Protein AF-0000000067018114 (afdb_homodimer)

Nearest PDB structures (foldseek):
  3it0-assembly1_A  TM=8.569E-01  e=5.452E-21  Francisella tularensis subsp. holarctica LVS
  4e3w-assembly1_B  TM=8.532E-01  e=1.287E-20  Francisella tularensis subsp. holarctica LVS
  5cdh-assembly1_B  TM=8.725E-01  e=1.161E-19  Legionella pneumophila
  7d2f-assembly1_B  TM=8.474E-01  e=2.211E-19  Legionella pneumophila subsp. pneumophila str. Philadelphia 1
  5cdh-assembly3_E  TM=8.338E-01  e=1.364E-19  Legionella pneumophila

Sequence (824 aa):
MHFEVCGITAFHALSLILIATTVTTDELIFIQIVWRHGDRAPIFTYPTDTHQEEAWPYGWGELTQLGMMQQFALGRLIRQRYIEEDYNFLSQNYKPKELYIRSTDVNRTLISAMANLAGMYPTGISGKDYPECKQWPSHWTPIPIHTIDNEEDFVGNVFSRCPRADQLTAIIRCSKHYRDVADENKEFFDYVSKKSGMKVNLANVHTINDIHYAETMHNLSQPSWITDDVSKKLRNLSMITNEFIYGISEPYLPELIKLRGGSLLKLFLENINQKKECLSDPENPSCSWILQRKYFALSAHDTTVAALLATLADEKILEEGLPQYTASIAVELWNKTDVGFAVKVLFHEAFHHQYSAITRFTKGCPSDSDFCPLNLFLKRSKNFLPKNIKQECLSKDEMNRSIYKLCDTEVIMHFEVCGITAFHALSLILIATTVTTDELIFIQIVWRHGDRAPIFTYPTDTHQEEAWPYGWGELTQLGMMQQFALGRLIRQRYIEEDYNFLSQNYKPKELYIRSTDVNRTLISAMANLAGMYPTGISGKDYPECKQWPSHWTPIPIHTIDNEEDFVGNVFSRCPRADQLTAIIRCSKHYRDVADENKEFFDYVSKKSGMKVNLANVHTINDIHYAETMHNLSQPSWITDDVSKKLRNLSMITNEFIYGISEPYLPELIKLRGGSLLKLFLENINQKKECLSDPENPSCSWILQRKYFALSAHDTTVAALLATLADEKILEEGLPQYTASIAVELWNKTDVGFAVKVLFHEAFHHQYSAITRFTKGCPSDSDFCPLNLFLKRSKNFLPKNIKQECLSKDEMNRSIYKLCDTEVI

Solvent-accessible surface area (backbone atoms only — not comparable to full-atom values): 42645 Å² total; per-residue (Å²): 139,83,81,79,79,80,77,78,77,77,76,77,77,76,75,74,75,74,74,76,71,75,75,72,65,69,36,84,62,34,38,37,36,39,29,14,27,32,42,41,40,38,72,62,77,54,76,60,52,86,68,54,54,85,73,33,95,67,27,58,40,29,54,36,27,66,7,34,44,40,17,21,49,50,15,36,53,51,26,41,43,34,35,71,61,72,58,54,70,48,66,76,47,92,47,65,60,32,48,47,42,34,24,38,62,43,59,29,17,35,34,20,42,52,26,17,48,42,35,42,31,40,68,54,47,72,63,58,63,26,48,75,46,92,84,49,43,44,46,51,50,85,70,51,63,40,32,37,50,46,72,73,24,50,49,45,30,50,78,30,87,33,53,28,52,52,51,54,49,48,45,42,60,40,30,68,57,40,42,48,56,43,61,74,39,40,67,58,26,51,51,49,17,66,69,34,63,44,93,41,45,72,89,50,38,40,56,58,36,47,34,53,50,40,38,50,76,68,70,43,89,73,63,82,83,63,37,72,66,48,48,49,49,33,49,53,52,32,26,55,39,49,30,57,74,46,20,72,30,75,72,68,31,63,66,43,22,18,69,30,11,8,47,38,53,40,50,56,50,51,51,49,51,50,41,56,53,22,70,77,41,70,83,42,76,88,26,67,75,44,67,59,32,40,37,38,38,35,23,27,33,38,65,32,52,43,25,40,40,49,60,38,54,32,54,70,64,46,64,79,23,72,48,40,50,38,12,30,41,36,44,31,37,30,43,34,73,87,76,36,50,23,34,32,33,30,39,21,58,29,67,88,49,65,74,40,74,47,24,36,54,21,65,70,35,48,67,89,31,60,48,21,47,40,71,46,49,52,58,54,42,54,81,29,44,60,92,49,60,76,67,66,22,46,65,57,74,74,48,58,59,48,42,52,48,51,52,54,56,70,81,107,138,83,81,77,79,79,76,80,76,80,77,75,78,74,75,74,74,74,73,75,70,76,75,72,64,71,37,83,62,35,38,37,34,38,29,15,27,30,43,42,39,39,71,61,77,52,76,61,52,87,68,52,56,84,74,33,94,66,27,56,41,29,52,36,27,67,6,33,45,42,17,19,50,50,14,36,52,50,26,40,43,36,34,72,61,73,57,54,69,48,68,76,46,90,47,67,59,33,47,47,42,35,22,36,61,43,60,28,19,35,33,20,44,52,26,16,47,42,35,42,31,40,68,54,47,72,63,58,62,27,49,74,47,91,84,48,44,44,47,52,49,82,71,52,63,40,29,38,49,44,72,73,24,49,50,46,31,50,78,31,88,33,56,28,54,52,52,53,49,48,44,42,60,39,31,68,58,42,42,48,56,42,61,75,40,41,67,57,27,52,51,50,16,67,68,33,63,42,95,40,44,72,90,50,39,41,56,57,35,49,36,52,49,42,39,50,74,68,71,44,89,73,63,83,83,64,36,72,67,48,48,50,49,34,49,53,51,30,29,54,39,50,30,56,74,45,22,72,30,75,71,68,31,63,65,44,21,18,69,30,11,8,46,39,53,41,50,55,51,49,50,50,50,50,41,57,54,22,71,77,41,72,83,41,75,88,26,66,76,44,66,60,33,40,37,39,37,36,23,26,33,37,64,34,52,42,25,41,41,49,60,38,54,31,55,72,63,49,66,80,25,71,49,40,50,37,12,29,40,36,44,33,37,30,42,34,74,86,75,36,49,23,35,33,33,30,38,22,58,28,68,90,49,65,75,40,74,46,23,36,53,22,65,69,35,48,69,90,34,61,50,20,47,40,72,44,50,54,59,54,42,54,81,29,44,60,92,46,60,76,67,64,22,46,66,56,74,74,48,59,58,48,43,51,48,49,49,53,55,71,80,106

Organism: Wuchereria bancrofti (NCBI:txid6293)

Secondary structure (DSSP, 8-state):
--------------------------EEEEEEEEEE---B--S---TT-S--GGGSTT-TTPBPHHHHHHHHHHHHHHHIIIIISS---S-SS--TTTEEEEE-SSHHHHHHHHHHHHHH---PPBTTTB---TTSPTT------B---GGG-TTT-TTSS-HHHHHHHHHHHHSHHHHHHHHHTHHHHHHHHHHHTS---TTTHHHHHHHHHHHHHTT----TT--HHHHHHHHHHHHHHHHHHTT-SSSP-HHHHHHHHHHHHHHHHHHHHHHHHHHH-TT-GGGHHHHS--EEEEEE-HHHHHHHHHHTT-HHHHTT-S--TT-EEEEEEEEETTTEEEEEEEEE-STT---EE-GGGSTTS-TT-S-EEHHHHHHHHGGG--S-HHHHTS--HHHHHHHHHHHHHTT-/--------------------------EEEEEEEEEE---B--S---TT-S--GGGSTT-TTPBPHHHHHHHHHHHHHHHIIIIISS---S-SS--TTTEEEEE-SSHHHHHHHHHHHHHH---PPBTTTB---TTSPTT------B---GGG-TTT-TTSS-HHHHHHHHHHHHSHHHHHHHHHTHHHHHHHHHHHTS---TTTHHHHHHHHHHHHHTT----TT--HHHHHHHHHHHHHHHHHHTT-SSSP-HHHHHHHHHHHHHHHHHHHHHHHHHHH-TT-GGGHHHHS--EEEEEE-HHHHHHHHHHTT-HHHHTT-S--TT-EEEEEEEEETTTEEEEEEEEE-STT---EE-GGGSTTS-TT-S-EEHHHHHHHHGGG--S-HHHHTS--HHHHHHHHHHHHHTT-

Structure (mmCIF, N/CA/C/O backbone):
data_AF-0000000067018114-model_v1
#
loop_
_entity.id
_entity.type
_entity.pdbx_description
1 polymer 'Histidine acid phosphatase'
#
loop_
_atom_site.group_PDB
_atom_site.id
_atom_site.type_symbol
_atom_site.label_atom_id
_atom_site.label_alt_id
_atom_site.label_comp_id
_atom_site.label_asym_id
_atom_site.label_entity_id
_atom_site.label_seq_id
_atom_site.pdbx_PDB_ins_code
_atom_site.Cartn_x
_atom_site.Cartn_y
_atom_site.Cartn_z
_atom_site.occupancy
_atom_site.B_iso_or_equiv
_atom_site.auth_seq_id
_atom_site.auth_comp_id
_atom_site.auth_asym_id
_atom_site.auth_atom_id
_atom_site.pdbx_PDB_model_num
ATOM 1 N N . MET A 1 1 ? 81.5 17.516 -55.188 1 28.58 1 MET A N 1
ATOM 2 C CA . MET A 1 1 ? 80.812 16.484 -54.375 1 28.58 1 MET A CA 1
ATOM 3 C C . MET A 1 1 ? 80.562 16.969 -52.938 1 28.58 1 MET A C 1
ATOM 5 O O . MET A 1 1 ? 81.438 16.75 -52.062 1 28.58 1 MET A O 1
ATOM 9 N N . HIS A 1 2 ? 80.062 18.266 -52.812 1 32.22 2 HIS A N 1
ATOM 10 C CA . HIS A 1 2 ? 79.812 19.031 -51.594 1 32.22 2 HIS A CA 1
ATOM 11 C C . HIS A 1 2 ? 78.688 18.344 -50.75 1 32.22 2 HIS A C 1
ATOM 13 O O . HIS A 1 2 ? 77.688 17.969 -51.281 1 32.22 2 HIS A O 1
ATOM 19 N N . PHE A 1 3 ? 79.125 17.609 -49.719 1 31.14 3 PHE A N 1
ATOM 20 C CA . PHE A 1 3 ? 78.5 16.859 -48.656 1 31.14 3 PHE A CA 1
ATOM 21 C C . PHE A 1 3 ? 77.625 17.781 -47.781 1 31.14 3 PHE A C 1
ATOM 23 O O . PHE A 1 3 ? 78.188 18.594 -47.062 1 31.14 3 PHE A O 1
ATOM 30 N N . GLU A 1 4 ? 76.5 18.328 -48.312 1 27.23 4 GLU A N 1
ATOM 31 C CA . GLU A 1 4 ? 75.625 19.188 -47.5 1 27.23 4 GLU A CA 1
ATOM 32 C C . GLU A 1 4 ? 75.062 18.422 -46.281 1 27.23 4 GLU A C 1
ATOM 34 O O . GLU A 1 4 ? 74.625 17.297 -46.438 1 27.23 4 GLU A O 1
ATOM 39 N N . VAL A 1 5 ? 75.562 18.719 -45 1 32.59 5 VAL A N 1
ATOM 40 C CA . VAL A 1 5 ? 75.25 18.281 -43.656 1 32.59 5 VAL A CA 1
ATOM 41 C C . VAL A 1 5 ? 73.812 18.594 -43.344 1 32.59 5 VAL A C 1
ATOM 43 O O . VAL A 1 5 ? 73.375 19.75 -43.438 1 32.59 5 VAL A O 1
ATOM 46 N N . CYS A 1 6 ? 72.812 17.703 -43.656 1 29.7 6 CYS A N 1
ATOM 47 C CA . CYS A 1 6 ? 71.375 17.781 -43.344 1 29.7 6 CYS A CA 1
ATOM 48 C C . CYS A 1 6 ? 71.188 18 -41.844 1 29.7 6 CYS A C 1
ATOM 50 O O . CYS A 1 6 ? 71.625 17.203 -41.031 1 29.7 6 CYS A O 1
ATOM 52 N N . GLY A 1 7 ? 71.312 19.234 -41.344 1 30.34 7 GLY A N 1
ATOM 53 C CA . GLY A 1 7 ? 71 19.625 -40 1 30.34 7 GLY A CA 1
ATOM 54 C C . GLY A 1 7 ? 69.688 19.109 -39.469 1 30.34 7 GLY A C 1
ATOM 55 O O . GLY A 1 7 ? 68.625 19.328 -40.094 1 30.34 7 GLY A O 1
ATOM 56 N N . ILE A 1 8 ? 69.688 17.938 -38.781 1 35.72 8 ILE A N 1
ATOM 57 C CA . ILE A 1 8 ? 68.562 17.297 -38.062 1 35.72 8 ILE A CA 1
ATOM 58 C C . ILE A 1 8 ? 68 18.234 -37 1 35.72 8 ILE A C 1
ATOM 60 O O . ILE A 1 8 ? 68.75 18.625 -36.094 1 35.72 8 ILE A O 1
ATOM 64 N N . THR A 1 9 ? 67.188 19.234 -37.281 1 31.59 9 THR A N 1
ATOM 65 C CA . THR A 1 9 ? 66.562 19.969 -36.219 1 31.59 9 THR A CA 1
ATOM 66 C C . THR A 1 9 ? 65.688 19.047 -35.344 1 31.59 9 THR A C 1
ATOM 68 O O . THR A 1 9 ? 64.875 18.281 -35.875 1 31.59 9 THR A O 1
ATOM 71 N N . ALA A 1 10 ? 66.188 18.672 -34.156 1 35.09 10 ALA A N 1
ATOM 72 C CA . ALA A 1 10 ? 65.438 17.953 -33.125 1 35.09 10 ALA A CA 1
ATOM 73 C C . ALA A 1 10 ? 64.25 18.75 -32.656 1 35.09 10 ALA A C 1
ATOM 75 O O . ALA A 1 10 ? 64.375 19.844 -32.125 1 35.09 10 ALA A O 1
ATOM 76 N N . PHE A 1 11 ? 63.062 18.547 -33.281 1 36.09 11 PHE A N 1
ATOM 77 C CA . PHE A 1 11 ? 61.812 19.078 -32.719 1 36.09 11 PHE A CA 1
ATOM 78 C C . PHE A 1 11 ? 61.562 18.5 -31.344 1 36.09 11 PHE A C 1
ATOM 80 O O . PHE A 1 11 ? 61.5 17.281 -31.172 1 36.09 11 PHE A O 1
ATOM 87 N N . HIS A 1 12 ? 62.031 19.234 -30.328 1 39.47 12 HIS A N 1
ATOM 88 C CA . HIS A 1 12 ? 61.562 18.875 -28.984 1 39.47 12 HIS A CA 1
ATOM 89 C C . HIS A 1 12 ? 60.062 18.953 -28.891 1 39.47 12 HIS A C 1
ATOM 91 O O . HIS A 1 12 ? 59.469 20.031 -29.062 1 39.47 12 HIS A O 1
ATOM 97 N N . ALA A 1 13 ? 59.344 17.844 -29.188 1 42.12 13 ALA A N 1
ATOM 98 C CA . ALA A 1 13 ? 57.938 17.734 -28.859 1 42.12 13 ALA A CA 1
ATOM 99 C C . ALA A 1 13 ? 57.688 18.031 -27.375 1 42.12 13 ALA A C 1
ATOM 101 O O . ALA A 1 13 ? 58.156 17.281 -26.516 1 42.12 13 ALA A O 1
ATOM 102 N N . LEU A 1 14 ? 57.531 19.297 -27.047 1 42.91 14 LEU A N 1
ATOM 103 C CA . LEU A 1 14 ? 56.969 19.625 -25.734 1 42.91 14 LEU A CA 1
ATOM 104 C C . LEU A 1 14 ? 55.688 18.844 -25.469 1 42.91 14 LEU A C 1
ATOM 106 O O . LEU A 1 14 ? 54.688 19.047 -26.172 1 42.91 14 LEU A O 1
ATOM 110 N N . SER A 1 15 ? 55.875 17.672 -24.906 1 46.19 15 SER A N 1
ATOM 111 C CA . SER A 1 15 ? 54.688 16.969 -24.422 1 46.19 15 SER A CA 1
ATOM 112 C C . SER A 1 15 ? 53.969 17.797 -23.375 1 46.19 15 SER A C 1
ATOM 114 O O . SER A 1 15 ? 54.469 18 -22.266 1 46.19 15 SER A O 1
ATOM 116 N N . LEU A 1 16 ? 53.125 18.719 -23.766 1 46.16 16 LEU A N 1
ATOM 117 C CA . LEU A 1 16 ? 52.188 19.297 -22.812 1 46.16 16 LEU A CA 1
ATOM 118 C C . LEU A 1 16 ? 51.375 18.219 -22.094 1 46.16 16 LEU A C 1
ATOM 120 O O . LEU A 1 16 ? 50.594 17.531 -22.719 1 46.16 16 LEU A O 1
ATOM 124 N N . ILE A 1 17 ? 51.938 17.812 -21.047 1 45.91 17 ILE A N 1
ATOM 125 C CA . ILE A 1 17 ? 51.125 17 -20.125 1 45.91 17 ILE A CA 1
ATOM 126 C C . ILE A 1 17 ? 49.875 17.797 -19.703 1 45.91 17 ILE A C 1
ATOM 128 O O . ILE A 1 17 ? 50 18.797 -19 1 45.91 17 ILE A O 1
ATOM 132 N N . LEU A 1 18 ? 48.844 17.797 -20.469 1 47.5 18 LEU A N 1
ATOM 133 C CA . LEU A 1 18 ? 47.562 18.234 -19.953 1 47.5 18 LEU A CA 1
ATOM 134 C C . LEU A 1 18 ? 47.219 17.484 -18.672 1 47.5 18 LEU A C 1
ATOM 136 O O . LEU A 1 18 ? 46.969 16.266 -18.703 1 47.5 18 LEU A O 1
ATOM 140 N N . ILE A 1 19 ? 47.719 17.938 -17.594 1 43.34 19 ILE A N 1
ATOM 141 C CA . ILE A 1 19 ? 47.156 17.438 -16.344 1 43.34 19 ILE A CA 1
ATOM 142 C C . ILE A 1 19 ? 45.625 17.609 -16.344 1 43.34 19 ILE A C 1
ATOM 144 O O . ILE A 1 19 ? 45.125 18.734 -16.328 1 43.34 19 ILE A O 1
ATOM 148 N N . ALA A 1 20 ? 44.938 16.594 -16.891 1 46.84 20 ALA A N 1
ATOM 149 C CA . ALA A 1 20 ? 43.531 16.547 -16.625 1 46.84 20 ALA A CA 1
ATOM 150 C C . ALA A 1 20 ? 43.219 16.703 -15.141 1 46.84 20 ALA A C 1
ATOM 152 O O . ALA A 1 20 ? 43.469 15.797 -14.352 1 46.84 20 ALA A O 1
ATOM 153 N N . THR A 1 21 ? 43.344 17.875 -14.633 1 43.94 21 THR A N 1
ATOM 154 C CA . THR A 1 21 ? 42.781 18.062 -13.312 1 43.94 21 THR A CA 1
ATOM 155 C C . THR A 1 21 ? 41.344 17.516 -13.273 1 43.94 21 THR A C 1
ATOM 157 O O . THR A 1 21 ? 40.469 17.984 -14 1 43.94 21 THR A O 1
ATOM 160 N N . THR A 1 22 ? 41.125 16.281 -13.016 1 46.22 22 THR A N 1
ATOM 161 C CA . THR A 1 22 ? 39.781 15.797 -12.742 1 46.22 22 THR A CA 1
ATOM 162 C C . THR A 1 22 ? 39.062 16.688 -11.734 1 46.22 22 THR A C 1
ATOM 164 O O . THR A 1 22 ? 39.438 16.719 -10.555 1 46.22 22 THR A O 1
ATOM 167 N N . VAL A 1 23 ? 38.688 17.891 -12.062 1 50.41 23 VAL A N 1
ATOM 168 C CA . VAL A 1 23 ? 37.812 18.688 -11.203 1 50.41 23 VAL A CA 1
ATOM 169 C C . VAL A 1 23 ? 36.75 17.797 -10.594 1 50.41 23 VAL A C 1
ATOM 171 O O . VAL A 1 23 ? 35.906 17.25 -11.305 1 50.41 23 VAL A O 1
ATOM 174 N N . THR A 1 24 ? 37.062 17.141 -9.492 1 61.84 24 THR A N 1
ATOM 175 C CA . THR A 1 24 ? 36.062 16.391 -8.734 1 61.84 24 THR A CA 1
ATOM 176 C C . THR A 1 24 ? 34.844 17.266 -8.438 1 61.84 24 THR A C 1
ATOM 178 O O . THR A 1 24 ? 34.969 18.375 -7.918 1 61.84 24 THR A O 1
ATOM 181 N N . THR A 1 25 ? 33.719 17.281 -9.172 1 82.38 25 THR A N 1
ATOM 182 C CA . THR A 1 25 ? 32.469 18.047 -9.047 1 82.38 25 THR A CA 1
ATOM 183 C C . THR A 1 25 ? 31.578 17.453 -7.961 1 82.38 25 THR A C 1
ATOM 185 O O . THR A 1 25 ? 31.688 16.266 -7.645 1 82.38 25 THR A O 1
ATOM 188 N N . ASP A 1 26 ? 30.875 18.359 -7.148 1 92.69 26 ASP A N 1
ATOM 189 C CA . ASP A 1 26 ? 29.859 17.969 -6.18 1 92.69 26 ASP A CA 1
ATOM 190 C C . ASP A 1 26 ? 28.859 16.984 -6.797 1 92.69 26 ASP A C 1
ATOM 192 O O . ASP A 1 26 ? 28.438 17.156 -7.938 1 92.69 26 ASP A O 1
ATOM 196 N N . GLU A 1 27 ? 28.672 15.906 -6.109 1 95.12 27 GLU A N 1
ATOM 197 C CA . GLU A 1 27 ? 27.828 14.859 -6.664 1 95.12 27 GLU A CA 1
ATOM 198 C C . GLU A 1 27 ? 26.609 14.617 -5.773 1 95.12 27 GLU A C 1
ATOM 200 O O . GLU A 1 27 ? 26.75 14.391 -4.57 1 95.12 27 GLU A O 1
ATOM 205 N N . LEU A 1 28 ? 25.391 14.727 -6.328 1 97.44 28 LEU A N 1
ATOM 206 C CA . LEU A 1 28 ? 24.172 14.281 -5.668 1 97.44 28 LEU A CA 1
ATOM 207 C C . LEU A 1 28 ? 24.094 12.758 -5.652 1 97.44 28 LEU A C 1
ATOM 209 O O . LEU A 1 28 ? 24.234 12.117 -6.695 1 97.44 28 LEU A O 1
ATOM 213 N N . ILE A 1 29 ? 23.828 12.117 -4.453 1 97.5 29 ILE A N 1
ATOM 214 C CA . ILE A 1 29 ? 23.953 10.672 -4.285 1 97.5 29 ILE A CA 1
ATOM 215 C C . ILE A 1 29 ? 22.578 10.055 -4.059 1 97.5 29 ILE A C 1
ATOM 217 O O . ILE A 1 29 ? 22.297 8.953 -4.539 1 97.5 29 ILE A O 1
ATOM 221 N N . PHE A 1 30 ? 21.781 10.719 -3.314 1 98.38 30 PHE A N 1
ATOM 222 C CA . PHE A 1 30 ? 20.531 10.109 -2.844 1 98.38 30 PHE A CA 1
ATOM 223 C C . PHE A 1 30 ? 19.547 11.18 -2.422 1 98.38 30 PHE A C 1
ATOM 225 O O . PHE A 1 30 ? 19.922 12.18 -1.805 1 98.38 30 PHE A O 1
ATOM 232 N N . ILE A 1 31 ? 18.266 11 -2.797 1 98.62 31 ILE A N 1
ATOM 233 C CA . ILE A 1 31 ? 17.219 11.945 -2.463 1 98.62 31 ILE A CA 1
ATOM 234 C C . ILE A 1 31 ? 16.109 11.234 -1.673 1 98.62 31 ILE A C 1
ATOM 236 O O . ILE A 1 31 ? 15.641 10.172 -2.08 1 98.62 31 ILE A O 1
ATOM 240 N N . GLN A 1 32 ? 15.734 11.789 -0.579 1 98.75 32 GLN A N 1
ATOM 241 C CA . GLN A 1 32 ? 14.57 11.336 0.169 1 98.75 32 GLN A CA 1
ATOM 242 C C . GLN A 1 32 ? 13.578 12.469 0.389 1 98.75 32 GLN A C 1
ATOM 244 O O . GLN A 1 32 ? 13.961 13.562 0.812 1 98.75 32 GLN A O 1
ATOM 249 N N . ILE A 1 33 ? 12.336 12.25 0.056 1 98.75 33 ILE A N 1
ATOM 250 C CA . ILE A 1 33 ? 11.336 13.305 0.174 1 98.75 33 ILE A CA 1
ATOM 251 C C . ILE A 1 33 ? 10.133 12.789 0.961 1 98.75 33 ILE A C 1
ATOM 253 O O . ILE A 1 33 ? 9.727 11.633 0.795 1 98.75 33 ILE A O 1
ATOM 257 N N . VAL A 1 34 ? 9.586 13.586 1.849 1 98.75 34 VAL A N 1
ATOM 258 C CA . VAL A 1 34 ? 8.273 13.375 2.453 1 98.75 34 VAL A CA 1
ATOM 259 C C . VAL A 1 34 ? 7.352 14.539 2.1 1 98.75 34 VAL A C 1
ATOM 261 O O . VAL A 1 34 ? 7.758 15.695 2.139 1 98.75 34 VAL A O 1
ATOM 264 N N . TRP A 1 35 ? 6.164 14.211 1.682 1 98.69 35 TRP A N 1
ATOM 265 C CA . TRP A 1 35 ? 5.238 15.289 1.347 1 98.69 35 TRP A CA 1
ATOM 266 C C . TRP A 1 35 ? 3.875 15.055 1.982 1 98.69 35 TRP A C 1
ATOM 268 O O . TRP A 1 35 ? 3.482 13.914 2.219 1 98.69 35 TRP A O 1
ATOM 278 N N . ARG A 1 36 ? 3.189 16.156 2.258 1 98.31 36 ARG A N 1
ATOM 279 C CA . ARG A 1 36 ? 1.789 16.141 2.666 1 98.31 36 ARG A CA 1
ATOM 280 C C . ARG A 1 36 ? 0.872 15.914 1.47 1 98.31 36 ARG A C 1
ATOM 282 O O . ARG A 1 36 ? 1.144 16.391 0.369 1 98.31 36 ARG A O 1
ATOM 289 N N . HIS A 1 37 ? -0.163 15.227 1.675 1 98.56 37 HIS A N 1
ATOM 290 C CA . HIS A 1 37 ? -1.189 15.062 0.652 1 98.56 37 HIS A CA 1
ATOM 291 C C . HIS A 1 37 ? -1.719 16.406 0.175 1 98.56 37 HIS A C 1
ATOM 293 O O . HIS A 1 37 ? -1.452 17.438 0.796 1 98.56 37 HIS A O 1
ATOM 299 N N . GLY A 1 38 ? -2.439 16.391 -0.97 1 97.88 38 GLY A N 1
ATOM 300 C CA . GLY A 1 38 ? -3.092 17.578 -1.492 1 97.88 38 GLY A CA 1
ATOM 301 C C . GLY A 1 38 ? -4.426 17.875 -0.829 1 97.88 38 GLY A C 1
ATOM 302 O O . GLY A 1 38 ? -4.742 17.297 0.214 1 97.88 38 GLY A O 1
ATOM 303 N N . ASP A 1 39 ? -5.137 18.734 -1.467 1 97.38 39 ASP A N 1
ATOM 304 C CA . ASP A 1 39 ? -6.457 19.141 -0.988 1 97.38 39 ASP A CA 1
ATOM 305 C C . ASP A 1 39 ? -7.363 17.922 -0.785 1 97.38 39 ASP A C 1
ATOM 307 O O . ASP A 1 39 ? -7.297 16.953 -1.548 1 97.38 39 ASP A O 1
ATOM 311 N N . ARG A 1 40 ? -8.156 18 0.238 1 97.62 40 ARG A N 1
ATOM 312 C CA . ARG A 1 40 ? -9.062 16.906 0.591 1 97.62 40 ARG A CA 1
ATOM 313 C C . ARG A 1 40 ? -10.352 17.438 1.194 1 97.62 40 ARG A C 1
ATOM 315 O O . ARG A 1 40 ? -10.422 18.594 1.611 1 97.62 40 ARG A O 1
ATOM 322 N N . ALA A 1 41 ? -11.367 16.594 1.232 1 97.31 41 ALA A N 1
ATOM 323 C CA . ALA A 1 41 ? -12.57 16.859 2.014 1 97.31 41 ALA A CA 1
ATOM 324 C C . ALA A 1 41 ? -12.273 16.828 3.51 1 97.31 41 ALA A C 1
ATOM 326 O O . ALA A 1 41 ? -11.281 16.234 3.939 1 97.31 41 ALA A O 1
ATOM 327 N N . PRO A 1 42 ? -13.141 17.594 4.309 1 97.25 42 PRO A N 1
ATOM 328 C CA . PRO A 1 42 ? -12.984 17.406 5.754 1 97.25 42 PRO A CA 1
ATOM 329 C C . PRO A 1 42 ? -13.094 15.953 6.188 1 97.25 42 PRO A C 1
ATOM 331 O O . PRO A 1 42 ? -13.797 15.164 5.543 1 97.25 42 PRO A O 1
ATOM 334 N N . ILE A 1 43 ? -12.383 15.633 7.203 1 95.5 43 ILE A N 1
ATOM 335 C CA . ILE A 1 43 ? -12.43 14.266 7.711 1 95.5 43 ILE A CA 1
ATOM 336 C C . ILE A 1 43 ? -13.82 13.961 8.25 1 95.5 43 ILE A C 1
ATOM 338 O O . ILE A 1 43 ? -14.289 12.82 8.172 1 95.5 43 ILE A O 1
ATOM 342 N N . PHE A 1 44 ? -14.414 14.883 8.867 1 94.12 44 PHE A N 1
ATOM 343 C CA . PHE A 1 44 ? -15.781 14.953 9.352 1 94.12 44 PHE A CA 1
ATOM 344 C C . PHE A 1 44 ? -16.234 16.406 9.508 1 94.12 44 PHE A C 1
ATOM 346 O O . PHE A 1 44 ? -15.492 17.328 9.164 1 94.12 44 PHE A O 1
ATOM 353 N N . THR A 1 45 ? -17.484 16.531 9.938 1 96.19 45 THR A N 1
ATOM 354 C CA . THR A 1 45 ? -17.938 17.891 10.18 1 96.19 45 THR A CA 1
ATOM 355 C C . THR A 1 45 ? -18.625 18 11.539 1 96.19 45 THR A C 1
ATOM 357 O O . THR A 1 45 ? -18.641 17.031 12.312 1 96.19 45 THR A O 1
ATOM 360 N N . TYR A 1 46 ? -18.922 19.25 11.961 1 97.19 46 TYR A N 1
ATOM 361 C CA . TYR A 1 46 ? -19.625 19.469 13.219 1 97.19 46 TYR A CA 1
ATOM 362 C C . TYR A 1 46 ? -21.125 19.453 13.016 1 97.19 46 TYR A C 1
ATOM 364 O O . TYR A 1 46 ? -21.609 19.672 11.898 1 97.19 46 TYR A O 1
ATOM 372 N N . PRO A 1 47 ? -21.906 19.203 14.008 1 97.44 47 PRO A N 1
ATOM 373 C CA . PRO A 1 47 ? -23.344 18.891 13.906 1 97.44 47 PRO A CA 1
ATOM 374 C C . PRO A 1 47 ? -24.125 19.984 13.195 1 97.44 47 PRO A C 1
ATOM 376 O O . PRO A 1 47 ? -25.031 19.703 12.406 1 97.44 47 PRO A O 1
ATOM 379 N N . THR A 1 48 ? -23.844 21.234 13.344 1 97.88 48 THR A N 1
ATOM 380 C CA . THR A 1 48 ? -24.672 22.328 12.805 1 97.88 48 THR A CA 1
ATOM 381 C C . THR A 1 48 ? -24.188 22.719 11.414 1 97.88 48 THR A C 1
ATOM 383 O O . THR A 1 48 ? -24.75 23.625 10.797 1 97.88 48 THR A O 1
ATOM 386 N N . ASP A 1 49 ? -23.125 22.078 10.977 1 97.62 49 ASP A N 1
ATOM 387 C CA . ASP A 1 49 ? -22.625 22.375 9.641 1 97.62 49 ASP A CA 1
ATOM 388 C C . ASP A 1 49 ? -23.625 21.984 8.562 1 97.62 49 ASP A C 1
ATOM 390 O O . ASP A 1 49 ? -24.125 20.859 8.57 1 97.62 49 ASP A O 1
ATOM 394 N N . THR A 1 50 ? -23.891 22.875 7.609 1 96.56 50 THR A N 1
ATOM 395 C CA . THR A 1 50 ? -24.875 22.594 6.559 1 96.56 50 THR A CA 1
ATOM 396 C C . THR A 1 50 ? -24.266 21.703 5.484 1 96.56 50 THR A C 1
ATOM 398 O O . THR A 1 50 ? -25 21.078 4.703 1 96.56 50 THR A O 1
ATOM 401 N N . HIS A 1 51 ? -23 21.734 5.375 1 97.44 51 HIS A N 1
ATOM 402 C CA . HIS A 1 51 ? -22.297 20.906 4.395 1 97.44 51 HIS A CA 1
ATOM 403 C C . HIS A 1 51 ? -21.906 19.562 4.992 1 97.44 51 HIS A C 1
ATOM 405 O O . HIS A 1 51 ? -20.859 19.453 5.629 1 97.44 51 HIS A O 1
ATOM 411 N N . GLN A 1 52 ? -22.688 18.594 4.723 1 96.25 52 GLN A N 1
ATOM 412 C CA . GLN A 1 52 ? -22.422 17.25 5.223 1 96.25 52 GLN A CA 1
ATOM 413 C C . GLN A 1 52 ? -21.672 16.406 4.188 1 96.25 52 GLN A C 1
ATOM 415 O O . GLN A 1 52 ? -21.109 16.953 3.236 1 96.25 52 GLN A O 1
ATOM 420 N N . GLU A 1 53 ? -21.578 15.148 4.328 1 94.19 53 GLU A N 1
ATOM 421 C CA . GLU A 1 53 ? -20.734 14.297 3.494 1 94.19 53 GLU A CA 1
ATOM 422 C C . GLU A 1 53 ? -21.156 14.375 2.027 1 94.19 53 GLU A C 1
ATOM 424 O O . GLU A 1 53 ? -20.312 14.289 1.132 1 94.19 53 GLU A O 1
ATOM 429 N N . GLU A 1 54 ? -22.422 14.578 1.798 1 93.5 54 GLU A N 1
ATOM 430 C CA . GLU A 1 54 ? -22.969 14.594 0.444 1 93.5 54 GLU A CA 1
ATOM 431 C C . GLU A 1 54 ? -22.422 15.773 -0.357 1 93.5 54 GLU A C 1
ATOM 433 O O . GLU A 1 54 ? -22.484 15.773 -1.588 1 93.5 54 GLU A O 1
ATOM 438 N N . ALA A 1 55 ? -21.969 16.734 0.43 1 94.75 55 ALA A N 1
ATOM 439 C CA . ALA A 1 55 ? -21.391 17.906 -0.239 1 94.75 55 ALA A CA 1
ATOM 440 C C . ALA A 1 55 ? -20.047 17.562 -0.891 1 94.75 55 ALA A C 1
ATOM 442 O O . ALA A 1 55 ? -19.547 18.328 -1.719 1 94.75 55 ALA A O 1
ATOM 443 N N . TRP A 1 56 ? -19.516 16.422 -0.606 1 94.5 56 TRP A N 1
ATOM 444 C CA . TRP A 1 56 ? -18.203 16 -1.085 1 94.5 56 TRP A CA 1
ATOM 445 C C . TRP A 1 56 ? -18.328 14.742 -1.939 1 94.5 56 TRP A C 1
ATOM 447 O O . TRP A 1 56 ? -18.609 13.664 -1.426 1 94.5 56 TRP A O 1
ATOM 457 N N . PRO A 1 57 ? -18.047 14.805 -3.18 1 88.12 57 PRO A N 1
ATOM 458 C CA . PRO A 1 57 ? -18.297 13.727 -4.145 1 88.12 57 PRO A CA 1
ATOM 459 C C . PRO A 1 57 ? -17.734 12.383 -3.689 1 88.12 57 PRO A C 1
ATOM 461 O O . PRO A 1 57 ? -18.359 11.344 -3.898 1 88.12 57 PRO A O 1
ATOM 464 N N . TYR A 1 58 ? -16.562 12.328 -3.041 1 91.75 58 TYR A N 1
ATOM 465 C CA . TYR A 1 58 ? -15.938 11.07 -2.656 1 91.75 58 TYR A CA 1
ATOM 466 C C . TYR A 1 58 ? -16.094 10.812 -1.162 1 91.75 58 TYR A C 1
ATOM 468 O O . TYR A 1 58 ? -15.695 9.766 -0.657 1 91.75 58 TYR A O 1
ATOM 476 N N . GLY A 1 59 ? -16.734 11.797 -0.506 1 93.56 59 GLY A N 1
ATOM 477 C CA . GLY A 1 59 ? -17 11.633 0.913 1 93.56 59 GLY A CA 1
ATOM 478 C C . GLY A 1 59 ? -15.922 12.219 1.799 1 93.56 59 GLY A C 1
ATOM 479 O O . GLY A 1 59 ? -14.992 12.867 1.31 1 93.56 59 GLY A O 1
ATOM 480 N N . TRP A 1 60 ? -16 12.008 3.059 1 95.88 60 TRP A N 1
ATOM 481 C CA . TRP A 1 60 ? -15.148 12.586 4.094 1 95.88 60 TRP A CA 1
ATOM 482 C C . TRP A 1 60 ? -13.703 12.156 3.906 1 95.88 60 TRP A C 1
ATOM 484 O O . TRP A 1 60 ? -13.422 10.969 3.689 1 95.88 60 TRP A O 1
ATOM 494 N N . GLY A 1 61 ? -12.805 13.133 3.939 1 96.94 61 GLY A N 1
ATOM 495 C CA . GLY A 1 61 ? -11.375 12.891 4.055 1 96.94 61 GLY A CA 1
ATOM 496 C C . GLY A 1 61 ? -10.727 12.539 2.732 1 96.94 61 GLY A C 1
ATOM 497 O O . GLY A 1 61 ? -9.5 12.5 2.629 1 96.94 61 GLY A O 1
ATOM 498 N N . GLU A 1 62 ? -11.477 12.297 1.662 1 97.44 62 GLU A N 1
ATOM 499 C CA . GLU A 1 62 ? -10.938 11.859 0.38 1 97.44 62 GLU A CA 1
ATOM 500 C C . GLU A 1 62 ? -10.273 13.008 -0.368 1 97.44 62 GLU A C 1
ATOM 502 O O . GLU A 1 62 ? -10.695 14.164 -0.244 1 97.44 62 GLU A O 1
ATOM 507 N N . LEU A 1 63 ? -9.188 12.648 -1.092 1 97.81 63 LEU A N 1
ATOM 508 C CA . LEU A 1 63 ? -8.5 13.633 -1.925 1 97.81 63 LEU A CA 1
ATOM 509 C C . LEU A 1 63 ? -9.43 14.18 -3 1 97.81 63 LEU A C 1
ATOM 511 O O . LEU A 1 63 ? -10.18 13.422 -3.623 1 97.81 63 LEU A O 1
ATOM 515 N N . THR A 1 64 ? -9.438 15.469 -3.189 1 96.56 64 THR A N 1
ATOM 516 C CA . THR A 1 64 ? -10.25 16.094 -4.223 1 96.56 64 THR A CA 1
ATOM 517 C C . THR A 1 64 ? -9.484 16.188 -5.535 1 96.56 64 THR A C 1
ATOM 519 O O . THR A 1 64 ? -8.281 15.914 -5.582 1 96.56 64 THR A O 1
ATOM 522 N N . GLN A 1 65 ? -10.156 16.562 -6.605 1 95.06 65 GLN A N 1
ATOM 523 C CA . GLN A 1 65 ? -9.477 16.781 -7.883 1 95.06 65 GLN A CA 1
ATOM 524 C C . GLN A 1 65 ? -8.461 17.906 -7.781 1 95.06 65 GLN A C 1
ATOM 526 O O . GLN A 1 65 ? -7.41 17.859 -8.43 1 95.06 65 GLN A O 1
ATOM 531 N N . LEU A 1 66 ? -8.789 18.891 -6.949 1 95.31 66 LEU A N 1
ATOM 532 C CA . LEU A 1 66 ? -7.828 19.953 -6.691 1 95.31 66 LEU A CA 1
ATOM 533 C C . LEU A 1 66 ? -6.566 19.406 -6.035 1 95.31 66 LEU A C 1
ATOM 535 O O . LEU A 1 66 ? -5.457 19.797 -6.391 1 95.31 66 LEU A O 1
ATOM 539 N N . GLY A 1 67 ? -6.773 18.531 -5.047 1 97.06 67 GLY A N 1
ATOM 540 C CA . GLY A 1 67 ? -5.637 17.891 -4.41 1 97.06 67 GLY A CA 1
ATOM 541 C C . GLY A 1 67 ? -4.793 17.078 -5.375 1 97.06 67 GLY A C 1
ATOM 542 O O . GLY A 1 67 ? -3.562 17.094 -5.285 1 97.06 67 GLY A O 1
ATOM 543 N N . MET A 1 68 ? -5.434 16.375 -6.27 1 97.5 68 MET A N 1
ATOM 544 C CA . MET A 1 68 ? -4.727 15.625 -7.305 1 97.5 68 MET A CA 1
ATOM 545 C C . MET A 1 68 ? -3.879 16.562 -8.164 1 97.5 68 MET A C 1
ATOM 547 O O . MET A 1 68 ? -2.717 16.266 -8.453 1 97.5 68 MET A O 1
ATOM 551 N N . MET A 1 69 ? -4.453 17.641 -8.5 1 96.38 69 MET A N 1
ATOM 552 C CA . MET A 1 69 ? -3.748 18.625 -9.336 1 96.38 69 MET A CA 1
ATOM 553 C C . MET A 1 69 ? -2.539 19.188 -8.602 1 96.38 69 MET A C 1
ATOM 555 O O . MET A 1 69 ? -1.474 19.359 -9.195 1 96.38 69 MET A O 1
ATOM 559 N N . GLN A 1 70 ? -2.736 19.5 -7.34 1 97 70 GLN A N 1
ATOM 560 C CA . GLN A 1 70 ? -1.647 20.031 -6.531 1 97 70 GLN A CA 1
ATOM 561 C C . GLN A 1 70 ? -0.487 19.047 -6.449 1 97 70 GLN A C 1
ATOM 563 O O . GLN A 1 70 ? 0.677 19.438 -6.562 1 97 70 GLN A O 1
ATOM 568 N N . GLN A 1 71 ? -0.805 17.828 -6.281 1 97.88 71 GLN A N 1
ATOM 569 C CA . GLN A 1 71 ? 0.233 16.812 -6.191 1 97.88 71 GLN A CA 1
ATOM 570 C C . GLN A 1 71 ? 0.882 16.562 -7.551 1 97.88 71 GLN A C 1
ATOM 572 O O . GLN A 1 71 ? 2.088 16.312 -7.633 1 97.88 71 GLN A O 1
ATOM 577 N N . PHE A 1 72 ? 0.077 16.562 -8.586 1 96.94 72 PHE A N 1
ATOM 578 C CA . PHE A 1 72 ? 0.62 16.5 -9.938 1 96.94 72 PHE A CA 1
ATOM 579 C C . PHE A 1 72 ? 1.641 17.594 -10.18 1 96.94 72 PHE A C 1
ATOM 581 O O . PHE A 1 72 ? 2.719 17.344 -10.719 1 96.94 72 PHE A O 1
ATOM 588 N N . ALA A 1 73 ? 1.309 18.781 -9.719 1 96.5 73 ALA A N 1
ATOM 589 C CA . ALA A 1 73 ? 2.205 19.922 -9.844 1 96.5 73 ALA A CA 1
ATOM 590 C C . ALA A 1 73 ? 3.488 19.719 -9.047 1 96.5 73 ALA A C 1
ATOM 592 O O . ALA A 1 73 ? 4.578 20.062 -9.516 1 96.5 73 ALA A O 1
ATOM 593 N N . LEU A 1 74 ? 3.342 19.203 -7.867 1 97.88 74 LEU A N 1
ATOM 594 C CA . LEU A 1 74 ? 4.535 18.906 -7.086 1 97.88 74 LEU A CA 1
ATOM 595 C C . LEU A 1 74 ? 5.414 17.891 -7.812 1 97.88 74 LEU A C 1
ATOM 597 O O . LEU A 1 74 ? 6.641 18.016 -7.828 1 97.88 74 LEU A O 1
ATOM 601 N N . GLY A 1 75 ? 4.762 16.844 -8.398 1 97.38 75 GLY A N 1
ATOM 602 C CA . GLY A 1 75 ? 5.504 15.898 -9.211 1 97.38 75 GLY A CA 1
ATOM 603 C C . GLY A 1 75 ? 6.285 16.562 -10.336 1 97.38 75 GLY A C 1
ATOM 604 O O . GLY A 1 75 ? 7.449 16.234 -10.562 1 97.38 75 GLY A O 1
ATOM 605 N N . ARG A 1 76 ? 5.684 17.469 -10.969 1 95.69 76 ARG A N 1
ATOM 606 C CA . ARG A 1 76 ? 6.336 18.203 -12.055 1 95.69 76 ARG A CA 1
ATOM 607 C C . ARG A 1 76 ? 7.516 19.016 -11.531 1 95.69 76 ARG A C 1
ATOM 609 O O . ARG A 1 76 ? 8.555 19.109 -12.195 1 95.69 76 ARG A O 1
ATOM 616 N N . LEU A 1 77 ? 7.316 19.625 -10.406 1 96.88 77 LEU A N 1
ATOM 617 C CA . LEU A 1 77 ? 8.391 20.391 -9.789 1 96.88 77 LEU A CA 1
ATOM 618 C C . LEU A 1 77 ? 9.594 19.516 -9.492 1 96.88 77 LEU A C 1
ATOM 620 O O . LEU A 1 77 ? 10.734 19.906 -9.727 1 96.88 77 LEU A O 1
ATOM 624 N N . ILE A 1 78 ? 9.32 18.359 -8.953 1 97.56 78 ILE A N 1
ATOM 625 C CA . ILE A 1 78 ? 10.383 17.406 -8.633 1 97.56 78 ILE A CA 1
ATOM 626 C C . ILE A 1 78 ? 11.078 16.969 -9.922 1 97.56 78 ILE A C 1
ATOM 628 O O . ILE A 1 78 ? 12.305 16.859 -9.969 1 97.56 78 ILE A O 1
ATOM 632 N N . ARG A 1 79 ? 10.336 16.688 -10.945 1 96.81 79 ARG A N 1
ATOM 633 C CA . ARG A 1 79 ? 10.891 16.312 -12.242 1 96.81 79 ARG A CA 1
ATOM 634 C C . ARG A 1 79 ? 11.805 17.406 -12.781 1 96.81 79 ARG A C 1
ATOM 636 O O . ARG A 1 79 ? 12.914 17.141 -13.242 1 96.81 79 ARG A O 1
ATOM 643 N N . GLN A 1 80 ? 11.367 18.609 -12.727 1 96 80 GLN A N 1
ATOM 644 C CA . GLN A 1 80 ? 12.164 19.734 -13.211 1 96 80 GLN A CA 1
ATOM 645 C C . GLN A 1 80 ? 13.492 19.812 -12.461 1 96 80 GLN A C 1
ATOM 647 O O . GLN A 1 80 ? 14.547 20.031 -13.07 1 96 80 GLN A O 1
ATOM 652 N N . ARG A 1 81 ? 13.438 19.562 -11.258 1 96 81 ARG A N 1
ATOM 653 C CA . ARG A 1 81 ? 14.625 19.734 -10.422 1 96 81 ARG A CA 1
ATOM 654 C C . ARG A 1 81 ? 15.602 18.578 -10.602 1 96 81 ARG A C 1
ATOM 656 O O . ARG A 1 81 ? 16.797 18.781 -10.758 1 96 81 ARG A O 1
ATOM 663 N N . TYR A 1 82 ? 15.078 17.344 -10.625 1 97.56 82 TYR A N 1
ATOM 664 C CA . TYR A 1 82 ? 15.984 16.219 -10.453 1 97.56 82 TYR A CA 1
ATOM 665 C C . TYR A 1 82 ? 16.125 15.43 -11.742 1 97.56 82 TYR A C 1
ATOM 667 O O . TYR A 1 82 ? 16.984 14.555 -11.859 1 97.56 82 TYR A O 1
ATOM 675 N N . ILE A 1 83 ? 15.289 15.656 -12.773 1 96.12 83 ILE A N 1
ATOM 676 C CA . ILE A 1 83 ? 15.312 14.867 -14 1 96.12 83 ILE A CA 1
ATOM 677 C C . ILE A 1 83 ? 15.672 15.758 -15.188 1 96.12 83 ILE A C 1
ATOM 679 O O . ILE A 1 83 ? 16.594 15.461 -15.945 1 96.12 83 ILE A O 1
ATOM 683 N N . GLU A 1 84 ? 15.156 16.953 -15.344 1 94.25 84 GLU A N 1
ATOM 684 C CA . GLU A 1 84 ? 15.219 17.672 -16.609 1 94.25 84 GLU A CA 1
ATOM 685 C C . GLU A 1 84 ? 16.109 18.906 -16.5 1 94.25 84 GLU A C 1
ATOM 687 O O . GLU A 1 84 ? 16.766 19.297 -17.469 1 94.25 84 GLU A O 1
ATOM 692 N N . GLU A 1 85 ? 16.188 19.562 -15.352 1 85.19 85 GLU A N 1
ATOM 693 C CA . GLU A 1 85 ? 16.766 20.891 -15.391 1 85.19 85 GLU A CA 1
ATOM 694 C C . GLU A 1 85 ? 18 20.984 -14.484 1 85.19 85 GLU A C 1
ATOM 696 O O . GLU A 1 85 ? 19.125 21.062 -14.969 1 85.19 85 GLU A O 1
ATOM 701 N N . ASP A 1 86 ? 17.812 20.719 -13.281 1 78.88 86 ASP A N 1
ATOM 702 C CA . ASP A 1 86 ? 18.844 21.141 -12.328 1 78.88 86 ASP A CA 1
ATOM 703 C C . ASP A 1 86 ? 19.953 20.094 -12.227 1 78.88 86 ASP A C 1
ATOM 705 O O . ASP A 1 86 ? 21.125 20.422 -12.281 1 78.88 86 ASP A O 1
ATOM 709 N N . TYR A 1 87 ? 19.578 18.828 -12.117 1 85.25 87 TYR A N 1
ATOM 710 C CA . TYR A 1 87 ? 20.609 17.891 -11.711 1 85.25 87 TYR A CA 1
ATOM 711 C C . TYR A 1 87 ? 20.688 16.719 -12.68 1 85.25 87 TYR A C 1
ATOM 713 O O . TYR A 1 87 ? 21.688 15.984 -12.695 1 85.25 87 TYR A O 1
ATOM 721 N N . ASN A 1 88 ? 19.641 16.453 -13.477 1 91.62 88 ASN A N 1
ATOM 722 C CA . ASN A 1 88 ? 19.609 15.281 -14.344 1 91.62 88 ASN A CA 1
ATOM 723 C C . ASN A 1 88 ? 20.062 14.023 -13.609 1 91.62 88 ASN A C 1
ATOM 725 O O . ASN A 1 88 ? 20.891 13.258 -14.117 1 91.62 88 ASN A O 1
ATOM 729 N N . PHE A 1 89 ? 19.688 13.922 -12.414 1 97.12 89 PHE A N 1
ATOM 730 C CA . PHE A 1 89 ? 20.109 12.883 -11.492 1 97.12 89 PHE A CA 1
ATOM 731 C C . PHE A 1 89 ? 19.281 11.617 -11.672 1 97.12 89 PHE A C 1
ATOM 733 O O . PHE A 1 89 ? 19.828 10.516 -11.805 1 97.12 89 PHE A O 1
ATOM 740 N N . LEU A 1 90 ? 17.953 11.742 -11.734 1 97.25 90 LEU A N 1
ATOM 741 C CA . LEU A 1 90 ? 17.047 10.625 -11.945 1 97.25 90 LEU A CA 1
ATOM 742 C C . LEU A 1 90 ? 16.828 10.359 -13.43 1 97.25 90 LEU A C 1
ATOM 744 O O . LEU A 1 90 ? 16.953 11.273 -14.25 1 97.25 90 LEU A O 1
ATOM 748 N N . SER A 1 91 ? 16.531 9.094 -13.773 1 95.5 91 SER A N 1
ATOM 749 C CA . SER A 1 91 ? 16.266 8.703 -15.148 1 95.5 91 SER A CA 1
ATOM 750 C C . SER A 1 91 ? 15.008 9.375 -15.688 1 95.5 91 SER A C 1
ATOM 752 O O . SER A 1 91 ? 14.078 9.648 -14.938 1 95.5 91 SER A O 1
ATOM 754 N N . GLN A 1 92 ? 15.016 9.562 -16.969 1 94.69 92 GLN A N 1
ATOM 755 C CA . GLN A 1 92 ? 13.875 10.188 -17.625 1 94.69 92 GLN A CA 1
ATOM 756 C C . GLN A 1 92 ? 12.625 9.32 -17.5 1 94.69 92 GLN A C 1
ATOM 758 O O . GLN A 1 92 ? 11.516 9.844 -17.359 1 94.69 92 GLN A O 1
ATOM 763 N N . ASN A 1 93 ? 12.844 7.973 -17.578 1 93.88 93 ASN A N 1
ATOM 764 C CA . ASN A 1 93 ? 11.766 7.012 -17.391 1 93.88 93 ASN A CA 1
ATOM 765 C C . ASN A 1 93 ? 11.914 6.242 -16.078 1 93.88 93 ASN A C 1
ATOM 767 O O . ASN A 1 93 ? 13.031 6.094 -15.57 1 93.88 93 ASN A O 1
ATOM 771 N N . TYR A 1 94 ? 10.758 5.789 -15.641 1 94.81 94 TYR A N 1
ATOM 772 C CA . TYR A 1 94 ? 10.742 5.055 -14.383 1 94.81 94 TYR A CA 1
ATOM 773 C C . TYR A 1 94 ? 11.641 3.824 -14.461 1 94.81 94 TYR A C 1
ATOM 775 O O . TYR A 1 94 ? 11.586 3.064 -15.43 1 94.81 94 TYR A O 1
ATOM 783 N N . LYS A 1 95 ? 12.453 3.641 -13.469 1 94.25 95 LYS A N 1
ATOM 784 C CA . LYS A 1 95 ? 13.242 2.438 -13.219 1 94.25 95 LYS A CA 1
ATOM 785 C C . LYS A 1 95 ? 12.969 1.878 -11.828 1 94.25 95 LYS A C 1
ATOM 787 O O . LYS A 1 95 ? 13.195 2.559 -10.828 1 94.25 95 LYS A O 1
ATOM 792 N N . PRO A 1 96 ? 12.578 0.655 -11.734 1 94.56 96 PRO A N 1
ATOM 793 C CA . PRO A 1 96 ? 12.125 0.104 -10.453 1 94.56 96 PRO A CA 1
ATOM 794 C C . PRO A 1 96 ? 13.219 0.119 -9.383 1 94.56 96 PRO A C 1
ATOM 796 O O . PRO A 1 96 ? 12.922 0.269 -8.195 1 94.56 96 PRO A O 1
ATOM 799 N N . LYS A 1 97 ? 14.453 -0.031 -9.727 1 94.62 97 LYS A N 1
ATOM 800 C CA . LYS A 1 97 ? 15.523 -0.101 -8.742 1 94.62 97 LYS A CA 1
ATOM 801 C C . LYS A 1 97 ? 15.977 1.295 -8.32 1 94.62 97 LYS A C 1
ATOM 803 O O . LYS A 1 97 ? 16.641 1.453 -7.293 1 94.62 97 LYS A O 1
ATOM 808 N N . GLU A 1 98 ? 15.562 2.277 -9.086 1 96.38 98 GLU A N 1
ATOM 809 C CA . GLU A 1 98 ? 15.992 3.65 -8.836 1 96.38 98 GLU A CA 1
ATOM 810 C C . GLU A 1 98 ? 15.078 4.344 -7.836 1 96.38 98 GLU A C 1
ATOM 812 O O . GLU A 1 98 ? 15.508 5.227 -7.094 1 96.38 98 GLU A O 1
ATOM 817 N N . LEU A 1 99 ? 13.836 3.928 -7.785 1 97.31 99 LEU A N 1
ATOM 818 C CA . LEU A 1 99 ? 12.836 4.625 -6.98 1 97.31 99 LEU A CA 1
ATOM 819 C C . LEU A 1 99 ? 12.172 3.672 -5.992 1 97.31 99 LEU A C 1
ATOM 821 O O . LEU A 1 99 ? 11.891 2.518 -6.328 1 97.31 99 LEU A O 1
ATOM 825 N N . TYR A 1 100 ? 11.922 4.16 -4.871 1 97.88 100 TYR A N 1
ATOM 826 C CA . TYR A 1 100 ? 11.039 3.494 -3.916 1 97.88 100 TYR A CA 1
ATOM 827 C C . TYR A 1 100 ? 10.039 4.477 -3.326 1 97.88 100 TYR A C 1
ATOM 829 O O . TYR A 1 100 ? 10.422 5.488 -2.734 1 97.88 100 TYR A O 1
ATOM 837 N N . ILE A 1 101 ? 8.742 4.176 -3.494 1 98.62 101 ILE A N 1
ATOM 838 C CA . ILE A 1 101 ? 7.676 5.062 -3.045 1 98.62 101 ILE A CA 1
ATOM 839 C C . ILE A 1 101 ? 6.855 4.367 -1.958 1 98.62 101 ILE A C 1
ATOM 841 O O . ILE A 1 101 ? 6.355 3.26 -2.16 1 98.62 101 ILE A O 1
ATOM 845 N N . ARG A 1 102 ? 6.746 5.016 -0.897 1 98.19 102 ARG A N 1
ATOM 846 C CA . ARG A 1 102 ? 5.895 4.562 0.198 1 98.19 102 ARG A CA 1
ATOM 847 C C . ARG A 1 102 ? 4.816 5.59 0.514 1 98.19 102 ARG A C 1
ATOM 849 O O . ARG A 1 102 ? 5.02 6.789 0.331 1 98.19 102 ARG A O 1
ATOM 856 N N . SER A 1 103 ? 3.654 5.141 0.868 1 98.69 103 SER A N 1
ATOM 857 C CA . SER A 1 103 ? 2.572 5.992 1.355 1 98.69 103 SER A CA 1
ATOM 858 C C . SER A 1 103 ? 2.033 5.488 2.689 1 98.69 103 SER A C 1
ATOM 860 O O . SER A 1 103 ? 2.135 4.297 2.998 1 98.69 103 SER A O 1
ATOM 862 N N . THR A 1 104 ? 1.553 6.441 3.49 1 98.38 104 THR A N 1
ATOM 863 C CA . THR A 1 104 ? 0.688 5.949 4.559 1 98.38 104 THR A CA 1
ATOM 864 C C . THR A 1 104 ? -0.529 5.234 3.979 1 98.38 104 THR A C 1
ATOM 866 O O . THR A 1 104 ? -0.904 5.469 2.826 1 98.38 104 THR A O 1
ATOM 869 N N . ASP A 1 105 ? -1.076 4.367 4.73 1 97.56 105 ASP A N 1
ATOM 870 C CA . ASP A 1 105 ? -2.172 3.531 4.25 1 97.56 105 ASP A CA 1
ATOM 871 C C . ASP A 1 105 ? -3.514 4.246 4.402 1 97.56 105 ASP A C 1
ATOM 873 O O . ASP A 1 105 ? -4.41 3.748 5.09 1 97.56 105 ASP A O 1
ATOM 877 N N . VAL A 1 106 ? -3.643 5.355 3.756 1 97.94 106 VAL A N 1
ATOM 878 C CA . VAL A 1 106 ? -4.828 6.207 3.709 1 97.94 106 VAL A CA 1
ATOM 879 C C . VAL A 1 106 ? -5.145 6.574 2.262 1 97.94 106 VAL A C 1
ATOM 881 O O . VAL A 1 106 ? -4.238 6.875 1.48 1 97.94 106 VAL A O 1
ATOM 884 N N . ASN A 1 107 ? -6.41 6.59 1.86 1 98 107 ASN A N 1
ATOM 885 C CA . ASN A 1 107 ? -6.812 6.812 0.476 1 98 107 ASN A CA 1
ATOM 886 C C . ASN A 1 107 ? -6.199 8.094 -0.088 1 98 107 ASN A C 1
ATOM 888 O O . ASN A 1 107 ? -5.602 8.078 -1.166 1 98 107 ASN A O 1
ATOM 892 N N . ARG A 1 108 ? -6.309 9.156 0.632 1 98.38 108 ARG A N 1
ATOM 893 C CA . ARG A 1 108 ? -5.906 10.453 0.091 1 98.38 108 ARG A CA 1
ATOM 894 C C . ARG A 1 108 ? -4.395 10.516 -0.105 1 98.38 108 ARG A C 1
ATOM 896 O O . ARG A 1 108 ? -3.91 11.164 -1.036 1 98.38 108 ARG A O 1
ATOM 903 N N . THR A 1 109 ? -3.617 9.844 0.746 1 98.81 109 THR A N 1
ATOM 904 C CA . THR A 1 109 ? -2.166 9.859 0.586 1 98.81 109 THR A CA 1
ATOM 905 C C . THR A 1 109 ? -1.737 8.938 -0.549 1 98.81 109 THR A C 1
ATOM 907 O O . THR A 1 109 ? -0.785 9.234 -1.273 1 98.81 109 THR A O 1
ATOM 910 N N . LEU A 1 110 ? -2.432 7.84 -0.702 1 98.81 110 LEU A N 1
ATOM 911 C CA . LEU A 1 110 ? -2.168 6.93 -1.81 1 98.81 110 LEU A CA 1
ATOM 912 C C . LEU A 1 110 ? -2.447 7.602 -3.148 1 98.81 110 LEU A C 1
ATOM 914 O O . LEU A 1 110 ? -1.615 7.555 -4.059 1 98.81 110 LEU A O 1
ATOM 918 N N . ILE A 1 111 ? -3.568 8.258 -3.234 1 98.62 111 ILE A N 1
ATOM 919 C CA . ILE A 1 111 ? -3.936 8.945 -4.469 1 98.62 111 ILE A CA 1
ATOM 920 C C . ILE A 1 111 ? -2.99 10.125 -4.707 1 98.62 111 ILE A C 1
ATOM 922 O O . ILE A 1 111 ? -2.633 10.422 -5.852 1 98.62 111 ILE A O 1
ATOM 926 N N . SER A 1 112 ? -2.572 10.766 -3.604 1 98.75 112 SER A N 1
ATOM 927 C CA . SER A 1 112 ? -1.571 11.82 -3.717 1 98.75 112 SER A CA 1
ATOM 928 C C . SER A 1 112 ? -0.282 11.297 -4.34 1 98.75 112 SER A C 1
ATOM 930 O O . SER A 1 112 ? 0.292 11.938 -5.223 1 98.75 112 SER A O 1
ATOM 932 N N . ALA A 1 113 ? 0.149 10.18 -3.881 1 98.88 113 ALA A N 1
ATOM 933 C CA . ALA A 1 113 ? 1.356 9.578 -4.438 1 98.88 113 ALA A CA 1
ATOM 934 C C . ALA A 1 113 ? 1.182 9.266 -5.922 1 98.88 113 ALA A C 1
ATOM 936 O O . ALA A 1 113 ? 2.08 9.516 -6.727 1 98.88 113 ALA A O 1
ATOM 937 N N . MET A 1 114 ? 0.059 8.703 -6.289 1 98.5 114 MET A N 1
ATOM 938 C CA . MET A 1 114 ? -0.208 8.367 -7.684 1 98.5 114 MET A CA 1
ATOM 939 C C . MET A 1 114 ? -0.198 9.609 -8.555 1 98.5 114 MET A C 1
ATOM 941 O O . MET A 1 114 ? 0.388 9.609 -9.641 1 98.5 114 MET A O 1
ATOM 945 N N . ALA A 1 115 ? -0.849 10.648 -8.055 1 98.06 115 ALA A N 1
ATOM 946 C CA . ALA A 1 115 ? -0.896 11.906 -8.797 1 98.06 115 ALA A CA 1
ATOM 947 C C . ALA A 1 115 ? 0.497 12.508 -8.938 1 98.06 115 ALA A C 1
ATOM 949 O O . ALA A 1 115 ? 0.863 12.992 -10.016 1 98.06 115 ALA A O 1
ATOM 950 N N . ASN A 1 116 ? 1.235 12.516 -7.855 1 98.5 116 ASN A N 1
ATOM 951 C CA . ASN A 1 116 ? 2.602 13.023 -7.875 1 98.5 116 ASN A CA 1
ATOM 952 C C . ASN A 1 116 ? 3.451 12.312 -8.93 1 98.5 116 ASN A C 1
ATOM 954 O O . ASN A 1 116 ? 4.121 12.969 -9.727 1 98.5 116 ASN A O 1
ATOM 958 N N . LEU A 1 117 ? 3.379 11 -8.961 1 98.38 117 LEU A N 1
ATOM 959 C CA . LEU A 1 117 ? 4.199 10.188 -9.852 1 98.38 117 LEU A CA 1
ATOM 960 C C . LEU A 1 117 ? 3.756 10.359 -11.305 1 98.38 117 LEU A C 1
ATOM 962 O O . LEU A 1 117 ? 4.578 10.281 -12.219 1 98.38 117 LEU A O 1
ATOM 966 N N . ALA A 1 118 ? 2.459 10.594 -11.516 1 97.19 118 ALA A N 1
ATOM 967 C CA . ALA A 1 118 ? 1.983 10.906 -12.859 1 97.19 118 ALA A CA 1
ATOM 968 C C . ALA A 1 118 ? 2.617 12.188 -13.383 1 97.19 118 ALA A C 1
ATOM 970 O O . ALA A 1 118 ? 2.887 12.312 -14.586 1 97.19 118 ALA A O 1
ATOM 971 N N . GLY A 1 119 ? 2.793 13.141 -12.484 1 96.75 119 GLY A N 1
ATOM 972 C CA . GLY A 1 119 ? 3.459 14.383 -12.859 1 96.75 119 GLY A CA 1
ATOM 973 C C . GLY A 1 119 ? 4.953 14.219 -13.047 1 96.75 119 GLY A C 1
ATOM 974 O O . GLY A 1 119 ? 5.547 14.867 -13.914 1 96.75 119 GLY A O 1
ATOM 975 N N . MET A 1 120 ? 5.539 13.336 -12.297 1 97.12 120 MET A N 1
ATOM 976 C CA . MET A 1 120 ? 6.988 13.141 -12.312 1 97.12 120 MET A CA 1
ATOM 977 C C . MET A 1 120 ? 7.418 12.352 -13.539 1 97.12 120 MET A C 1
ATOM 979 O O . MET A 1 120 ? 8.516 12.555 -14.062 1 97.12 120 MET A O 1
ATOM 983 N N . TYR A 1 121 ? 6.609 11.367 -14.008 1 96.5 121 TYR A N 1
ATOM 984 C CA . TYR A 1 121 ? 7.004 10.461 -15.078 1 96.5 121 TYR A CA 1
ATOM 985 C C . TYR A 1 121 ? 5.922 10.375 -16.156 1 96.5 121 TYR A C 1
ATOM 987 O O . TYR A 1 121 ? 5.391 9.297 -16.422 1 96.5 121 TYR A O 1
ATOM 995 N N . PRO A 1 122 ? 5.703 11.43 -16.875 1 92.62 122 PRO A N 1
ATOM 996 C CA . PRO A 1 122 ? 4.688 11.461 -17.938 1 92.62 122 PRO A CA 1
ATOM 997 C C . PRO A 1 122 ? 5.176 10.867 -19.25 1 92.62 122 PRO A C 1
ATOM 999 O O . PRO A 1 122 ? 4.379 10.625 -20.156 1 92.62 122 PRO A O 1
ATOM 1002 N N . THR A 1 123 ? 6.473 10.586 -19.469 1 86.56 123 THR A N 1
ATOM 1003 C CA . THR A 1 123 ? 7.062 10.359 -20.781 1 86.56 123 THR A CA 1
ATOM 1004 C C . THR A 1 123 ? 7.508 8.906 -20.938 1 86.56 123 THR A C 1
ATOM 1006 O O . THR A 1 123 ? 8.586 8.633 -21.469 1 86.56 123 THR A O 1
ATOM 1009 N N . GLY A 1 124 ? 6.781 7.961 -20.5 1 87.88 124 GLY A N 1
ATOM 1010 C CA . GLY A 1 124 ? 7.145 6.574 -20.734 1 87.88 124 GLY A CA 1
ATOM 1011 C C . GLY A 1 124 ? 7.086 6.191 -22.203 1 87.88 124 GLY A C 1
ATOM 1012 O O . GLY A 1 124 ? 6.504 6.91 -23.016 1 87.88 124 GLY A O 1
ATOM 1013 N N . ILE A 1 125 ? 7.793 5.117 -22.578 1 90.19 125 ILE A N 1
ATOM 1014 C CA . ILE A 1 125 ? 7.844 4.645 -23.953 1 90.19 125 ILE A CA 1
ATOM 1015 C C . ILE A 1 125 ? 6.773 3.578 -24.172 1 90.19 125 ILE A C 1
ATOM 1017 O O . ILE A 1 125 ? 6.801 2.523 -23.531 1 90.19 125 ILE A O 1
ATOM 1021 N N . SER A 1 126 ? 5.879 3.877 -25.062 1 90.25 126 SER A N 1
ATOM 1022 C CA . SER A 1 126 ? 4.84 2.918 -25.422 1 90.25 126 SER A CA 1
ATOM 1023 C C . SER A 1 126 ? 5.445 1.615 -25.938 1 90.25 126 SER A C 1
ATOM 1025 O O . SER A 1 126 ? 6.391 1.634 -26.719 1 90.25 126 SER A O 1
ATOM 1027 N N . GLY A 1 127 ? 4.902 0.483 -25.5 1 89.06 127 GLY A N 1
ATOM 1028 C CA . GLY A 1 127 ? 5.414 -0.813 -25.922 1 89.06 127 GLY A CA 1
ATOM 1029 C C . GLY A 1 127 ? 6.609 -1.274 -25.125 1 89.06 127 GLY A C 1
ATOM 1030 O O . GLY A 1 127 ? 7.09 -2.396 -25.297 1 89.06 127 GLY A O 1
ATOM 1031 N N . LYS A 1 128 ? 7.062 -0.408 -24.297 1 88.31 128 LYS A N 1
ATOM 1032 C CA . LYS A 1 128 ? 8.188 -0.762 -23.422 1 88.31 128 LYS A CA 1
ATOM 1033 C C . LYS A 1 128 ? 7.84 -0.552 -21.953 1 88.31 128 LYS A C 1
ATOM 1035 O O . LYS A 1 128 ? 7.75 -1.514 -21.188 1 88.31 128 LYS A O 1
ATOM 1040 N N . ASP A 1 129 ? 7.516 0.682 -21.609 1 90.62 129 ASP A N 1
ATOM 1041 C CA . ASP A 1 129 ? 7.207 1.03 -20.219 1 90.62 129 ASP A CA 1
ATOM 1042 C C . ASP A 1 129 ? 5.742 0.746 -19.891 1 90.62 129 ASP A C 1
ATOM 1044 O O . ASP A 1 129 ? 5.395 0.513 -18.734 1 90.62 129 ASP A O 1
ATOM 1048 N N . TYR A 1 130 ? 4.891 0.793 -20.875 1 91.12 130 TYR A N 1
ATOM 1049 C CA . TYR A 1 130 ? 3.465 0.486 -20.797 1 91.12 130 TYR A CA 1
ATOM 1050 C C . TYR A 1 130 ? 2.949 -0.061 -22.125 1 91.12 130 TYR A C 1
ATOM 1052 O O . TYR A 1 130 ? 3.631 0.03 -23.141 1 91.12 130 TYR A O 1
ATOM 1060 N N . PRO A 1 131 ? 1.816 -0.708 -22.109 1 92.5 131 PRO A N 1
ATOM 1061 C CA . PRO A 1 131 ? 1.338 -1.354 -23.344 1 92.5 131 PRO A CA 1
ATOM 1062 C C . PRO A 1 131 ? 1.056 -0.355 -24.453 1 92.5 131 PRO A C 1
ATOM 1064 O O . PRO A 1 131 ? 0.588 0.756 -24.203 1 92.5 131 PRO A O 1
ATOM 1067 N N . GLU A 1 132 ? 1.383 -0.83 -25.641 1 90.81 132 GLU A N 1
ATOM 1068 C CA . GLU A 1 132 ? 0.953 -0.076 -26.812 1 90.81 132 GLU A CA 1
ATOM 1069 C C . GLU A 1 132 ? -0.507 -0.363 -27.156 1 90.81 132 GLU A C 1
ATOM 1071 O O . GLU A 1 132 ? -0.805 -1.293 -27.906 1 90.81 132 GLU A O 1
ATOM 1076 N N . CYS A 1 133 ? -1.337 0.286 -26.531 1 88.19 133 CYS A N 1
ATOM 1077 C CA . CYS A 1 133 ? -2.781 0.131 -26.672 1 88.19 133 CYS A CA 1
ATOM 1078 C C . CYS A 1 133 ? -3.484 1.48 -26.578 1 88.19 133 CYS A C 1
ATOM 1080 O O . CYS A 1 133 ? -3.172 2.297 -25.719 1 88.19 133 CYS A O 1
ATOM 1082 N N . LYS A 1 134 ? -4.367 1.669 -27.531 1 86.81 134 LYS A N 1
ATOM 1083 C CA . LYS A 1 134 ? -5.059 2.951 -27.625 1 86.81 134 LYS A CA 1
ATOM 1084 C C . LYS A 1 134 ? -5.898 3.215 -26.375 1 86.81 134 LYS A C 1
ATOM 1086 O O . LYS A 1 134 ? -6.09 4.367 -25.984 1 86.81 134 LYS A O 1
ATOM 1091 N N . GLN A 1 135 ? -6.305 2.135 -25.75 1 91.31 135 GLN A N 1
ATOM 1092 C CA . GLN A 1 135 ? -7.203 2.283 -24.609 1 91.31 135 GLN A CA 1
ATOM 1093 C C . GLN A 1 135 ? -6.422 2.498 -23.312 1 91.31 135 GLN A C 1
ATOM 1095 O O . GLN A 1 135 ? -6.996 2.875 -22.297 1 91.31 135 GLN A O 1
ATOM 1100 N N . TRP A 1 136 ? -5.113 2.316 -23.375 1 94.06 136 TRP A N 1
ATOM 1101 C CA . TRP A 1 136 ? -4.285 2.551 -22.188 1 94.06 136 TRP A CA 1
ATOM 1102 C C . TRP A 1 136 ? -4.215 4.035 -21.859 1 94.06 136 TRP A C 1
ATOM 1104 O O . TRP A 1 136 ? -4.16 4.879 -22.766 1 94.06 136 TRP A O 1
ATOM 1114 N N . PRO A 1 137 ? -4.207 4.461 -20.531 1 93.69 137 PRO A N 1
ATOM 1115 C CA . PRO A 1 137 ? -4.07 5.879 -20.188 1 93.69 137 PRO A CA 1
ATOM 1116 C C . PRO A 1 137 ? -2.844 6.523 -20.828 1 93.69 137 PRO A C 1
ATOM 1118 O O . PRO A 1 137 ? -1.765 5.926 -20.844 1 93.69 137 PRO A O 1
ATOM 1121 N N . SER A 1 138 ? -3.033 7.668 -21.344 1 90.12 138 SER A N 1
ATOM 1122 C CA . SER A 1 138 ? -1.924 8.367 -21.984 1 90.12 138 SER A CA 1
ATOM 1123 C C . SER A 1 138 ? -0.952 8.922 -20.938 1 90.12 138 SER A C 1
ATOM 1125 O O . SER A 1 138 ? -1.363 9.336 -19.859 1 90.12 138 SER A O 1
ATOM 1127 N N . HIS A 1 139 ? 0.315 8.867 -21.25 1 87.31 139 HIS A N 1
ATOM 1128 C CA . HIS A 1 139 ? 1.352 9.492 -20.438 1 87.31 139 HIS A CA 1
ATOM 1129 C C . HIS A 1 139 ? 1.332 8.961 -19 1 87.31 139 HIS A C 1
ATOM 1131 O O . HIS A 1 139 ? 1.415 9.727 -18.047 1 87.31 139 HIS A O 1
ATOM 1137 N N . TRP A 1 140 ? 1.058 7.738 -18.938 1 93.88 140 TRP A N 1
ATOM 1138 C CA . TRP A 1 140 ? 0.988 7.168 -17.594 1 93.88 140 TRP A CA 1
ATOM 1139 C C . TRP A 1 140 ? 1.729 5.836 -17.531 1 93.88 140 TRP A C 1
ATOM 1141 O O . TRP A 1 140 ? 1.477 4.938 -18.344 1 93.88 140 TRP A O 1
ATOM 1151 N N . THR A 1 141 ? 2.684 5.773 -16.719 1 93.69 141 THR A N 1
ATOM 1152 C CA . THR A 1 141 ? 3.375 4.547 -16.344 1 93.69 141 THR A CA 1
ATOM 1153 C C . THR A 1 141 ? 3.068 4.176 -14.891 1 93.69 141 THR A C 1
ATOM 1155 O O . THR A 1 141 ? 3.287 4.977 -13.984 1 93.69 141 THR A O 1
ATOM 1158 N N . PRO A 1 142 ? 2.467 2.994 -14.727 1 96.31 142 PRO A N 1
ATOM 1159 C CA . PRO A 1 142 ? 2.205 2.613 -13.336 1 96.31 142 PRO A CA 1
ATOM 1160 C C . PRO A 1 142 ? 3.484 2.441 -12.523 1 96.31 142 PRO A C 1
ATOM 1162 O O . PRO A 1 142 ? 4.422 1.771 -12.961 1 96.31 142 PRO A O 1
ATOM 1165 N N . ILE A 1 143 ? 3.605 3.027 -11.406 1 97.81 143 ILE A N 1
ATOM 1166 C CA . ILE A 1 143 ? 4.723 2.957 -10.469 1 97.81 143 ILE A CA 1
ATOM 1167 C C . ILE A 1 143 ? 4.238 2.432 -9.125 1 97.81 143 ILE A C 1
ATOM 1169 O O . ILE A 1 143 ? 3.295 2.975 -8.539 1 97.81 143 ILE A O 1
ATOM 1173 N N . PRO A 1 144 ? 4.852 1.353 -8.648 1 98.12 144 PRO A N 1
ATOM 1174 C CA . PRO A 1 144 ? 4.359 0.75 -7.406 1 98.12 144 PRO A CA 1
ATOM 1175 C C . PRO A 1 144 ? 4.48 1.689 -6.207 1 98.12 144 PRO A C 1
ATOM 1177 O O . PRO A 1 144 ? 5.473 2.406 -6.078 1 98.12 144 PRO A O 1
ATOM 1180 N N . ILE A 1 145 ? 3.445 1.705 -5.41 1 98.69 145 ILE A N 1
ATOM 1181 C CA . ILE A 1 145 ? 3.391 2.443 -4.156 1 98.69 145 ILE A CA 1
ATOM 1182 C C . ILE A 1 145 ? 3.154 1.476 -2.998 1 98.69 145 ILE A C 1
ATOM 1184 O O . ILE A 1 145 ? 2.146 0.764 -2.971 1 98.69 145 ILE A O 1
ATOM 1188 N N . HIS A 1 146 ? 4.035 1.451 -2.092 1 98.12 146 HIS A N 1
ATOM 1189 C CA . HIS A 1 146 ? 3.988 0.506 -0.982 1 98.12 146 HIS A CA 1
ATOM 1190 C C . HIS A 1 146 ? 3.389 1.147 0.264 1 98.12 146 HIS A C 1
ATOM 1192 O O . HIS A 1 146 ? 3.465 2.365 0.439 1 98.12 146 HIS A O 1
ATOM 1198 N N . THR A 1 147 ? 2.711 0.379 1.085 1 97.44 147 THR A N 1
ATOM 1199 C CA . THR A 1 147 ? 2.184 0.843 2.363 1 97.44 147 THR A CA 1
ATOM 1200 C C . THR A 1 147 ? 2.436 -0.189 3.459 1 97.44 147 THR A C 1
ATOM 1202 O O . THR A 1 147 ? 2.828 -1.322 3.174 1 97.44 147 THR A O 1
ATOM 1205 N N . ILE A 1 148 ? 2.326 0.188 4.625 1 92.88 148 ILE A N 1
ATOM 1206 C CA . ILE A 1 148 ? 2.182 -0.695 5.777 1 92.88 148 ILE A CA 1
ATOM 1207 C C . ILE A 1 148 ? 0.947 -0.294 6.582 1 92.88 148 ILE A C 1
ATOM 1209 O O . ILE A 1 148 ? 0.416 0.806 6.41 1 92.88 148 ILE A O 1
ATOM 1213 N N . ASP A 1 149 ? 0.488 -1.214 7.336 1 91.94 149 ASP A N 1
ATOM 1214 C CA . ASP A 1 149 ? -0.686 -0.933 8.156 1 91.94 149 ASP A CA 1
ATOM 1215 C C . ASP A 1 149 ? -0.528 0.387 8.906 1 91.94 149 ASP A C 1
ATOM 1217 O O . ASP A 1 149 ? 0.473 0.6 9.594 1 91.94 149 ASP A O 1
ATOM 1221 N N . ASN A 1 150 ? -1.514 1.231 8.773 1 91.5 150 ASN A N 1
ATOM 1222 C CA . ASN A 1 150 ? -1.428 2.594 9.281 1 91.5 150 ASN A CA 1
ATOM 1223 C C . ASN A 1 150 ? -1.21 2.613 10.797 1 91.5 150 ASN A C 1
ATOM 1225 O O . ASN A 1 150 ? -0.49 3.469 11.312 1 91.5 150 ASN A O 1
ATOM 1229 N N . GLU A 1 151 ? -1.761 1.667 11.484 1 89.12 151 GLU A N 1
ATOM 1230 C CA . GLU A 1 151 ? -1.665 1.642 12.938 1 89.12 151 GLU A CA 1
ATOM 1231 C C . GLU A 1 151 ? -0.269 1.223 13.391 1 89.12 151 GLU A C 1
ATOM 1233 O O . GLU A 1 151 ? 0.133 1.506 14.523 1 89.12 151 GLU A O 1
ATOM 1238 N N . GLU A 1 152 ? 0.444 0.661 12.484 1 89 152 GLU A N 1
ATOM 1239 C CA . GLU A 1 152 ? 1.782 0.175 12.805 1 89 152 GLU A CA 1
ATOM 1240 C C . GLU A 1 152 ? 2.855 1.016 12.125 1 89 152 GLU A C 1
ATOM 1242 O O . GLU A 1 152 ? 4.043 0.684 12.18 1 89 152 GLU A O 1
ATOM 1247 N N . ASP A 1 153 ? 2.443 2.033 11.508 1 95.56 153 ASP A N 1
ATOM 1248 C CA . ASP A 1 153 ? 3.367 2.861 10.742 1 95.56 153 ASP A CA 1
ATOM 1249 C C . ASP A 1 153 ? 3.859 4.047 11.57 1 95.56 153 ASP A C 1
ATOM 1251 O O . ASP A 1 153 ? 3.412 5.176 11.367 1 95.56 153 ASP A O 1
ATOM 1255 N N . PHE A 1 154 ? 4.879 3.904 12.367 1 96.94 154 PHE A N 1
ATOM 1256 C CA . PHE A 1 154 ? 5.387 4.961 13.234 1 96.94 154 PHE A CA 1
ATOM 1257 C C . PHE A 1 154 ? 6.164 5.996 12.422 1 96.94 154 PHE A C 1
ATOM 1259 O O . PHE A 1 154 ? 6.469 7.078 12.922 1 96.94 154 PHE A O 1
ATOM 1266 N N . VAL A 1 155 ? 6.445 5.688 11.203 1 97.81 155 VAL A N 1
ATOM 1267 C CA . VAL A 1 155 ? 7.191 6.59 10.328 1 97.81 155 VAL A CA 1
ATOM 1268 C C . VAL A 1 155 ? 6.238 7.609 9.703 1 97.81 155 VAL A C 1
ATOM 1270 O O . VAL A 1 155 ? 6.496 8.812 9.742 1 97.81 155 VAL A O 1
ATOM 1273 N N . GLY A 1 156 ? 5.148 7.074 9.141 1 97.94 156 GLY A N 1
ATOM 1274 C CA . GLY A 1 156 ? 4.23 7.934 8.406 1 97.94 156 GLY A CA 1
ATOM 1275 C C . GLY A 1 156 ? 3.115 8.492 9.273 1 97.94 156 GLY A C 1
ATOM 1276 O O . GLY A 1 156 ? 2.605 9.578 9.016 1 97.94 156 GLY A O 1
ATOM 1277 N N . ASN A 1 157 ? 2.67 7.707 10.227 1 97.38 157 ASN A N 1
ATOM 1278 C CA . ASN A 1 157 ? 1.586 8.078 11.133 1 97.38 157 ASN A CA 1
ATOM 1279 C C . ASN A 1 157 ? 2.115 8.5 12.5 1 97.38 157 ASN A C 1
ATOM 1281 O O . ASN A 1 157 ? 2.316 7.656 13.375 1 97.38 157 ASN A O 1
ATOM 1285 N N . VAL A 1 158 ? 2.154 9.742 12.727 1 95.56 158 VAL A N 1
ATOM 1286 C CA . VAL A 1 158 ? 2.783 10.281 13.93 1 95.56 158 VAL A CA 1
ATOM 1287 C C . VAL A 1 158 ? 1.86 10.078 15.133 1 95.56 158 VAL A C 1
ATOM 1289 O O . VAL A 1 158 ? 2.256 10.32 16.281 1 95.56 158 VAL A O 1
ATOM 1292 N N . PHE A 1 159 ? 0.675 9.625 14.914 1 95.31 159 PHE A N 1
ATOM 1293 C CA . PHE A 1 159 ? -0.283 9.391 15.992 1 95.31 159 PHE A CA 1
ATOM 1294 C C . PHE A 1 159 ? -0.558 7.906 16.156 1 95.31 159 PHE A C 1
ATOM 1296 O O . PHE A 1 159 ? -1.624 7.516 16.641 1 95.31 159 PHE A O 1
ATOM 1303 N N . SER A 1 160 ? 0.353 7.098 15.562 1 95.38 160 SER A N 1
ATOM 1304 C CA . SER A 1 160 ? 0.281 5.68 15.906 1 95.38 160 SER A CA 1
ATOM 1305 C C . SER A 1 160 ? 0.198 5.477 17.422 1 95.38 160 SER A C 1
ATOM 1307 O O . SER A 1 160 ? 0.646 6.328 18.188 1 95.38 160 SER A O 1
ATOM 1309 N N . ARG A 1 161 ? -0.392 4.418 17.828 1 94.31 161 ARG A N 1
ATOM 1310 C CA . ARG A 1 161 ? -0.615 4.184 19.266 1 94.31 161 ARG A CA 1
ATOM 1311 C C . ARG A 1 161 ? 0.691 4.273 20.047 1 94.31 161 ARG A C 1
ATOM 1313 O O . ARG A 1 161 ? 1.608 3.479 19.828 1 94.31 161 ARG A O 1
ATOM 1320 N N . CYS A 1 162 ? 0.768 5.199 20.938 1 96.69 162 CYS A N 1
ATOM 1321 C CA . CYS A 1 162 ? 1.936 5.453 21.766 1 96.69 162 CYS A CA 1
ATOM 1322 C C . CYS A 1 162 ? 1.523 6.023 23.125 1 96.69 162 CYS A C 1
ATOM 1324 O O . CYS A 1 162 ? 1.464 7.242 23.297 1 96.69 162 CYS A O 1
ATOM 1326 N N . PRO A 1 163 ? 1.333 5.102 24.094 1 95.94 163 PRO A N 1
ATOM 1327 C CA . PRO A 1 163 ? 0.91 5.531 25.438 1 95.94 163 PRO A CA 1
ATOM 1328 C C . PRO A 1 163 ? 1.868 6.543 26.062 1 95.94 163 PRO A C 1
ATOM 1330 O O . PRO A 1 163 ? 1.436 7.441 26.781 1 95.94 163 PRO A O 1
ATOM 1333 N N . ARG A 1 164 ? 3.107 6.422 25.797 1 96.62 164 ARG A N 1
ATOM 1334 C CA . ARG A 1 164 ? 4.074 7.371 26.344 1 96.62 164 ARG A CA 1
ATOM 1335 C C . ARG A 1 164 ? 3.824 8.773 25.812 1 96.62 164 ARG A C 1
ATOM 1337 O O . ARG A 1 164 ? 3.885 9.75 26.562 1 96.62 164 ARG A O 1
ATOM 1344 N N . ALA A 1 165 ? 3.564 8.914 24.531 1 96.19 165 ALA A N 1
ATOM 1345 C CA . ALA A 1 165 ? 3.229 10.211 23.953 1 96.19 165 ALA A CA 1
ATOM 1346 C C . ALA A 1 165 ? 1.963 10.781 24.594 1 96.19 165 ALA A C 1
ATOM 1348 O O . ALA A 1 165 ? 1.854 11.992 24.797 1 96.19 165 ALA A O 1
ATOM 1349 N N . ASP A 1 166 ? 1.038 9.906 24.922 1 94.75 166 ASP A N 1
ATOM 1350 C CA . ASP A 1 166 ? -0.183 10.336 25.594 1 94.75 166 ASP A CA 1
ATOM 1351 C C . ASP A 1 166 ? 0.126 10.914 26.969 1 94.75 166 ASP A C 1
ATOM 1353 O O . ASP A 1 166 ? -0.474 11.906 27.391 1 94.75 166 ASP A O 1
ATOM 1357 N N . GLN A 1 167 ? 0.991 10.266 27.656 1 94.44 167 GLN A N 1
ATOM 1358 C CA . GLN A 1 167 ? 1.404 10.758 28.969 1 94.44 167 GLN A CA 1
ATOM 1359 C C . GLN A 1 167 ? 2.037 12.141 28.859 1 94.44 167 GLN A C 1
ATOM 1361 O O . GLN A 1 167 ? 1.731 13.031 29.672 1 94.44 167 GLN A O 1
ATOM 1366 N N . LEU A 1 168 ? 2.914 12.297 27.906 1 95.06 168 LEU A N 1
ATOM 1367 C CA . LEU A 1 168 ? 3.594 13.57 27.719 1 95.06 168 LEU A CA 1
ATOM 1368 C C . LEU A 1 168 ? 2.602 14.664 27.328 1 95.06 168 LEU A C 1
ATOM 1370 O O . LEU A 1 168 ? 2.725 15.805 27.781 1 95.06 168 LEU A O 1
ATOM 1374 N N . THR A 1 169 ? 1.645 14.297 26.562 1 94.5 169 THR A N 1
ATOM 1375 C CA . THR A 1 169 ? 0.593 15.242 26.188 1 94.5 169 THR A CA 1
ATOM 1376 C C . THR A 1 169 ? -0.217 15.648 27.406 1 94.5 169 THR A C 1
ATOM 1378 O O . THR A 1 169 ? -0.583 16.828 27.547 1 94.5 169 THR A O 1
ATOM 1381 N N . ALA A 1 170 ? -0.452 14.68 28.266 1 93.12 170 ALA A N 1
ATOM 1382 C CA . ALA A 1 170 ? -1.163 14.984 29.5 1 93.12 170 ALA A CA 1
ATOM 1383 C C . ALA A 1 170 ? -0.367 15.953 30.375 1 93.12 170 ALA A C 1
ATOM 1385 O O . ALA A 1 170 ? -0.941 16.844 31.016 1 93.12 170 ALA A O 1
ATOM 1386 N N . ILE A 1 171 ? 0.89 15.773 30.406 1 92.75 171 ILE A N 1
ATOM 1387 C CA . ILE A 1 171 ? 1.765 16.672 31.156 1 92.75 171 ILE A CA 1
ATOM 1388 C C . ILE A 1 171 ? 1.639 18.094 30.594 1 92.75 171 ILE A C 1
ATOM 1390 O O . ILE A 1 171 ? 1.541 19.062 31.359 1 92.75 171 ILE A O 1
ATOM 1394 N N . ILE A 1 172 ? 1.643 18.219 29.312 1 94.44 172 ILE A N 1
ATOM 1395 C CA . ILE A 1 172 ? 1.495 19.531 28.656 1 94.44 172 ILE A CA 1
ATOM 1396 C C . ILE A 1 172 ? 0.144 20.141 29.031 1 94.44 172 ILE A C 1
ATOM 1398 O O . ILE A 1 172 ? 0.063 21.312 29.391 1 94.44 172 ILE A O 1
ATOM 1402 N N . ARG A 1 173 ? -0.916 19.359 29.031 1 93.62 173 ARG A N 1
ATOM 1403 C CA . ARG A 1 173 ? -2.266 19.844 29.281 1 93.62 173 ARG A CA 1
ATOM 1404 C C . ARG A 1 173 ? -2.416 20.297 30.734 1 93.62 173 ARG A C 1
ATOM 1406 O O . ARG A 1 173 ? -3.242 21.156 31.047 1 93.62 173 ARG A O 1
ATOM 1413 N N . CYS A 1 174 ? -1.591 19.734 31.594 1 92.62 174 CYS A N 1
ATOM 1414 C CA . CYS A 1 174 ? -1.64 20.078 33 1 92.62 174 CYS A CA 1
ATOM 1415 C C . CYS A 1 174 ? -0.709 21.25 33.312 1 92.62 174 CYS A C 1
ATOM 1417 O O . CYS A 1 174 ? -0.727 21.781 34.438 1 92.62 174 CYS A O 1
ATOM 1419 N N . SER A 1 175 ? 0.061 21.641 32.438 1 92.5 175 SER A N 1
ATOM 1420 C CA . SER A 1 175 ? 1.022 22.71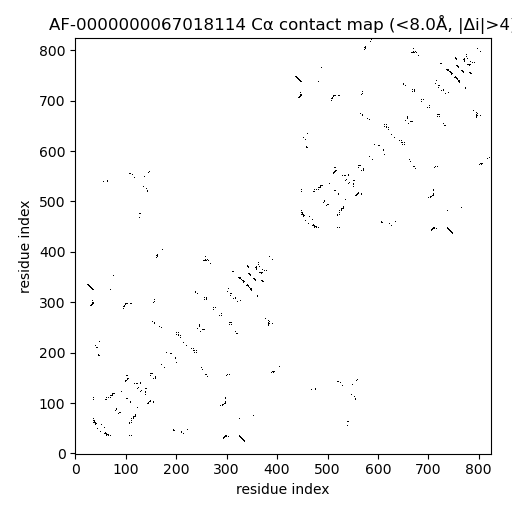9 32.656 1 92.5 175 SER A CA 1
ATOM 1421 C C . SER A 1 175 ? 0.322 24.062 32.812 1 92.5 175 SER A C 1
ATOM 1423 O O . SER A 1 175 ? -0.786 24.25 32.312 1 92.5 175 SER A O 1
ATOM 1425 N N . LYS A 1 176 ? 1.013 25 33.469 1 93.56 176 LYS A N 1
ATOM 1426 C CA . LYS A 1 176 ? 0.477 26.344 33.656 1 93.56 176 LYS A CA 1
ATOM 1427 C C . LYS A 1 176 ? 0.247 27.047 32.344 1 93.56 176 LYS A C 1
ATOM 1429 O O . LYS A 1 176 ? -0.787 27.703 32.125 1 93.56 176 LYS A O 1
ATOM 1434 N N . HIS A 1 177 ? 1.145 26.891 31.438 1 94.5 177 HIS A N 1
ATOM 1435 C CA . HIS A 1 177 ? 1.055 27.578 30.156 1 94.5 177 HIS A CA 1
ATOM 1436 C C . HIS A 1 177 ? -0.182 27.141 29.375 1 94.5 177 HIS A C 1
ATOM 1438 O O . HIS A 1 177 ? -0.931 27.969 28.875 1 94.5 177 HIS A O 1
ATOM 1444 N N . TYR A 1 178 ? -0.398 25.875 29.234 1 95.44 178 TYR A N 1
ATOM 1445 C CA . TYR A 1 178 ? -1.565 25.344 28.547 1 95.44 178 TYR A CA 1
ATOM 1446 C C . TYR A 1 178 ? -2.855 25.828 29.203 1 95.44 178 TYR A C 1
ATOM 1448 O O . TYR A 1 178 ? -3.777 26.266 28.516 1 95.44 178 TYR A O 1
ATOM 1456 N N . ARG A 1 179 ? -2.871 25.75 30.484 1 95.31 179 ARG A N 1
ATOM 1457 C CA . ARG A 1 179 ? -4.07 26.125 31.234 1 95.31 179 ARG A CA 1
ATOM 1458 C C . ARG A 1 179 ? -4.352 27.625 31.094 1 95.31 179 ARG A C 1
ATOM 1460 O O . ARG A 1 179 ? -5.512 28.031 31.016 1 95.31 179 ARG A O 1
ATOM 1467 N N . ASP A 1 180 ? -3.303 28.375 31.109 1 96.44 180 ASP A N 1
ATOM 1468 C CA . ASP A 1 180 ? -3.477 29.812 30.922 1 96.44 180 ASP A CA 1
ATOM 1469 C C . ASP A 1 180 ? -4.125 30.109 29.578 1 96.44 180 ASP A C 1
ATOM 1471 O O . ASP A 1 180 ? -5.062 30.906 29.484 1 96.44 180 ASP A O 1
ATOM 1475 N N . VAL A 1 181 ? -3.641 29.469 28.547 1 96.88 181 VAL A N 1
ATOM 1476 C CA . VAL A 1 181 ? -4.191 29.656 27.203 1 96.88 181 VAL A CA 1
ATOM 1477 C C . VAL A 1 181 ? -5.645 29.188 27.172 1 96.88 181 VAL A C 1
ATOM 1479 O O . VAL A 1 181 ? -6.512 29.859 26.609 1 96.88 181 VAL A O 1
ATOM 1482 N N . ALA A 1 182 ? -5.914 28.031 27.75 1 97.12 182 ALA A N 1
ATOM 1483 C CA . ALA A 1 182 ? -7.262 27.469 27.781 1 97.12 182 ALA A CA 1
ATOM 1484 C C . ALA A 1 182 ? -8.227 28.391 28.516 1 97.12 182 ALA A C 1
ATOM 1486 O O . ALA A 1 182 ? -9.328 28.656 28.031 1 97.12 182 ALA A O 1
ATOM 1487 N N . ASP A 1 183 ? -7.777 28.891 29.656 1 97.25 183 ASP A N 1
ATOM 1488 C CA . ASP A 1 183 ? -8.625 29.75 30.5 1 97.25 183 ASP A CA 1
ATOM 1489 C C . ASP A 1 183 ? -8.883 31.094 29.828 1 97.25 183 ASP A C 1
ATOM 1491 O O . ASP A 1 183 ? -10 31.609 29.875 1 97.25 183 ASP A O 1
ATOM 1495 N N . GLU A 1 184 ? -7.859 31.625 29.234 1 98.06 184 GLU A N 1
ATOM 1496 C CA . GLU A 1 184 ? -7.965 32.906 28.562 1 98.06 184 GLU A CA 1
ATOM 1497 C C . GLU A 1 184 ? -8.961 32.875 27.406 1 98.06 184 GLU A C 1
ATOM 1499 O O . GLU A 1 184 ? -9.523 33.875 27.031 1 98.06 184 GLU A O 1
ATOM 1504 N N . ASN A 1 185 ? -9.172 31.703 26.875 1 98.38 185 ASN A N 1
ATOM 1505 C CA . ASN A 1 185 ? -10.016 31.594 25.688 1 98.38 185 ASN A CA 1
ATOM 1506 C C . ASN A 1 185 ? -11.289 30.797 25.984 1 98.38 185 ASN A C 1
ATOM 1508 O O . ASN A 1 185 ? -11.953 30.312 25.062 1 98.38 185 ASN A O 1
ATOM 1512 N N . LYS A 1 186 ? -11.617 30.625 27.203 1 98.12 186 LYS A N 1
ATOM 1513 C CA . LYS A 1 186 ? -12.742 29.797 27.625 1 98.12 186 LYS A CA 1
ATOM 1514 C C . LYS A 1 186 ? -14.055 30.297 27.016 1 98.12 186 LYS A C 1
ATOM 1516 O O . LYS A 1 186 ? -14.867 29.5 26.531 1 98.12 186 LYS A O 1
ATOM 1521 N N . GLU A 1 187 ? -14.25 31.594 27.031 1 98.38 187 GLU A N 1
ATOM 1522 C CA . GLU A 1 187 ? -15.477 32.156 26.484 1 98.38 187 GLU A CA 1
ATOM 1523 C C . GLU A 1 187 ? -15.602 31.891 24.984 1 98.38 187 GLU A C 1
ATOM 1525 O O . GLU A 1 187 ? -16.703 31.641 24.484 1 98.38 187 GLU A O 1
ATOM 1530 N N . PHE A 1 188 ? -14.516 32 24.312 1 98.56 188 PHE A N 1
ATOM 1531 C CA . PHE A 1 188 ? -14.508 31.719 22.875 1 98.56 188 PHE A CA 1
ATOM 1532 C C . PHE A 1 188 ? -14.859 30.25 22.609 1 98.56 188 PHE A C 1
ATOM 1534 O O . PHE A 1 188 ? -15.633 29.953 21.703 1 98.56 188 PHE A O 1
ATOM 1541 N N . PHE A 1 189 ? -14.32 29.297 23.391 1 98.69 189 PHE A N 1
ATOM 1542 C CA . PHE A 1 189 ? -14.609 27.875 23.234 1 98.69 189 PHE A CA 1
ATOM 1543 C C . PHE A 1 189 ? -16.094 27.594 23.5 1 98.69 189 PHE A C 1
ATOM 1545 O O . PHE A 1 189 ? -16.703 26.797 22.781 1 98.69 189 PHE A O 1
ATOM 1552 N N . ASP A 1 190 ? -16.625 28.281 24.516 1 98.56 190 ASP A N 1
ATOM 1553 C CA . ASP A 1 190 ? -18.047 28.141 24.812 1 98.56 190 ASP A CA 1
ATOM 1554 C C . ASP A 1 190 ? -18.891 28.625 23.625 1 98.56 190 ASP A C 1
ATOM 1556 O O . ASP A 1 190 ? -19.875 27.984 23.266 1 98.56 190 ASP A O 1
ATOM 1560 N N . TYR A 1 191 ? -18.5 29.75 23.109 1 98.56 191 TYR A N 1
ATOM 1561 C CA . TYR A 1 191 ? -19.188 30.328 21.953 1 98.56 191 TYR A CA 1
ATOM 1562 C C . TYR A 1 191 ? -19.172 29.375 20.781 1 98.56 191 TYR A C 1
ATOM 1564 O O . TYR A 1 191 ? -20.219 29.078 20.188 1 98.56 191 TYR A O 1
ATOM 1572 N N . VAL A 1 192 ? -18.016 28.844 20.391 1 98.75 192 VAL A N 1
ATOM 1573 C CA . VAL A 1 192 ? -17.859 27.938 19.266 1 98.75 192 VAL A CA 1
ATOM 1574 C C . VAL A 1 192 ? -18.609 26.641 19.516 1 98.75 192 VAL A C 1
ATOM 1576 O O . VAL A 1 192 ? -19.203 26.062 18.609 1 98.75 192 VAL A O 1
ATOM 1579 N N . SER A 1 193 ? -18.5 26.156 20.766 1 98.75 193 SER A N 1
ATOM 1580 C CA . SER A 1 193 ? -19.219 24.938 21.125 1 98.75 193 SER A CA 1
ATOM 1581 C C . SER A 1 193 ? -20.719 25.094 20.891 1 98.75 193 SER A C 1
ATOM 1583 O O . SER A 1 193 ? -21.359 24.219 20.312 1 98.75 193 SER A O 1
ATOM 1585 N N . LYS A 1 194 ? -21.266 26.203 21.328 1 98.62 194 LYS A N 1
ATOM 1586 C CA . LYS A 1 194 ? -22.703 26.469 21.172 1 98.62 194 LYS A CA 1
ATOM 1587 C C . LYS A 1 194 ? -23.078 26.562 19.688 1 98.62 194 LYS A C 1
ATOM 1589 O O . LYS A 1 194 ? -24.078 26 19.266 1 98.62 194 LYS A O 1
ATOM 1594 N N . LYS A 1 195 ? -22.281 27.25 18.969 1 98.56 195 LYS A N 1
ATOM 1595 C CA . LYS A 1 195 ? -22.609 27.516 17.562 1 98.56 195 LYS A CA 1
ATOM 1596 C C . LYS A 1 195 ? -22.406 26.281 16.703 1 98.56 195 LYS A C 1
ATOM 1598 O O . LYS A 1 195 ? -23.172 26.031 15.766 1 98.56 195 LYS A O 1
ATOM 1603 N N . SER A 1 196 ? -21.359 25.469 16.953 1 98.25 196 SER A N 1
ATOM 1604 C CA . SER A 1 196 ? -21.031 24.312 16.156 1 98.25 196 SER A CA 1
ATOM 1605 C C . SER A 1 196 ? -21.844 23.094 16.578 1 98.25 196 SER A C 1
ATOM 1607 O O . SER A 1 196 ? -21.969 22.125 15.828 1 98.25 196 SER A O 1
ATOM 1609 N N . GLY A 1 197 ? -22.344 23.109 17.812 1 98.12 197 GLY A N 1
ATOM 1610 C CA . GLY A 1 197 ? -23.109 21.984 18.328 1 98.12 197 GLY A CA 1
ATOM 1611 C C . GLY A 1 197 ? -22.234 20.859 18.859 1 98.12 197 GLY A C 1
ATOM 1612 O O . GLY A 1 197 ? -22.734 19.766 19.141 1 98.12 197 GLY A O 1
ATOM 1613 N N . MET A 1 198 ? -20.969 21.078 18.969 1 96.69 198 MET A N 1
ATOM 1614 C CA . MET A 1 198 ? -20.078 20.078 19.562 1 96.69 198 MET A CA 1
ATOM 1615 C C . MET A 1 198 ? -19.156 20.719 20.594 1 96.69 198 MET A C 1
ATOM 1617 O O . MET A 1 198 ? -18.891 21.922 20.547 1 96.69 198 MET A O 1
ATOM 1621 N N . LYS A 1 199 ? -18.719 19.922 21.531 1 97.88 199 LYS A N 1
ATOM 1622 C CA . LYS A 1 199 ? -17.828 20.422 22.562 1 97.88 199 LYS A CA 1
ATOM 1623 C C . LYS A 1 199 ? -16.453 20.781 21.969 1 97.88 199 LYS A C 1
ATOM 1625 O O . LYS A 1 199 ? -15.797 19.938 21.359 1 97.88 199 LYS A O 1
ATOM 1630 N N . VAL A 1 200 ? -16.094 22.062 22.109 1 98.25 200 VAL A N 1
ATOM 1631 C CA . VAL A 1 200 ? -14.828 22.562 21.578 1 98.25 200 VAL A CA 1
ATOM 1632 C C . VAL A 1 200 ? -13.969 23.109 22.703 1 98.25 200 VAL A C 1
ATOM 1634 O O . VAL A 1 200 ? -14.477 23.797 23.609 1 98.25 200 VAL A O 1
ATOM 1637 N N . ASN A 1 201 ? -12.766 22.734 22.812 1 97.62 201 ASN A N 1
ATOM 1638 C CA . ASN A 1 201 ? -11.758 23.25 23.719 1 97.62 201 ASN A CA 1
ATOM 1639 C C . ASN A 1 201 ? -10.406 23.406 23.031 1 97.62 201 ASN A C 1
ATOM 1641 O O . ASN A 1 201 ? -10.32 23.344 21.797 1 97.62 201 ASN A O 1
ATOM 1645 N N . LEU A 1 202 ? -9.391 23.688 23.812 1 97 202 LEU A N 1
ATOM 1646 C CA . LEU A 1 202 ? -8.078 23.953 23.234 1 97 202 LEU A CA 1
ATOM 1647 C C . LEU A 1 202 ? -7.531 22.719 22.531 1 97 202 LEU A C 1
ATOM 1649 O O . LEU A 1 202 ? -6.812 22.828 21.531 1 97 202 LEU A O 1
ATOM 1653 N N . ALA A 1 203 ? -7.93 21.578 22.891 1 94.75 203 ALA A N 1
ATOM 1654 C CA . ALA A 1 203 ? -7.402 20.312 22.375 1 94.75 203 ALA A CA 1
ATOM 1655 C C . ALA A 1 203 ? -7.953 20 20.984 1 94.75 203 ALA A C 1
ATOM 1657 O O . ALA A 1 203 ? -7.316 19.297 20.203 1 94.75 203 ALA A O 1
ATOM 1658 N N . ASN A 1 204 ? -9.125 20.531 20.656 1 95.81 204 ASN A N 1
ATOM 1659 C CA . ASN A 1 204 ? -9.727 20.078 19.406 1 95.81 204 ASN A CA 1
ATOM 1660 C C . ASN A 1 204 ? -10.195 21.25 18.547 1 95.81 204 ASN A C 1
ATOM 1662 O O . ASN A 1 204 ? -10.859 21.062 17.531 1 95.81 204 ASN A O 1
ATOM 1666 N N . VAL A 1 205 ? -9.906 22.453 18.969 1 97.19 205 VAL A N 1
ATOM 1667 C CA . VAL A 1 205 ? -10.359 23.641 18.266 1 97.19 205 VAL A CA 1
ATOM 1668 C C . VAL A 1 205 ? -9.844 23.625 16.828 1 97.19 205 VAL A C 1
ATOM 1670 O O . VAL A 1 205 ? -10.5 24.141 15.93 1 97.19 205 VAL A O 1
ATOM 1673 N N . HIS A 1 206 ? -8.742 22.984 16.594 1 94.38 206 HIS A N 1
ATOM 1674 C CA . HIS A 1 206 ? -8.156 22.906 15.258 1 94.38 206 HIS A CA 1
ATOM 1675 C C . HIS A 1 206 ? -9.086 22.172 14.289 1 94.38 206 HIS A C 1
ATOM 1677 O O . HIS A 1 206 ? -9.016 22.391 13.078 1 94.38 206 HIS A O 1
ATOM 1683 N N . THR A 1 207 ? -9.961 21.375 14.758 1 95.75 207 THR A N 1
ATOM 1684 C CA . THR A 1 207 ? -10.906 20.656 13.922 1 95.75 207 THR A CA 1
ATOM 1685 C C . THR A 1 207 ? -11.867 21.609 13.227 1 95.75 207 THR A C 1
ATOM 1687 O O . THR A 1 207 ? -12.164 21.453 12.047 1 95.75 207 THR A O 1
ATOM 1690 N N . ILE A 1 208 ? -12.32 22.609 14.016 1 97.62 208 ILE A N 1
ATOM 1691 C CA . ILE A 1 208 ? -13.227 23.594 13.453 1 97.62 208 ILE A CA 1
ATOM 1692 C C . ILE A 1 208 ? -12.508 24.406 12.375 1 97.62 208 ILE A C 1
ATOM 1694 O O . ILE A 1 208 ? -13.086 24.688 11.32 1 97.62 208 ILE A O 1
ATOM 1698 N N . ASN A 1 209 ? -11.312 24.75 12.719 1 96.31 209 ASN A N 1
ATOM 1699 C CA . ASN A 1 209 ? -10.508 25.484 11.75 1 96.31 209 ASN A CA 1
ATOM 1700 C C . ASN A 1 209 ? -10.305 24.688 10.469 1 96.31 209 ASN A C 1
ATOM 1702 O O . ASN A 1 209 ? -10.367 25.25 9.367 1 96.31 209 ASN A O 1
ATOM 1706 N N . ASP A 1 210 ? -10.023 23.453 10.586 1 95.69 210 ASP A N 1
ATOM 1707 C CA . ASP A 1 210 ? -9.773 22.578 9.445 1 95.69 210 ASP A CA 1
ATOM 1708 C C . ASP A 1 210 ? -11.008 22.469 8.555 1 95.69 210 ASP A C 1
ATOM 1710 O O . ASP A 1 210 ? -10.906 22.531 7.328 1 95.69 210 ASP A O 1
ATOM 1714 N N . ILE A 1 211 ? -12.133 22.266 9.156 1 97.69 211 ILE A N 1
ATOM 1715 C CA . ILE A 1 211 ? -13.391 22.172 8.422 1 97.69 211 ILE A CA 1
ATOM 1716 C C . ILE A 1 211 ? -13.656 23.484 7.68 1 97.69 211 ILE A C 1
ATOM 1718 O O . ILE A 1 211 ? -13.961 23.469 6.484 1 97.69 211 ILE A O 1
ATOM 1722 N N . HIS A 1 212 ? -13.508 24.594 8.461 1 97.5 212 HIS A N 1
ATOM 1723 C CA . HIS A 1 212 ? -13.703 25.922 7.879 1 97.5 212 HIS A CA 1
ATOM 1724 C C . HIS A 1 212 ? -12.758 26.156 6.699 1 97.5 212 HIS A C 1
ATOM 1726 O O . HIS A 1 212 ? -13.18 26.656 5.652 1 97.5 212 HIS A O 1
ATOM 1732 N N . TYR A 1 213 ? -11.555 25.766 6.844 1 95 213 TYR A N 1
ATOM 1733 C CA . TYR A 1 213 ? -10.547 25.938 5.805 1 95 213 TYR A CA 1
ATOM 1734 C C . TYR A 1 213 ? -10.914 25.141 4.555 1 95 213 TYR A C 1
ATOM 1736 O O . TYR A 1 213 ? -10.914 25.672 3.445 1 95 213 TYR A O 1
ATOM 1744 N N . ALA A 1 214 ? -11.203 23.844 4.66 1 95.62 214 ALA A N 1
ATOM 1745 C CA . ALA A 1 214 ? -11.531 22.969 3.543 1 95.62 214 ALA A CA 1
ATOM 1746 C C . ALA A 1 214 ? -12.75 23.469 2.783 1 95.62 214 ALA A C 1
ATOM 1748 O O . ALA A 1 214 ? -12.758 23.5 1.55 1 95.62 214 ALA A O 1
ATOM 1749 N N . GLU A 1 215 ? -13.766 23.875 3.531 1 97.44 215 GLU A N 1
ATOM 1750 C CA . GLU A 1 215 ? -15 24.344 2.908 1 97.44 215 GLU A CA 1
ATOM 1751 C C . GLU A 1 215 ? -14.781 25.672 2.178 1 97.44 215 GLU A C 1
ATOM 1753 O O . GLU A 1 215 ? -15.305 25.859 1.078 1 97.44 215 GLU A O 1
ATOM 1758 N N . THR A 1 216 ? -14.031 26.516 2.807 1 95.88 216 THR A N 1
ATOM 1759 C CA . THR A 1 216 ? -13.742 27.812 2.188 1 95.88 216 THR A CA 1
ATOM 1760 C C . THR A 1 216 ? -12.93 27.625 0.906 1 95.88 216 THR A C 1
ATOM 1762 O O . THR A 1 216 ? -13.148 28.328 -0.08 1 95.88 216 THR A O 1
ATOM 1765 N N . MET A 1 217 ? -12.031 26.688 0.926 1 93.38 217 MET A N 1
ATOM 1766 C CA . MET A 1 217 ? -11.203 26.391 -0.243 1 93.38 217 MET A CA 1
ATOM 1767 C C . MET A 1 217 ? -12.07 25.938 -1.419 1 93.38 217 MET A C 1
ATOM 1769 O O . MET A 1 217 ? -11.68 26.109 -2.576 1 93.38 217 MET A O 1
ATOM 1773 N N . HIS A 1 218 ? -13.195 25.438 -1.184 1 95.12 218 HIS A N 1
ATOM 1774 C CA . HIS A 1 218 ? -14.086 24.953 -2.232 1 95.12 218 HIS A CA 1
ATOM 1775 C C . HIS A 1 218 ? -15.266 25.906 -2.43 1 95.12 218 HIS A C 1
ATOM 1777 O O . HIS A 1 218 ? -16.297 25.516 -2.994 1 95.12 218 HIS A O 1
ATOM 1783 N N . ASN A 1 219 ? -15.18 27.078 -1.831 1 96 219 ASN A N 1
ATOM 1784 C CA . ASN A 1 219 ? -16.141 28.156 -1.993 1 96 219 ASN A CA 1
ATOM 1785 C C . ASN A 1 219 ? -17.516 27.781 -1.458 1 96 219 ASN A C 1
ATOM 1787 O O . ASN A 1 219 ? -18.547 28.156 -2.027 1 96 219 ASN A O 1
ATOM 1791 N N . LEU A 1 220 ? -17.516 26.953 -0.5 1 97.19 220 LEU A N 1
ATOM 1792 C CA . LEU A 1 220 ? -18.766 26.641 0.163 1 97.19 220 LEU A CA 1
ATOM 1793 C C . LEU A 1 220 ? -19.156 27.734 1.141 1 97.19 220 LEU A C 1
ATOM 1795 O O . LEU A 1 220 ? -18.297 28.312 1.805 1 97.19 220 LEU A O 1
ATOM 1799 N N . SER A 1 221 ? -20.438 28 1.255 1 97 221 SER A N 1
ATOM 1800 C CA . SER A 1 221 ? -20.906 29.031 2.17 1 97 221 SER A CA 1
ATOM 1801 C C . SER A 1 221 ? -20.547 28.703 3.613 1 97 221 SER A C 1
ATOM 1803 O O . SER A 1 221 ? -20.531 27.531 4 1 97 221 SER A O 1
ATOM 1805 N N . GLN A 1 222 ? -20.266 29.797 4.359 1 97.44 222 GLN A N 1
ATOM 1806 C CA . GLN A 1 222 ? -19.953 29.625 5.773 1 97.44 222 GLN A CA 1
ATOM 1807 C C . GLN A 1 222 ? -21.062 30.203 6.656 1 97.44 222 GLN A C 1
ATOM 1809 O O . GLN A 1 222 ? -21.75 31.141 6.258 1 97.44 222 GLN A O 1
ATOM 1814 N N . PRO A 1 223 ? -21.234 29.578 7.781 1 97.56 223 PRO A N 1
ATOM 1815 C CA . PRO A 1 223 ? -22.25 30.141 8.672 1 97.56 223 PRO A CA 1
ATOM 1816 C C . PRO A 1 223 ? -21.906 31.547 9.141 1 97.56 223 PRO A C 1
ATOM 1818 O O . PRO A 1 223 ? -20.719 31.891 9.266 1 97.56 223 PRO A O 1
ATOM 1821 N N . SER A 1 224 ? -22.906 32.312 9.547 1 97.5 224 SER A N 1
ATOM 1822 C CA . SER A 1 224 ? -22.734 33.75 9.875 1 97.5 224 SER A CA 1
ATOM 1823 C C . SER A 1 224 ? -21.906 33.906 11.141 1 97.5 224 SER A C 1
ATOM 1825 O O . SER A 1 224 ? -21.297 34.969 11.344 1 97.5 224 SER A O 1
ATOM 1827 N N . TRP A 1 225 ? -21.891 32.875 11.938 1 98.06 225 TRP A N 1
ATOM 1828 C CA . TRP A 1 225 ? -21.203 33 13.219 1 98.06 225 TRP A CA 1
ATOM 1829 C C . TRP A 1 225 ? -19.688 32.906 13.039 1 98.06 225 TRP A C 1
ATOM 1831 O O . TRP A 1 225 ? -18.922 33.25 13.945 1 98.06 225 TRP A O 1
ATOM 1841 N N . ILE A 1 226 ? -19.188 32.438 11.891 1 98.38 226 ILE A N 1
ATOM 1842 C CA . ILE A 1 226 ? -17.766 32.438 11.594 1 98.38 226 ILE A CA 1
ATOM 1843 C C . ILE A 1 226 ? -17.406 33.75 10.867 1 98.38 226 ILE A C 1
ATOM 1845 O O . ILE A 1 226 ? -17.219 33.75 9.648 1 98.38 226 ILE A O 1
ATOM 1849 N N . THR A 1 227 ? -17.25 34.781 11.633 1 98.06 227 THR A N 1
ATOM 1850 C CA . THR A 1 227 ? -16.797 36.062 11.109 1 98.06 227 THR A CA 1
ATOM 1851 C C . THR A 1 227 ? -15.297 36.031 10.828 1 98.06 227 THR A C 1
ATOM 1853 O O . THR A 1 227 ? -14.617 35.062 11.148 1 98.06 227 THR A O 1
ATOM 1856 N N . ASP A 1 228 ? -14.812 37.062 10.258 1 97.44 228 ASP A N 1
ATOM 1857 C CA . ASP A 1 228 ? -13.383 37.156 10 1 97.44 228 ASP A CA 1
ATOM 1858 C C . ASP A 1 228 ? -12.578 37.062 11.289 1 97.44 228 ASP A C 1
ATOM 1860 O O . ASP A 1 228 ? -11.516 36.438 11.312 1 97.44 228 ASP A O 1
ATOM 1864 N N . ASP A 1 229 ? -13.086 37.625 12.297 1 97.88 229 ASP A N 1
ATOM 1865 C CA . ASP A 1 229 ? -12.406 37.594 13.594 1 97.88 229 ASP A CA 1
ATOM 1866 C C . ASP A 1 229 ? -12.398 36.188 14.172 1 97.88 229 ASP A C 1
ATOM 1868 O O . ASP A 1 229 ? -11.398 35.75 14.742 1 97.88 229 ASP A O 1
ATOM 1872 N N . VAL A 1 230 ? -13.539 35.531 14.039 1 98.44 230 VAL A N 1
ATOM 1873 C CA . VAL A 1 230 ? -13.625 34.188 14.531 1 98.44 230 VAL A CA 1
ATOM 1874 C C . VAL A 1 230 ? -12.672 33.281 13.742 1 98.44 230 VAL A C 1
ATOM 1876 O O . VAL A 1 230 ? -11.953 32.469 14.328 1 98.44 230 VAL A O 1
ATOM 1879 N N . SER A 1 231 ? -12.695 33.469 12.469 1 97.88 231 SER A N 1
ATOM 1880 C CA . SER A 1 231 ? -11.805 32.719 11.594 1 97.88 231 SER A CA 1
ATOM 1881 C C . SER A 1 231 ? -10.344 32.906 11.984 1 97.88 231 SER A C 1
ATOM 1883 O O . SER A 1 231 ? -9.586 31.938 12.094 1 97.88 231 SER A O 1
ATOM 1885 N N . LYS A 1 232 ? -9.961 34.094 12.164 1 97.44 232 LYS A N 1
ATOM 1886 C CA . LYS A 1 232 ? -8.594 34.406 12.555 1 97.44 232 LYS A CA 1
ATOM 1887 C C . LYS A 1 232 ? -8.242 33.781 13.898 1 97.44 232 LYS A C 1
ATOM 1889 O O . LYS A 1 232 ? -7.141 33.25 14.078 1 97.44 232 LYS A O 1
ATOM 1894 N N . LYS A 1 233 ? -9.102 33.875 14.82 1 98.06 233 LYS A N 1
ATOM 1895 C CA . LYS A 1 233 ? -8.859 33.312 16.141 1 98.06 233 LYS A CA 1
ATOM 1896 C C . LYS A 1 233 ? -8.75 31.797 16.078 1 98.06 233 LYS A C 1
ATOM 1898 O O . LYS A 1 233 ? -7.914 31.203 16.781 1 98.06 233 LYS A O 1
ATOM 1903 N N . LEU A 1 234 ? -9.625 31.156 15.273 1 97.75 234 LEU A N 1
ATOM 1904 C CA . LEU A 1 234 ? -9.523 29.719 15.062 1 97.75 234 LEU A CA 1
ATOM 1905 C C . LEU A 1 234 ? -8.148 29.344 14.523 1 97.75 234 LEU A C 1
ATOM 1907 O O . LEU A 1 234 ? -7.527 28.391 15.008 1 97.75 234 LEU A O 1
ATOM 1911 N N . ARG A 1 235 ? -7.707 30.047 13.602 1 95.5 235 ARG A N 1
ATOM 1912 C CA . ARG A 1 235 ? -6.402 29.812 12.992 1 95.5 235 ARG A CA 1
ATOM 1913 C C . ARG A 1 235 ? -5.281 29.969 14.016 1 95.5 235 ARG A C 1
ATOM 1915 O O . ARG A 1 235 ? -4.391 29.125 14.117 1 95.5 235 ARG A O 1
ATOM 1922 N N . ASN A 1 236 ? -5.316 31.047 14.742 1 95.69 236 ASN A N 1
ATOM 1923 C CA . ASN A 1 236 ? -4.289 31.344 15.734 1 95.69 236 ASN A CA 1
ATOM 1924 C C . ASN A 1 236 ? -4.238 30.266 16.828 1 95.69 236 ASN A C 1
ATOM 1926 O O . ASN A 1 236 ? -3.156 29.812 17.203 1 95.69 236 ASN A O 1
ATOM 1930 N N . LEU A 1 237 ? -5.391 29.891 17.328 1 96.56 237 LEU A N 1
ATOM 1931 C CA . LEU A 1 237 ? -5.441 28.875 18.375 1 96.56 237 LEU A CA 1
ATOM 1932 C C . LEU A 1 237 ? -4.969 27.516 17.844 1 96.56 237 LEU A C 1
ATOM 1934 O O . LEU A 1 237 ? -4.359 26.734 18.578 1 96.56 237 LEU A O 1
ATOM 1938 N N . SER A 1 238 ? -5.254 27.266 16.562 1 93.81 238 SER A N 1
ATOM 1939 C CA . SER A 1 238 ? -4.77 26.031 15.953 1 93.81 238 SER A CA 1
ATOM 1940 C C . SER A 1 238 ? -3.248 26.016 15.875 1 93.81 238 SER A C 1
ATOM 1942 O O . SER A 1 238 ? -2.625 24.969 16.062 1 93.81 238 SER A O 1
ATOM 1944 N N . MET A 1 239 ? -2.662 27.109 15.586 1 92.25 239 MET A N 1
ATOM 1945 C CA . MET A 1 239 ? -1.206 27.219 15.547 1 92.25 239 MET A CA 1
ATOM 1946 C C . MET A 1 239 ? -0.604 26.969 16.922 1 92.25 239 MET A C 1
ATOM 1948 O O . MET A 1 239 ? 0.405 26.266 17.047 1 92.25 239 MET A O 1
ATOM 1952 N N . ILE A 1 240 ? -1.242 27.5 17.922 1 92.62 240 ILE A N 1
ATOM 1953 C CA . ILE A 1 240 ? -0.781 27.312 19.297 1 92.62 240 ILE A CA 1
ATOM 1954 C C . ILE A 1 240 ? -0.886 25.828 19.672 1 92.62 240 ILE A C 1
ATOM 1956 O O . ILE A 1 240 ? 0.031 25.266 20.281 1 92.62 240 ILE A O 1
ATOM 1960 N N . THR A 1 241 ? -1.968 25.25 19.281 1 92.06 241 THR A N 1
ATOM 1961 C CA . THR A 1 241 ? -2.188 23.844 19.594 1 92.06 241 THR A CA 1
ATOM 1962 C C . THR A 1 241 ? -1.113 22.984 18.953 1 92.06 241 THR A C 1
ATOM 1964 O O . THR A 1 241 ? -0.697 21.969 19.516 1 92.06 241 THR A O 1
ATOM 1967 N N . ASN A 1 242 ? -0.692 23.312 17.781 1 90.62 242 ASN A N 1
ATOM 1968 C CA . ASN A 1 242 ? 0.348 22.562 17.078 1 90.62 242 ASN A CA 1
ATOM 1969 C C . ASN A 1 242 ? 1.657 22.562 17.859 1 90.62 242 ASN A C 1
ATOM 1971 O O . ASN A 1 242 ? 2.385 21.562 17.859 1 90.62 242 ASN A O 1
ATOM 1975 N N . GLU A 1 243 ? 1.948 23.625 18.469 1 91.94 243 GLU A N 1
ATOM 1976 C CA . GLU A 1 243 ? 3.162 23.688 19.281 1 91.94 243 GLU A CA 1
ATOM 1977 C C . GLU A 1 243 ? 3.107 22.688 20.438 1 91.94 243 GLU A C 1
ATOM 1979 O O . GLU A 1 243 ? 4.113 22.062 20.781 1 91.94 243 GLU A O 1
ATOM 1984 N N . PHE A 1 244 ? 1.907 22.562 21.047 1 92.31 244 PHE A N 1
ATOM 1985 C CA . PHE A 1 244 ? 1.724 21.594 22.109 1 92.31 244 PHE A CA 1
ATOM 1986 C C . PHE A 1 244 ? 1.851 20.172 21.594 1 92.31 244 PHE A C 1
ATOM 1988 O O . PHE A 1 244 ? 2.512 19.344 22.219 1 92.31 244 PHE A O 1
ATOM 1995 N N . ILE A 1 245 ? 1.336 19.938 20.438 1 92.12 245 ILE A N 1
ATOM 1996 C CA . ILE A 1 245 ? 1.244 18.594 19.859 1 92.12 245 ILE A CA 1
ATOM 1997 C C . ILE A 1 245 ? 2.646 18.062 19.578 1 92.12 245 ILE A C 1
ATOM 1999 O O . ILE A 1 245 ? 2.91 16.875 19.781 1 92.12 245 ILE A O 1
ATOM 2003 N N . TYR A 1 246 ? 3.58 18.906 19.266 1 92.44 246 TYR A N 1
ATOM 2004 C CA . TYR A 1 246 ? 4.898 18.438 18.859 1 92.44 246 TYR A CA 1
ATOM 2005 C C . TYR A 1 246 ? 5.934 18.719 19.953 1 92.44 246 TYR A C 1
ATOM 2007 O O . TYR A 1 246 ? 7.133 18.531 19.734 1 92.44 246 TYR A O 1
ATOM 2015 N N . GLY A 1 247 ? 5.473 19.234 21.078 1 90.81 247 GLY A N 1
ATOM 2016 C CA . GLY A 1 247 ? 6.348 19.391 22.234 1 90.81 247 GLY A CA 1
ATOM 2017 C C . GLY A 1 247 ? 7.32 20.547 22.094 1 90.81 247 GLY A C 1
ATOM 2018 O O . GLY A 1 247 ? 8.398 20.547 22.688 1 90.81 247 GLY A O 1
ATOM 2019 N N . ILE A 1 248 ? 6.941 21.547 21.266 1 90.38 248 ILE A N 1
ATOM 2020 C CA . ILE A 1 248 ? 7.883 22.641 21.031 1 90.38 248 ILE A CA 1
ATOM 2021 C C . ILE A 1 248 ? 7.41 23.891 21.766 1 90.38 248 ILE A C 1
ATOM 2023 O O . ILE A 1 248 ? 7.922 24.984 21.531 1 90.38 248 ILE A O 1
ATOM 2027 N N . SER A 1 249 ? 6.398 23.688 22.594 1 89.56 249 SER A N 1
ATOM 2028 C CA . SER A 1 249 ? 5.902 24.766 23.453 1 89.56 249 SER A CA 1
ATOM 2029 C C . SER A 1 249 ? 6.523 24.703 24.844 1 89.56 249 SER A C 1
ATOM 2031 O O . SER A 1 249 ? 7.426 23.906 25.078 1 89.56 249 SER A O 1
ATOM 2033 N N . GLU A 1 250 ? 5.996 25.625 25.703 1 89.62 250 GLU A N 1
ATOM 2034 C CA . GLU A 1 250 ? 6.277 25.516 27.125 1 89.62 250 GLU A CA 1
ATOM 2035 C C . GLU A 1 250 ? 5.262 24.609 27.812 1 89.62 250 GLU A C 1
ATOM 2037 O O . GLU A 1 250 ? 4.059 24.891 27.797 1 89.62 250 GLU A O 1
ATOM 2042 N N . PRO A 1 251 ? 5.707 23.531 28.531 1 91.44 251 PRO A N 1
ATOM 2043 C CA . PRO A 1 251 ? 7.086 23.031 28.625 1 91.44 251 PRO A CA 1
ATOM 2044 C C . PRO A 1 251 ? 7.582 22.406 27.328 1 91.44 251 PRO A C 1
ATOM 2046 O O . PRO A 1 251 ? 6.801 21.797 26.594 1 91.44 251 PRO A O 1
ATOM 2049 N N . TYR A 1 252 ? 8.836 22.594 27.047 1 92.12 252 TYR A N 1
ATOM 2050 C CA . TYR A 1 252 ? 9.539 21.953 25.938 1 92.12 252 TYR A CA 1
ATOM 2051 C C . TYR A 1 252 ? 9.828 20.484 26.234 1 92.12 252 TYR A C 1
ATOM 2053 O O . TYR A 1 252 ? 10.43 20.172 27.266 1 92.12 252 TYR A O 1
ATOM 2061 N N . LEU A 1 253 ? 9.352 19.578 25.359 1 92.94 253 LEU A N 1
ATOM 2062 C CA . LEU A 1 253 ? 9.484 18.141 25.609 1 92.94 253 LEU A CA 1
ATOM 2063 C C . LEU A 1 253 ? 10.148 17.438 24.438 1 92.94 253 LEU A C 1
ATOM 2065 O O . LEU A 1 253 ? 9.469 16.859 23.594 1 92.94 253 LEU A O 1
ATOM 2069 N N . PRO A 1 254 ? 11.453 17.359 24.406 1 93.19 254 PRO A N 1
ATOM 2070 C CA . PRO A 1 254 ? 12.172 16.734 23.297 1 93.19 254 PRO A CA 1
ATOM 2071 C C . PRO A 1 254 ? 11.773 15.266 23.109 1 93.19 254 PRO A C 1
ATOM 2073 O O . PRO A 1 254 ? 11.797 14.766 21.984 1 93.19 254 PRO A O 1
ATOM 2076 N N . GLU A 1 255 ? 11.352 14.648 24.156 1 95.69 255 GLU A N 1
ATOM 2077 C CA . GLU A 1 255 ? 10.922 13.258 24.047 1 95.69 255 GLU A CA 1
ATOM 2078 C C . GLU A 1 255 ? 9.703 13.133 23.141 1 95.69 255 GLU A C 1
ATOM 2080 O O . GLU A 1 255 ? 9.57 12.156 22.406 1 95.69 255 GLU A O 1
ATOM 2085 N N . LEU A 1 256 ? 8.805 14.086 23.266 1 95.81 256 LEU A N 1
ATOM 2086 C CA . LEU A 1 256 ? 7.621 14.062 22.422 1 95.81 256 LEU A CA 1
ATOM 2087 C C . LEU A 1 256 ? 7.992 14.273 20.953 1 95.81 256 LEU A C 1
ATOM 2089 O O . LEU A 1 256 ? 7.422 13.641 20.062 1 95.81 256 LEU A O 1
ATOM 2093 N N . ILE A 1 257 ? 8.977 15.164 20.672 1 95.62 257 ILE A N 1
ATOM 2094 C CA . ILE A 1 257 ? 9.492 15.383 19.328 1 95.62 257 ILE A CA 1
ATOM 2095 C C . ILE A 1 257 ? 10.055 14.078 18.781 1 95.62 257 ILE A C 1
ATOM 2097 O O . ILE A 1 257 ? 9.773 13.711 17.641 1 95.62 257 ILE A O 1
ATOM 2101 N N . LYS A 1 258 ? 10.758 13.375 19.609 1 96.94 258 LYS A N 1
ATOM 2102 C CA . LYS A 1 258 ? 11.359 12.094 19.25 1 96.94 258 LYS A CA 1
ATOM 2103 C C . LYS A 1 258 ? 10.289 11.055 18.922 1 96.94 258 LYS A C 1
ATOM 2105 O O . LYS A 1 258 ? 10.383 10.359 17.906 1 96.94 258 LYS A O 1
ATOM 2110 N N . LEU A 1 259 ? 9.25 10.984 19.75 1 97.69 259 LEU A N 1
ATOM 2111 C CA . LEU A 1 259 ? 8.234 9.953 19.609 1 97.69 259 LEU A CA 1
ATOM 2112 C C . LEU A 1 259 ? 7.375 10.211 18.375 1 97.69 259 LEU A C 1
ATOM 2114 O O . LEU A 1 259 ? 6.863 9.273 17.75 1 97.69 259 LEU A O 1
ATOM 2118 N N . ARG A 1 260 ? 7.297 11.477 17.969 1 96.75 260 ARG A N 1
ATOM 2119 C CA . ARG A 1 260 ? 6.422 11.805 16.844 1 96.75 260 ARG A CA 1
ATOM 2120 C C . ARG A 1 260 ? 7.207 11.883 15.539 1 96.75 260 ARG A C 1
ATOM 2122 O O . ARG A 1 260 ? 6.785 11.328 14.516 1 96.75 260 ARG A O 1
ATOM 2129 N N . GLY A 1 261 ? 8.367 12.539 15.539 1 96.88 261 GLY A N 1
ATOM 2130 C CA . GLY A 1 261 ? 9.102 12.781 14.312 1 96.88 261 GLY A CA 1
ATOM 2131 C C . GLY A 1 261 ? 10.359 11.93 14.188 1 96.88 261 GLY A C 1
ATOM 2132 O O . GLY A 1 261 ? 10.953 11.852 13.117 1 96.88 261 GLY A O 1
ATOM 2133 N N . GLY A 1 262 ? 10.727 11.273 15.234 1 97.88 262 GLY A N 1
ATOM 2134 C CA . GLY A 1 262 ? 12.016 10.602 15.305 1 97.88 262 GLY A CA 1
ATOM 2135 C C . GLY A 1 262 ? 12.109 9.391 14.398 1 97.88 262 GLY A C 1
ATOM 2136 O O . GLY A 1 262 ? 13.172 9.109 13.836 1 97.88 262 GLY A O 1
ATOM 2137 N N . SER A 1 263 ? 11.039 8.68 14.266 1 98.44 263 SER A N 1
ATOM 2138 C CA . SER A 1 263 ? 11.062 7.465 13.461 1 98.44 263 SER A CA 1
ATOM 2139 C C . SER A 1 263 ? 11.32 7.781 11.992 1 98.44 263 SER A C 1
ATOM 2141 O O . SER A 1 263 ? 12.047 7.051 11.312 1 98.44 263 SER A O 1
ATOM 2143 N N . LEU A 1 264 ? 10.703 8.82 11.469 1 98.69 264 LEU A N 1
ATOM 2144 C CA . LEU A 1 264 ? 10.945 9.219 10.086 1 98.69 264 LEU A CA 1
ATOM 2145 C C . LEU A 1 264 ? 12.383 9.703 9.906 1 98.69 264 LEU A C 1
ATOM 2147 O O . LEU A 1 264 ? 13.055 9.32 8.938 1 98.69 264 LEU A O 1
ATOM 2151 N N . LEU A 1 265 ? 12.828 10.547 10.828 1 98.31 265 LEU A N 1
ATOM 2152 C CA . LEU A 1 265 ? 14.211 11 10.789 1 98.31 265 LEU A CA 1
ATOM 2153 C C . LEU A 1 265 ? 15.172 9.812 10.797 1 98.31 265 LEU A C 1
ATOM 2155 O O . LEU A 1 265 ? 16.125 9.781 10.016 1 98.31 265 LEU A O 1
ATOM 2159 N N . LYS A 1 266 ? 14.914 8.914 11.633 1 98.62 266 LYS A N 1
ATOM 2160 C CA . LYS A 1 266 ? 15.742 7.719 11.742 1 98.62 266 LYS A CA 1
ATOM 2161 C C . LYS A 1 266 ? 15.781 6.953 10.422 1 98.62 266 LYS A C 1
ATOM 2163 O O . LYS A 1 266 ? 16.844 6.531 9.977 1 98.62 266 LYS A O 1
ATOM 2168 N N . LEU A 1 267 ? 14.672 6.762 9.875 1 98.31 267 LEU A N 1
ATOM 2169 C CA . LEU A 1 267 ? 14.609 6.051 8.609 1 98.31 267 LEU A CA 1
ATOM 2170 C C . LEU A 1 267 ? 15.484 6.734 7.559 1 98.31 267 LEU A C 1
ATOM 2172 O O . LEU A 1 267 ? 16.25 6.074 6.863 1 98.31 267 LEU A O 1
ATOM 2176 N N . PHE A 1 268 ? 15.344 8.047 7.406 1 98.56 268 PHE A N 1
ATOM 2177 C CA . PHE A 1 268 ? 16.125 8.805 6.43 1 98.56 268 PHE A CA 1
ATOM 2178 C C . PHE A 1 268 ? 17.609 8.633 6.68 1 98.56 268 PHE A C 1
ATOM 2180 O O . PHE A 1 268 ? 18.391 8.398 5.746 1 98.56 268 PHE A O 1
ATOM 2187 N N . LEU A 1 269 ? 18 8.703 7.922 1 98.56 269 LEU A N 1
ATOM 2188 C CA . LEU A 1 269 ? 19.422 8.648 8.266 1 98.56 269 LEU A CA 1
ATOM 2189 C C . LEU A 1 269 ? 19.969 7.23 8.094 1 98.56 269 LEU A C 1
ATOM 2191 O O . LEU A 1 269 ? 21.109 7.047 7.695 1 98.56 269 LEU A O 1
ATOM 2195 N N . GLU A 1 270 ? 19.141 6.277 8.445 1 97.88 270 GLU A N 1
ATOM 2196 C CA . GLU A 1 270 ? 19.562 4.898 8.219 1 97.88 270 GLU A CA 1
ATOM 2197 C C . GLU A 1 270 ? 19.766 4.613 6.73 1 97.88 270 GLU A C 1
ATOM 2199 O O . GLU A 1 270 ? 20.703 3.924 6.348 1 97.88 270 GLU A O 1
ATOM 2204 N N . ASN A 1 271 ? 18.875 5.082 5.93 1 98.06 271 ASN A N 1
ATOM 2205 C CA . ASN A 1 271 ? 19.047 4.957 4.484 1 98.06 271 ASN A CA 1
ATOM 2206 C C . ASN A 1 271 ? 20.344 5.625 4.012 1 98.06 271 ASN A C 1
ATOM 2208 O O . ASN A 1 271 ? 21.062 5.07 3.189 1 98.06 271 ASN A O 1
ATOM 2212 N N . ILE A 1 272 ? 20.578 6.797 4.504 1 98.25 272 ILE A N 1
ATOM 2213 C CA . ILE A 1 272 ? 21.766 7.555 4.133 1 98.25 272 ILE A CA 1
ATOM 2214 C C . ILE A 1 272 ? 23.016 6.777 4.531 1 98.25 272 ILE A C 1
ATOM 2216 O O . ILE A 1 272 ? 23.938 6.621 3.727 1 98.25 272 ILE A O 1
ATOM 2220 N N . ASN A 1 273 ? 23.031 6.281 5.73 1 97.06 273 ASN A N 1
ATOM 2221 C CA . ASN A 1 273 ? 24.188 5.527 6.219 1 97.06 273 ASN A CA 1
ATOM 2222 C C . ASN A 1 273 ? 24.406 4.25 5.41 1 97.06 273 ASN A C 1
ATOM 2224 O O . ASN A 1 273 ? 25.531 3.896 5.094 1 97.06 273 ASN A O 1
ATOM 2228 N N . GLN A 1 274 ? 23.328 3.619 5.168 1 96.94 274 GLN A N 1
ATOM 2229 C CA . GLN A 1 274 ? 23.438 2.4 4.375 1 96.94 274 GLN A CA 1
ATOM 2230 C C . GLN A 1 274 ? 23.953 2.707 2.969 1 96.94 274 GLN A C 1
ATOM 2232 O O . GLN A 1 274 ? 24.781 1.969 2.43 1 96.94 274 GLN A O 1
ATOM 2237 N N . LYS A 1 275 ? 23.406 3.748 2.375 1 97.31 275 LYS A N 1
ATOM 2238 C CA . LYS A 1 275 ? 23.875 4.172 1.057 1 97.31 275 LYS A CA 1
ATOM 2239 C C . LYS A 1 275 ? 25.375 4.477 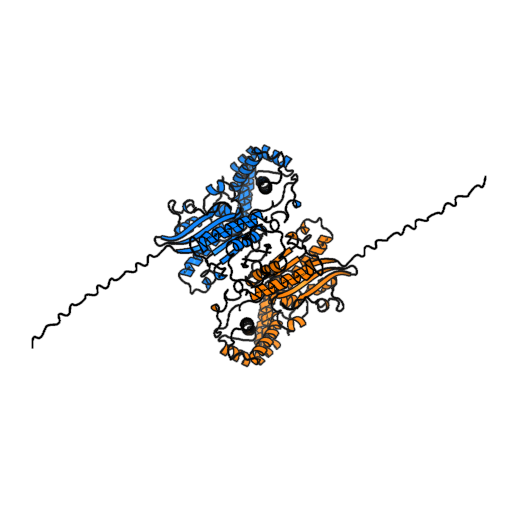1.073 1 97.31 275 LYS A C 1
ATOM 2241 O O . LYS A 1 275 ? 26.109 4.027 0.197 1 97.31 275 LYS A O 1
ATOM 2246 N N . LYS A 1 276 ? 25.812 5.227 2.021 1 95.81 276 LYS A N 1
ATOM 2247 C CA . LYS A 1 276 ? 27.219 5.578 2.18 1 95.81 276 LYS A CA 1
ATOM 2248 C C . LYS A 1 276 ? 28.094 4.328 2.314 1 95.81 276 LYS A C 1
ATOM 2250 O O . LYS A 1 276 ? 29.109 4.203 1.639 1 95.81 276 LYS A O 1
ATOM 2255 N N . GLU A 1 277 ? 27.656 3.439 3.135 1 95.06 277 GLU A N 1
ATOM 2256 C CA . GLU A 1 277 ? 28.391 2.201 3.359 1 95.06 277 GLU A CA 1
ATOM 2257 C C . GLU A 1 277 ? 28.469 1.37 2.082 1 95.06 277 GLU A C 1
ATOM 2259 O O . GLU A 1 277 ? 29.516 0.794 1.779 1 95.06 277 GLU A O 1
ATOM 2264 N N . CYS A 1 278 ? 27.406 1.329 1.376 1 95.5 278 CYS A N 1
ATOM 2265 C CA . CYS A 1 278 ? 27.328 0.487 0.187 1 95.5 278 CYS A CA 1
ATOM 2266 C C . CYS A 1 278 ? 28.109 1.1 -0.967 1 95.5 278 CYS A C 1
ATOM 2268 O O . CYS A 1 278 ? 28.578 0.384 -1.853 1 95.5 278 CYS A O 1
ATOM 2270 N N . LEU A 1 279 ? 28.297 2.41 -0.963 1 94 279 LEU A N 1
ATOM 2271 C CA . LEU A 1 279 ? 29.156 3.051 -1.958 1 94 279 LEU A CA 1
ATOM 2272 C C . LEU A 1 279 ? 30.609 2.635 -1.772 1 94 279 LEU A C 1
ATOM 2274 O O . LEU A 1 279 ? 31.359 2.531 -2.746 1 94 279 LEU A O 1
ATOM 2278 N N . SER A 1 280 ? 31 2.35 -0.614 1 92.31 280 SER A N 1
ATOM 2279 C CA . SER A 1 280 ? 32.375 1.946 -0.297 1 92.31 280 SER A CA 1
ATOM 2280 C C . SER A 1 280 ? 32.562 0.457 -0.549 1 92.31 280 SER A C 1
ATOM 2282 O O . SER A 1 280 ? 33.688 0.01 -0.768 1 92.31 280 SER A O 1
ATOM 2284 N N . ASP A 1 281 ? 31.453 -0.318 -0.5 1 92.56 281 ASP A N 1
ATOM 2285 C CA . ASP A 1 281 ? 31.516 -1.758 -0.732 1 92.56 281 ASP A CA 1
ATOM 2286 C C . ASP A 1 281 ? 30.344 -2.223 -1.61 1 92.56 281 ASP A C 1
ATOM 2288 O O . ASP A 1 281 ? 29.484 -2.967 -1.157 1 92.56 281 ASP A O 1
ATOM 2292 N N . PRO A 1 282 ? 30.391 -1.932 -2.836 1 88.75 282 PRO A N 1
ATOM 2293 C CA . PRO A 1 282 ? 29.266 -2.186 -3.73 1 88.75 282 PRO A CA 1
ATOM 2294 C C . PRO A 1 282 ? 29.031 -3.674 -3.971 1 88.75 282 PRO A C 1
ATOM 2296 O O . PRO A 1 282 ? 27.953 -4.066 -4.422 1 88.75 282 PRO A O 1
ATOM 2299 N N . GLU A 1 283 ? 29.969 -4.605 -3.627 1 89.94 283 GLU A N 1
ATOM 2300 C CA . GLU A 1 283 ? 29.828 -6.031 -3.906 1 89.94 283 GLU A CA 1
ATOM 2301 C C . GLU A 1 283 ? 29.125 -6.75 -2.762 1 89.94 283 GLU A C 1
ATOM 2303 O O . GLU A 1 283 ? 28.766 -7.926 -2.887 1 89.94 283 GLU A O 1
ATOM 2308 N N . ASN A 1 284 ? 28.891 -5.977 -1.736 1 90.5 284 ASN A N 1
ATOM 2309 C CA . ASN A 1 284 ? 28.156 -6.551 -0.613 1 90.5 284 ASN A CA 1
ATOM 2310 C C . ASN A 1 284 ? 26.719 -6.871 -0.991 1 90.5 284 ASN A C 1
ATOM 2312 O O . ASN A 1 284 ? 25.953 -5.98 -1.378 1 90.5 284 ASN A O 1
ATOM 2316 N N . PRO A 1 285 ? 26.344 -8.125 -0.821 1 87 285 PRO A N 1
ATOM 2317 C CA . PRO A 1 285 ? 24.984 -8.516 -1.226 1 87 285 PRO A CA 1
ATOM 2318 C C . PRO A 1 285 ? 23.906 -7.781 -0.447 1 87 285 PRO A C 1
ATOM 2320 O O . PRO A 1 285 ? 22.781 -7.605 -0.951 1 87 285 PRO A O 1
ATOM 2323 N N . SER A 1 286 ? 24.219 -7.336 0.672 1 88.06 286 SER A N 1
ATOM 2324 C CA . SER A 1 286 ? 23.25 -6.617 1.492 1 88.06 286 SER A CA 1
ATOM 2325 C C . SER A 1 286 ? 22.969 -5.23 0.924 1 88.06 286 SER A C 1
ATOM 2327 O O . SER A 1 286 ? 22.031 -4.559 1.354 1 88.06 286 SER A O 1
ATOM 2329 N N . CYS A 1 287 ? 23.703 -4.871 -0.094 1 91.5 287 CYS A N 1
ATOM 2330 C CA . CYS A 1 287 ? 23.609 -3.525 -0.645 1 91.5 287 CYS A CA 1
ATOM 2331 C C . CYS A 1 287 ? 22.75 -3.512 -1.9 1 91.5 287 CYS A C 1
ATOM 2333 O O . CYS A 1 287 ? 22.5 -2.451 -2.477 1 91.5 287 CYS A O 1
ATOM 2335 N N . SER A 1 288 ? 22.219 -4.645 -2.254 1 85.44 288 SER A N 1
ATOM 2336 C CA . SER A 1 288 ? 21.5 -4.758 -3.521 1 85.44 288 SER A CA 1
ATOM 2337 C C . SER A 1 288 ? 20.281 -3.844 -3.553 1 85.44 288 SER A C 1
ATOM 2339 O O . SER A 1 288 ? 19.953 -3.258 -4.59 1 85.44 288 SER A O 1
ATOM 2341 N N . TRP A 1 289 ? 19.703 -3.625 -2.422 1 87 289 TRP A N 1
ATOM 2342 C CA . TRP A 1 289 ? 18.438 -2.885 -2.395 1 87 289 TRP A CA 1
ATOM 2343 C C . TRP A 1 289 ? 18.688 -1.382 -2.457 1 87 289 TRP A C 1
ATOM 2345 O O . TRP A 1 289 ? 17.844 -0.625 -2.949 1 87 289 TRP A O 1
ATOM 2355 N N . ILE A 1 290 ? 19.891 -0.921 -2.01 1 93.19 290 ILE A N 1
ATOM 2356 C CA . ILE A 1 290 ? 20.047 0.519 -1.843 1 93.19 290 ILE A CA 1
ATOM 2357 C C . ILE A 1 290 ? 21.062 1.044 -2.861 1 93.19 290 ILE A C 1
ATOM 2359 O O . ILE A 1 290 ? 21.109 2.244 -3.141 1 93.19 290 ILE A O 1
ATOM 2363 N N . LEU A 1 291 ? 21.906 0.204 -3.416 1 92.94 291 LEU A N 1
ATOM 2364 C CA . LEU A 1 291 ? 23 0.654 -4.266 1 92.94 291 LEU A CA 1
ATOM 2365 C C . LEU A 1 291 ? 22.484 1.428 -5.473 1 92.94 291 LEU A C 1
ATOM 2367 O O . LEU A 1 291 ? 22.984 2.512 -5.785 1 92.94 291 LEU A O 1
ATOM 2371 N N . GLN A 1 292 ? 21.422 0.924 -6.082 1 93.31 292 GLN A N 1
ATOM 2372 C CA . GLN A 1 292 ? 20.906 1.567 -7.285 1 93.31 292 GLN A CA 1
ATOM 2373 C C . GLN A 1 292 ? 19.797 2.566 -6.941 1 93.31 292 GLN A C 1
ATOM 2375 O O . GLN A 1 292 ? 19.328 3.311 -7.809 1 93.31 292 GLN A O 1
ATOM 2380 N N . ARG A 1 293 ? 19.375 2.59 -5.664 1 97.44 293 ARG A N 1
ATOM 2381 C CA . ARG A 1 293 ? 18.312 3.484 -5.23 1 97.44 293 ARG A CA 1
ATOM 2382 C C . ARG A 1 293 ? 18.781 4.938 -5.227 1 97.44 293 ARG A C 1
ATOM 2384 O O . ARG A 1 293 ? 19.844 5.25 -4.668 1 97.44 293 ARG A O 1
ATOM 2391 N N . LYS A 1 294 ? 18.047 5.82 -5.895 1 98.06 294 LYS A N 1
ATOM 2392 C CA . LYS A 1 294 ? 18.406 7.23 -5.961 1 98.06 294 LYS A CA 1
ATOM 2393 C C . LYS A 1 294 ? 17.344 8.109 -5.324 1 98.06 294 LYS A C 1
ATOM 2395 O O . LYS A 1 294 ? 17.594 9.266 -4.988 1 98.06 294 LYS A O 1
ATOM 2400 N N . TYR A 1 295 ? 16.156 7.516 -5.199 1 98.56 295 TYR A N 1
ATOM 2401 C CA . TYR A 1 295 ? 15.016 8.328 -4.781 1 98.56 295 TYR A CA 1
ATOM 2402 C C . TYR A 1 295 ? 14.086 7.535 -3.871 1 98.56 295 TYR A C 1
ATOM 2404 O O . TYR A 1 295 ? 13.617 6.453 -4.238 1 98.56 295 TYR A O 1
ATOM 2412 N N . PHE A 1 296 ? 13.883 8.023 -2.719 1 98.69 296 PHE A N 1
ATOM 2413 C CA . PHE A 1 296 ? 12.891 7.52 -1.771 1 98.69 296 PHE A CA 1
ATOM 2414 C C . PHE A 1 296 ? 11.852 8.578 -1.457 1 98.69 296 PHE A C 1
ATOM 2416 O O . PHE A 1 296 ? 12.195 9.727 -1.167 1 98.69 296 PHE A O 1
ATOM 2423 N N . ALA A 1 297 ? 10.586 8.195 -1.507 1 98.75 297 ALA A N 1
ATOM 2424 C CA . ALA A 1 297 ? 9.555 9.18 -1.17 1 98.75 297 ALA A CA 1
ATOM 2425 C C . ALA A 1 297 ? 8.523 8.578 -0.209 1 98.75 297 ALA A C 1
ATOM 2427 O O . ALA A 1 297 ? 8.219 7.391 -0.278 1 98.75 297 ALA A O 1
ATOM 2428 N N . LEU A 1 298 ? 8.055 9.406 0.662 1 98.81 298 LEU A N 1
ATOM 2429 C CA . LEU A 1 298 ? 6.965 9.078 1.575 1 98.81 298 LEU A CA 1
ATOM 2430 C C . LEU A 1 298 ? 5.797 10.039 1.396 1 98.81 298 LEU A C 1
ATOM 2432 O O . LEU A 1 298 ? 5.938 11.242 1.633 1 98.81 298 LEU A O 1
ATOM 2436 N N . SER A 1 299 ? 4.676 9.547 0.866 1 98.88 299 SER A N 1
ATOM 2437 C CA . SER A 1 299 ? 3.426 10.289 0.799 1 98.88 299 SER A CA 1
ATOM 2438 C C . SER A 1 299 ? 2.678 10.234 2.127 1 98.88 299 SER A C 1
ATOM 2440 O O . SER A 1 299 ? 2.268 9.164 2.568 1 98.88 299 SER A O 1
ATOM 2442 N N . ALA A 1 300 ? 2.498 11.383 2.701 1 98.69 300 ALA A N 1
ATOM 2443 C CA . ALA A 1 300 ? 2.045 11.367 4.09 1 98.69 300 ALA A CA 1
ATOM 2444 C C . ALA A 1 300 ? 1.157 12.57 4.395 1 98.69 300 ALA A C 1
ATOM 2446 O O . ALA A 1 300 ? 0.299 12.938 3.59 1 98.69 300 ALA A O 1
ATOM 2447 N N . HIS A 1 301 ? 1.241 13.086 5.609 1 97.94 301 HIS A N 1
ATOM 2448 C CA . HIS A 1 301 ? 0.296 14.07 6.125 1 97.94 301 HIS A CA 1
ATOM 2449 C C . HIS A 1 301 ? 1.01 15.352 6.551 1 97.94 301 HIS A C 1
ATOM 2451 O O . HIS A 1 301 ? 2.242 15.391 6.605 1 97.94 301 HIS A O 1
ATOM 2457 N N . ASP A 1 302 ? 0.212 16.359 6.781 1 95.44 302 ASP A N 1
ATOM 2458 C CA . ASP A 1 302 ? 0.737 17.609 7.352 1 95.44 302 ASP A CA 1
ATOM 2459 C C . ASP A 1 302 ? 1.429 17.344 8.688 1 95.44 302 ASP A C 1
ATOM 2461 O O . ASP A 1 302 ? 2.508 17.875 8.945 1 95.44 302 ASP A O 1
ATOM 2465 N N . THR A 1 303 ? 0.827 16.469 9.414 1 95.5 303 THR A N 1
ATOM 2466 C CA . THR A 1 303 ? 1.362 16.156 10.734 1 95.5 303 THR A CA 1
ATOM 2467 C C . THR A 1 303 ? 2.715 15.461 10.617 1 95.5 303 THR A C 1
ATOM 2469 O O . THR A 1 303 ? 3.609 15.688 11.438 1 95.5 303 THR A O 1
ATOM 2472 N N . THR A 1 304 ? 2.908 14.617 9.594 1 97.81 304 THR A N 1
ATOM 2473 C CA . THR A 1 304 ? 4.176 13.93 9.367 1 97.81 304 THR A CA 1
ATOM 2474 C C . THR A 1 304 ? 5.277 14.922 9.016 1 97.81 304 THR A C 1
ATOM 2476 O O . THR A 1 304 ? 6.375 14.867 9.57 1 97.81 304 THR A O 1
ATOM 2479 N N . VAL A 1 305 ? 4.957 15.812 8.125 1 96.75 305 VAL A N 1
ATOM 2480 C CA . VAL A 1 305 ? 5.914 16.828 7.703 1 96.75 305 VAL A CA 1
ATOM 2481 C C . VAL A 1 305 ? 6.27 17.734 8.891 1 96.75 305 VAL A C 1
ATOM 2483 O O . VAL A 1 305 ? 7.445 18.031 9.117 1 96.75 305 VAL A O 1
ATOM 2486 N N . ALA A 1 306 ? 5.258 18.125 9.648 1 94.94 306 ALA A N 1
ATOM 2487 C CA . ALA A 1 306 ? 5.473 18.969 10.812 1 94.94 306 ALA A CA 1
ATOM 2488 C C . ALA A 1 306 ? 6.359 18.281 11.844 1 94.94 306 ALA A C 1
ATOM 2490 O O . ALA A 1 306 ? 7.238 18.906 12.438 1 94.94 306 ALA A O 1
ATOM 2491 N N . ALA A 1 307 ? 6.086 17.016 12.047 1 95.94 307 ALA A N 1
ATOM 2492 C CA . ALA A 1 307 ? 6.863 16.266 13.023 1 95.94 307 ALA A CA 1
ATOM 2493 C C . ALA A 1 307 ? 8.336 16.203 12.625 1 95.94 307 ALA A C 1
ATOM 2495 O O . ALA A 1 307 ? 9.219 16.344 13.469 1 95.94 307 ALA A O 1
ATOM 2496 N N . LEU A 1 308 ? 8.594 15.992 11.375 1 96.62 308 LEU A N 1
ATOM 2497 C CA . LEU A 1 308 ? 9.977 15.977 10.906 1 96.62 308 LEU A CA 1
ATOM 2498 C C . LEU A 1 308 ? 10.625 17.344 11.078 1 96.62 308 LEU A C 1
AT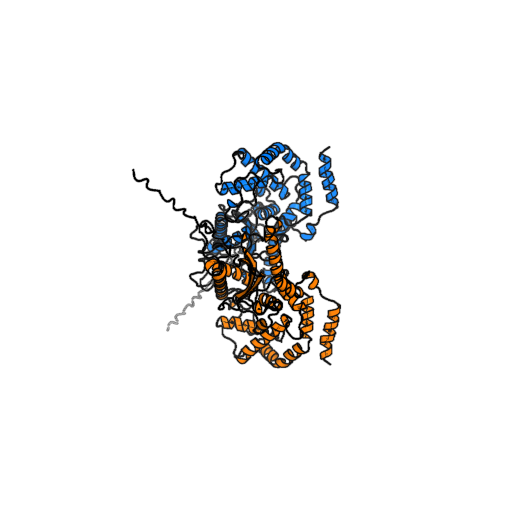OM 2500 O O . LEU A 1 308 ? 11.773 17.438 11.508 1 96.62 308 LEU A O 1
ATOM 2504 N N . LEU A 1 309 ? 9.891 18.375 10.742 1 94.69 309 LEU A N 1
ATOM 2505 C CA . LEU A 1 309 ? 10.406 19.734 10.898 1 94.69 309 LEU A CA 1
ATOM 2506 C C . LEU A 1 309 ? 10.781 20 12.352 1 94.69 309 LEU A C 1
ATOM 2508 O O . LEU A 1 309 ? 11.797 20.641 12.625 1 94.69 309 LEU A O 1
ATOM 2512 N N . ALA A 1 310 ? 9.953 19.5 13.242 1 93.69 310 ALA A N 1
ATOM 2513 C CA . ALA A 1 310 ? 10.219 19.703 14.664 1 93.69 310 ALA A CA 1
ATOM 2514 C C . ALA A 1 310 ? 11.547 19.078 15.078 1 93.69 310 ALA A C 1
ATOM 2516 O O . ALA A 1 310 ? 12.234 19.594 15.961 1 93.69 310 ALA A O 1
ATOM 2517 N N . THR A 1 311 ? 11.898 17.953 14.43 1 94.81 311 THR A N 1
ATOM 2518 C CA . THR A 1 311 ? 13.164 17.297 14.766 1 94.81 311 THR A CA 1
ATOM 2519 C C . THR A 1 311 ? 14.344 18.078 14.227 1 94.81 311 THR A C 1
ATOM 2521 O O . THR A 1 311 ? 15.484 17.875 14.641 1 94.81 311 THR A O 1
ATOM 2524 N N . LEU A 1 312 ? 14.164 18.922 13.227 1 91.31 312 LEU A N 1
ATOM 2525 C CA . LEU A 1 312 ? 15.234 19.719 12.648 1 91.31 312 LEU A CA 1
ATOM 2526 C C . LEU A 1 312 ? 15.445 21 13.453 1 91.31 312 LEU A C 1
ATOM 2528 O O . LEU A 1 312 ? 16.375 21.766 13.18 1 91.31 312 LEU A O 1
ATOM 2532 N N . ALA A 1 313 ? 14.672 21.031 14.523 1 65.25 313 ALA A N 1
ATOM 2533 C CA . ALA A 1 313 ? 14.734 22.156 15.461 1 65.25 313 ALA A CA 1
ATOM 2534 C C . ALA A 1 313 ? 14.469 23.484 14.758 1 65.25 313 ALA A C 1
ATOM 2536 O O . ALA A 1 313 ? 15.062 24.5 15.109 1 65.25 313 ALA A O 1
ATOM 2537 N N . ASP A 1 314 ? 13.75 23.328 13.711 1 62.62 314 ASP A N 1
ATOM 2538 C CA . ASP A 1 314 ? 13.328 24.547 13.031 1 62.62 314 ASP A CA 1
ATOM 2539 C C . ASP A 1 314 ? 11.945 24.984 13.508 1 62.62 314 ASP A C 1
ATOM 2541 O O . ASP A 1 314 ? 11.016 25.109 12.703 1 62.62 314 ASP A O 1
ATOM 2545 N N . GLU A 1 315 ? 11.875 25.188 14.742 1 64.94 315 GLU A N 1
ATOM 2546 C CA . GLU A 1 315 ? 10.609 25.453 15.406 1 64.94 315 GLU A CA 1
ATOM 2547 C C . GLU A 1 315 ? 9.953 26.719 14.852 1 64.94 315 GLU A C 1
ATOM 2549 O O . GLU A 1 315 ? 8.734 26.859 14.875 1 64.94 315 GLU A O 1
ATOM 2554 N N . LYS A 1 316 ? 10.75 27.453 14.25 1 67.94 316 LYS A N 1
ATOM 2555 C CA . LYS A 1 316 ? 10.219 28.719 13.734 1 67.94 316 LYS A CA 1
ATOM 2556 C C . LYS A 1 316 ? 9.305 28.469 12.539 1 67.94 316 LYS A C 1
ATOM 2558 O O . LYS A 1 316 ? 8.312 29.188 12.359 1 67.94 316 LYS A O 1
ATOM 2563 N N . ILE A 1 317 ? 9.656 27.422 11.922 1 67.69 317 ILE A N 1
ATOM 2564 C CA . ILE A 1 317 ? 8.852 27.109 10.742 1 67.69 317 ILE A CA 1
ATOM 2565 C C . ILE A 1 317 ? 7.473 26.609 11.172 1 67.69 317 ILE A C 1
ATOM 2567 O O . ILE A 1 317 ? 6.477 26.875 10.5 1 67.69 317 ILE A O 1
ATOM 2571 N N . LEU A 1 318 ? 7.387 26.016 12.258 1 73.38 318 LEU A N 1
ATOM 2572 C CA . LEU A 1 318 ? 6.133 25.438 12.734 1 73.38 318 LEU A CA 1
ATOM 2573 C C . LEU A 1 318 ? 5.273 26.5 13.422 1 73.38 318 LEU A C 1
ATOM 2575 O O . LEU A 1 318 ? 4.074 26.297 13.625 1 73.38 318 LEU A O 1
ATOM 2579 N N . GLU A 1 319 ? 5.93 27.609 13.625 1 69.88 319 GLU A N 1
ATOM 2580 C CA . GLU A 1 319 ? 5.188 28.688 14.273 1 69.88 319 GLU A CA 1
ATOM 2581 C C . GLU A 1 319 ? 4.133 29.266 13.344 1 69.88 319 GLU A C 1
ATOM 2583 O O . GLU A 1 319 ? 3.174 29.891 13.797 1 69.88 319 GLU A O 1
ATOM 2588 N N . GLU A 1 320 ? 4.301 29 12.109 1 70.88 320 GLU A N 1
ATOM 2589 C CA . GLU A 1 320 ? 3.344 29.547 11.148 1 70.88 320 GLU A CA 1
ATOM 2590 C C . GLU A 1 320 ? 2.195 28.578 10.898 1 70.88 320 GLU A C 1
ATOM 2592 O O . GLU A 1 320 ? 1.271 28.875 10.141 1 70.88 320 GLU A O 1
ATOM 2597 N N . GLY A 1 321 ? 2.258 27.547 11.625 1 76.06 321 GLY A N 1
ATOM 2598 C CA . GLY A 1 321 ? 1.211 26.547 11.445 1 76.06 321 GLY A CA 1
ATOM 2599 C C . GLY A 1 321 ? 1.71 25.266 10.812 1 76.06 321 GLY A C 1
ATOM 2600 O O . GLY A 1 321 ? 2.91 25.109 10.586 1 76.06 321 GLY A O 1
ATOM 2601 N N . LEU A 1 322 ? 0.672 24.406 10.562 1 83.5 322 LEU A N 1
ATOM 2602 C CA . LEU A 1 322 ? 1.007 23.156 9.898 1 83.5 322 LEU A CA 1
ATOM 2603 C C . LEU A 1 322 ? 1.319 23.391 8.422 1 83.5 322 LEU A C 1
ATOM 2605 O O . LEU A 1 322 ? 0.804 24.344 7.816 1 83.5 322 LEU A O 1
ATOM 2609 N N . PRO A 1 323 ? 2.184 22.531 7.938 1 90.88 323 PRO A N 1
ATOM 2610 C CA . PRO A 1 323 ? 2.49 22.641 6.512 1 90.88 323 PRO A CA 1
ATOM 2611 C C . PRO A 1 323 ? 1.241 22.609 5.633 1 90.88 323 PRO A C 1
ATOM 2613 O O . PRO A 1 323 ? 0.301 21.875 5.918 1 90.88 323 PRO A O 1
ATOM 2616 N N . GLN A 1 324 ? 1.221 23.406 4.633 1 92.81 324 GLN A N 1
ATOM 2617 C CA . GLN A 1 324 ? 0.084 23.516 3.723 1 92.81 324 GLN A CA 1
ATOM 2618 C C . GLN A 1 324 ? 0.013 22.297 2.791 1 92.81 324 GLN A C 1
ATOM 2620 O O . GLN A 1 324 ? 0.832 21.391 2.891 1 92.81 324 GLN A O 1
ATOM 2625 N N . TYR A 1 325 ? -1.037 22.297 1.981 1 95.62 325 TYR A N 1
ATOM 2626 C CA . TYR A 1 325 ? -1.21 21.188 1.052 1 95.62 325 TYR A CA 1
ATOM 2627 C C . TYR A 1 325 ? 0.004 21.031 0.141 1 95.62 325 TYR A C 1
ATOM 2629 O O . TYR A 1 325 ? 0.514 22.031 -0.385 1 95.62 325 TYR A O 1
ATOM 2637 N N . THR A 1 326 ? 0.558 19.766 0.027 1 97.31 326 THR A N 1
ATOM 2638 C CA . THR A 1 326 ? 1.663 19.312 -0.817 1 97.31 326 THR A CA 1
ATOM 2639 C C . THR A 1 326 ? 2.994 19.844 -0.283 1 97.31 326 THR A C 1
ATOM 2641 O O . THR A 1 326 ? 4.012 19.766 -0.973 1 97.31 326 THR A O 1
ATOM 2644 N N . ALA A 1 327 ? 2.934 20.484 0.919 1 96.44 327 ALA A N 1
ATOM 2645 C CA . ALA A 1 327 ? 4.211 20.797 1.553 1 96.44 327 ALA A CA 1
ATOM 2646 C C . ALA A 1 327 ? 5.113 19.562 1.6 1 96.44 327 ALA A C 1
ATOM 2648 O O . ALA A 1 327 ? 4.633 18.438 1.753 1 96.44 327 ALA A O 1
ATOM 2649 N N . SER A 1 328 ? 6.441 19.781 1.452 1 97.12 328 SER A N 1
ATOM 2650 C CA . SER A 1 328 ? 7.348 18.656 1.365 1 97.12 328 SER A CA 1
ATOM 2651 C C . SER A 1 328 ? 8.75 19.016 1.843 1 97.12 328 SER A C 1
ATOM 2653 O O . SER A 1 328 ? 9.156 20.172 1.757 1 97.12 328 SER A O 1
ATOM 2655 N N . ILE A 1 329 ? 9.398 18.078 2.404 1 97.06 329 ILE A N 1
ATOM 2656 C CA . ILE A 1 329 ? 10.797 18.188 2.799 1 97.06 329 ILE A CA 1
ATOM 2657 C C . ILE A 1 329 ? 11.641 17.203 1.98 1 97.06 329 ILE A C 1
ATOM 2659 O O . ILE A 1 329 ? 11.328 16.016 1.904 1 97.06 329 ILE A O 1
ATOM 2663 N N . ALA A 1 330 ? 12.633 17.719 1.327 1 97.88 330 ALA A N 1
ATOM 2664 C CA . ALA A 1 330 ? 13.609 16.891 0.632 1 97.88 330 ALA A CA 1
ATOM 2665 C C . ALA A 1 330 ? 14.938 16.844 1.384 1 97.88 330 ALA A C 1
ATOM 2667 O O . ALA A 1 330 ? 15.469 17.891 1.761 1 97.88 330 ALA A O 1
ATOM 2668 N N . VAL A 1 331 ? 15.391 15.719 1.656 1 98.56 331 VAL A N 1
ATOM 2669 C CA . VAL A 1 331 ? 16.719 15.5 2.242 1 98.56 331 VAL A CA 1
ATOM 2670 C C . VAL A 1 331 ? 17.641 14.883 1.204 1 98.56 331 VAL A C 1
ATOM 2672 O O . VAL A 1 331 ? 17.484 13.719 0.833 1 98.56 331 VAL A O 1
ATOM 2675 N N . GLU A 1 332 ? 18.641 15.633 0.825 1 98.44 332 GLU A N 1
ATOM 2676 C CA . GLU A 1 332 ? 19.594 15.195 -0.196 1 98.44 332 GLU A CA 1
ATOM 2677 C C . GLU A 1 332 ? 20.922 14.781 0.428 1 98.44 332 GLU A C 1
ATOM 2679 O O . GLU A 1 332 ? 21.438 15.461 1.315 1 98.44 332 GLU A O 1
ATOM 2684 N N . LEU A 1 333 ? 21.391 13.664 0.032 1 98.62 333 LEU A N 1
ATOM 2685 C CA . LEU A 1 333 ? 22.766 13.281 0.341 1 98.62 333 LEU A CA 1
ATOM 2686 C C . LEU A 1 333 ? 23.703 13.664 -0.799 1 98.62 333 LEU A C 1
ATOM 2688 O O . LEU A 1 333 ? 23.469 13.289 -1.951 1 98.62 333 LEU A O 1
ATOM 2692 N N . TRP A 1 334 ? 24.75 14.383 -0.452 1 97.88 334 TRP A N 1
ATOM 2693 C CA . TRP A 1 334 ? 25.75 14.836 -1.416 1 97.88 334 TRP A CA 1
ATOM 2694 C C . TRP A 1 334 ? 27.141 14.32 -1.044 1 97.88 334 TRP A C 1
ATOM 2696 O O . TRP A 1 334 ? 27.406 14.023 0.124 1 97.88 334 TRP A O 1
ATOM 2706 N N . ASN A 1 335 ? 27.969 14.07 -2.018 1 96.88 335 ASN A N 1
ATOM 2707 C CA . ASN A 1 335 ? 29.406 13.984 -1.848 1 96.88 335 ASN A CA 1
ATOM 2708 C C . ASN A 1 335 ? 30.109 15.234 -2.369 1 96.88 335 ASN A C 1
ATOM 2710 O O . ASN A 1 335 ? 30.359 15.359 -3.57 1 96.88 335 ASN A O 1
ATOM 2714 N N . LYS A 1 336 ? 30.484 16.062 -1.431 1 96 336 LYS A N 1
ATOM 2715 C CA . LYS A 1 336 ? 31.078 17.359 -1.777 1 96 336 LYS A CA 1
ATOM 2716 C C . LYS A 1 336 ? 32.594 17.266 -1.876 1 96 336 LYS A C 1
ATOM 2718 O O . LYS A 1 336 ? 33.219 16.578 -1.071 1 96 336 LYS A O 1
ATOM 2723 N N . THR A 1 337 ? 33.188 18.016 -2.713 1 94.12 337 THR A N 1
ATOM 2724 C CA . THR A 1 337 ? 34.625 18 -2.949 1 94.12 337 THR A CA 1
ATOM 2725 C C . THR A 1 337 ? 35.375 18.562 -1.748 1 94.12 337 THR A C 1
ATOM 2727 O O . THR A 1 337 ? 36.5 18.125 -1.447 1 94.12 337 THR A O 1
ATOM 2730 N N . ASP A 1 338 ? 34.812 19.453 -1.065 1 92.06 338 ASP A N 1
ATOM 2731 C CA . ASP A 1 338 ? 35.5 20.188 -0.011 1 92.06 338 ASP A CA 1
ATOM 2732 C C . ASP A 1 338 ? 35.312 19.516 1.343 1 92.06 338 ASP A C 1
ATOM 2734 O O . ASP A 1 338 ? 36.25 19.422 2.135 1 92.06 338 ASP A O 1
ATOM 2738 N N . VAL A 1 339 ? 34.094 18.969 1.578 1 93.19 339 VAL A N 1
ATOM 2739 C CA . VAL A 1 339 ? 33.812 18.531 2.941 1 93.19 339 VAL A CA 1
ATOM 2740 C C . VAL A 1 339 ? 33.438 17.047 2.941 1 93.19 339 VAL A C 1
ATOM 2742 O O . VAL A 1 339 ? 33.25 16.453 4.004 1 93.19 339 VAL A O 1
ATOM 2745 N N . GLY A 1 340 ? 33.312 16.453 1.778 1 95.69 340 GLY A N 1
ATOM 2746 C CA . GLY A 1 340 ? 32.844 15.078 1.723 1 95.69 340 GLY A CA 1
ATOM 2747 C C . GLY A 1 340 ? 31.344 14.953 1.777 1 95.69 340 GLY A C 1
ATOM 2748 O O . GLY A 1 340 ? 30.625 15.805 1.25 1 95.69 340 GLY A O 1
ATOM 2749 N N . PHE A 1 341 ? 30.906 13.883 2.449 1 97.81 341 PHE A N 1
ATOM 2750 C CA . PHE A 1 341 ? 29.469 13.641 2.49 1 97.81 341 PHE A CA 1
ATOM 2751 C C . PHE A 1 341 ? 28.75 14.719 3.295 1 97.81 341 PHE A C 1
ATOM 2753 O O . PHE A 1 341 ? 29.188 15.07 4.395 1 97.81 341 PHE A O 1
ATOM 2760 N N . ALA A 1 342 ? 27.719 15.227 2.732 1 98.31 342 ALA A N 1
ATOM 2761 C CA . ALA A 1 342 ? 26.953 16.312 3.342 1 98.31 342 ALA A CA 1
ATOM 2762 C C . ALA A 1 342 ? 25.469 16.172 3.021 1 98.31 342 ALA A C 1
ATOM 2764 O O . ALA A 1 342 ? 25.094 15.484 2.062 1 98.31 342 ALA A O 1
ATOM 2765 N N . VAL A 1 343 ? 24.688 16.797 3.863 1 98.31 343 VAL A N 1
ATOM 2766 C CA . VAL A 1 343 ? 23.234 16.75 3.721 1 98.31 343 VAL A CA 1
ATOM 2767 C C . VAL A 1 343 ? 22.703 18.141 3.393 1 98.31 343 VAL A C 1
ATOM 2769 O O . VAL A 1 343 ? 23.172 19.141 3.957 1 98.31 343 VAL A O 1
ATOM 2772 N N . LYS A 1 344 ? 21.875 18.188 2.412 1 97.69 344 LYS A N 1
ATOM 2773 C CA . LYS A 1 344 ? 21.094 19.391 2.109 1 97.69 344 LYS A CA 1
ATOM 2774 C C . LYS A 1 344 ? 19.609 19.156 2.342 1 97.69 344 LYS A C 1
ATOM 2776 O O . LYS A 1 344 ? 19.031 18.203 1.802 1 97.69 344 LYS A O 1
ATOM 2781 N N . VAL A 1 345 ? 18.984 20 3.188 1 97 345 VAL A N 1
ATOM 2782 C CA . VAL A 1 345 ? 17.547 19.891 3.484 1 97 345 VAL A CA 1
ATOM 2783 C C . VAL A 1 345 ? 16.797 21.016 2.777 1 97 345 VAL A C 1
ATOM 2785 O O . VAL A 1 345 ? 17.125 22.188 2.934 1 97 345 VAL A O 1
ATOM 2788 N N . LEU A 1 346 ? 15.82 20.625 1.998 1 96.06 346 LEU A N 1
ATOM 2789 C CA . LEU A 1 346 ? 14.977 21.562 1.276 1 96.06 346 LEU A CA 1
ATOM 2790 C C . LEU A 1 346 ? 13.539 21.516 1.78 1 96.06 346 LEU A C 1
ATOM 2792 O O . LEU A 1 346 ? 13.07 20.453 2.207 1 96.06 346 LEU A O 1
ATOM 2796 N N . PHE A 1 347 ? 12.867 22.641 1.739 1 94.06 347 PHE A N 1
ATOM 2797 C CA . PHE A 1 347 ? 11.477 22.719 2.166 1 94.06 347 PHE A CA 1
ATOM 2798 C C . PHE A 1 347 ? 10.625 23.406 1.1 1 94.06 347 PHE A C 1
ATOM 2800 O O . PHE A 1 347 ? 10.992 24.453 0.575 1 94.06 347 PHE A O 1
ATOM 2807 N N . HIS A 1 348 ? 9.641 22.688 0.664 1 94.06 348 HIS A N 1
ATOM 2808 C CA . HIS A 1 348 ? 8.555 23.172 -0.174 1 94.06 348 HIS A CA 1
ATOM 2809 C C . HIS A 1 348 ? 7.301 23.438 0.651 1 94.06 348 HIS A C 1
ATOM 2811 O O . HIS A 1 348 ? 6.547 22.516 0.959 1 94.06 348 HIS A O 1
ATOM 2817 N N . GLU A 1 349 ? 6.992 24.656 0.928 1 88 349 GLU A N 1
ATOM 2818 C CA . GLU A 1 349 ? 6.031 25.031 1.963 1 88 349 GLU A CA 1
ATOM 2819 C C . GLU A 1 349 ? 4.598 24.812 1.486 1 88 349 GLU A C 1
ATOM 2821 O O . GLU A 1 349 ? 3.705 24.531 2.289 1 88 349 GLU A O 1
ATOM 2826 N N . ALA A 1 350 ? 4.422 25.094 0.206 1 85.56 350 ALA A N 1
ATOM 2827 C CA . ALA A 1 350 ? 3.08 25.016 -0.372 1 85.56 350 ALA A CA 1
ATOM 2828 C C . ALA A 1 350 ? 3.146 24.812 -1.882 1 85.56 350 ALA A C 1
ATOM 2830 O O . ALA A 1 350 ? 4.211 24.938 -2.488 1 85.56 350 ALA A O 1
ATOM 2831 N N . PHE A 1 351 ? 2.031 24.547 -2.439 1 83.25 351 PHE A N 1
ATOM 2832 C CA . PHE A 1 351 ? 1.91 24.156 -3.84 1 83.25 351 PHE A CA 1
ATOM 2833 C C . PHE A 1 351 ? 2.463 25.25 -4.754 1 83.25 351 PHE A C 1
ATOM 2835 O O . PHE A 1 351 ? 3.006 24.953 -5.82 1 83.25 351 PHE A O 1
ATOM 2842 N N . HIS A 1 352 ? 2.457 26.391 -4.344 1 81.75 352 HIS A N 1
ATOM 2843 C CA . HIS A 1 352 ? 2.854 27.469 -5.234 1 81.75 352 HIS A CA 1
ATOM 2844 C C . HIS A 1 352 ? 4.273 27.938 -4.934 1 81.75 352 HIS A C 1
ATOM 2846 O O . HIS A 1 352 ? 4.758 28.906 -5.535 1 81.75 352 HIS A O 1
ATOM 2852 N N . HIS A 1 353 ? 4.941 27.281 -4.102 1 83 353 HIS A N 1
ATOM 2853 C CA . HIS A 1 353 ? 6.289 27.688 -3.721 1 83 353 HIS A CA 1
ATOM 2854 C C . HIS A 1 353 ? 7.336 26.766 -4.348 1 83 353 HIS A C 1
ATOM 2856 O O . HIS A 1 353 ? 7.031 25.625 -4.707 1 83 353 HIS A O 1
ATOM 2862 N N . GLN A 1 354 ? 8.516 27.297 -4.496 1 90 354 GLN A N 1
ATOM 2863 C CA . GLN A 1 354 ? 9.672 26.5 -4.887 1 90 354 GLN A CA 1
ATOM 2864 C C . GLN A 1 354 ? 10.375 25.922 -3.662 1 90 354 GLN A C 1
ATOM 2866 O O . GLN A 1 354 ? 10.094 26.312 -2.529 1 90 354 GLN A O 1
ATOM 2871 N N . TYR A 1 355 ? 11.211 24.953 -3.898 1 93.12 355 TYR A N 1
ATOM 2872 C CA . TYR A 1 355 ? 12.039 24.438 -2.816 1 93.12 355 TYR A CA 1
ATOM 2873 C C . TYR A 1 355 ? 13.07 25.469 -2.369 1 93.12 355 TYR A C 1
ATOM 2875 O O . TYR A 1 355 ? 13.648 26.172 -3.199 1 93.12 355 TYR A O 1
ATOM 2883 N N . SER A 1 356 ? 13.211 25.594 -1.134 1 92.44 356 SER A N 1
ATOM 2884 C CA . SER A 1 356 ? 14.25 26.438 -0.546 1 92.44 356 SER A CA 1
ATOM 2885 C C . SER A 1 356 ? 15.055 25.656 0.492 1 92.44 356 SER A C 1
ATOM 2887 O O . SER A 1 356 ? 14.508 24.859 1.248 1 92.44 356 SER A O 1
ATOM 2889 N N . ALA A 1 357 ? 16.344 25.938 0.492 1 93.38 357 ALA A N 1
ATOM 2890 C CA . ALA A 1 357 ? 17.203 25.25 1.458 1 93.38 357 ALA A CA 1
ATOM 2891 C C . ALA A 1 357 ? 16.938 25.75 2.875 1 93.38 357 ALA A C 1
ATOM 2893 O O . ALA A 1 357 ? 16.859 26.953 3.111 1 93.38 357 ALA A O 1
ATOM 2894 N N . ILE A 1 358 ? 16.781 24.797 3.758 1 91.81 358 ILE A N 1
ATOM 2895 C CA . ILE A 1 358 ? 16.562 25.188 5.145 1 91.81 358 ILE A CA 1
ATOM 2896 C C . ILE A 1 358 ? 17.641 24.562 6.031 1 91.81 358 ILE A C 1
ATOM 2898 O O . ILE A 1 358 ? 17.484 24.5 7.254 1 91.81 358 ILE A O 1
ATOM 2902 N N . THR A 1 359 ? 18.703 24.125 5.445 1 94.06 359 THR A N 1
ATOM 2903 C CA . THR A 1 359 ? 19.781 23.469 6.172 1 94.06 359 THR A CA 1
ATOM 2904 C C . THR A 1 359 ? 20.375 24.422 7.215 1 94.06 359 THR A C 1
ATOM 2906 O O . THR A 1 359 ? 20.656 24 8.344 1 94.06 359 THR A O 1
ATOM 2909 N N . ARG A 1 360 ? 20.5 25.625 6.848 1 89.88 360 ARG A N 1
ATOM 2910 C CA . ARG A 1 360 ? 21.141 26.625 7.715 1 89.88 360 ARG A CA 1
ATOM 2911 C C . ARG A 1 360 ? 20.297 26.875 8.961 1 89.88 360 ARG A C 1
ATOM 2913 O O . ARG A 1 360 ? 20.797 27.406 9.953 1 89.88 360 ARG A O 1
ATOM 2920 N N . PHE A 1 361 ? 19.031 26.453 8.891 1 87.94 361 PHE A N 1
ATOM 2921 C CA . PHE A 1 361 ? 18.141 2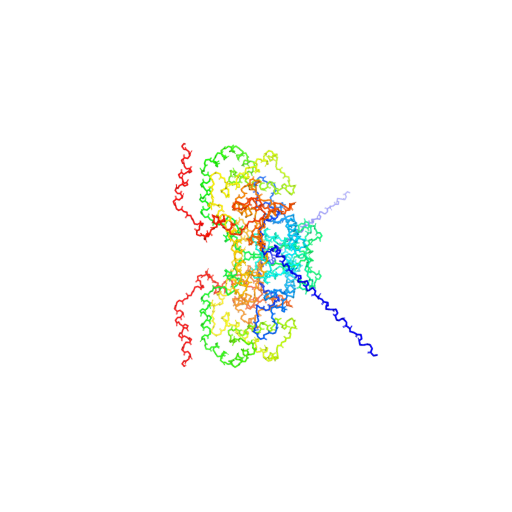6.688 10.016 1 87.94 361 PHE A CA 1
ATOM 2922 C C . PHE A 1 361 ? 18.031 25.422 10.875 1 87.94 361 PHE A C 1
ATOM 2924 O O . PHE A 1 361 ? 17.281 25.406 11.859 1 87.94 361 PHE A O 1
ATOM 2931 N N . THR A 1 362 ? 18.75 24.438 10.5 1 90 362 THR A N 1
ATOM 2932 C CA . THR A 1 362 ? 18.766 23.203 11.281 1 90 362 THR A CA 1
ATOM 2933 C C . THR A 1 362 ? 19.797 23.281 12.398 1 90 362 THR A C 1
ATOM 2935 O O . THR A 1 362 ? 20.984 23.516 12.141 1 90 362 THR A O 1
ATOM 2938 N N . LYS A 1 363 ? 19.312 23.125 13.586 1 88.62 363 LYS A N 1
ATOM 2939 C CA . LYS A 1 363 ? 20.203 23.234 14.734 1 88.62 363 LYS A CA 1
ATOM 2940 C C . LYS A 1 363 ? 21.359 22.219 14.633 1 88.62 363 LYS A C 1
ATOM 2942 O O . LYS A 1 363 ? 21.125 21.047 14.367 1 88.62 363 LYS A O 1
ATOM 2947 N N . GLY A 1 364 ? 22.594 22.688 14.844 1 91.19 364 GLY A N 1
ATOM 2948 C CA . GLY A 1 364 ? 23.766 21.828 14.773 1 91.19 364 GLY A CA 1
ATOM 2949 C C . GLY A 1 364 ? 24.469 21.875 13.43 1 91.19 364 GLY A C 1
ATOM 2950 O O . GLY A 1 364 ? 25.609 21.438 13.305 1 91.19 364 GLY A O 1
ATOM 2951 N N . CYS A 1 365 ? 23.812 22.469 12.422 1 94.12 365 CYS A N 1
ATOM 2952 C CA . CYS A 1 365 ? 24.406 22.641 11.102 1 94.12 365 CYS A CA 1
ATOM 2953 C C . CYS A 1 365 ? 25.016 24.031 10.953 1 94.12 365 CYS A C 1
ATOM 2955 O O . CYS A 1 365 ? 24.672 24.953 11.703 1 94.12 365 CYS A O 1
ATOM 2957 N N . PRO A 1 366 ? 25.969 24.156 10.023 1 94.38 366 PRO A N 1
ATOM 2958 C CA . PRO A 1 366 ? 26.531 25.484 9.781 1 94.38 366 PRO A CA 1
ATOM 2959 C C . PRO A 1 366 ? 25.484 26.484 9.289 1 94.38 366 PRO A C 1
ATOM 2961 O O . PRO A 1 366 ? 24.656 26.141 8.438 1 94.38 366 PRO A O 1
ATOM 2964 N N . SER A 1 367 ? 25.516 27.672 9.789 1 91.38 367 SER A N 1
ATOM 2965 C CA . SER A 1 367 ? 24.5 28.672 9.484 1 91.38 367 SER A CA 1
ATOM 2966 C C . SER A 1 367 ? 24.797 29.375 8.164 1 91.38 367 SER A C 1
ATOM 2968 O O . SER A 1 367 ? 23.953 30.078 7.617 1 91.38 367 SER A O 1
ATOM 2970 N N . ASP A 1 368 ? 26 29.172 7.621 1 93.25 368 ASP A N 1
ATOM 2971 C CA . ASP A 1 368 ? 26.406 29.922 6.438 1 93.25 368 ASP A CA 1
ATOM 2972 C C . ASP A 1 368 ? 26.516 29.016 5.215 1 93.25 368 ASP A C 1
ATOM 2974 O O . ASP A 1 368 ? 27.188 29.344 4.242 1 93.25 368 ASP A O 1
ATOM 2978 N N . SER A 1 369 ? 25.859 27.828 5.398 1 93.38 369 SER A N 1
ATOM 2979 C CA . SER A 1 369 ? 25.969 26.891 4.293 1 93.38 369 SER A CA 1
ATOM 2980 C C . SER A 1 369 ? 24.625 26.203 4.035 1 93.38 369 SER A C 1
ATOM 2982 O O . SER A 1 369 ? 23.844 25.969 4.965 1 93.38 369 SER A O 1
ATOM 2984 N N . ASP A 1 370 ? 24.422 25.859 2.799 1 94.75 370 ASP A N 1
ATOM 2985 C CA . ASP A 1 370 ? 23.25 25.062 2.436 1 94.75 370 ASP A CA 1
ATOM 2986 C C . ASP A 1 370 ? 23.531 23.578 2.646 1 94.75 370 ASP A C 1
ATOM 2988 O O . ASP A 1 370 ? 22.656 22.734 2.418 1 94.75 370 ASP A O 1
ATOM 2992 N N . PHE A 1 371 ? 24.703 23.312 3.088 1 97.19 371 PHE A N 1
ATOM 2993 C CA . PHE A 1 371 ? 25.094 21.922 3.328 1 97.19 371 PHE A CA 1
ATOM 2994 C C . PHE A 1 371 ? 25.547 21.734 4.773 1 97.19 371 PHE A C 1
ATOM 2996 O O . PHE A 1 371 ? 26.156 22.609 5.363 1 97.19 371 PHE A O 1
ATOM 3003 N N . CYS A 1 372 ? 25.172 20.656 5.285 1 97.56 372 CYS A N 1
ATOM 3004 C CA . CYS A 1 372 ? 25.609 20.234 6.605 1 97.56 372 CYS A CA 1
ATOM 3005 C C . CYS A 1 372 ? 26.453 18.969 6.508 1 97.56 372 CYS A C 1
ATOM 3007 O O . CYS A 1 372 ? 25.984 17.938 6.039 1 97.56 372 CYS A O 1
ATOM 3009 N N . PRO A 1 373 ? 27.734 19.047 6.895 1 98.19 373 PRO A N 1
ATOM 3010 C CA . PRO A 1 373 ? 28.516 17.797 6.902 1 98.19 373 PRO A CA 1
ATOM 3011 C C . PRO A 1 373 ? 27.781 16.641 7.574 1 98.19 373 PRO A C 1
ATOM 3013 O O . PRO A 1 373 ? 27.141 16.828 8.609 1 98.19 373 PRO A O 1
ATOM 3016 N N . LEU A 1 374 ? 27.828 15.469 6.969 1 98.19 374 LEU A N 1
ATOM 3017 C CA . LEU A 1 374 ? 27.016 14.336 7.402 1 98.19 374 LEU A CA 1
ATOM 3018 C C . LEU A 1 374 ? 27.281 14 8.867 1 98.19 374 LEU A C 1
ATOM 3020 O O . LEU A 1 374 ? 26.359 13.727 9.625 1 98.19 374 LEU A O 1
ATOM 3024 N N . ASN A 1 375 ? 28.562 14.031 9.242 1 97.38 375 ASN A N 1
ATOM 3025 C CA . ASN A 1 375 ? 28.906 13.703 10.625 1 97.38 375 ASN A CA 1
ATOM 3026 C C . ASN A 1 375 ? 28.234 14.656 11.609 1 97.38 375 ASN A C 1
ATOM 3028 O O . ASN A 1 375 ? 27.781 14.234 12.672 1 97.38 375 ASN A O 1
ATOM 3032 N N . LEU A 1 376 ? 28.156 15.953 11.297 1 97.19 376 LEU A N 1
ATOM 3033 C CA . LEU A 1 376 ? 27.5 16.938 12.148 1 97.19 376 LEU A CA 1
ATOM 3034 C C . LEU A 1 376 ? 26 16.703 12.18 1 97.19 376 LEU A C 1
ATOM 3036 O O . LEU A 1 376 ? 25.375 16.797 13.242 1 97.19 376 LEU A O 1
ATOM 3040 N N . PHE A 1 377 ? 25.453 16.422 11.062 1 97.44 377 PHE A N 1
ATOM 3041 C CA . PHE A 1 377 ? 24.016 16.188 10.969 1 97.44 377 PHE A CA 1
ATOM 3042 C C . PHE A 1 377 ? 23.609 14.969 11.789 1 97.44 377 PHE A C 1
ATOM 3044 O O . PHE A 1 377 ? 22.594 14.984 12.469 1 97.44 377 PHE A O 1
ATOM 3051 N N . LEU A 1 378 ? 24.422 13.906 11.688 1 97.75 378 LEU A N 1
ATOM 3052 C CA . LEU A 1 378 ? 24.172 12.703 12.469 1 97.75 378 LEU A CA 1
ATOM 3053 C C . LEU A 1 378 ? 24.266 12.992 13.961 1 97.75 378 LEU A C 1
ATOM 3055 O O . LEU A 1 378 ? 23.422 12.547 14.742 1 97.75 378 LEU A O 1
ATOM 3059 N N . LYS A 1 379 ? 25.25 13.719 14.32 1 96.81 379 LYS A N 1
ATOM 3060 C CA . LYS A 1 379 ? 25.484 14.039 15.727 1 96.81 379 LYS A CA 1
ATOM 3061 C C . LYS A 1 379 ? 24.312 14.812 16.312 1 96.81 379 LYS A C 1
ATOM 3063 O O . LYS A 1 379 ? 23.797 14.477 17.375 1 96.81 379 LYS A O 1
ATOM 3068 N N . ARG A 1 380 ? 23.906 15.828 15.641 1 94.44 380 ARG A N 1
ATOM 3069 C CA . ARG A 1 380 ? 22.828 16.672 16.141 1 94.44 380 ARG A CA 1
ATOM 3070 C C . ARG A 1 380 ? 21.516 15.891 16.203 1 94.44 380 ARG A C 1
ATOM 3072 O O . ARG A 1 380 ? 20.609 16.234 16.969 1 94.44 380 ARG A O 1
ATOM 3079 N N . SER A 1 381 ? 21.297 14.844 15.352 1 96.44 381 SER A N 1
ATOM 3080 C CA . SER A 1 381 ? 20.047 14.109 15.211 1 96.44 381 SER A CA 1
ATOM 3081 C C . SER A 1 381 ? 19.891 13.055 16.297 1 96.44 381 SER A C 1
ATOM 3083 O O . SER A 1 381 ? 18.797 12.547 16.547 1 96.44 381 SER A O 1
ATOM 3085 N N . LYS A 1 382 ? 20.969 12.734 16.953 1 95.56 382 LYS A N 1
ATOM 3086 C CA . LYS A 1 382 ? 21 11.633 17.906 1 95.56 382 LYS A CA 1
ATOM 3087 C C . LYS A 1 382 ? 19.938 11.797 18.984 1 95.56 382 LYS A C 1
ATOM 3089 O O . LYS A 1 382 ? 19.328 10.82 19.422 1 95.56 382 LYS A O 1
ATOM 3094 N N . ASN A 1 383 ? 19.688 13.016 19.359 1 91.69 383 ASN A N 1
ATOM 3095 C CA . ASN A 1 383 ? 18.766 13.297 20.453 1 91.69 383 ASN A CA 1
ATOM 3096 C C . ASN A 1 383 ? 17.328 12.984 20.062 1 91.69 383 ASN A C 1
ATOM 3098 O O . ASN A 1 383 ? 16.453 12.836 20.938 1 91.69 383 ASN A O 1
ATOM 3102 N N . PHE A 1 384 ? 17 12.859 18.828 1 94.56 384 PHE A N 1
ATOM 3103 C CA . PHE A 1 384 ? 15.633 12.703 18.359 1 94.56 384 PHE A CA 1
ATOM 3104 C C . PHE A 1 384 ? 15.414 11.305 17.781 1 94.56 384 PHE A C 1
ATOM 3106 O O . PHE A 1 384 ? 14.336 11.008 17.266 1 94.56 384 PHE A O 1
ATOM 3113 N N . LEU A 1 385 ? 16.359 10.438 17.875 1 97.81 385 LEU A N 1
ATOM 3114 C CA . LEU A 1 385 ? 16.266 9.125 17.25 1 97.81 385 LEU A CA 1
ATOM 3115 C C . LEU A 1 385 ? 15.828 8.07 18.266 1 97.81 385 LEU A C 1
ATOM 3117 O O . LEU A 1 385 ? 16.531 7.816 19.25 1 97.81 385 LEU A O 1
ATOM 3121 N N . PRO A 1 386 ? 14.711 7.488 18.016 1 98.06 386 PRO A N 1
ATOM 3122 C CA . PRO A 1 386 ? 14.359 6.367 18.891 1 98.06 386 PRO A CA 1
ATOM 3123 C C . PRO A 1 386 ? 15.227 5.133 18.656 1 98.06 386 PRO A C 1
ATOM 3125 O O . PRO A 1 386 ? 15.57 4.828 17.5 1 98.06 386 PRO A O 1
ATOM 3128 N N . LYS A 1 387 ? 15.617 4.457 19.688 1 96.88 387 LYS A N 1
ATOM 3129 C CA . LYS A 1 387 ? 16.297 3.17 19.547 1 96.88 387 LYS A CA 1
ATOM 3130 C C . LYS A 1 387 ? 15.305 2.07 19.172 1 96.88 387 LYS A C 1
ATOM 3132 O O . LYS A 1 387 ? 15.539 1.321 18.219 1 96.88 387 LYS A O 1
ATOM 3137 N N . ASN A 1 388 ? 14.25 1.979 19.906 1 97.31 388 ASN A N 1
ATOM 3138 C CA . ASN A 1 388 ? 13.117 1.09 19.656 1 97.31 388 ASN A CA 1
ATOM 3139 C C . ASN A 1 388 ? 11.789 1.79 19.938 1 97.31 388 ASN A C 1
ATOM 3141 O O . ASN A 1 388 ? 11.32 1.819 21.062 1 97.31 388 ASN A O 1
ATOM 3145 N N . ILE A 1 389 ? 11.164 2.213 18.938 1 97.94 389 ILE A N 1
ATOM 3146 C CA . ILE A 1 389 ? 10 3.086 19.047 1 97.94 389 ILE A CA 1
ATOM 3147 C C . ILE A 1 389 ? 8.883 2.363 19.812 1 97.94 389 ILE A C 1
ATOM 3149 O O . ILE A 1 389 ? 8.172 2.973 20.609 1 97.94 389 ILE A O 1
ATOM 3153 N N . LYS A 1 390 ? 8.688 1.069 19.547 1 96.12 390 LYS A N 1
ATOM 3154 C CA . LYS A 1 390 ? 7.625 0.315 20.203 1 96.12 390 LYS A CA 1
ATOM 3155 C C . LYS A 1 390 ? 7.859 0.231 21.703 1 96.12 390 LYS A C 1
ATOM 3157 O O . LYS A 1 390 ? 6.914 0.341 22.5 1 96.12 390 LYS A O 1
ATOM 3162 N N . GLN A 1 391 ? 9.078 0.075 22.078 1 97.06 391 GLN A N 1
ATOM 3163 C CA . GLN A 1 391 ? 9.438 0.033 23.5 1 97.06 391 GLN A CA 1
ATOM 3164 C C . GLN A 1 391 ? 9.312 1.413 24.141 1 97.06 391 GLN A C 1
ATOM 3166 O O . GLN A 1 391 ? 8.828 1.539 25.266 1 97.06 391 GLN A O 1
ATOM 3171 N N . GLU A 1 392 ? 9.773 2.424 23.391 1 97.19 392 GLU A N 1
ATOM 3172 C CA . GLU A 1 392 ? 9.773 3.783 23.922 1 97.19 392 GLU A CA 1
ATOM 3173 C C . GLU A 1 392 ? 8.359 4.332 24.047 1 97.19 392 GLU A C 1
ATOM 3175 O O . GLU A 1 392 ? 8.117 5.309 24.75 1 97.19 392 GLU A O 1
ATOM 3180 N N . CYS A 1 393 ? 7.445 3.676 23.344 1 97.06 393 CYS A N 1
ATOM 3181 C CA . CYS A 1 393 ? 6.055 4.113 23.359 1 97.06 393 CYS A CA 1
ATOM 3182 C C . CYS A 1 393 ? 5.309 3.498 24.547 1 97.06 393 CYS A C 1
ATOM 3184 O O . CYS A 1 393 ? 4.148 3.836 24.797 1 97.06 393 CYS A O 1
ATOM 3186 N N . LEU A 1 394 ? 5.945 2.641 25.281 1 95.88 394 LEU A N 1
ATOM 3187 C CA . LEU A 1 394 ? 5.293 2.078 26.469 1 95.88 394 LEU A CA 1
ATOM 3188 C C . LEU A 1 394 ? 5.164 3.123 27.562 1 95.88 394 LEU A C 1
ATOM 3190 O O . LEU A 1 394 ? 6.062 3.947 27.75 1 95.88 394 LEU A O 1
ATOM 3194 N N . SER A 1 395 ? 4.078 3.012 28.297 1 93.62 395 SER A N 1
ATOM 3195 C CA . SER A 1 395 ? 3.838 3.953 29.391 1 93.62 395 SER A CA 1
ATOM 3196 C C . SER A 1 395 ? 4.836 3.756 30.516 1 93.62 395 SER A C 1
ATOM 3198 O O . SER A 1 395 ? 5.352 2.654 30.719 1 93.62 395 SER A O 1
ATOM 3200 N N . LYS A 1 396 ? 5.066 4.883 31.156 1 90.88 396 LYS A N 1
ATOM 3201 C CA . LYS A 1 396 ? 5.871 4.832 32.375 1 90.88 396 LYS A CA 1
ATOM 3202 C C . LYS A 1 396 ? 5.004 4.988 33.625 1 90.88 396 LYS A C 1
ATOM 3204 O O . LYS A 1 396 ? 4.367 6.027 33.812 1 90.88 396 LYS A O 1
ATOM 3209 N N . ASP A 1 397 ? 5.008 3.979 34.469 1 82.5 397 ASP A N 1
ATOM 3210 C CA . ASP A 1 397 ? 4.121 3.908 35.625 1 82.5 397 ASP A CA 1
ATOM 3211 C C . ASP A 1 397 ? 4.328 5.105 36.531 1 82.5 397 ASP A C 1
ATOM 3213 O O . ASP A 1 397 ? 3.363 5.664 37.062 1 82.5 397 ASP A O 1
ATOM 3217 N N . GLU A 1 398 ? 5.453 5.441 36.781 1 76.94 398 GLU A N 1
ATOM 3218 C CA . GLU A 1 398 ? 5.75 6.543 37.719 1 76.94 398 GLU A CA 1
ATOM 3219 C C . GLU A 1 398 ? 5.141 7.852 37.219 1 76.94 398 GLU A C 1
ATOM 3221 O O . GLU A 1 398 ? 4.719 8.688 38.031 1 76.94 398 GLU A O 1
ATOM 3226 N N . MET A 1 399 ? 4.902 7.93 36.062 1 75.62 399 MET A N 1
ATOM 3227 C CA . MET A 1 399 ? 4.441 9.18 35.469 1 75.62 399 MET A CA 1
ATOM 3228 C C . MET A 1 399 ? 2.932 9.328 35.594 1 75.62 399 MET A C 1
ATOM 3230 O O . MET A 1 399 ? 2.424 10.438 35.75 1 75.62 399 MET A O 1
ATOM 3234 N N . ASN A 1 400 ? 2.32 8.258 35.594 1 73 400 ASN A N 1
ATOM 3235 C CA . ASN A 1 400 ? 0.875 8.352 35.781 1 73 400 ASN A CA 1
ATOM 3236 C C . ASN A 1 400 ? 0.521 9.031 37.094 1 73 400 ASN A C 1
ATOM 3238 O O . ASN A 1 400 ? -0.408 9.844 37.156 1 73 400 ASN A O 1
ATOM 3242 N N . ARG A 1 401 ? 1.271 8.805 38.125 1 68.12 401 ARG A N 1
ATOM 3243 C CA . ARG A 1 401 ? 1.041 9.398 39.438 1 68.12 401 ARG A CA 1
ATOM 3244 C C . ARG A 1 401 ? 1.369 10.883 39.406 1 68.12 401 ARG A C 1
ATOM 3246 O O . ARG A 1 401 ? 0.649 11.688 40.031 1 68.12 401 ARG A O 1
ATOM 3253 N N . SER A 1 402 ? 2.393 11.164 38.656 1 66.56 402 SER A N 1
ATOM 3254 C CA . SER A 1 402 ? 2.848 12.555 38.562 1 66.56 402 SER A CA 1
ATOM 3255 C C . SER A 1 402 ? 1.848 13.414 37.812 1 66.56 402 SER A C 1
ATOM 3257 O O . SER A 1 402 ? 1.585 14.555 38.219 1 66.56 402 SER A O 1
ATOM 3259 N N . ILE A 1 403 ? 1.365 12.945 36.781 1 75 403 ILE A N 1
ATOM 3260 C CA . ILE A 1 403 ? 0.365 13.641 35.969 1 75 403 ILE A CA 1
ATOM 3261 C C . ILE A 1 403 ? -0.849 13.977 36.844 1 75 403 ILE A C 1
ATOM 3263 O O . ILE A 1 403 ? -1.372 15.094 36.781 1 75 403 ILE A O 1
ATOM 3267 N N . TYR A 1 404 ? -1.218 12.961 37.594 1 67.31 404 TYR A N 1
ATOM 3268 C CA . TYR A 1 404 ? -2.35 13.18 38.469 1 67.31 404 TYR A CA 1
ATOM 3269 C C . TYR A 1 404 ? -2.072 14.328 39.438 1 67.31 404 TYR A C 1
ATOM 3271 O O . TYR A 1 404 ? -2.928 15.195 39.656 1 67.31 404 TYR A O 1
ATOM 3279 N N . LYS A 1 405 ? -0.95 14.352 40.031 1 68.56 405 LYS A N 1
ATOM 3280 C CA . LYS A 1 405 ? -0.582 15.398 41 1 68.56 405 LYS A CA 1
ATOM 3281 C C . LYS A 1 405 ? -0.488 16.75 40.312 1 68.56 405 LYS A C 1
ATOM 3283 O O . LYS A 1 405 ? -0.962 17.766 40.875 1 68.56 405 LYS A O 1
ATOM 3288 N N . LEU A 1 406 ? 0.19 16.766 39.156 1 68.88 406 LEU A N 1
ATOM 3289 C CA . LEU A 1 406 ? 0.391 17.984 38.406 1 68.88 406 LEU A CA 1
ATOM 3290 C C . LEU A 1 406 ? -0.945 18.594 37.969 1 68.88 406 LEU A C 1
ATOM 3292 O O . LEU A 1 406 ? -1.114 19.812 38.031 1 68.88 406 LEU A O 1
ATOM 3296 N N . CYS A 1 407 ? -1.812 17.703 37.625 1 74.19 407 CYS A N 1
ATOM 3297 C CA . CYS A 1 407 ? -3.109 18.172 37.156 1 74.19 407 CYS A CA 1
ATOM 3298 C C . CYS A 1 407 ? -3.988 18.609 38.344 1 74.19 407 CYS A C 1
ATOM 3300 O O . CYS A 1 407 ? -4.855 19.469 38.188 1 74.19 407 CYS A O 1
ATOM 3302 N N . ASP A 1 408 ? -3.906 17.938 39.594 1 65.69 408 ASP A N 1
ATOM 3303 C CA . ASP A 1 408 ? -4.688 18.266 40.781 1 65.69 408 ASP A CA 1
ATOM 3304 C C . ASP A 1 408 ? -4.156 19.531 41.438 1 65.69 408 ASP A C 1
ATOM 3306 O O . ASP A 1 408 ? -4.922 20.281 42.062 1 65.69 408 ASP A O 1
ATOM 3310 N N . THR A 1 409 ? -2.861 19.641 41.688 1 51.44 409 THR A N 1
ATOM 3311 C CA . THR A 1 409 ? -2.277 20.703 42.5 1 51.44 409 THR A CA 1
ATOM 3312 C C . THR A 1 409 ? -2.697 22.078 41.969 1 51.44 409 THR A C 1
ATOM 3314 O O . THR A 1 409 ? -2.682 23.062 42.719 1 51.44 409 THR A O 1
ATOM 3317 N N . GLU A 1 410 ? -2.793 22.391 40.719 1 44.91 410 GLU A N 1
ATOM 3318 C CA . GLU A 1 410 ? -3.02 23.812 40.438 1 44.91 410 GLU A CA 1
ATOM 3319 C C . GLU A 1 410 ? -4.445 24.219 40.812 1 44.91 410 GLU A C 1
ATOM 3321 O O . GLU A 1 410 ? -4.816 25.391 40.688 1 44.91 410 GLU A O 1
ATOM 3326 N N . VAL A 1 411 ? -5.477 23.422 41.125 1 39.28 411 VAL A N 1
ATOM 3327 C CA . VAL A 1 411 ? -6.742 23.844 41.719 1 39.28 411 VAL A CA 1
ATOM 3328 C C . VAL A 1 411 ? -6.516 24.266 43.188 1 39.28 411 VAL A C 1
ATOM 3330 O O . VAL A 1 411 ? -7.469 24.562 43.906 1 39.28 411 VAL A O 1
ATOM 3333 N N . ILE A 1 412 ? -5.352 24.266 43.844 1 29.55 412 ILE A N 1
ATOM 3334 C CA . ILE A 1 412 ? -5.277 25.031 45.094 1 29.55 412 ILE A CA 1
ATOM 3335 C C . ILE A 1 412 ? -5.012 26.5 44.75 1 29.55 412 ILE A C 1
ATOM 3337 O O . ILE A 1 412 ? -4.09 26.828 44 1 29.55 412 ILE A O 1
ATOM 3341 N N . MET B 1 1 ? -96.438 12.82 -23.578 1 28.12 1 MET B N 1
ATOM 3342 C CA . MET B 1 1 ? -95.625 13 -22.406 1 28.12 1 MET B CA 1
ATOM 3343 C C . MET B 1 1 ? -94.938 11.688 -22 1 28.12 1 MET B C 1
ATOM 3345 O O . MET B 1 1 ? -95.5 10.906 -21.234 1 28.12 1 MET B O 1
ATOM 3349 N N . HIS B 1 2 ? -94.312 10.992 -23.031 1 30.91 2 HIS B N 1
ATOM 3350 C CA . HIS B 1 2 ? -93.562 9.719 -23.047 1 30.91 2 HIS B CA 1
ATOM 3351 C C . HIS B 1 2 ? -92.312 9.773 -22.172 1 30.91 2 HIS B C 1
ATOM 3353 O O . HIS B 1 2 ? -91.5 10.672 -22.312 1 30.91 2 HIS B O 1
ATOM 3359 N N . PHE B 1 3 ? -92.438 9.367 -20.906 1 29.7 3 PHE B N 1
ATOM 3360 C CA . PHE B 1 3 ? -91.5 9.219 -19.797 1 29.7 3 PHE B CA 1
ATOM 3361 C C . PHE B 1 3 ? -90.375 8.273 -20.172 1 29.7 3 PHE B C 1
ATOM 3363 O O . PHE B 1 3 ? -90.625 7.074 -20.359 1 29.7 3 PHE B O 1
ATOM 3370 N N . GLU B 1 4 ? -89.375 8.719 -20.891 1 25.61 4 GLU B N 1
ATOM 3371 C CA . GLU B 1 4 ? -88.188 7.934 -21.297 1 25.61 4 GLU B CA 1
ATOM 3372 C C . GLU B 1 4 ? -87.375 7.539 -20.078 1 25.61 4 GLU B C 1
ATOM 3374 O O . GLU B 1 4 ? -87 8.398 -19.266 1 25.61 4 GLU B O 1
ATOM 3379 N N . VAL B 1 5 ? -87.5 6.301 -19.531 1 32.78 5 VAL B N 1
ATOM 3380 C CA . VAL B 1 5 ? -86.75 5.641 -18.453 1 32.78 5 VAL B CA 1
ATOM 3381 C C . VAL B 1 5 ? -85.25 5.594 -18.812 1 32.78 5 VAL B C 1
ATOM 3383 O O . VAL B 1 5 ? -84.875 5.043 -19.844 1 32.78 5 VAL B O 1
ATOM 3386 N N . CYS B 1 6 ? -84.438 6.582 -18.406 1 30.95 6 CYS B N 1
ATOM 3387 C CA . CYS B 1 6 ? -83 6.652 -18.516 1 30.95 6 CYS B CA 1
ATOM 3388 C C . CYS B 1 6 ? -82.375 5.465 -17.812 1 30.95 6 CYS B C 1
ATOM 3390 O O . CYS B 1 6 ? -82.562 5.254 -16.609 1 30.95 6 CYS B O 1
ATOM 3392 N N . GLY B 1 7 ? -82.25 4.32 -18.406 1 28.59 7 GLY B N 1
ATOM 3393 C CA . GLY B 1 7 ? -81.5 3.139 -17.922 1 28.59 7 GLY B CA 1
ATOM 3394 C C . GLY B 1 7 ? -80.125 3.438 -17.438 1 28.59 7 GLY B C 1
ATOM 3395 O O . GLY B 1 7 ? -79.312 4.008 -18.188 1 28.59 7 GLY B O 1
ATOM 3396 N N . ILE B 1 8 ? -79.875 3.656 -16.141 1 34.59 8 ILE B N 1
ATOM 3397 C CA . ILE B 1 8 ? -78.625 3.822 -15.43 1 34.59 8 ILE B CA 1
ATOM 3398 C C . ILE B 1 8 ? -77.75 2.594 -15.648 1 34.59 8 ILE B C 1
ATOM 3400 O O . ILE B 1 8 ? -78.125 1.473 -15.328 1 34.59 8 ILE B O 1
ATOM 3404 N N . THR B 1 9 ? -77 2.5 -16.719 1 35.41 9 THR B N 1
ATOM 3405 C CA . THR B 1 9 ? -76 1.455 -16.891 1 35.41 9 THR B CA 1
ATOM 3406 C C . THR B 1 9 ? -74.938 1.496 -15.766 1 35.41 9 THR B C 1
ATOM 3408 O O . THR B 1 9 ? -74.375 2.545 -15.492 1 35.41 9 THR B O 1
ATOM 3411 N N . ALA B 1 10 ? -75.062 0.622 -14.766 1 38.84 10 ALA B N 1
ATOM 3412 C CA . ALA B 1 10 ? -74.062 0.375 -13.711 1 38.84 10 ALA B CA 1
ATOM 3413 C C . ALA B 1 10 ? -72.75 -0.077 -14.305 1 38.84 10 ALA B C 1
ATOM 3415 O O . ALA B 1 10 ? -72.688 -1.151 -14.898 1 38.84 10 ALA B O 1
ATOM 3416 N N . PHE B 1 11 ? -71.875 0.827 -14.711 1 38 11 PHE B N 1
ATOM 3417 C CA . PHE B 1 11 ? -70.5 0.442 -15.008 1 38 11 PHE B CA 1
ATOM 3418 C C . PHE B 1 11 ? -69.812 -0.1 -13.758 1 38 11 PHE B C 1
ATOM 3420 O O . PHE B 1 11 ? -69.688 0.615 -12.766 1 38 11 PHE B O 1
ATOM 3427 N N . HIS B 1 12 ? -70 -1.4 -13.523 1 38.59 12 HIS B N 1
ATOM 3428 C CA . HIS B 1 12 ? -69.125 -1.991 -12.516 1 38.59 12 HIS B CA 1
ATOM 3429 C C . HIS B 1 12 ? -67.688 -1.796 -12.875 1 38.59 12 HIS B C 1
ATOM 3431 O O . HIS B 1 12 ? -67.25 -2.262 -13.922 1 38.59 12 HIS B O 1
ATOM 3437 N N . ALA B 1 13 ? -67.062 -0.721 -12.297 1 42.38 13 ALA B N 1
ATOM 3438 C CA . ALA B 1 13 ? -65.625 -0.594 -12.344 1 42.38 13 ALA B CA 1
ATOM 3439 C C . ALA B 1 13 ? -64.938 -1.826 -11.75 1 42.38 13 ALA B C 1
ATOM 3441 O O . ALA B 1 13 ? -65.062 -2.092 -10.555 1 42.38 13 ALA B O 1
ATOM 3442 N N . LEU B 1 14 ? -64.75 -2.871 -12.57 1 43.47 14 LEU B N 1
ATOM 3443 C CA . LEU B 1 14 ? -63.812 -3.93 -12.164 1 43.47 14 LEU B CA 1
ATOM 3444 C C . LEU B 1 14 ? -62.469 -3.354 -11.758 1 43.47 14 LEU B C 1
ATOM 3446 O O . LEU B 1 14 ? -61.75 -2.779 -12.586 1 43.47 14 LEU B O 1
ATOM 3450 N N . SER B 1 15 ? -62.375 -3.039 -10.508 1 45.47 15 SER B N 1
ATOM 3451 C CA . SER B 1 15 ? -61.062 -2.709 -9.984 1 45.47 15 SER B CA 1
ATOM 3452 C C . SER B 1 15 ? -60.094 -3.875 -10.156 1 45.47 15 SER B C 1
ATOM 3454 O O . SER B 1 15 ? -60.25 -4.914 -9.516 1 45.47 15 SER B O 1
ATOM 3456 N N . LEU B 1 16 ? -59.469 -4.02 -11.297 1 46 16 LEU B N 1
ATOM 3457 C CA . LEU B 1 16 ? -58.344 -4.914 -11.414 1 46 16 LEU B CA 1
ATOM 3458 C C . LEU B 1 16 ? -57.281 -4.57 -10.375 1 46 16 LEU B C 1
ATOM 3460 O O . LEU B 1 16 ? -56.656 -3.512 -10.453 1 46 16 LEU B O 1
ATOM 3464 N N . ILE B 1 17 ? -57.438 -5.145 -9.266 1 46.09 17 ILE B N 1
ATOM 3465 C CA . ILE B 1 17 ? -56.312 -5.137 -8.328 1 46.09 17 ILE B CA 1
ATOM 3466 C C . ILE B 1 17 ? -55.062 -5.738 -9 1 46.09 17 ILE B C 1
ATOM 3468 O O . ILE B 1 17 ? -55.031 -6.938 -9.297 1 46.09 17 ILE B O 1
ATOM 3472 N N . LEU B 1 18 ? -54.312 -4.957 -9.719 1 47.56 18 LEU B N 1
ATOM 3473 C CA . LEU B 1 18 ? -52.969 -5.371 -10.086 1 47.56 18 LEU B CA 1
ATOM 3474 C C . LEU B 1 18 ? -52.156 -5.758 -8.852 1 47.56 18 LEU B C 1
ATOM 3476 O O . LEU B 1 18 ? -51.812 -4.898 -8.039 1 47.56 18 LEU B O 1
ATOM 3480 N N . ILE B 1 19 ? -52.375 -6.941 -8.383 1 44.22 19 ILE B N 1
ATOM 3481 C CA . ILE B 1 19 ? -51.406 -7.43 -7.422 1 44.22 19 ILE B CA 1
ATOM 3482 C C . ILE B 1 19 ? -50 -7.293 -8.008 1 44.22 19 ILE B C 1
ATOM 3484 O O . ILE B 1 19 ? -49.656 -7.969 -8.977 1 44.22 19 ILE B O 1
ATOM 3488 N N . ALA B 1 20 ? -49.406 -6.125 -7.766 1 46.81 20 ALA B N 1
ATOM 3489 C CA . ALA B 1 20 ? -47.969 -6.055 -8 1 46.81 20 ALA B CA 1
ATOM 3490 C C . ALA B 1 20 ? -47.25 -7.211 -7.32 1 46.81 20 ALA B C 1
ATOM 3492 O O . ALA B 1 20 ? -47.094 -7.227 -6.098 1 46.81 20 ALA B O 1
ATOM 3493 N N . THR B 1 21 ? -47.375 -8.375 -7.824 1 44.5 21 THR B N 1
ATOM 3494 C CA . THR B 1 21 ? -46.406 -9.375 -7.359 1 44.5 21 THR B CA 1
ATOM 3495 C C . THR B 1 21 ? -44.969 -8.82 -7.391 1 44.5 21 THR B C 1
ATOM 3497 O O . THR B 1 21 ? -44.469 -8.477 -8.453 1 44.5 21 THR B O 1
ATOM 3500 N N . THR B 1 22 ? -44.531 -8.156 -6.387 1 46.78 22 THR B N 1
ATOM 3501 C CA . THR B 1 22 ? -43.125 -7.836 -6.289 1 46.78 22 THR B CA 1
ATOM 3502 C C . THR B 1 22 ? -42.25 -9.062 -6.586 1 46.78 22 THR B C 1
ATOM 3504 O O . THR B 1 22 ? -42.219 -10.008 -5.793 1 46.78 22 THR B O 1
ATOM 3507 N N . VAL B 1 23 ? -42.188 -9.562 -7.777 1 50.84 23 VAL B N 1
ATOM 3508 C CA . VAL B 1 23 ? -41.188 -10.586 -8.141 1 50.84 23 VAL B CA 1
ATOM 3509 C C . VAL B 1 23 ? -39.844 -10.281 -7.484 1 50.84 23 VAL B C 1
ATOM 3511 O O . VAL B 1 23 ? -39.219 -9.273 -7.785 1 50.84 23 VAL B O 1
ATOM 3514 N N . THR B 1 24 ? -39.688 -10.695 -6.242 1 62.47 24 THR B N 1
ATOM 3515 C CA . THR B 1 24 ? -38.375 -10.609 -5.578 1 62.47 24 THR B CA 1
ATOM 3516 C C . THR B 1 24 ? -37.281 -11.234 -6.441 1 62.47 24 THR B C 1
ATOM 3518 O O . THR B 1 24 ? -37.438 -12.375 -6.902 1 62.47 24 THR B O 1
ATOM 3521 N N . THR B 1 25 ? -36.5 -10.562 -7.258 1 82.88 25 THR B N 1
ATOM 3522 C CA . THR B 1 25 ? -35.438 -10.992 -8.148 1 82.88 25 THR B CA 1
ATOM 3523 C C . THR B 1 25 ? -34.156 -11.258 -7.375 1 82.88 25 THR B C 1
ATOM 3525 O O . THR B 1 25 ? -33.969 -10.727 -6.277 1 82.88 25 THR B O 1
ATOM 3528 N N . ASP B 1 26 ? -33.375 -12.336 -7.793 1 92.62 26 ASP B N 1
ATOM 3529 C CA . ASP B 1 26 ? -32.031 -12.625 -7.266 1 92.62 26 ASP B CA 1
ATOM 3530 C C . ASP B 1 26 ? -31.172 -11.375 -7.242 1 92.62 26 ASP B C 1
ATOM 3532 O O . ASP B 1 26 ? -31.172 -10.586 -8.195 1 92.62 26 ASP B O 1
ATOM 3536 N N . GLU B 1 27 ? -30.578 -11.141 -6.117 1 95.12 27 GLU B N 1
ATOM 3537 C CA . GLU B 1 27 ? -29.812 -9.914 -5.957 1 95.12 27 GLU B CA 1
ATOM 3538 C C . GLU B 1 27 ? -28.344 -10.219 -5.66 1 95.12 27 GLU B C 1
ATOM 3540 O O . GLU B 1 27 ? -28.047 -10.977 -4.738 1 95.12 27 GLU B O 1
ATOM 3545 N N . LEU B 1 28 ? -27.438 -9.695 -6.48 1 97.44 28 LEU B N 1
ATOM 3546 C CA . LEU B 1 28 ? -26 -9.695 -6.172 1 97.44 28 LEU B CA 1
ATOM 3547 C C . LEU B 1 28 ? -25.688 -8.688 -5.074 1 97.44 28 LEU B C 1
ATOM 3549 O O . LEU B 1 28 ? -26.062 -7.52 -5.168 1 97.44 28 LEU B O 1
ATOM 3553 N N . ILE B 1 29 ? -24.938 -9.094 -3.982 1 97.44 29 ILE B N 1
ATOM 3554 C CA . ILE B 1 29 ? -24.781 -8.281 -2.779 1 97.44 29 ILE B CA 1
ATOM 3555 C C . ILE B 1 29 ? -23.328 -7.828 -2.654 1 97.44 29 ILE B C 1
ATOM 3557 O O . ILE B 1 29 ? -23.062 -6.703 -2.229 1 97.44 29 ILE B O 1
ATOM 3561 N N . PHE B 1 30 ? -22.438 -8.703 -2.955 1 98.31 30 PHE B N 1
ATOM 3562 C CA . PHE B 1 30 ? -21.031 -8.453 -2.65 1 98.31 30 PHE B CA 1
ATOM 3563 C C . PHE B 1 30 ? -20.125 -9.32 -3.523 1 98.31 30 PHE B C 1
ATOM 3565 O O . PHE B 1 30 ? -20.422 -10.492 -3.766 1 98.31 30 PHE B O 1
ATOM 3572 N N . ILE B 1 31 ? -19.031 -8.727 -4.043 1 98.69 31 ILE B N 1
ATOM 3573 C CA . ILE B 1 31 ? -18.078 -9.43 -4.895 1 98.69 31 ILE B CA 1
ATOM 3574 C C . ILE B 1 31 ? -16.688 -9.367 -4.273 1 98.69 31 ILE B C 1
ATOM 3576 O O . ILE B 1 31 ? -16.219 -8.297 -3.893 1 98.69 31 ILE B O 1
ATOM 3580 N N . GLN B 1 32 ? -16.062 -10.484 -4.16 1 98.75 32 GLN B N 1
ATOM 3581 C CA . GLN B 1 32 ? -14.656 -10.555 -3.775 1 98.75 32 GLN B CA 1
ATOM 3582 C C . GLN B 1 32 ? -13.836 -11.312 -4.816 1 98.75 32 GLN B C 1
ATOM 3584 O O . GLN B 1 32 ? -14.219 -12.406 -5.238 1 98.75 32 GLN B O 1
ATOM 3589 N N . ILE B 1 33 ? -12.766 -10.719 -5.27 1 98.75 33 ILE B N 1
ATOM 3590 C CA . ILE B 1 33 ? -11.961 -11.352 -6.312 1 98.75 33 ILE B CA 1
ATOM 3591 C C . ILE B 1 33 ? -10.5 -11.398 -5.875 1 98.75 33 ILE B C 1
ATOM 3593 O O . ILE B 1 33 ? -9.992 -10.453 -5.266 1 98.75 33 ILE B O 1
ATOM 3597 N N . VAL B 1 34 ? -9.82 -12.492 -6.121 1 98.75 34 VAL B N 1
ATOM 3598 C CA . VAL B 1 34 ? -8.359 -12.602 -6.047 1 98.75 34 VAL B CA 1
ATOM 3599 C C . VAL B 1 34 ? -7.801 -12.969 -7.422 1 98.75 34 VAL B C 1
ATOM 3601 O O . VAL B 1 34 ? -8.352 -13.82 -8.117 1 98.75 34 VAL B O 1
ATOM 3604 N N . TRP B 1 35 ? -6.789 -12.258 -7.836 1 98.69 35 TRP B N 1
ATOM 3605 C CA . TRP B 1 35 ? -6.203 -12.586 -9.133 1 98.69 35 TRP B CA 1
ATOM 3606 C C . TRP B 1 35 ? -4.688 -12.695 -9.039 1 98.69 35 TRP B C 1
ATOM 3608 O O . TRP B 1 35 ? -4.066 -12.055 -8.188 1 98.69 35 TRP B O 1
ATOM 3618 N N . ARG B 1 36 ? -4.129 -13.516 -9.914 1 98.31 36 ARG B N 1
ATOM 3619 C CA . ARG B 1 36 ? -2.688 -13.586 -10.133 1 98.31 36 ARG B CA 1
ATOM 3620 C C . ARG B 1 36 ? -2.201 -12.406 -10.977 1 98.31 36 ARG B C 1
ATOM 3622 O O . ARG B 1 36 ? -2.898 -11.961 -11.891 1 98.31 36 ARG B O 1
ATOM 3629 N N . HIS B 1 37 ? -1.074 -11.953 -10.703 1 98.56 37 HIS B N 1
ATOM 3630 C CA . HIS B 1 37 ? -0.439 -10.93 -11.531 1 98.56 37 HIS B CA 1
ATOM 3631 C C . HIS B 1 37 ? -0.31 -11.391 -12.977 1 98.56 37 HIS B C 1
ATOM 3633 O O . HIS B 1 37 ? -0.484 -12.57 -13.273 1 98.56 37 HIS B O 1
ATOM 3639 N N . GLY B 1 38 ? -0.027 -10.414 -13.875 1 97.88 38 GLY B N 1
ATOM 3640 C CA . GLY B 1 38 ? 0.223 -10.719 -15.281 1 97.88 38 GLY B CA 1
ATOM 3641 C C . GLY B 1 38 ? 1.641 -11.188 -15.547 1 97.88 38 GLY B C 1
ATOM 3642 O O . GLY B 1 38 ? 2.375 -11.523 -14.609 1 97.88 38 GLY B O 1
ATOM 3643 N N . ASP B 1 39 ? 1.965 -11.172 -16.797 1 97.31 39 ASP B N 1
ATOM 3644 C CA . ASP B 1 39 ? 3.287 -11.594 -17.25 1 97.31 39 ASP B CA 1
ATOM 3645 C C . ASP B 1 39 ? 4.387 -10.805 -16.531 1 97.31 39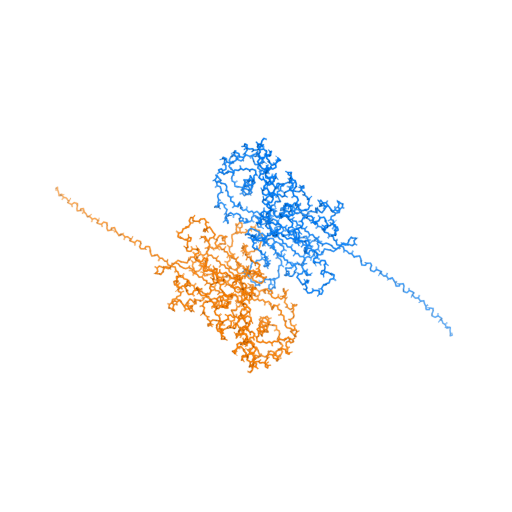 ASP B C 1
ATOM 3647 O O . ASP B 1 39 ? 4.219 -9.617 -16.25 1 97.31 39 ASP B O 1
ATOM 3651 N N . ARG B 1 40 ? 5.457 -11.484 -16.25 1 97.62 40 ARG B N 1
ATOM 3652 C CA . ARG B 1 40 ? 6.582 -10.883 -15.547 1 97.62 40 ARG B CA 1
ATOM 3653 C C . ARG B 1 40 ? 7.906 -11.477 -16.016 1 97.62 40 ARG B C 1
ATOM 3655 O O . ARG B 1 40 ? 7.93 -12.531 -16.641 1 97.62 40 ARG B O 1
ATOM 3662 N N . ALA B 1 41 ? 8.992 -10.781 -15.719 1 97.31 41 ALA B N 1
ATOM 3663 C CA . ALA B 1 41 ? 10.328 -11.344 -15.852 1 97.31 41 ALA B CA 1
ATOM 3664 C C . ALA B 1 41 ? 10.555 -12.469 -14.836 1 97.31 41 ALA B C 1
ATOM 3666 O O . ALA B 1 41 ? 9.867 -12.539 -13.82 1 97.31 41 ALA B O 1
ATOM 3667 N N . PRO B 1 42 ? 11.516 -13.414 -15.219 1 97.19 42 PRO B N 1
ATOM 3668 C CA . PRO B 1 42 ? 11.883 -14.383 -14.18 1 97.19 42 PRO B CA 1
ATOM 3669 C C . PRO B 1 42 ? 12.352 -13.719 -12.891 1 97.19 42 PRO B C 1
ATOM 3671 O O . PRO B 1 42 ? 12.906 -12.617 -12.922 1 97.19 42 PRO B O 1
ATOM 3674 N N . ILE B 1 43 ? 12.07 -14.375 -11.805 1 95.5 43 ILE B N 1
ATOM 3675 C CA . ILE B 1 43 ? 12.492 -13.836 -10.516 1 95.5 43 ILE B CA 1
ATOM 3676 C C . ILE B 1 43 ? 14.016 -13.812 -10.438 1 95.5 43 ILE B C 1
ATOM 3678 O O . ILE B 1 43 ? 14.602 -12.93 -9.805 1 95.5 43 ILE B O 1
ATOM 3682 N N . PHE B 1 44 ? 14.633 -14.781 -10.953 1 94.31 44 PHE B N 1
ATOM 3683 C CA . PHE B 1 44 ? 16.062 -14.969 -11.172 1 94.31 44 PHE B CA 1
ATOM 3684 C C . PHE B 1 44 ? 16.312 -15.977 -12.289 1 94.31 44 PHE B C 1
ATOM 3686 O O . PHE B 1 44 ? 15.367 -16.469 -12.914 1 94.31 44 PHE B O 1
ATOM 3693 N N . THR B 1 45 ? 17.594 -16.172 -12.57 1 96.38 45 THR B N 1
ATOM 3694 C CA . THR B 1 45 ? 17.891 -17.188 -13.57 1 96.38 45 THR B CA 1
ATOM 3695 C C . THR B 1 45 ? 18.984 -18.125 -13.078 1 96.38 45 THR B C 1
ATOM 3697 O O . THR B 1 45 ? 19.422 -18.047 -11.93 1 96.38 45 THR B O 1
ATOM 3700 N N . TYR B 1 46 ? 19.203 -19.219 -13.844 1 97.25 46 TYR B N 1
ATOM 3701 C CA . TYR B 1 46 ? 20.234 -20.172 -13.492 1 97.25 46 TYR B CA 1
ATOM 3702 C C . TYR B 1 46 ? 21.578 -19.781 -14.109 1 97.25 46 TYR B C 1
ATOM 3704 O O . TYR B 1 46 ? 21.609 -19.047 -15.094 1 97.25 46 TYR B O 1
ATOM 3712 N N . PRO B 1 47 ? 22.672 -20.234 -13.602 1 97.44 47 PRO B N 1
ATOM 3713 C CA . PRO B 1 47 ? 24.016 -19.719 -13.914 1 97.44 47 PRO B CA 1
ATOM 3714 C C . PRO B 1 47 ? 24.328 -19.812 -15.406 1 97.44 47 PRO B C 1
ATOM 3716 O O . PRO B 1 47 ? 24.953 -18.891 -15.953 1 97.44 47 PRO B O 1
ATOM 3719 N N . THR B 1 48 ? 23.938 -20.781 -16.141 1 97.88 48 THR B N 1
ATOM 3720 C CA . THR B 1 48 ? 24.359 -20.984 -17.516 1 97.88 48 THR B CA 1
ATOM 3721 C C . THR B 1 48 ? 23.391 -20.297 -18.484 1 97.88 48 THR B C 1
ATOM 3723 O O . THR B 1 48 ? 23.562 -20.359 -19.703 1 97.88 48 THR B O 1
ATOM 3726 N N . ASP B 1 49 ? 22.344 -19.719 -17.906 1 97.62 49 ASP B N 1
ATOM 3727 C CA . ASP B 1 49 ? 21.375 -19.016 -18.75 1 97.62 49 ASP B CA 1
ATOM 3728 C C . ASP B 1 49 ? 22.016 -17.812 -19.422 1 97.62 49 ASP B C 1
ATOM 3730 O O . ASP B 1 49 ? 22.656 -16.984 -18.766 1 97.62 49 ASP B O 1
ATOM 3734 N N . THR B 1 50 ? 21.812 -17.656 -20.75 1 96.56 50 THR B N 1
ATOM 3735 C CA . THR B 1 50 ? 22.406 -16.562 -21.484 1 96.56 50 THR B CA 1
ATOM 3736 C C . THR B 1 50 ? 21.625 -15.266 -21.266 1 96.56 50 THR B C 1
ATOM 3738 O O . THR B 1 50 ? 22.141 -14.172 -21.516 1 96.56 50 THR B O 1
ATOM 3741 N N . HIS B 1 51 ? 20.406 -15.406 -20.938 1 97.44 51 HIS B N 1
ATOM 3742 C CA . HIS B 1 51 ? 19.547 -14.258 -20.672 1 97.44 51 HIS B CA 1
ATOM 3743 C C . HIS B 1 51 ? 19.578 -13.875 -19.203 1 97.44 51 HIS B C 1
ATOM 3745 O O . HIS B 1 51 ? 18.828 -14.422 -18.391 1 97.44 51 HIS B O 1
ATOM 3751 N N . GLN B 1 52 ? 20.391 -12.914 -18.906 1 96.25 52 GLN B N 1
ATOM 3752 C CA . GLN B 1 52 ? 20.516 -12.43 -17.531 1 96.25 52 GLN B CA 1
ATOM 3753 C C . GLN B 1 52 ? 19.594 -11.242 -17.281 1 96.25 52 GLN B C 1
ATOM 3755 O O . GLN B 1 52 ? 18.672 -10.984 -18.047 1 96.25 52 GLN B O 1
ATOM 3760 N N . GLU B 1 53 ? 19.75 -10.523 -16.25 1 94.06 53 GLU B N 1
ATOM 3761 C CA . GLU B 1 53 ? 18.828 -9.477 -15.828 1 94.06 53 GLU B CA 1
ATOM 3762 C C . GLU B 1 53 ? 18.703 -8.391 -16.891 1 94.06 53 GLU B C 1
ATOM 3764 O O . GLU B 1 53 ? 17.641 -7.805 -17.078 1 94.06 53 GLU B O 1
ATOM 3769 N N . GLU B 1 54 ? 19.781 -8.156 -17.594 1 93.44 54 GLU B N 1
ATOM 3770 C CA . GLU B 1 54 ? 19.844 -7.09 -18.578 1 93.44 54 GLU B CA 1
ATOM 3771 C C . GLU B 1 54 ? 18.875 -7.363 -19.734 1 93.44 54 GLU B C 1
ATOM 3773 O O . GLU B 1 54 ? 18.531 -6.449 -20.484 1 93.44 54 GLU B O 1
ATOM 3778 N N . ALA B 1 55 ? 18.562 -8.656 -19.828 1 94.75 55 ALA B N 1
ATOM 3779 C CA . ALA B 1 55 ? 17.625 -9.016 -20.891 1 94.75 55 ALA B CA 1
ATOM 3780 C C . ALA B 1 55 ? 16.219 -8.523 -20.578 1 94.75 55 ALA B C 1
ATOM 3782 O O . ALA B 1 55 ? 15.352 -8.492 -21.469 1 94.75 55 ALA B O 1
ATOM 3783 N N . TRP B 1 56 ? 16 -8.047 -19.391 1 94.56 56 TRP B N 1
ATOM 3784 C CA . TRP B 1 56 ? 14.688 -7.625 -18.922 1 94.56 56 TRP B CA 1
ATOM 3785 C C . TRP B 1 56 ? 14.703 -6.148 -18.531 1 94.56 56 TRP B C 1
ATOM 3787 O O . TRP B 1 56 ? 15.289 -5.773 -17.516 1 94.56 56 TRP B O 1
ATOM 3797 N N . PRO B 1 57 ? 14.023 -5.316 -19.234 1 88.12 57 PRO B N 1
ATOM 3798 C CA . PRO B 1 57 ? 14.109 -3.859 -19.094 1 88.12 57 PRO B CA 1
ATOM 3799 C C . PRO B 1 57 ? 13.93 -3.393 -17.656 1 88.12 57 PRO B C 1
ATOM 3801 O O . PRO B 1 57 ? 14.602 -2.449 -17.219 1 88.12 57 PRO B O 1
ATOM 3804 N N . TYR B 1 58 ? 13.062 -4.035 -16.844 1 91.62 58 TYR B N 1
ATOM 3805 C CA . TYR B 1 58 ? 12.805 -3.58 -15.484 1 91.62 58 TYR B CA 1
ATOM 3806 C C . TYR B 1 58 ? 13.484 -4.484 -14.461 1 91.62 58 TYR B C 1
ATOM 3808 O O . TYR B 1 58 ? 13.438 -4.223 -13.258 1 91.62 58 TYR B O 1
ATOM 3816 N N . GLY B 1 59 ? 14.141 -5.516 -15.008 1 93.5 59 GLY B N 1
ATOM 3817 C CA . GLY B 1 59 ? 14.883 -6.406 -14.133 1 93.5 59 GLY B CA 1
ATOM 3818 C C . GLY B 1 59 ? 14.086 -7.613 -13.68 1 93.5 59 GLY B C 1
ATOM 3819 O O . GLY B 1 59 ? 12.961 -7.824 -14.141 1 93.5 59 GLY B O 1
ATOM 3820 N N . TRP B 1 60 ? 14.617 -8.375 -12.805 1 95.81 60 TRP B N 1
ATOM 3821 C CA . TRP B 1 60 ? 14.078 -9.648 -12.336 1 95.81 60 TRP B CA 1
ATOM 3822 C C . TRP B 1 60 ? 12.734 -9.453 -11.641 1 95.81 60 TRP B C 1
ATOM 3824 O O . TRP B 1 60 ? 12.586 -8.555 -10.812 1 95.81 60 TRP B O 1
ATOM 3834 N N . GLY B 1 61 ? 11.766 -10.258 -12.047 1 96.88 61 GLY B N 1
ATOM 3835 C CA . GLY B 1 61 ? 10.516 -10.406 -11.328 1 96.88 61 GLY B CA 1
ATOM 3836 C C . GLY B 1 61 ? 9.516 -9.297 -11.625 1 96.88 61 GLY B C 1
ATOM 3837 O O . GLY B 1 61 ? 8.352 -9.383 -11.242 1 96.88 61 GLY B O 1
ATOM 3838 N N . GLU B 1 62 ? 9.898 -8.242 -12.336 1 97.38 62 GLU B N 1
ATOM 3839 C CA . GLU B 1 62 ? 9.031 -7.09 -12.586 1 97.38 62 GLU B CA 1
ATOM 3840 C C . GLU B 1 62 ? 7.988 -7.406 -13.656 1 97.38 62 GLU B C 1
ATOM 3842 O O . GLU B 1 62 ? 8.25 -8.195 -14.57 1 97.38 62 GLU B O 1
ATOM 3847 N N . LEU B 1 63 ? 6.789 -6.809 -13.453 1 97.81 63 LEU B N 1
ATOM 3848 C CA . LEU B 1 63 ? 5.723 -6.953 -14.438 1 97.81 63 LEU B CA 1
ATOM 3849 C C . LEU B 1 63 ? 6.148 -6.383 -15.781 1 97.81 63 LEU B C 1
ATOM 3851 O O . LEU B 1 63 ? 6.75 -5.309 -15.852 1 97.81 63 LEU B O 1
ATOM 3855 N N . THR B 1 64 ? 5.883 -7.09 -16.844 1 96.5 64 THR B N 1
ATOM 3856 C CA . THR B 1 64 ? 6.203 -6.617 -18.188 1 96.5 64 THR B CA 1
ATOM 3857 C C . THR B 1 64 ? 5.035 -5.836 -18.781 1 96.5 64 THR B C 1
ATOM 3859 O O . THR B 1 64 ? 3.943 -5.809 -18.203 1 96.5 64 THR B O 1
ATOM 3862 N N . GLN B 1 65 ? 5.246 -5.199 -19.906 1 95.06 65 GLN B N 1
ATOM 3863 C CA . GLN B 1 65 ? 4.16 -4.504 -20.594 1 95.06 65 GLN B CA 1
ATOM 3864 C C . GLN B 1 65 ? 3.068 -5.477 -21.016 1 95.06 65 GLN B C 1
ATOM 3866 O O . GLN B 1 65 ? 1.886 -5.133 -21.016 1 95.06 65 GLN B O 1
ATOM 3871 N N . LEU B 1 66 ? 3.508 -6.688 -21.375 1 95.25 66 LEU B N 1
ATOM 3872 C CA . LEU B 1 66 ? 2.535 -7.727 -21.688 1 95.25 66 LEU B CA 1
ATOM 3873 C C . LEU B 1 66 ? 1.664 -8.039 -20.469 1 95.25 66 LEU B C 1
ATOM 3875 O O . LEU B 1 66 ? 0.449 -8.211 -20.594 1 95.25 66 LEU B O 1
ATOM 3879 N N . GLY B 1 67 ? 2.32 -8.156 -19.312 1 97 67 GLY B N 1
ATOM 3880 C CA . GLY B 1 67 ? 1.574 -8.375 -18.078 1 97 67 GLY B CA 1
ATOM 3881 C C . GLY B 1 67 ? 0.591 -7.266 -17.781 1 97 67 GLY B C 1
ATOM 3882 O O . GLY B 1 67 ? -0.524 -7.523 -17.312 1 97 67 GLY B O 1
ATOM 3883 N N . MET B 1 68 ? 0.997 -6.043 -18 1 97.5 68 MET B N 1
ATOM 3884 C CA . MET B 1 68 ? 0.108 -4.898 -17.812 1 97.5 68 MET B CA 1
ATOM 3885 C C . MET B 1 68 ? -1.11 -5.008 -18.734 1 97.5 68 MET B C 1
ATOM 3887 O O . MET B 1 68 ? -2.24 -4.777 -18.297 1 97.5 68 MET B O 1
ATOM 3891 N N . MET B 1 69 ? -0.854 -5.395 -19.922 1 96.38 69 MET B N 1
ATOM 3892 C CA . MET B 1 69 ? -1.938 -5.531 -20.891 1 96.38 69 MET B CA 1
ATOM 3893 C C . MET B 1 69 ? -2.906 -6.633 -20.469 1 96.38 69 MET B C 1
ATOM 3895 O O . MET B 1 69 ? -4.121 -6.477 -20.594 1 96.38 69 MET B O 1
ATOM 3899 N N . GLN B 1 70 ? -2.355 -7.738 -20.031 1 97 70 GLN B N 1
ATOM 3900 C CA . GLN B 1 70 ? -3.18 -8.852 -19.578 1 97 70 GLN B CA 1
ATOM 3901 C C . GLN B 1 70 ? -4.074 -8.438 -18.406 1 97 70 GLN B C 1
ATOM 3903 O O . GLN B 1 70 ? -5.254 -8.789 -18.375 1 97 70 GLN B O 1
ATOM 3908 N N . GLN B 1 71 ? -3.52 -7.703 -17.531 1 97.94 71 GLN B N 1
ATOM 3909 C CA . GLN B 1 71 ? -4.289 -7.246 -16.375 1 97.94 71 GLN B CA 1
ATOM 3910 C C . GLN B 1 71 ? -5.316 -6.195 -16.781 1 97.94 71 GLN B C 1
ATOM 3912 O O . GLN B 1 71 ? -6.43 -6.168 -16.234 1 97.94 71 GLN B O 1
ATOM 3917 N N . PHE B 1 72 ? -4.926 -5.32 -17.656 1 96.94 72 PHE B N 1
ATOM 3918 C CA . PHE B 1 72 ? -5.871 -4.363 -18.219 1 96.94 72 PHE B CA 1
ATOM 3919 C C . PHE B 1 72 ? -7.074 -5.078 -18.828 1 96.94 72 PHE B C 1
ATOM 3921 O O . PHE B 1 72 ? -8.219 -4.684 -18.594 1 96.94 72 PHE B O 1
ATOM 3928 N N . ALA B 1 73 ? -6.797 -6.145 -19.531 1 96.5 73 ALA B N 1
ATOM 3929 C CA . ALA B 1 73 ? -7.852 -6.945 -20.156 1 96.5 73 ALA B CA 1
ATOM 3930 C C . ALA B 1 73 ? -8.742 -7.586 -19.094 1 96.5 73 ALA B C 1
ATOM 3932 O O . ALA B 1 73 ? -9.961 -7.648 -19.25 1 96.5 73 ALA B O 1
ATOM 3933 N N . LEU B 1 74 ? -8.133 -8.086 -18.078 1 97.88 74 LEU B N 1
ATOM 3934 C CA . LEU B 1 74 ? -8.93 -8.641 -16.984 1 97.88 74 LEU B CA 1
ATOM 3935 C C . LEU B 1 74 ? -9.836 -7.574 -16.375 1 97.88 74 LEU B C 1
ATOM 3937 O O . LEU B 1 74 ? -11 -7.844 -16.078 1 97.88 74 LEU B O 1
ATOM 3941 N N . GLY B 1 75 ? -9.266 -6.359 -16.188 1 97.38 75 GLY B N 1
ATOM 3942 C CA . GLY B 1 75 ? -10.086 -5.254 -15.711 1 97.38 75 GLY B CA 1
ATOM 3943 C C . GLY B 1 75 ? -11.289 -4.988 -16.609 1 97.38 75 GLY B C 1
ATOM 3944 O O . GLY B 1 75 ? -12.398 -4.781 -16.109 1 97.38 75 GLY B O 1
ATOM 3945 N N . ARG B 1 76 ? -11.086 -5.035 -17.844 1 95.69 76 ARG B N 1
ATOM 3946 C CA . ARG B 1 76 ? -12.172 -4.824 -18.797 1 95.69 76 ARG B CA 1
ATOM 3947 C C . ARG B 1 76 ? -13.219 -5.926 -18.703 1 95.69 76 ARG B C 1
ATOM 3949 O O . ARG B 1 76 ? -14.414 -5.664 -18.812 1 95.69 76 ARG B O 1
ATOM 3956 N N . LEU B 1 77 ? -12.742 -7.121 -18.547 1 96.88 77 LEU B N 1
ATOM 3957 C CA . LEU B 1 77 ? -13.648 -8.25 -18.391 1 96.88 77 LEU B CA 1
ATOM 3958 C C . LEU B 1 77 ? -14.523 -8.078 -17.156 1 96.88 77 LEU B C 1
ATOM 3960 O O . LEU B 1 77 ? -15.727 -8.344 -17.203 1 96.88 77 LEU B O 1
ATOM 3964 N N . ILE B 1 78 ? -13.922 -7.672 -16.094 1 97.56 78 ILE B N 1
ATOM 3965 C CA . ILE B 1 78 ? -14.656 -7.441 -14.852 1 97.56 78 ILE B CA 1
ATOM 3966 C C . ILE B 1 78 ? -15.664 -6.309 -15.047 1 97.56 78 ILE B C 1
ATOM 3968 O O . ILE B 1 78 ? -16.797 -6.398 -14.586 1 97.56 78 ILE B O 1
ATOM 3972 N N . ARG B 1 79 ? -15.273 -5.25 -15.695 1 96.81 79 ARG B N 1
ATOM 3973 C CA . ARG B 1 79 ? -16.172 -4.145 -16 1 96.81 79 ARG B CA 1
ATOM 3974 C C . ARG B 1 79 ? -17.375 -4.617 -16.812 1 96.81 79 ARG B C 1
ATOM 3976 O O . ARG B 1 79 ? -18.516 -4.273 -16.516 1 96.81 79 ARG B O 1
ATOM 3983 N N . GLN B 1 80 ? -17.125 -5.383 -17.812 1 96 80 GLN B N 1
ATOM 3984 C CA . GLN B 1 80 ? -18.203 -5.895 -18.641 1 96 80 GLN B CA 1
ATOM 3985 C C . GLN B 1 80 ? -19.203 -6.707 -17.828 1 96 80 GLN B C 1
ATOM 3987 O O . GLN B 1 80 ? -20.422 -6.566 -17.984 1 96 80 GLN B O 1
ATOM 3992 N N . ARG B 1 81 ? -18.703 -7.414 -16.953 1 95.94 81 ARG B N 1
ATOM 3993 C CA . ARG B 1 81 ? -19.562 -8.328 -16.188 1 95.94 81 ARG B CA 1
ATOM 3994 C C . ARG B 1 81 ? -20.344 -7.578 -15.117 1 95.94 81 ARG B C 1
ATOM 3996 O O . ARG B 1 81 ? -21.547 -7.789 -14.969 1 95.94 81 ARG B O 1
ATOM 4003 N N . TYR B 1 82 ? -19.672 -6.672 -14.406 1 97.56 82 TYR B N 1
ATOM 4004 C CA . TYR B 1 82 ? -20.281 -6.191 -13.172 1 97.56 82 TYR B CA 1
ATOM 4005 C C . TYR B 1 82 ? -20.719 -4.738 -13.305 1 97.56 82 TYR B C 1
ATOM 4007 O O . TYR B 1 82 ? -21.422 -4.215 -12.438 1 97.56 82 TYR B O 1
ATOM 4015 N N . ILE B 1 83 ? -20.328 -4.008 -14.359 1 96.06 83 ILE B N 1
ATOM 4016 C CA . ILE B 1 83 ? -20.656 -2.592 -14.484 1 96.06 83 ILE B CA 1
ATOM 4017 C C . ILE B 1 83 ? -21.516 -2.367 -15.719 1 96.06 83 ILE B C 1
ATOM 4019 O O . ILE B 1 83 ? -22.578 -1.748 -15.633 1 96.06 83 ILE B O 1
ATOM 4023 N N . GLU B 1 84 ? -21.281 -2.953 -16.859 1 94.19 84 GLU B N 1
ATOM 4024 C CA . GLU B 1 84 ? -21.875 -2.521 -18.125 1 94.19 84 GLU B CA 1
ATOM 4025 C C . GLU B 1 84 ? -22.859 -3.561 -18.641 1 94.19 84 GLU B C 1
ATOM 4027 O O . GLU B 1 84 ? -23.859 -3.211 -19.281 1 94.19 84 GLU B O 1
ATOM 4032 N N . GLU B 1 85 ? -22.656 -4.832 -18.438 1 85 85 GLU B N 1
ATOM 4033 C CA . GLU B 1 85 ? -23.422 -5.789 -19.234 1 85 85 GLU B CA 1
ATOM 4034 C C . GLU B 1 85 ? -24.266 -6.695 -18.344 1 85 85 GLU B C 1
ATOM 4036 O O . GLU B 1 85 ? -25.484 -6.547 -18.281 1 85 85 GLU B O 1
ATOM 4041 N N . ASP B 1 86 ? -23.656 -7.391 -17.5 1 78.19 86 ASP B N 1
ATOM 4042 C CA . ASP B 1 86 ? -24.359 -8.523 -16.906 1 78.19 86 ASP B CA 1
ATOM 4043 C C . ASP B 1 86 ? -25.188 -8.078 -15.703 1 78.19 86 ASP B C 1
ATOM 4045 O O . ASP B 1 86 ? -26.344 -8.445 -15.57 1 78.19 86 ASP B O 1
ATOM 4049 N N . TYR B 1 87 ? -24.594 -7.254 -14.852 1 85.06 87 TYR B N 1
ATOM 4050 C CA . TYR B 1 87 ? -25.266 -7.09 -13.57 1 85.06 87 TYR B CA 1
ATOM 4051 C C . TYR B 1 87 ? -25.484 -5.613 -13.25 1 85.06 87 TYR B C 1
ATOM 4053 O O . TYR B 1 87 ? -26.297 -5.273 -12.383 1 85.06 87 TYR B O 1
ATOM 4061 N N . ASN B 1 88 ? -24.766 -4.695 -13.883 1 91.44 88 ASN B N 1
ATOM 4062 C CA . ASN B 1 88 ? -24.844 -3.277 -13.547 1 91.44 88 ASN B CA 1
ATOM 4063 C C . ASN B 1 88 ? -24.812 -3.059 -12.039 1 91.44 88 ASN B C 1
ATOM 4065 O O . ASN B 1 88 ? -25.641 -2.311 -11.5 1 91.44 88 ASN B O 1
ATOM 4069 N N . PHE B 1 89 ? -24.062 -3.803 -11.383 1 97 89 PHE B N 1
ATOM 4070 C CA . PHE B 1 89 ? -23.984 -3.861 -9.93 1 97 89 PHE B CA 1
ATOM 4071 C C . PHE B 1 89 ? -23.078 -2.764 -9.391 1 97 89 PHE B C 1
ATOM 4073 O O . PHE B 1 89 ? -23.453 -2.025 -8.477 1 97 89 PHE B O 1
ATOM 4080 N N . LEU B 1 90 ? -21.859 -2.594 -9.961 1 97.25 90 LEU B N 1
ATOM 4081 C CA . LEU B 1 90 ? -20.922 -1.561 -9.57 1 97.25 90 LEU B CA 1
ATOM 4082 C C . LEU B 1 90 ? -21.172 -0.263 -10.328 1 97.25 90 LEU B C 1
ATOM 4084 O O . LEU B 1 90 ? -21.688 -0.285 -11.445 1 97.25 90 LEU B O 1
ATOM 4088 N N . SER B 1 91 ? -20.828 0.871 -9.688 1 95.5 91 SER B N 1
ATOM 4089 C CA . SER B 1 91 ? -20.984 2.184 -10.305 1 95.5 91 SER B CA 1
ATOM 4090 C C . SER B 1 91 ? -20.094 2.328 -11.539 1 95.5 91 SER B C 1
ATOM 4092 O O . SER B 1 91 ? -19.016 1.733 -11.609 1 95.5 91 SER B O 1
ATOM 4094 N N . GLN B 1 92 ? -20.562 3.131 -12.453 1 94.69 92 GLN B N 1
ATOM 4095 C CA . GLN B 1 92 ? -19.812 3.377 -13.688 1 94.69 92 GLN B CA 1
ATOM 4096 C C . GLN B 1 92 ? -18.469 4.043 -13.391 1 94.69 92 GLN B C 1
ATOM 4098 O O . GLN B 1 92 ? -17.469 3.771 -14.062 1 94.69 92 GLN B O 1
ATOM 4103 N N . ASN B 1 93 ? -18.5 4.973 -12.375 1 93.94 93 ASN B N 1
ATOM 4104 C CA . ASN B 1 93 ? -17.281 5.637 -11.922 1 93.94 93 ASN B CA 1
ATOM 4105 C C . ASN B 1 93 ? -16.875 5.164 -10.531 1 93.94 93 ASN B C 1
ATOM 4107 O O . ASN B 1 93 ? -17.703 4.715 -9.75 1 93.94 93 ASN B O 1
ATOM 4111 N N . TYR B 1 94 ? -15.57 5.316 -10.32 1 94.81 94 TYR B N 1
ATOM 4112 C CA . TYR B 1 94 ? -15.023 4.879 -9.047 1 94.81 94 TYR B CA 1
ATOM 4113 C C . TYR B 1 94 ? -15.688 5.609 -7.887 1 94.81 94 TYR B C 1
ATOM 4115 O O . TYR B 1 94 ? -15.844 6.832 -7.918 1 94.81 94 TYR B O 1
ATOM 4123 N N . LYS B 1 95 ? -16.078 4.883 -6.895 1 94.38 95 LYS B N 1
ATOM 4124 C CA . LYS B 1 95 ? -16.547 5.371 -5.598 1 94.38 95 LYS B CA 1
ATOM 4125 C C . LYS B 1 95 ? -15.734 4.758 -4.461 1 94.38 95 LYS B C 1
ATOM 4127 O O . LYS B 1 95 ? -15.719 3.539 -4.289 1 94.38 95 LYS B O 1
ATOM 4132 N N . PRO B 1 96 ? -15.148 5.547 -3.635 1 94.56 96 PRO B N 1
ATOM 4133 C CA . PRO B 1 96 ? -14.211 5.039 -2.627 1 94.56 96 PRO B CA 1
ATOM 4134 C C . PRO B 1 96 ? -14.875 4.078 -1.641 1 94.56 96 PRO B C 1
ATOM 4136 O O . PRO B 1 96 ? -14.227 3.152 -1.147 1 94.56 96 PRO B O 1
ATOM 4139 N N . LYS B 1 97 ? -16.109 4.242 -1.319 1 94.62 97 LYS B N 1
ATOM 4140 C CA . LYS B 1 97 ? -16.766 3.402 -0.325 1 94.62 97 LYS B CA 1
ATOM 4141 C C . LYS B 1 97 ? -17.266 2.098 -0.947 1 94.62 97 LYS B C 1
ATOM 4143 O O . LYS B 1 97 ? -17.562 1.139 -0.233 1 94.62 97 LYS B O 1
ATOM 4148 N N . GLU B 1 98 ? -17.297 2.074 -2.252 1 96.38 98 GLU B N 1
ATOM 4149 C CA . GLU B 1 98 ? -17.812 0.917 -2.969 1 96.38 98 GLU B CA 1
ATOM 4150 C C . GLU B 1 98 ? -16.734 -0.132 -3.197 1 96.38 98 GLU B C 1
ATOM 4152 O O . GLU B 1 98 ? -17.031 -1.328 -3.26 1 96.38 98 GLU B O 1
ATOM 4157 N N . LEU B 1 99 ? -15.5 0.299 -3.275 1 97.25 99 LEU B N 1
ATOM 4158 C CA . LEU B 1 99 ? -14.406 -0.593 -3.652 1 97.25 99 LEU B CA 1
ATOM 4159 C C . LEU B 1 99 ? -13.312 -0.586 -2.596 1 97.25 99 LEU B C 1
ATOM 4161 O O . LEU B 1 99 ? -12.984 0.465 -2.039 1 97.25 99 LEU B O 1
ATOM 4165 N N . TYR B 1 100 ? -12.773 -1.694 -2.377 1 97.88 100 TYR B N 1
ATOM 4166 C CA . TYR B 1 100 ? -11.539 -1.821 -1.623 1 97.88 100 TYR B CA 1
ATOM 4167 C C . TYR B 1 100 ? -10.555 -2.748 -2.334 1 97.88 100 TYR B C 1
ATOM 4169 O O . TYR B 1 100 ? -10.875 -3.91 -2.6 1 97.88 100 TYR B O 1
ATOM 4177 N N . ILE B 1 101 ? -9.359 -2.227 -2.641 1 98.62 101 ILE B N 1
ATOM 4178 C CA . ILE B 1 101 ? -8.352 -2.975 -3.385 1 98.62 101 ILE B CA 1
ATOM 4179 C C . ILE B 1 101 ? -7.121 -3.189 -2.508 1 98.62 101 ILE B C 1
ATOM 4181 O O . ILE B 1 101 ? -6.547 -2.232 -1.981 1 98.62 101 ILE B O 1
ATOM 4185 N N . ARG B 1 102 ? -6.766 -4.383 -2.385 1 98.19 102 ARG B N 1
ATOM 4186 C CA . ARG B 1 102 ? -5.543 -4.758 -1.686 1 98.19 102 ARG B CA 1
ATOM 4187 C C . ARG B 1 102 ? -4.586 -5.5 -2.615 1 98.19 102 ARG B C 1
ATOM 4189 O O . ARG B 1 102 ? -5.023 -6.191 -3.537 1 98.19 102 ARG B O 1
ATOM 4196 N N . SER B 1 103 ? -3.32 -5.289 -2.473 1 98.69 103 SER B N 1
ATOM 4197 C CA . SER B 1 103 ? -2.283 -6.039 -3.172 1 98.69 103 SER B CA 1
ATOM 4198 C C . SER B 1 103 ? -1.257 -6.605 -2.197 1 98.69 103 SER B C 1
ATOM 4200 O O . SER B 1 103 ? -1.063 -6.066 -1.106 1 98.69 103 SER B O 1
ATOM 4202 N N . THR B 1 104 ? -0.684 -7.746 -2.588 1 98.38 104 THR B N 1
ATOM 4203 C CA . THR B 1 104 ? 0.554 -8.07 -1.886 1 98.38 104 THR B CA 1
ATOM 4204 C C . THR B 1 104 ? 1.601 -6.98 -2.109 1 98.38 104 THR B C 1
ATOM 4206 O O . THR B 1 104 ? 1.531 -6.234 -3.088 1 98.38 104 THR B O 1
ATOM 4209 N N . ASP B 1 105 ? 2.484 -6.871 -1.214 1 97.56 105 ASP B N 1
ATOM 4210 C CA . ASP B 1 105 ? 3.475 -5.801 -1.252 1 97.56 105 ASP B CA 1
ATOM 4211 C C . ASP B 1 105 ? 4.664 -6.18 -2.133 1 97.56 105 ASP B C 1
ATOM 4213 O O . ASP B 1 105 ? 5.801 -6.227 -1.662 1 97.56 105 ASP B O 1
ATOM 4217 N N . VAL B 1 106 ? 4.395 -6.41 -3.377 1 97.94 106 VAL B N 1
ATOM 4218 C CA . VAL B 1 106 ? 5.352 -6.75 -4.426 1 97.94 106 VAL B CA 1
ATOM 4219 C C . VAL B 1 106 ? 5.098 -5.883 -5.656 1 97.94 106 VAL B C 1
ATOM 4221 O O . VAL B 1 106 ? 3.947 -5.648 -6.035 1 97.94 106 VAL B O 1
ATOM 4224 N N . ASN B 1 107 ? 6.141 -5.398 -6.332 1 97.94 107 ASN B N 1
ATOM 4225 C CA . ASN B 1 107 ? 6.016 -4.465 -7.445 1 97.94 107 ASN B CA 1
ATOM 4226 C C . ASN B 1 107 ? 5.059 -4.988 -8.508 1 97.94 107 ASN B C 1
ATOM 4228 O O . ASN B 1 107 ? 4.141 -4.281 -8.93 1 97.94 107 ASN B O 1
ATOM 4232 N N . ARG B 1 108 ? 5.234 -6.203 -8.906 1 98.31 108 ARG B N 1
ATOM 4233 C CA . ARG B 1 108 ? 4.477 -6.727 -10.039 1 98.31 108 ARG B CA 1
ATOM 4234 C C . ARG B 1 108 ? 2.998 -6.859 -9.695 1 98.31 108 ARG B C 1
ATOM 4236 O O . ARG B 1 108 ? 2.135 -6.676 -10.555 1 98.31 108 ARG B O 1
ATOM 4243 N N . THR B 1 109 ? 2.666 -7.168 -8.438 1 98.81 109 THR B N 1
ATOM 4244 C CA . THR B 1 109 ? 1.263 -7.285 -8.062 1 98.81 109 THR B CA 1
ATOM 4245 C C . THR B 1 109 ? 0.625 -5.906 -7.906 1 98.81 109 THR B C 1
ATOM 4247 O O . THR B 1 109 ? -0.549 -5.719 -8.227 1 98.81 109 THR B O 1
ATOM 4250 N N . LEU B 1 110 ? 1.387 -4.965 -7.426 1 98.81 110 LEU B N 1
ATOM 4251 C CA . LEU B 1 110 ? 0.911 -3.592 -7.32 1 98.81 110 LEU B CA 1
ATOM 4252 C C . LEU B 1 110 ? 0.616 -3.012 -8.695 1 98.81 110 LEU B C 1
ATOM 4254 O O . LEU B 1 110 ? -0.455 -2.443 -8.922 1 98.81 110 LEU B O 1
ATOM 4258 N N . ILE B 1 111 ? 1.529 -3.207 -9.609 1 98.62 111 ILE B N 1
ATOM 4259 C CA . ILE B 1 111 ? 1.351 -2.695 -10.961 1 98.62 111 ILE B CA 1
ATOM 4260 C C . ILE B 1 111 ? 0.211 -3.443 -11.648 1 98.62 111 ILE B C 1
ATOM 4262 O O . ILE B 1 111 ? -0.55 -2.854 -12.422 1 98.62 111 ILE B O 1
ATOM 4266 N N . SER B 1 112 ? 0.094 -4.742 -11.328 1 98.81 112 SER B N 1
ATOM 4267 C CA . SER B 1 112 ? -1.037 -5.512 -11.836 1 98.81 112 SER B CA 1
ATOM 4268 C C . SER B 1 112 ? -2.363 -4.91 -11.383 1 98.81 112 SER B C 1
ATOM 4270 O O . SER B 1 112 ? -3.293 -4.773 -12.18 1 98.81 112 SER B O 1
ATOM 4272 N N . ALA B 1 113 ? -2.439 -4.57 -10.156 1 98.88 113 ALA B N 1
ATOM 4273 C CA . ALA B 1 113 ? -3.654 -3.947 -9.633 1 98.88 113 ALA B CA 1
ATOM 4274 C C . ALA B 1 113 ? -3.939 -2.625 -10.336 1 98.88 113 ALA B C 1
ATOM 4276 O O . ALA B 1 113 ? -5.082 -2.342 -10.703 1 98.88 113 ALA B O 1
ATOM 4277 N N . MET B 1 114 ? -2.928 -1.814 -10.516 1 98.5 114 MET B N 1
ATOM 4278 C CA . MET B 1 114 ? -3.096 -0.525 -11.18 1 98.5 114 MET B CA 1
ATOM 4279 C C . MET B 1 114 ? -3.592 -0.708 -12.609 1 98.5 114 MET B C 1
ATOM 4281 O O . MET B 1 114 ? -4.5 -0.002 -13.047 1 98.5 114 MET B O 1
ATOM 4285 N N . ALA B 1 115 ? -2.982 -1.659 -13.289 1 98 115 ALA B N 1
ATOM 4286 C CA . ALA B 1 115 ? -3.381 -1.937 -14.664 1 98 115 ALA B CA 1
ATOM 4287 C C . ALA B 1 115 ? -4.816 -2.449 -14.727 1 98 115 ALA B C 1
ATOM 4289 O O . ALA B 1 115 ? -5.594 -2.037 -15.594 1 98 115 ALA B O 1
ATOM 4290 N N . ASN B 1 116 ? -5.141 -3.361 -13.844 1 98.5 116 ASN B N 1
ATOM 4291 C CA . ASN B 1 116 ? -6.496 -3.895 -13.773 1 98.5 116 ASN B CA 1
ATOM 4292 C C . ASN B 1 116 ? -7.527 -2.785 -13.594 1 98.5 116 ASN B C 1
ATOM 4294 O O . ASN B 1 116 ? -8.523 -2.729 -14.312 1 98.5 116 ASN B O 1
ATOM 4298 N N . LEU B 1 117 ? -7.266 -1.88 -12.664 1 98.38 117 LEU B N 1
ATOM 4299 C CA . LEU B 1 117 ? -8.195 -0.813 -12.32 1 98.38 117 LEU B CA 1
ATOM 4300 C C . LEU B 1 117 ? -8.297 0.206 -13.453 1 98.38 117 LEU B C 1
ATOM 4302 O O . LEU B 1 117 ? -9.359 0.8 -13.664 1 98.38 117 LEU B O 1
ATOM 4306 N N . ALA B 1 118 ? -7.203 0.411 -14.188 1 97.19 118 ALA B N 1
ATOM 4307 C CA . ALA B 1 118 ? -7.262 1.27 -15.367 1 97.19 118 ALA B CA 1
ATOM 4308 C C . ALA B 1 118 ? -8.227 0.706 -16.406 1 97.19 118 ALA B C 1
ATOM 4310 O O . ALA B 1 118 ? -8.891 1.46 -17.125 1 97.19 118 ALA B O 1
ATOM 4311 N N . GLY B 1 119 ? -8.227 -0.614 -16.516 1 96.75 119 GLY B N 1
ATOM 4312 C CA . GLY B 1 119 ? -9.164 -1.264 -17.422 1 96.75 119 GLY B CA 1
ATOM 4313 C C . GLY B 1 119 ? -10.594 -1.248 -16.922 1 96.75 119 GLY B C 1
ATOM 4314 O O . GLY B 1 119 ? -11.531 -1.13 -17.719 1 96.75 119 GLY B O 1
ATOM 4315 N N . MET B 1 120 ? -10.742 -1.316 -15.641 1 97.06 120 MET B N 1
ATOM 4316 C CA . MET B 1 120 ? -12.062 -1.406 -15.023 1 97.06 120 MET B CA 1
ATOM 4317 C C . MET B 1 120 ? -12.758 -0.047 -15.016 1 97.06 120 MET B C 1
ATOM 4319 O O . MET B 1 120 ? -13.984 0.032 -15.117 1 97.06 120 MET B O 1
ATOM 4323 N N . TYR B 1 121 ? -12.016 1.072 -14.836 1 96.38 121 TYR B N 1
ATOM 4324 C CA . TYR B 1 121 ? -12.602 2.4 -14.672 1 96.38 121 TYR B CA 1
ATOM 4325 C C . TYR B 1 121 ? -11.938 3.404 -15.602 1 96.38 121 TYR B C 1
ATOM 4327 O O . TYR B 1 121 ? -11.352 4.395 -15.148 1 96.38 121 TYR B O 1
ATOM 4335 N N . PRO B 1 122 ? -12.141 3.271 -16.891 1 92.31 122 PRO B N 1
ATOM 4336 C CA . PRO B 1 122 ? -11.547 4.184 -17.875 1 92.31 122 PRO B CA 1
ATOM 4337 C C . PRO B 1 122 ? -12.344 5.477 -18.031 1 92.31 122 PRO B C 1
ATOM 4339 O O . PRO B 1 122 ? -11.859 6.43 -18.641 1 92.31 122 PRO B O 1
ATOM 4342 N N . THR B 1 123 ? -13.594 5.637 -17.578 1 85.62 123 THR B N 1
ATOM 4343 C CA . THR B 1 123 ? -14.539 6.676 -17.969 1 85.62 123 THR B CA 1
ATOM 4344 C C . THR B 1 123 ? -14.766 7.668 -16.828 1 85.62 123 THR B C 1
ATOM 4346 O O . THR B 1 123 ? -15.891 8.094 -16.578 1 85.62 123 THR B O 1
ATOM 4349 N N . GLY B 1 124 ? -13.805 8.102 -16.125 1 87.38 124 GLY B N 1
ATOM 4350 C CA . GLY B 1 124 ? -14.016 9.133 -15.125 1 87.38 124 GLY B CA 1
ATOM 4351 C C . GLY B 1 124 ? -14.391 10.477 -15.719 1 87.38 124 GLY B C 1
ATOM 4352 O O . GLY B 1 124 ? -14.258 10.695 -16.922 1 87.38 124 GLY B O 1
ATOM 4353 N N . ILE B 1 125 ? -15.016 11.352 -14.906 1 89.94 125 ILE B N 1
ATOM 4354 C CA . ILE B 1 125 ? -15.453 12.672 -15.344 1 89.94 125 ILE B CA 1
ATOM 4355 C C . ILE B 1 125 ? -14.359 13.703 -15.047 1 89.94 125 ILE B C 1
ATOM 4357 O O . ILE B 1 125 ? -14.008 13.922 -13.883 1 89.94 125 ILE B O 1
ATOM 4361 N N . SER B 1 126 ? -13.859 14.281 -16.109 1 90.12 126 SER B N 1
ATOM 4362 C CA . SER B 1 126 ? -12.867 15.336 -15.953 1 90.12 126 SER B CA 1
ATOM 4363 C C . SER B 1 126 ? -13.398 16.484 -15.109 1 90.12 126 SER B C 1
ATOM 4365 O O . SER B 1 126 ? -14.539 16.906 -15.281 1 90.12 126 SER B O 1
ATOM 4367 N N . GLY B 1 127 ? -12.586 17 -14.188 1 89 127 GLY B N 1
ATOM 4368 C CA . GLY B 1 127 ? -13 18.078 -13.32 1 89 127 GLY B CA 1
ATOM 4369 C C . GLY B 1 127 ? -13.781 17.609 -12.102 1 89 127 GLY B C 1
ATOM 4370 O O . GLY B 1 127 ? -14.117 18.406 -11.227 1 89 127 GLY B O 1
ATOM 4371 N N . LYS B 1 128 ? -14.055 16.359 -12.094 1 88.44 128 LYS B N 1
ATOM 4372 C CA . LYS B 1 128 ? -14.766 15.781 -10.953 1 88.44 128 LYS B CA 1
ATOM 4373 C C . LYS B 1 128 ? -13.984 14.617 -10.352 1 88.44 128 LYS B C 1
ATOM 4375 O O . LYS B 1 128 ? -13.492 14.703 -9.227 1 88.44 128 LYS B O 1
ATOM 4380 N N . ASP B 1 129 ? -13.758 13.594 -11.164 1 90.69 129 ASP B N 1
ATOM 4381 C CA . ASP B 1 129 ? -13.062 12.391 -10.703 1 90.69 129 ASP B CA 1
ATOM 4382 C C . ASP B 1 129 ? -11.547 12.57 -10.789 1 90.69 129 ASP B C 1
ATOM 4384 O O . ASP B 1 129 ? -10.805 11.922 -10.047 1 90.69 129 ASP B O 1
ATOM 4388 N N . TYR B 1 130 ? -11.094 13.391 -11.68 1 91.31 130 TYR B N 1
ATOM 4389 C CA . TYR B 1 130 ? -9.695 13.758 -11.875 1 91.31 130 TYR B CA 1
ATOM 4390 C C . TYR B 1 130 ? -9.57 15.172 -12.438 1 91.31 130 TYR B C 1
ATOM 4392 O O . TYR B 1 130 ? -10.562 15.758 -12.875 1 91.31 130 TYR B O 1
ATOM 4400 N N . PRO B 1 131 ? -8.414 15.773 -12.336 1 92.5 131 PRO B N 1
ATOM 4401 C CA . PRO B 1 131 ? -8.281 17.172 -12.75 1 92.5 131 PRO B CA 1
ATOM 4402 C C . PRO B 1 131 ? -8.547 17.375 -14.242 1 92.5 131 PRO B C 1
ATOM 4404 O O . PRO B 1 131 ? -8.195 16.516 -15.055 1 92.5 131 PRO B O 1
ATOM 4407 N N . GLU B 1 132 ? -9.18 18.5 -14.484 1 90.81 132 GLU B N 1
ATOM 4408 C CA . GLU B 1 132 ? -9.297 18.938 -15.875 1 90.81 132 GLU B CA 1
ATOM 4409 C C . GLU B 1 132 ? -8.008 19.594 -16.359 1 90.81 132 GLU B C 1
ATOM 4411 O O . GLU B 1 132 ? -7.848 20.812 -16.219 1 90.81 132 GLU B O 1
ATOM 4416 N N . CYS B 1 133 ? -7.121 18.844 -16.75 1 88.38 133 CYS B N 1
ATOM 4417 C CA . CYS B 1 133 ? -5.801 19.266 -17.188 1 88.38 133 CYS B CA 1
ATOM 4418 C C . CYS B 1 133 ? -5.324 18.438 -18.375 1 88.38 133 CYS B C 1
ATOM 4420 O O . CYS B 1 133 ? -5.438 17.203 -18.344 1 88.38 133 CYS B O 1
ATOM 4422 N N . LYS B 1 134 ? -4.852 19.141 -19.359 1 87.12 134 LYS B N 1
ATOM 4423 C CA . LYS B 1 134 ? -4.434 18.469 -20.578 1 87.12 134 LYS B CA 1
ATOM 4424 C C . LYS B 1 134 ? -3.271 17.516 -20.312 1 87.12 134 LYS B C 1
ATOM 4426 O O . LYS B 1 134 ? -3.133 16.5 -21 1 87.12 134 LYS B O 1
ATOM 4431 N N . GLN B 1 135 ? -2.516 17.828 -19.297 1 91.38 135 GLN B N 1
ATOM 4432 C CA . GLN B 1 135 ? -1.32 17.047 -19.031 1 91.38 135 GLN B CA 1
ATOM 4433 C C . GLN B 1 135 ? -1.648 15.828 -18.156 1 91.38 135 GLN B C 1
ATOM 4435 O O . GLN B 1 135 ? -0.833 14.914 -18.031 1 91.38 135 GLN B O 1
ATOM 4440 N N . TRP B 1 136 ? -2.85 15.797 -17.625 1 94.12 136 TRP B N 1
ATOM 4441 C CA . TRP B 1 136 ? -3.266 14.648 -16.812 1 94.12 136 TRP B CA 1
ATOM 4442 C C . TRP B 1 136 ? -3.455 13.414 -17.688 1 94.12 136 TRP B C 1
ATOM 4444 O O . TRP B 1 136 ? -3.936 13.516 -18.828 1 94.12 136 TRP B O 1
ATOM 4454 N N . PRO B 1 137 ? -3.088 12.156 -17.219 1 93.81 137 PRO B N 1
ATOM 4455 C CA . PRO B 1 137 ? -3.328 10.945 -18 1 93.81 137 PRO B CA 1
ATOM 4456 C C . PRO B 1 137 ? -4.785 10.812 -18.438 1 93.81 137 PRO B C 1
ATOM 4458 O O . PRO B 1 137 ? -5.699 11.047 -17.641 1 93.81 137 PRO B O 1
ATOM 4461 N N . SER B 1 138 ? -4.961 10.453 -19.641 1 89.88 138 SER B N 1
ATOM 4462 C CA . SER B 1 138 ? -6.316 10.305 -20.172 1 89.88 138 SER B CA 1
ATOM 4463 C C . SER B 1 138 ? -6.977 9.039 -19.641 1 89.88 138 SER B C 1
ATOM 4465 O O . SER B 1 138 ? -6.309 8.016 -19.453 1 89.88 138 SER B O 1
ATOM 4467 N N . HIS B 1 139 ? -8.227 9.133 -19.312 1 86.5 139 HIS B N 1
ATOM 4468 C CA . HIS B 1 139 ? -9.039 7.977 -18.953 1 86.5 139 HIS B CA 1
ATOM 4469 C C . HIS B 1 139 ? -8.453 7.262 -17.734 1 86.5 139 HIS B C 1
ATOM 4471 O O . HIS B 1 139 ? -8.344 6.035 -17.719 1 86.5 139 HIS B O 1
ATOM 4477 N N . TRP B 1 140 ? -7.953 8.031 -16.891 1 93.75 140 TRP B N 1
ATOM 4478 C CA . TRP B 1 140 ? -7.348 7.414 -15.719 1 93.75 140 TRP B CA 1
ATOM 4479 C C . TRP B 1 140 ? -7.801 8.117 -14.445 1 93.75 140 TRP B C 1
ATOM 4481 O O . TRP B 1 140 ? -7.672 9.336 -14.32 1 93.75 140 TRP B O 1
ATOM 4491 N N . THR B 1 141 ? -8.43 7.41 -13.609 1 93.56 141 THR B N 1
ATOM 4492 C CA . THR B 1 141 ? -8.75 7.828 -12.25 1 93.56 141 THR B CA 1
ATOM 4493 C C . THR B 1 141 ? -7.918 7.047 -11.234 1 93.56 141 THR B C 1
ATOM 4495 O O . THR B 1 141 ? -7.941 5.816 -11.219 1 93.56 141 THR B O 1
ATOM 4498 N N . PRO B 1 142 ? -7.105 7.785 -10.477 1 96.31 142 PRO B N 1
ATOM 4499 C CA . PRO B 1 142 ? -6.336 7.055 -9.469 1 96.31 142 PRO B CA 1
ATOM 4500 C C . PRO B 1 142 ? -7.223 6.367 -8.43 1 96.31 142 PRO B C 1
ATOM 4502 O O . PRO B 1 142 ? -8.133 6.996 -7.875 1 96.31 142 PRO B O 1
ATOM 4505 N N . ILE B 1 143 ? -7.055 5.145 -8.164 1 97.81 143 ILE B N 1
ATOM 4506 C CA . ILE B 1 143 ? -7.77 4.332 -7.188 1 97.81 143 ILE B CA 1
ATOM 4507 C C . ILE B 1 143 ? -6.785 3.762 -6.168 1 97.81 143 ILE B C 1
ATOM 4509 O O . ILE B 1 143 ? -5.797 3.121 -6.543 1 97.81 143 ILE B O 1
ATOM 4513 N N . PRO B 1 144 ? -7.031 4.031 -4.895 1 98.12 144 PRO B N 1
ATOM 4514 C CA . PRO B 1 144 ? -6.066 3.588 -3.885 1 98.12 144 PRO B CA 1
ATOM 4515 C C . PRO B 1 144 ? -5.918 2.07 -3.834 1 98.12 144 PRO B C 1
ATOM 4517 O O . PRO B 1 144 ? -6.91 1.345 -3.955 1 98.12 144 PRO B O 1
ATOM 4520 N N . ILE B 1 145 ? -4.695 1.64 -3.729 1 98.69 145 ILE B N 1
ATOM 4521 C CA . ILE B 1 145 ? -4.34 0.237 -3.549 1 98.69 145 ILE B CA 1
ATOM 4522 C C . ILE B 1 145 ? -3.58 0.062 -2.234 1 98.69 145 ILE B C 1
ATOM 4524 O O . ILE B 1 145 ? -2.525 0.667 -2.035 1 98.69 145 ILE B O 1
ATOM 4528 N N . HIS B 1 146 ? -4.094 -0.723 -1.387 1 98.12 146 HIS B N 1
ATOM 4529 C CA . HIS B 1 146 ? -3.531 -0.908 -0.055 1 98.12 146 HIS B CA 1
ATOM 4530 C C . HIS B 1 146 ? -2.658 -2.156 0.006 1 98.12 146 HIS B C 1
ATOM 4532 O O . HIS B 1 146 ? -2.861 -3.1 -0.763 1 98.12 146 HIS B O 1
ATOM 4538 N N . THR B 1 147 ? -1.64 -2.152 0.833 1 97.44 147 THR B N 1
ATOM 4539 C CA . THR B 1 147 ? -0.793 -3.318 1.064 1 97.44 147 THR B CA 1
ATOM 4540 C C . THR B 1 147 ? -0.506 -3.492 2.553 1 97.44 147 THR B C 1
ATOM 4542 O O . THR B 1 147 ? -0.787 -2.596 3.354 1 97.44 147 THR B O 1
ATOM 4545 N N . ILE B 1 148 ? -0.077 -4.578 2.918 1 92.81 148 ILE B N 1
ATOM 4546 C CA . ILE B 1 148 ? 0.567 -4.84 4.199 1 92.81 148 ILE B CA 1
ATOM 4547 C C . ILE B 1 148 ? 1.928 -5.496 3.967 1 92.81 148 ILE B C 1
ATOM 4549 O O . ILE B 1 148 ? 2.197 -6.016 2.883 1 92.81 148 ILE B O 1
ATOM 4553 N N . ASP B 1 149 ? 2.756 -5.348 4.93 1 91.75 149 ASP B N 1
ATOM 4554 C CA . ASP B 1 149 ? 4.082 -5.945 4.812 1 91.75 149 ASP B CA 1
ATOM 4555 C C . ASP B 1 149 ? 3.994 -7.398 4.348 1 91.75 149 ASP B C 1
ATOM 4557 O O . ASP B 1 149 ? 3.268 -8.203 4.938 1 91.75 149 ASP B O 1
ATOM 4561 N N . ASN B 1 150 ? 4.727 -7.711 3.32 1 91.31 150 ASN B N 1
ATOM 4562 C CA . ASN B 1 150 ? 4.613 -9 2.652 1 91.31 150 ASN B CA 1
ATOM 4563 C C . ASN B 1 150 ? 4.922 -10.156 3.604 1 91.31 150 ASN B C 1
ATOM 4565 O O . ASN B 1 150 ? 4.297 -11.211 3.523 1 91.31 150 ASN B O 1
ATOM 4569 N N . GLU B 1 151 ? 5.816 -9.938 4.52 1 88.88 151 GLU B N 1
ATOM 4570 C CA . GLU B 1 151 ? 6.227 -11.008 5.43 1 88.88 151 GLU B CA 1
ATOM 4571 C C . GLU B 1 151 ? 5.145 -11.289 6.469 1 88.88 151 GLU B C 1
ATOM 4573 O O . GLU B 1 151 ? 5.109 -12.367 7.055 1 88.88 151 GLU B O 1
ATOM 4578 N N . GLU B 1 152 ? 4.266 -10.367 6.59 1 88.75 152 GLU B N 1
ATOM 4579 C CA . GLU B 1 152 ? 3.207 -10.492 7.586 1 88.75 152 GLU B CA 1
ATOM 4580 C C . GLU B 1 152 ? 1.849 -10.711 6.926 1 88.75 152 GLU B C 1
ATOM 4582 O O . GLU B 1 152 ? 0.817 -10.719 7.602 1 88.75 152 GLU B O 1
ATOM 4587 N N . ASP B 1 153 ? 1.867 -10.867 5.672 1 95.44 153 ASP B N 1
ATOM 4588 C CA . ASP B 1 153 ? 0.621 -10.984 4.918 1 95.44 153 ASP B CA 1
ATOM 4589 C C . ASP B 1 153 ? 0.251 -12.453 4.699 1 95.44 153 ASP B C 1
ATOM 4591 O O . ASP B 1 153 ? 0.422 -12.984 3.598 1 95.44 153 ASP B O 1
ATOM 4595 N N . PHE B 1 154 ? -0.408 -13.102 5.625 1 96.88 154 PHE B N 1
ATOM 4596 C CA . PHE B 1 154 ? -0.758 -14.516 5.527 1 96.88 154 PHE B CA 1
ATOM 4597 C C . PHE B 1 154 ? -1.91 -14.719 4.551 1 96.88 154 PHE B C 1
ATOM 4599 O O . PHE B 1 154 ? -2.197 -15.852 4.152 1 96.88 154 PHE B O 1
ATOM 4606 N N . VAL B 1 155 ? -2.533 -13.664 4.148 1 97.75 155 VAL B N 1
ATOM 4607 C CA . VAL B 1 155 ? -3.658 -13.734 3.221 1 97.75 155 VAL B CA 1
ATOM 4608 C C . VAL B 1 155 ? -3.141 -13.797 1.784 1 97.75 155 VAL B C 1
ATOM 4610 O O . VAL B 1 155 ? -3.559 -14.656 1.005 1 97.75 155 VAL B O 1
ATOM 4613 N N . GLY B 1 156 ? -2.225 -12.867 1.48 1 97.88 156 GLY B N 1
ATOM 4614 C CA . GLY B 1 156 ? -1.752 -12.758 0.11 1 97.88 156 GLY B CA 1
ATOM 4615 C C . GLY B 1 156 ? -0.511 -13.586 -0.164 1 97.88 156 GLY B C 1
ATOM 4616 O O . GLY B 1 156 ? -0.295 -14.039 -1.29 1 97.88 156 GLY B O 1
ATOM 4617 N N . ASN B 1 157 ? 0.34 -13.695 0.827 1 97.25 157 ASN B N 1
ATOM 4618 C CA . ASN B 1 157 ? 1.59 -14.445 0.721 1 97.25 157 ASN B CA 1
ATOM 4619 C C . ASN B 1 157 ? 1.488 -15.805 1.396 1 97.25 157 ASN B C 1
ATOM 4621 O O . ASN B 1 157 ? 1.712 -15.922 2.604 1 97.25 157 ASN B O 1
ATOM 4625 N N . VAL B 1 158 ? 1.342 -16.797 0.625 1 95.5 158 VAL B N 1
ATOM 4626 C CA . VAL B 1 158 ? 1.075 -18.141 1.145 1 95.5 158 VAL B CA 1
ATOM 4627 C C . VAL B 1 158 ? 2.363 -18.75 1.695 1 95.5 158 VAL B C 1
ATOM 4629 O O . VAL B 1 158 ? 2.34 -19.812 2.316 1 95.5 158 VAL B O 1
ATOM 4632 N N . PHE B 1 159 ? 3.459 -18.109 1.514 1 95.31 159 PHE B N 1
ATOM 4633 C CA . PHE B 1 159 ? 4.746 -18.594 2 1 95.31 159 PHE B CA 1
ATOM 4634 C C . PHE B 1 159 ? 5.285 -17.688 3.102 1 95.31 159 PHE B C 1
ATOM 4636 O O . PHE B 1 159 ? 6.5 -17.609 3.307 1 95.31 159 PHE B O 1
ATOM 4643 N N . SER B 1 160 ? 4.363 -16.859 3.643 1 95.25 160 SER B N 1
ATOM 4644 C CA . SER B 1 160 ? 4.762 -16.156 4.859 1 95.25 160 SER B CA 1
ATOM 4645 C C . SER B 1 160 ? 5.383 -17.125 5.871 1 95.25 160 SER B C 1
ATOM 4647 O O . SER B 1 160 ? 5.109 -18.328 5.844 1 95.25 160 SER B O 1
ATOM 4649 N N . ARG B 1 161 ? 6.234 -16.641 6.699 1 94.19 161 ARG B N 1
ATOM 4650 C CA . ARG B 1 161 ? 6.957 -17.5 7.637 1 94.19 161 ARG B CA 1
ATOM 4651 C C . ARG B 1 161 ? 5.992 -18.328 8.469 1 94.19 161 ARG B C 1
ATOM 4653 O O . ARG B 1 161 ? 5.195 -17.797 9.234 1 94.19 161 ARG B O 1
ATOM 4660 N N . CYS B 1 162 ? 6.078 -19.609 8.336 1 96.56 162 CYS B N 1
ATOM 4661 C CA . CYS B 1 162 ? 5.234 -20.578 9.031 1 96.56 162 CYS B CA 1
ATOM 4662 C C . CYS B 1 162 ? 5.984 -21.891 9.273 1 96.56 162 CYS B C 1
ATOM 4664 O O . CYS B 1 162 ? 5.906 -22.812 8.461 1 96.56 162 CYS B O 1
ATOM 4666 N N . PRO B 1 163 ? 6.633 -21.969 10.461 1 95.88 163 PRO B N 1
ATOM 4667 C CA . PRO B 1 163 ? 7.41 -23.156 10.789 1 95.88 163 PRO B CA 1
ATOM 4668 C C . PRO B 1 163 ? 6.574 -24.438 10.734 1 95.88 163 PRO B C 1
ATOM 4670 O O . PRO B 1 163 ? 7.082 -25.5 10.367 1 95.88 163 PRO B O 1
ATOM 4673 N N . ARG B 1 164 ? 5.355 -24.359 11.094 1 96.62 164 ARG B N 1
ATOM 4674 C CA . ARG B 1 164 ? 4.496 -25.547 11.039 1 96.62 164 ARG B CA 1
ATOM 4675 C C . ARG B 1 164 ? 4.328 -26.031 9.609 1 96.62 164 ARG B C 1
ATOM 4677 O O . ARG B 1 164 ? 4.375 -27.234 9.352 1 96.62 164 ARG B O 1
ATOM 4684 N N . ALA B 1 165 ? 4.113 -25.156 8.664 1 96.12 165 ALA B N 1
ATOM 4685 C CA . ALA B 1 165 ? 4.031 -25.531 7.258 1 96.12 165 ALA B CA 1
ATOM 4686 C C . ALA B 1 165 ? 5.332 -26.188 6.793 1 96.12 165 ALA B C 1
ATOM 4688 O O . ALA B 1 165 ? 5.316 -27.109 5.984 1 96.12 165 ALA B O 1
ATOM 4689 N N . ASP B 1 166 ? 6.445 -25.703 7.32 1 94.75 166 ASP B N 1
ATOM 4690 C CA . ASP B 1 166 ? 7.738 -26.281 6.992 1 94.75 166 ASP B CA 1
ATOM 4691 C C . ASP B 1 166 ? 7.824 -27.734 7.484 1 94.75 166 ASP B C 1
ATOM 4693 O O . ASP B 1 166 ? 8.367 -28.594 6.797 1 94.75 166 ASP B O 1
ATOM 4697 N N . GLN B 1 167 ? 7.344 -27.938 8.648 1 94.5 167 GLN B N 1
ATOM 4698 C CA . GLN B 1 167 ? 7.324 -29.297 9.203 1 94.5 167 GLN B CA 1
ATOM 4699 C C . GLN B 1 167 ? 6.488 -30.234 8.336 1 94.5 167 GLN B C 1
ATOM 4701 O O . GLN B 1 167 ? 6.906 -31.359 8.047 1 94.5 167 GLN B O 1
ATOM 4706 N N . LEU B 1 168 ? 5.332 -29.75 7.949 1 95.06 168 LEU B N 1
ATOM 4707 C CA . LEU B 1 168 ? 4.441 -30.562 7.125 1 95.06 168 LEU B CA 1
ATOM 4708 C C . LEU B 1 168 ? 5.07 -30.859 5.766 1 95.06 168 LEU B C 1
ATOM 4710 O O . LEU B 1 168 ? 4.93 -31.953 5.23 1 95.06 168 LEU B O 1
ATOM 4714 N N . THR B 1 169 ? 5.758 -29.891 5.258 1 94.44 169 THR B N 1
ATOM 4715 C CA . THR B 1 169 ? 6.469 -30.078 3.996 1 94.44 169 THR B CA 1
ATOM 4716 C C . THR B 1 169 ? 7.566 -31.125 4.145 1 94.44 169 THR B C 1
ATOM 4718 O O . THR B 1 169 ? 7.773 -31.953 3.25 1 94.44 169 THR B O 1
ATOM 4721 N N . ALA B 1 170 ? 8.211 -31.078 5.293 1 93.19 170 ALA B N 1
ATOM 4722 C CA . ALA B 1 170 ? 9.242 -32.094 5.566 1 93.19 170 ALA B CA 1
ATOM 4723 C C . ALA B 1 170 ? 8.648 -33.469 5.633 1 93.19 170 ALA B C 1
ATOM 4725 O O . ALA B 1 170 ? 9.25 -34.438 5.16 1 93.19 170 ALA B O 1
ATOM 4726 N N . ILE B 1 171 ? 7.508 -33.594 6.199 1 92.69 171 ILE B N 1
ATOM 4727 C CA . ILE B 1 171 ? 6.805 -34.844 6.27 1 92.69 171 ILE B CA 1
ATOM 4728 C C . ILE B 1 171 ? 6.516 -35.375 4.859 1 92.69 171 ILE B C 1
ATOM 4730 O O . ILE B 1 171 ? 6.719 -36.562 4.566 1 92.69 171 ILE B O 1
ATOM 4734 N N . ILE B 1 172 ? 6.059 -34.5 4 1 94.38 172 ILE B N 1
ATOM 4735 C CA . ILE B 1 172 ? 5.777 -34.875 2.615 1 94.38 172 ILE B CA 1
ATOM 4736 C C . ILE B 1 172 ? 7.062 -35.344 1.931 1 94.38 172 ILE B C 1
ATOM 4738 O O . ILE B 1 172 ? 7.074 -36.375 1.248 1 94.38 172 ILE B O 1
ATOM 4742 N N . ARG B 1 173 ? 8.172 -34.656 2.152 1 93.56 173 ARG B N 1
ATOM 4743 C CA . ARG B 1 173 ? 9.43 -34.969 1.489 1 93.56 173 ARG B CA 1
ATOM 4744 C C . ARG B 1 173 ? 9.992 -36.281 1.966 1 93.56 173 ARG B C 1
ATOM 4746 O O . ARG B 1 173 ? 10.734 -36.969 1.236 1 93.56 173 ARG B O 1
ATOM 4753 N N . CYS B 1 174 ? 9.602 -36.688 3.16 1 92.69 174 CYS B N 1
ATOM 4754 C CA . CYS B 1 174 ? 10.07 -37.938 3.729 1 92.69 174 CYS B CA 1
ATOM 4755 C C . CYS B 1 174 ? 9.133 -39.094 3.365 1 92.69 174 CYS B C 1
ATOM 4757 O O . CYS B 1 174 ? 9.438 -40.25 3.625 1 92.69 174 CYS B O 1
ATOM 4759 N N . SER B 1 175 ? 8.047 -38.812 2.797 1 92.44 175 SER B N 1
ATOM 4760 C CA . SER B 1 175 ? 7.066 -39.844 2.459 1 92.44 175 SER B CA 1
ATOM 4761 C C . SER B 1 175 ? 7.562 -40.75 1.328 1 92.44 175 SER B C 1
ATOM 4763 O O . SER B 1 175 ? 8.391 -40.312 0.517 1 92.44 175 SER B O 1
ATOM 4765 N N . LYS B 1 176 ? 7 -41.938 1.253 1 93.31 176 LYS B N 1
ATOM 4766 C CA . LYS B 1 176 ? 7.359 -42.906 0.204 1 93.31 176 LYS B CA 1
ATOM 4767 C C . LYS B 1 176 ? 7.016 -42.344 -1.178 1 93.31 176 LYS B C 1
ATOM 4769 O O . LYS B 1 176 ? 7.809 -42.469 -2.113 1 93.31 176 LYS B O 1
ATOM 4774 N N . HIS B 1 177 ? 5.91 -41.719 -1.279 1 94.38 177 HIS B N 1
ATOM 4775 C CA . HIS B 1 177 ? 5.457 -41.219 -2.57 1 94.38 177 HIS B CA 1
ATOM 4776 C C . HIS B 1 177 ? 6.414 -40.156 -3.117 1 94.38 177 HIS B C 1
ATOM 4778 O O . HIS B 1 177 ? 6.812 -40.219 -4.281 1 94.38 177 HIS B O 1
ATOM 4784 N N . TYR B 1 178 ? 6.766 -39.188 -2.346 1 95.38 178 TYR B N 1
ATOM 4785 C CA . TYR B 1 178 ? 7.699 -38.156 -2.748 1 95.38 178 TYR B CA 1
ATOM 4786 C C . TYR B 1 178 ? 9.047 -38.75 -3.15 1 95.38 178 TYR B C 1
ATOM 4788 O O . TYR B 1 178 ? 9.602 -38.375 -4.191 1 95.38 178 TYR B O 1
ATOM 4796 N N . ARG B 1 179 ? 9.492 -39.625 -2.34 1 95.25 179 ARG B N 1
ATOM 4797 C CA . ARG B 1 179 ? 10.797 -40.25 -2.576 1 95.25 179 ARG B CA 1
ATOM 4798 C C . ARG B 1 179 ? 10.781 -41.094 -3.846 1 95.25 179 ARG B C 1
ATOM 4800 O O . ARG B 1 179 ? 11.773 -41.125 -4.586 1 95.25 179 ARG B O 1
ATOM 4807 N N . ASP B 1 180 ? 9.703 -41.75 -4.031 1 96.38 180 ASP B N 1
ATOM 4808 C CA . ASP B 1 180 ? 9.578 -42.531 -5.258 1 96.38 180 ASP B CA 1
ATOM 4809 C C . ASP B 1 180 ? 9.68 -41.656 -6.492 1 96.38 180 ASP B C 1
ATOM 4811 O O . ASP B 1 180 ? 10.406 -41.969 -7.438 1 96.38 180 ASP B O 1
ATOM 4815 N N . VAL B 1 181 ? 8.984 -40.531 -6.477 1 96.88 181 VAL B N 1
ATOM 4816 C CA . VAL B 1 181 ? 9.023 -39.594 -7.594 1 96.88 181 VAL B CA 1
ATOM 4817 C C . VAL B 1 181 ? 10.43 -39.031 -7.754 1 96.88 181 VAL B C 1
ATOM 4819 O O . VAL B 1 181 ? 10.945 -38.938 -8.867 1 96.88 181 VAL B O 1
ATOM 4822 N N . ALA B 1 182 ? 11.055 -38.656 -6.645 1 97.06 182 ALA B N 1
ATOM 4823 C CA . ALA B 1 182 ? 12.398 -38.094 -6.664 1 97.06 182 ALA B CA 1
ATOM 4824 C C . ALA B 1 182 ? 13.406 -39.094 -7.223 1 97.06 182 ALA B C 1
ATOM 4826 O O . ALA B 1 182 ? 14.219 -38.75 -8.078 1 97.06 182 ALA B O 1
ATOM 4827 N N . ASP B 1 183 ? 13.297 -40.344 -6.766 1 97.19 183 ASP B N 1
ATOM 4828 C CA . ASP B 1 183 ? 14.234 -41.375 -7.176 1 97.19 183 ASP B CA 1
ATOM 4829 C C . ASP B 1 183 ? 14.047 -41.75 -8.648 1 97.19 183 ASP B C 1
ATOM 4831 O O . ASP B 1 183 ? 15.023 -41.938 -9.375 1 97.19 183 ASP B O 1
ATOM 4835 N N . GLU B 1 184 ? 12.812 -41.812 -9.039 1 98 184 GLU B N 1
ATOM 4836 C CA . GLU B 1 184 ? 12.492 -42.156 -10.422 1 98 184 GLU B CA 1
ATOM 4837 C C . GLU B 1 184 ? 13.039 -41.125 -11.398 1 98 184 GLU B C 1
ATOM 4839 O O . GLU B 1 184 ? 13.273 -41.438 -12.57 1 98 184 GLU B O 1
ATOM 4844 N N . ASN B 1 185 ? 13.227 -39.938 -10.953 1 98.38 185 ASN B N 1
ATOM 4845 C CA . ASN B 1 185 ? 13.633 -38.875 -11.852 1 98.38 185 ASN B CA 1
ATOM 4846 C C . ASN B 1 185 ? 15.031 -38.344 -11.523 1 98.38 185 ASN B C 1
ATOM 4848 O O . ASN B 1 185 ? 15.414 -37.25 -11.93 1 98.38 185 ASN B O 1
ATOM 4852 N N . LYS B 1 186 ? 15.773 -39.094 -10.773 1 98.12 186 LYS B N 1
ATOM 4853 C CA . LYS B 1 186 ? 17.078 -38.656 -10.289 1 98.12 186 LYS B CA 1
ATOM 4854 C C . LYS B 1 186 ? 18.016 -38.344 -11.453 1 98.12 186 LYS B C 1
ATOM 4856 O O . LYS B 1 186 ? 18.734 -37.344 -11.422 1 98.12 186 LYS B O 1
ATOM 4861 N N . GLU B 1 187 ? 18.016 -39.188 -12.461 1 98.38 187 GLU B N 1
ATOM 4862 C CA . GLU B 1 187 ? 18.891 -38.969 -13.609 1 98.38 187 GLU B CA 1
ATOM 4863 C C . GLU B 1 187 ? 18.547 -37.656 -14.336 1 98.38 187 GLU B C 1
ATOM 4865 O O . GLU B 1 187 ? 19.438 -36.969 -14.812 1 98.38 187 GLU B O 1
ATOM 4870 N N . PHE B 1 188 ? 17.297 -37.406 -14.461 1 98.56 188 PHE B N 1
ATOM 4871 C CA . PHE B 1 188 ? 16.844 -36.188 -15.094 1 98.56 188 PHE B CA 1
ATOM 4872 C C . PHE B 1 188 ? 17.297 -34.969 -14.297 1 98.56 188 PHE B C 1
ATOM 4874 O O . PHE B 1 188 ? 17.766 -33.969 -14.875 1 98.56 188 PHE B O 1
ATOM 4881 N N . PHE B 1 189 ? 17.203 -34.969 -12.953 1 98.69 189 PHE B N 1
ATOM 4882 C CA . PHE B 1 189 ? 17.641 -33.875 -12.094 1 98.69 189 PHE B CA 1
ATOM 4883 C C . PHE B 1 189 ? 19.141 -33.656 -12.227 1 98.69 189 PHE B C 1
ATOM 4885 O O . PHE B 1 189 ? 19.609 -32.5 -12.273 1 98.69 189 PHE B O 1
ATOM 4892 N N . ASP B 1 190 ? 19.891 -34.781 -12.297 1 98.56 190 ASP B N 1
ATOM 4893 C CA . ASP B 1 190 ? 21.328 -34.656 -12.5 1 98.56 190 ASP B CA 1
ATOM 4894 C C . ASP B 1 190 ? 21.641 -34 -13.836 1 98.56 190 ASP B C 1
ATOM 4896 O O . ASP B 1 190 ? 22.547 -33.156 -13.906 1 98.56 190 ASP B O 1
ATOM 4900 N N . TYR B 1 191 ? 20.938 -34.438 -14.844 1 98.56 191 TYR B N 1
ATOM 4901 C CA . TYR B 1 191 ? 21.109 -33.844 -16.172 1 98.56 191 TYR B CA 1
ATOM 4902 C C . TYR B 1 191 ? 20.844 -32.344 -16.156 1 98.56 191 TYR B C 1
ATOM 4904 O O . TYR B 1 191 ? 21.656 -31.562 -16.641 1 98.56 191 TYR B O 1
ATOM 4912 N N . VAL B 1 192 ? 19.719 -31.906 -15.617 1 98.75 192 VAL B N 1
ATOM 4913 C CA . VAL B 1 192 ? 19.328 -30.5 -15.57 1 98.75 192 VAL B CA 1
ATOM 4914 C C . VAL B 1 192 ? 20.312 -29.703 -14.711 1 98.75 192 VAL B C 1
ATOM 4916 O O . VAL B 1 192 ? 20.641 -28.562 -15.031 1 98.75 192 VAL B O 1
ATOM 4919 N N . SER B 1 193 ? 20.703 -30.312 -13.578 1 98.75 193 SER B N 1
ATOM 4920 C CA . SER B 1 193 ? 21.672 -29.672 -12.719 1 98.75 193 SER B CA 1
ATOM 4921 C C . SER B 1 193 ? 22.969 -29.359 -13.469 1 98.75 193 SER B C 1
ATOM 4923 O O . SER B 1 193 ? 23.5 -28.25 -13.375 1 98.75 193 SER B O 1
ATOM 4925 N N . LYS B 1 194 ? 23.453 -30.328 -14.219 1 98.62 194 LYS B N 1
ATOM 4926 C CA . LYS B 1 194 ? 24.688 -30.156 -14.992 1 98.62 194 LYS B CA 1
ATOM 4927 C C . LYS B 1 194 ? 24.516 -29.078 -16.047 1 98.62 194 LYS B C 1
ATOM 4929 O O . LYS B 1 194 ? 25.406 -28.219 -16.219 1 98.62 194 LYS B O 1
ATOM 4934 N N . LYS B 1 195 ? 23.453 -29.125 -16.719 1 98.56 195 LYS B N 1
ATOM 4935 C CA . LYS B 1 195 ? 23.234 -28.219 -17.844 1 98.56 195 LYS B CA 1
ATOM 4936 C C . LYS B 1 195 ? 22.938 -26.797 -17.375 1 98.56 195 LYS B C 1
ATOM 4938 O O . LYS B 1 195 ? 23.391 -25.828 -17.984 1 98.56 195 LYS B O 1
ATOM 4943 N N . SER B 1 196 ? 22.188 -26.625 -16.297 1 98.25 196 SER B N 1
ATOM 4944 C CA . SER B 1 196 ? 21.797 -25.312 -15.789 1 98.25 196 SER B CA 1
ATOM 4945 C C . SER B 1 196 ? 22.875 -24.688 -14.914 1 98.25 196 SER B C 1
ATOM 4947 O O . SER B 1 196 ? 22.891 -23.484 -14.68 1 98.25 196 SER B O 1
ATOM 4949 N N . GLY B 1 197 ? 23.75 -25.531 -14.367 1 98.12 197 GLY B N 1
ATOM 4950 C CA . GLY B 1 197 ? 24.812 -25.047 -13.492 1 98.12 197 GLY B CA 1
ATOM 4951 C C . GLY B 1 197 ? 24.344 -24.828 -12.062 1 98.12 197 GLY B C 1
ATOM 4952 O O . GLY B 1 197 ? 25.062 -24.25 -11.258 1 98.12 197 GLY B O 1
ATOM 4953 N N . MET B 1 198 ? 23.172 -25.266 -11.727 1 96.75 198 MET B N 1
ATOM 4954 C CA . MET B 1 198 ? 22.688 -25.172 -10.352 1 96.75 198 MET B CA 1
ATOM 4955 C C . MET B 1 198 ? 22.078 -26.5 -9.906 1 96.75 198 MET B C 1
ATOM 4957 O O . MET B 1 198 ? 21.625 -27.297 -10.734 1 96.75 198 MET B O 1
ATOM 4961 N N . LYS B 1 199 ? 22.125 -26.719 -8.625 1 97.88 199 LYS B N 1
ATOM 4962 C CA . LYS B 1 199 ? 21.562 -27.953 -8.086 1 97.88 199 LYS B CA 1
ATOM 4963 C C . LYS B 1 199 ? 20.031 -27.969 -8.242 1 97.88 199 LYS B C 1
ATOM 4965 O O . LYS B 1 199 ? 19.344 -27.078 -7.762 1 97.88 199 LYS B O 1
ATOM 4970 N N . VAL B 1 200 ? 19.531 -28.984 -9 1 98.31 200 VAL B N 1
ATOM 4971 C CA . VAL B 1 200 ? 18.109 -29.125 -9.25 1 98.31 200 VAL B CA 1
ATOM 4972 C C . VAL B 1 200 ? 17.609 -30.453 -8.695 1 98.31 200 VAL B C 1
ATOM 4974 O O . VAL B 1 200 ? 18.266 -31.484 -8.844 1 98.31 200 VAL B O 1
ATOM 4977 N N . ASN B 1 201 ? 16.594 -30.453 -7.945 1 97.62 201 ASN B N 1
ATOM 4978 C CA . ASN B 1 201 ? 15.875 -31.625 -7.457 1 97.62 201 ASN B CA 1
ATOM 4979 C C . ASN B 1 201 ? 14.359 -31.438 -7.531 1 97.62 201 ASN B C 1
ATOM 4981 O O . ASN B 1 201 ? 13.883 -30.516 -8.18 1 97.62 201 ASN B O 1
ATOM 4985 N N . LEU B 1 202 ? 13.641 -32.375 -6.945 1 97 202 LEU B N 1
ATOM 4986 C CA . LEU B 1 202 ? 12.188 -32.312 -7.043 1 97 202 LEU B CA 1
ATOM 4987 C C . LEU B 1 202 ? 11.633 -31.062 -6.371 1 97 202 LEU B C 1
ATOM 4989 O O . LEU B 1 202 ? 10.617 -30.516 -6.801 1 97 202 LEU B O 1
ATOM 4993 N N . ALA B 1 203 ? 12.305 -30.516 -5.438 1 94.81 203 ALA B N 1
ATOM 4994 C CA . ALA B 1 203 ? 11.836 -29.391 -4.637 1 94.81 203 ALA B CA 1
ATOM 4995 C C . ALA B 1 203 ? 11.922 -28.078 -5.422 1 94.81 203 ALA B C 1
ATOM 4997 O O . ALA B 1 203 ? 11.172 -27.141 -5.156 1 94.81 203 ALA B O 1
ATOM 4998 N N . ASN B 1 204 ? 12.812 -28 -6.391 1 95.88 204 ASN B N 1
ATOM 4999 C CA . ASN B 1 204 ? 13.023 -26.688 -7 1 95.88 204 ASN B CA 1
ATOM 5000 C C . ASN B 1 204 ? 13 -26.766 -8.523 1 95.88 204 ASN B C 1
ATOM 5002 O O . ASN B 1 204 ? 13.297 -25.797 -9.211 1 95.88 204 ASN B O 1
ATOM 5006 N N . VAL B 1 205 ? 12.68 -27.906 -9.062 1 97.19 205 VAL B N 1
ATOM 5007 C CA . VAL B 1 205 ? 12.688 -28.109 -10.508 1 97.19 205 VAL B CA 1
ATOM 5008 C C . VAL B 1 205 ? 11.727 -27.125 -11.172 1 97.19 205 VAL B C 1
ATOM 5010 O O . VAL B 1 205 ? 11.953 -26.703 -12.305 1 97.19 205 VAL B O 1
ATOM 5013 N N . HIS B 1 206 ? 10.719 -26.703 -10.484 1 94.38 206 HIS B N 1
ATOM 5014 C CA . HIS B 1 206 ? 9.742 -25.75 -11.008 1 94.38 206 HIS B CA 1
ATOM 5015 C C . HIS B 1 206 ? 10.398 -24.422 -11.367 1 94.38 206 HIS B C 1
ATOM 5017 O O . HIS B 1 206 ? 9.891 -23.688 -12.219 1 94.38 206 HIS B O 1
ATOM 5023 N N . THR B 1 207 ? 11.484 -24.094 -10.781 1 95.81 207 THR B N 1
ATOM 5024 C CA . THR B 1 207 ? 12.195 -22.844 -11.062 1 95.81 207 THR B CA 1
ATOM 5025 C C . THR B 1 207 ? 12.703 -22.828 -12.5 1 95.81 207 THR B C 1
ATOM 5027 O O . THR B 1 207 ? 12.609 -21.812 -13.188 1 95.81 207 THR B O 1
ATOM 5030 N N . ILE B 1 208 ? 13.227 -23.984 -12.914 1 97.62 208 ILE B N 1
ATOM 5031 C CA . ILE B 1 208 ? 13.734 -24.094 -14.281 1 97.62 208 ILE B CA 1
ATOM 5032 C C . ILE B 1 208 ? 12.578 -23.938 -15.273 1 97.62 208 ILE B C 1
ATOM 5034 O O . ILE B 1 208 ? 12.711 -23.266 -16.297 1 97.62 208 ILE B O 1
ATOM 5038 N N . ASN B 1 209 ? 11.531 -24.609 -14.914 1 96.38 209 ASN B N 1
ATOM 5039 C CA . ASN B 1 209 ? 10.352 -24.516 -15.758 1 96.38 209 ASN B CA 1
ATOM 5040 C C . ASN B 1 209 ? 9.852 -23.062 -15.859 1 96.38 209 ASN B C 1
ATOM 5042 O O . ASN B 1 209 ? 9.453 -22.625 -16.938 1 96.38 209 ASN B O 1
ATOM 5046 N N . ASP B 1 210 ? 9.812 -22.391 -14.789 1 95.69 210 ASP B N 1
ATOM 5047 C CA . ASP B 1 210 ? 9.336 -21.016 -14.734 1 95.69 210 ASP B CA 1
ATOM 5048 C C . ASP B 1 210 ? 10.195 -20.094 -15.602 1 95.69 210 ASP B C 1
ATOM 5050 O O . ASP B 1 210 ? 9.68 -19.25 -16.328 1 95.69 210 ASP B O 1
ATOM 5054 N N . ILE B 1 211 ? 11.484 -20.219 -15.469 1 97.69 211 ILE B N 1
ATOM 5055 C CA . ILE B 1 211 ? 12.422 -19.422 -16.25 1 97.69 211 ILE B CA 1
ATOM 5056 C C . ILE B 1 211 ? 12.219 -19.688 -17.734 1 97.69 211 ILE B C 1
ATOM 5058 O O . ILE B 1 211 ? 12.094 -18.766 -18.531 1 97.69 211 ILE B O 1
ATOM 5062 N N . HIS B 1 212 ? 12.164 -21.031 -18.047 1 97.5 212 HIS B N 1
ATOM 5063 C CA . HIS B 1 212 ? 11.945 -21.453 -19.438 1 97.5 212 HIS B CA 1
ATOM 5064 C C . HIS B 1 212 ? 10.641 -20.891 -19.984 1 97.5 212 HIS 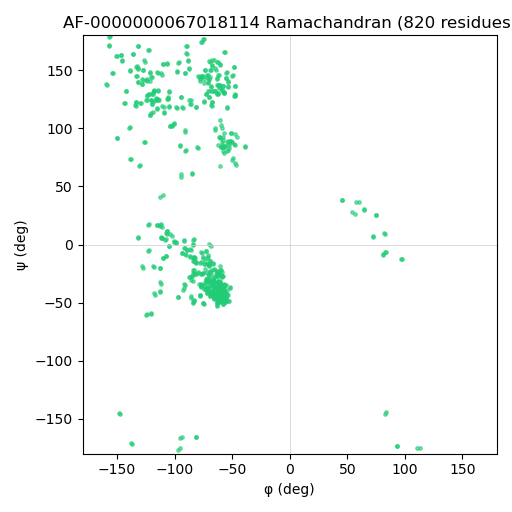B C 1
ATOM 5066 O O . HIS B 1 212 ? 10.609 -20.375 -21.109 1 97.5 212 HIS B O 1
ATOM 5072 N N . TYR B 1 213 ? 9.633 -20.922 -19.203 1 94.88 213 TYR B N 1
ATOM 5073 C CA . TYR B 1 213 ? 8.328 -20.422 -19.609 1 94.88 213 TYR B CA 1
ATOM 5074 C C . TYR B 1 213 ? 8.367 -18.938 -19.891 1 94.88 213 TYR B C 1
ATOM 5076 O O . TYR B 1 213 ? 7.914 -18.469 -20.938 1 94.88 213 TYR B O 1
ATOM 5084 N N . ALA B 1 214 ? 8.867 -18.109 -18.969 1 95.56 214 ALA B N 1
ATOM 5085 C CA . ALA B 1 214 ? 8.938 -16.656 -19.094 1 95.56 214 ALA B CA 1
ATOM 5086 C C . ALA B 1 214 ? 9.742 -16.25 -20.328 1 95.56 214 ALA B C 1
ATOM 5088 O O . ALA B 1 214 ? 9.328 -15.359 -21.078 1 95.56 214 ALA B O 1
ATOM 5089 N N . GLU B 1 215 ? 10.875 -16.906 -20.516 1 97.38 215 GLU B N 1
ATOM 5090 C CA . GLU B 1 215 ? 11.742 -16.562 -21.641 1 97.38 215 GLU B CA 1
ATOM 5091 C C . GLU B 1 215 ? 11.094 -16.938 -22.969 1 97.38 215 GLU B C 1
ATOM 5093 O O . GLU B 1 215 ? 11.172 -16.172 -23.938 1 97.38 215 GLU B O 1
ATOM 5098 N N . THR B 1 216 ? 10.461 -18.078 -22.969 1 95.75 216 THR B N 1
ATOM 5099 C CA . THR B 1 216 ? 9.789 -18.516 -24.188 1 95.75 216 THR B CA 1
ATOM 5100 C C . THR B 1 216 ? 8.633 -17.578 -24.531 1 95.75 216 THR B C 1
ATOM 5102 O O . THR B 1 216 ? 8.406 -17.281 -25.719 1 95.75 216 THR B O 1
ATOM 5105 N N . MET B 1 217 ? 7.945 -17.109 -23.531 1 93.25 217 MET B N 1
ATOM 5106 C CA . MET B 1 217 ? 6.836 -16.188 -23.719 1 93.25 217 MET B CA 1
ATOM 5107 C C . MET B 1 217 ? 7.316 -14.891 -24.375 1 93.25 217 MET B C 1
ATOM 5109 O O . MET B 1 217 ? 6.543 -14.211 -25.047 1 93.25 217 MET B O 1
ATOM 5113 N N . HIS B 1 218 ? 8.523 -14.555 -24.25 1 95.06 218 HIS B N 1
ATOM 5114 C CA . HIS B 1 218 ? 9.078 -13.328 -24.812 1 95.06 218 HIS B CA 1
ATOM 5115 C C . HIS B 1 218 ? 9.961 -13.625 -26.016 1 95.06 218 HIS B C 1
ATOM 5117 O O . HIS B 1 218 ? 10.789 -12.797 -26.406 1 95.06 218 HIS B O 1
ATOM 5123 N N . ASN B 1 219 ? 9.906 -14.852 -26.5 1 95.88 219 ASN B N 1
ATOM 5124 C CA . ASN B 1 219 ? 10.578 -15.297 -27.719 1 95.88 219 ASN B CA 1
ATOM 5125 C C . ASN B 1 219 ? 12.094 -15.219 -27.578 1 95.88 219 ASN B C 1
ATOM 5127 O O . ASN B 1 219 ? 12.797 -14.898 -28.531 1 95.88 219 ASN B O 1
ATOM 5131 N N . LEU B 1 220 ? 12.516 -15.391 -26.406 1 97.12 220 LEU B N 1
ATOM 5132 C CA . LEU B 1 220 ? 13.961 -15.477 -26.203 1 97.12 220 LEU B CA 1
ATOM 5133 C C . LEU B 1 220 ? 14.484 -16.859 -26.562 1 97.12 220 LEU B C 1
ATOM 5135 O O . LEU B 1 220 ? 13.82 -17.859 -26.312 1 97.12 220 LEU B O 1
ATOM 5139 N N . SER B 1 221 ? 15.672 -16.906 -27.109 1 96.94 221 SER B N 1
ATOM 5140 C CA . SER B 1 221 ? 16.266 -18.188 -27.5 1 96.94 221 SER B CA 1
ATOM 5141 C C . SER B 1 221 ? 16.469 -19.094 -26.281 1 96.94 221 SER B C 1
ATOM 5143 O O . SER B 1 221 ? 16.75 -18.609 -25.188 1 96.94 221 SER B O 1
ATOM 5145 N N . GLN B 1 222 ? 16.297 -20.406 -26.547 1 97.38 222 GLN B N 1
ATOM 5146 C CA . GLN B 1 222 ? 16.5 -21.391 -25.5 1 97.38 222 GLN B CA 1
ATOM 5147 C C . GLN B 1 222 ? 17.734 -22.234 -25.766 1 97.38 222 GLN B C 1
ATOM 5149 O O . GLN B 1 222 ? 18.109 -22.453 -26.922 1 97.38 222 GLN B O 1
ATOM 5154 N N . PRO B 1 223 ? 18.391 -22.609 -24.688 1 97.56 223 PRO B N 1
ATOM 5155 C CA . PRO B 1 223 ? 19.547 -23.484 -24.922 1 97.56 223 PRO B CA 1
ATOM 5156 C C . PRO B 1 223 ? 19.156 -24.812 -25.562 1 97.56 223 PRO B C 1
ATOM 5158 O O . PRO B 1 223 ? 18.047 -25.312 -25.344 1 97.56 223 PRO B O 1
ATOM 5161 N N . SER B 1 224 ? 20.078 -25.469 -26.234 1 97.44 224 SER B N 1
ATOM 5162 C CA . SER B 1 224 ? 19.828 -26.672 -27.016 1 97.44 224 SER B CA 1
ATOM 5163 C C . SER B 1 224 ? 19.453 -27.859 -26.125 1 97.44 224 SER B C 1
ATOM 5165 O O . SER B 1 224 ? 18.781 -28.797 -26.562 1 97.44 224 SER B O 1
ATOM 5167 N N . TRP B 1 225 ? 19.859 -27.734 -24.859 1 98.06 225 TRP B N 1
ATOM 5168 C CA . TRP B 1 225 ? 19.625 -28.875 -23.969 1 98.06 225 TRP B CA 1
ATOM 5169 C C . TRP B 1 225 ? 18.172 -28.922 -23.516 1 98.06 225 TRP B C 1
ATOM 5171 O O . TRP B 1 225 ? 17.719 -29.922 -22.953 1 98.06 225 TRP B O 1
ATOM 5181 N N . ILE B 1 226 ? 17.391 -27.828 -23.672 1 98.31 226 ILE B N 1
ATOM 5182 C CA . ILE B 1 226 ? 15.969 -27.844 -23.391 1 98.31 226 ILE B CA 1
ATOM 5183 C C . ILE B 1 226 ? 15.195 -28.234 -24.656 1 98.31 226 ILE B C 1
ATOM 5185 O O . ILE B 1 226 ? 14.617 -27.375 -25.328 1 98.31 226 ILE B O 1
ATOM 5189 N N . THR B 1 227 ? 15.141 -29.5 -24.891 1 98.06 227 THR B N 1
ATOM 5190 C CA . THR B 1 227 ? 14.352 -30.047 -26 1 98.06 227 THR B CA 1
ATOM 5191 C C . THR B 1 227 ? 12.867 -30.062 -25.656 1 98.06 227 THR B C 1
ATOM 5193 O O . THR B 1 227 ? 12.492 -29.766 -24.516 1 98.06 227 THR B O 1
ATOM 5196 N N . ASP B 1 228 ? 12.07 -30.406 -26.578 1 97.44 228 ASP B N 1
ATOM 5197 C CA . ASP B 1 228 ? 10.641 -30.516 -26.328 1 97.44 228 ASP B CA 1
ATOM 5198 C C . ASP B 1 228 ? 10.344 -31.516 -25.219 1 97.44 228 ASP B C 1
ATOM 5200 O O . ASP B 1 228 ? 9.461 -31.281 -24.391 1 97.44 228 ASP B O 1
ATOM 5204 N N . ASP B 1 229 ? 11.078 -32.531 -25.219 1 97.88 229 ASP B N 1
ATOM 5205 C CA . ASP B 1 229 ? 10.883 -33.594 -24.203 1 97.88 229 ASP B CA 1
ATOM 5206 C C . ASP B 1 229 ? 11.281 -33.062 -22.828 1 97.88 229 ASP B C 1
ATOM 5208 O O . ASP B 1 229 ? 10.609 -33.375 -21.828 1 97.88 229 ASP B O 1
ATOM 5212 N N . VAL B 1 230 ? 12.398 -32.344 -22.812 1 98.44 230 VAL B N 1
ATOM 5213 C CA . VAL B 1 230 ? 12.852 -31.797 -21.547 1 98.44 230 VAL B CA 1
ATOM 5214 C C . VAL B 1 230 ? 11.836 -30.781 -21.031 1 98.44 230 VAL B C 1
ATOM 5216 O O . VAL B 1 230 ? 11.484 -30.781 -19.844 1 98.44 230 VAL B O 1
ATOM 5219 N N . SER B 1 231 ? 11.398 -29.969 -21.938 1 97.88 231 SER B N 1
ATOM 5220 C CA . SER B 1 231 ? 10.391 -28.969 -21.594 1 97.88 231 SER B CA 1
ATOM 5221 C C . SER B 1 231 ? 9.141 -29.625 -21.016 1 97.88 231 SER B C 1
ATOM 5223 O O . SER B 1 231 ? 8.617 -29.172 -20 1 97.88 231 SER B O 1
ATOM 5225 N N . LYS B 1 232 ? 8.656 -30.594 -21.656 1 97.44 232 LYS B N 1
ATOM 5226 C CA . LYS B 1 232 ? 7.469 -31.312 -21.203 1 97.44 232 LYS B CA 1
ATOM 5227 C C . LYS B 1 232 ? 7.695 -31.922 -19.828 1 97.44 232 LYS B C 1
ATOM 5229 O O . LYS B 1 232 ? 6.809 -31.875 -18.969 1 97.44 232 LYS B O 1
ATOM 5234 N N . LYS B 1 233 ? 8.789 -32.531 -19.656 1 98.06 233 LYS B N 1
ATOM 5235 C CA . LYS B 1 233 ? 9.094 -33.188 -18.375 1 98.06 233 LYS B CA 1
ATOM 5236 C C . LYS B 1 233 ? 9.203 -32.156 -17.25 1 98.06 233 LYS B C 1
ATOM 5238 O O . LYS B 1 233 ? 8.75 -32.406 -16.141 1 98.06 233 LYS B O 1
ATOM 5243 N N . LEU B 1 234 ? 9.844 -30.984 -17.547 1 97.75 234 LEU B N 1
ATOM 5244 C CA . LEU B 1 234 ? 9.898 -29.906 -16.578 1 97.75 234 LEU B CA 1
ATOM 5245 C C . LEU B 1 234 ? 8.492 -29.469 -16.172 1 97.75 234 LEU B C 1
ATOM 5247 O O . LEU B 1 234 ? 8.219 -29.297 -14.977 1 97.75 234 LEU B O 1
ATOM 5251 N N . ARG B 1 235 ? 7.652 -29.328 -17.094 1 95.44 235 ARG B N 1
ATOM 5252 C CA . ARG B 1 235 ? 6.273 -28.922 -16.828 1 95.44 235 ARG B CA 1
ATOM 5253 C C . ARG B 1 235 ? 5.551 -29.969 -15.984 1 95.44 235 ARG B C 1
ATOM 5255 O O . ARG B 1 235 ? 4.887 -29.625 -15.008 1 95.44 235 ARG B O 1
ATOM 5262 N N . ASN B 1 236 ? 5.668 -31.219 -16.359 1 95.69 236 ASN B N 1
ATOM 5263 C CA . ASN B 1 236 ? 5 -32.281 -15.633 1 95.69 236 ASN B CA 1
ATOM 5264 C C . ASN B 1 236 ? 5.48 -32.375 -14.188 1 95.69 236 ASN B C 1
ATOM 5266 O O . ASN B 1 236 ? 4.672 -32.531 -13.273 1 95.69 236 ASN B O 1
ATOM 5270 N N . LEU B 1 237 ? 6.777 -32.312 -14 1 96.5 237 LEU B N 1
ATOM 5271 C CA . LEU B 1 237 ? 7.336 -32.406 -12.656 1 96.5 237 LEU B CA 1
ATOM 5272 C C . LEU B 1 237 ? 6.922 -31.203 -11.812 1 96.5 237 LEU B C 1
ATOM 5274 O O . LEU B 1 237 ? 6.723 -31.328 -10.602 1 96.5 237 LEU B O 1
ATOM 5278 N N . SER B 1 238 ? 6.797 -30.062 -12.461 1 93.75 238 SER B N 1
ATOM 5279 C CA . SER B 1 238 ? 6.328 -28.859 -11.766 1 93.75 238 SER B CA 1
ATOM 5280 C C . SER B 1 238 ? 4.891 -29.031 -11.289 1 93.75 238 SER B C 1
ATOM 5282 O O . SER B 1 238 ? 4.539 -28.594 -10.195 1 93.75 238 SER B O 1
ATOM 5284 N N . MET B 1 239 ? 4.074 -29.641 -12.07 1 92.06 239 MET B N 1
ATOM 5285 C CA . MET B 1 239 ? 2.693 -29.906 -11.688 1 92.06 239 MET B CA 1
ATOM 5286 C C . MET B 1 239 ? 2.637 -30.844 -10.477 1 92.06 239 MET B C 1
ATOM 5288 O O . MET B 1 239 ? 1.847 -30.625 -9.562 1 92.06 239 MET B O 1
ATOM 5292 N N . ILE B 1 240 ? 3.486 -31.828 -10.5 1 92.56 240 ILE B N 1
ATOM 5293 C CA . ILE B 1 240 ? 3.549 -32.781 -9.398 1 92.56 240 ILE B CA 1
ATOM 5294 C C . ILE B 1 240 ? 4 -32.062 -8.125 1 92.56 240 ILE B C 1
ATOM 5296 O O . ILE B 1 240 ? 3.434 -32.281 -7.051 1 92.56 240 ILE B O 1
ATOM 5300 N N . THR B 1 241 ? 4.969 -31.25 -8.289 1 92 241 THR B N 1
ATOM 5301 C CA . THR B 1 241 ? 5.492 -30.516 -7.145 1 92 241 THR B CA 1
ATOM 5302 C C . THR B 1 241 ? 4.414 -29.625 -6.531 1 92 241 THR B C 1
ATOM 5304 O O . THR B 1 241 ? 4.375 -29.438 -5.312 1 92 241 THR B O 1
ATOM 5307 N N . ASN B 1 242 ? 3.578 -29.047 -7.328 1 90.44 242 ASN B N 1
ATOM 5308 C CA . ASN B 1 242 ? 2.494 -28.203 -6.844 1 90.44 242 ASN B CA 1
ATOM 5309 C C . ASN B 1 242 ? 1.538 -28.969 -5.941 1 90.44 242 ASN B C 1
ATOM 5311 O O . ASN B 1 242 ? 1.021 -28.422 -4.965 1 90.44 242 ASN B O 1
ATOM 5315 N N . GLU B 1 243 ? 1.307 -30.172 -6.262 1 91.69 243 GLU B N 1
ATOM 5316 C CA . GLU B 1 243 ? 0.436 -30.984 -5.426 1 91.69 243 GLU B CA 1
ATOM 5317 C C . GLU B 1 243 ? 1.025 -31.172 -4.031 1 91.69 243 GLU B C 1
ATOM 5319 O O . GLU B 1 243 ? 0.296 -31.156 -3.037 1 91.69 243 GLU B O 1
ATOM 5324 N N . PHE B 1 244 ? 2.365 -31.359 -3.98 1 92.12 244 PHE B N 1
ATOM 5325 C CA . PHE B 1 244 ? 3.047 -31.484 -2.697 1 92.12 244 PHE B CA 1
ATOM 5326 C C . PHE B 1 244 ? 2.975 -30.172 -1.917 1 92.12 244 PHE B C 1
ATOM 5328 O O . PHE B 1 244 ? 2.695 -30.172 -0.716 1 92.12 244 PHE B O 1
ATOM 5335 N N . ILE B 1 245 ? 3.1 -29.078 -2.598 1 92 245 ILE B N 1
ATOM 5336 C CA . ILE B 1 245 ? 3.197 -27.766 -1.987 1 92 245 ILE B CA 1
ATOM 5337 C C . ILE B 1 245 ? 1.885 -27.422 -1.289 1 92 245 ILE B C 1
ATOM 5339 O O . ILE B 1 245 ? 1.888 -26.812 -0.21 1 92 245 ILE B O 1
ATOM 5343 N N . TYR B 1 246 ? 0.784 -27.891 -1.798 1 92.31 246 TYR B N 1
ATOM 5344 C CA . TYR B 1 246 ? -0.507 -27.484 -1.254 1 92.31 246 TYR B CA 1
ATOM 5345 C C . TYR B 1 246 ? -1.151 -28.625 -0.472 1 92.31 246 TYR B C 1
ATOM 5347 O O . TYR B 1 246 ? -2.312 -28.531 -0.065 1 92.31 246 TYR B O 1
ATOM 5355 N N . GLY B 1 247 ? -0.426 -29.734 -0.332 1 90.56 247 GLY B N 1
ATOM 5356 C CA . GLY B 1 247 ? -0.88 -30.812 0.522 1 90.56 247 GLY B CA 1
ATOM 5357 C C . GLY B 1 247 ? -2.01 -31.625 -0.089 1 90.56 247 GLY B C 1
ATOM 5358 O O . GLY B 1 247 ? -2.816 -32.219 0.63 1 90.56 247 GLY B O 1
ATOM 5359 N N . ILE B 1 248 ? -2.088 -31.625 -1.433 1 90.06 248 ILE B N 1
ATOM 5360 C CA . ILE B 1 248 ? -3.209 -32.312 -2.057 1 90.06 248 ILE B CA 1
ATOM 5361 C C . ILE B 1 248 ? -2.717 -33.594 -2.709 1 90.06 248 ILE B C 1
ATOM 5363 O O . ILE B 1 248 ? -3.441 -34.219 -3.484 1 90.06 248 ILE B O 1
ATOM 5367 N N . SER B 1 249 ? -1.464 -33.938 -2.414 1 89.25 249 SER B N 1
ATOM 5368 C CA . SER B 1 249 ? -0.892 -35.188 -2.861 1 89.25 249 SER B CA 1
ATOM 5369 C C . SER B 1 249 ? -0.984 -36.25 -1.771 1 89.25 249 SER B C 1
ATOM 5371 O O . SER B 1 249 ? -1.574 -36.031 -0.715 1 89.25 249 SER B O 1
ATOM 5373 N N . GLU B 1 250 ? -0.383 -37.438 -2.123 1 89.44 250 GLU B N 1
ATOM 5374 C CA . GLU B 1 250 ? -0.136 -38.438 -1.095 1 89.44 250 GLU B CA 1
ATOM 5375 C C . GLU B 1 250 ? 1.185 -38.188 -0.374 1 89.44 250 GLU B C 1
ATOM 5377 O O . GLU B 1 250 ? 2.244 -38.125 -1.004 1 89.44 250 GLU B O 1
ATOM 5382 N N . PRO B 1 251 ? 1.189 -38.062 0.989 1 91.31 251 PRO B N 1
ATOM 5383 C CA . PRO B 1 251 ? 0.025 -38.031 1.878 1 91.31 251 PRO B CA 1
ATOM 5384 C C . PRO B 1 251 ? -0.777 -36.719 1.757 1 91.31 251 PRO B C 1
ATOM 5386 O O . PRO B 1 251 ? -0.203 -35.656 1.531 1 91.31 251 PRO B O 1
ATOM 5389 N N . TYR B 1 252 ? -2.059 -36.844 1.866 1 91.81 252 TYR B N 1
ATOM 5390 C CA . TYR B 1 252 ? -2.98 -35.719 1.916 1 91.81 252 TYR B CA 1
ATOM 5391 C C . TYR B 1 252 ? -2.924 -35.031 3.271 1 91.81 252 TYR B C 1
ATOM 5393 O O . TYR B 1 252 ? -3.082 -35.656 4.312 1 91.81 252 TYR B O 1
ATOM 5401 N N . LEU B 1 253 ? -2.627 -33.688 3.264 1 92.75 253 LEU B N 1
ATOM 5402 C CA . LEU B 1 253 ? -2.449 -32.969 4.508 1 92.75 253 LEU B CA 1
ATOM 5403 C C . LEU B 1 253 ? -3.355 -31.734 4.551 1 92.75 253 LEU B C 1
ATOM 5405 O O . LEU B 1 253 ? -2.916 -30.625 4.25 1 92.75 253 LEU B O 1
ATOM 5409 N N . PRO B 1 254 ? -4.566 -31.875 5.027 1 93 254 PRO B N 1
ATOM 5410 C CA . PRO B 1 254 ? -5.508 -30.75 5.086 1 93 254 PRO B CA 1
ATOM 5411 C C . PRO B 1 254 ? -4.98 -29.578 5.914 1 93 254 PRO B C 1
ATOM 5413 O O . PRO B 1 254 ? -5.301 -28.422 5.633 1 93 254 PRO B O 1
ATOM 5416 N N . GLU B 1 255 ? -4.133 -29.875 6.848 1 95.62 255 GLU B N 1
ATOM 5417 C CA . GLU B 1 255 ? -3.559 -28.812 7.66 1 95.62 255 GLU B CA 1
ATOM 5418 C C . GLU B 1 255 ? -2.705 -27.875 6.812 1 95.62 255 GLU B C 1
ATOM 5420 O O . GLU B 1 255 ? -2.686 -26.656 7.043 1 95.62 255 GLU B O 1
ATOM 5425 N N . LEU B 1 256 ? -1.983 -28.453 5.879 1 95.75 256 LEU B N 1
ATOM 5426 C CA . LEU B 1 256 ? -1.159 -27.641 5 1 95.75 256 LEU B CA 1
ATOM 5427 C C . LEU B 1 256 ? -2.027 -26.75 4.105 1 95.75 256 LEU B C 1
ATOM 5429 O O . LEU B 1 256 ? -1.701 -25.594 3.861 1 95.75 256 LEU B O 1
ATOM 5433 N N . ILE B 1 257 ? -3.178 -27.297 3.617 1 95.5 257 ILE B N 1
ATOM 5434 C CA . ILE B 1 257 ? -4.145 -26.531 2.838 1 95.5 257 ILE B CA 1
ATOM 5435 C C . ILE B 1 257 ? -4.648 -25.344 3.658 1 95.5 257 ILE B C 1
ATOM 5437 O O . ILE B 1 257 ? -4.707 -24.219 3.162 1 95.5 257 ILE B O 1
ATOM 5441 N N . LYS B 1 258 ? -4.91 -25.594 4.898 1 96.88 258 LYS B N 1
ATOM 5442 C CA . LYS B 1 258 ? -5.391 -24.578 5.832 1 96.88 258 LYS B CA 1
ATOM 5443 C C . LYS B 1 258 ? -4.344 -23.484 6.047 1 96.88 258 LYS B C 1
ATOM 5445 O O . LYS B 1 258 ? -4.656 -22.297 5.984 1 96.88 258 LYS B O 1
ATOM 5450 N N . LEU B 1 259 ? -3.086 -23.891 6.238 1 97.62 259 LEU B N 1
ATOM 5451 C CA . LEU B 1 259 ? -2.025 -22.953 6.562 1 97.62 259 LEU B CA 1
ATOM 5452 C C . LEU B 1 259 ? -1.688 -22.078 5.359 1 97.62 259 LEU B C 1
ATOM 5454 O O . LEU B 1 259 ? -1.275 -20.922 5.516 1 97.62 259 LEU B O 1
ATOM 5458 N N . ARG B 1 260 ? -1.944 -22.594 4.164 1 96.69 260 ARG B N 1
ATOM 5459 C CA . ARG B 1 260 ? -1.556 -21.859 2.969 1 96.69 260 ARG B CA 1
ATOM 5460 C C . ARG B 1 260 ? -2.734 -21.062 2.406 1 96.69 260 ARG B C 1
ATOM 5462 O O . ARG B 1 260 ? -2.596 -19.891 2.07 1 96.69 260 ARG B O 1
ATOM 5469 N N . GLY B 1 261 ? -3.922 -21.688 2.314 1 96.81 261 GLY B N 1
ATOM 5470 C CA . GLY B 1 261 ? -5.051 -21.047 1.658 1 96.81 261 GLY B CA 1
ATOM 5471 C C . GLY B 1 261 ? -6.125 -20.594 2.629 1 96.81 261 GLY B C 1
ATOM 5472 O O . GLY B 1 261 ? -7.031 -19.844 2.256 1 96.81 261 GLY B O 1
ATOM 5473 N N . GLY B 1 262 ? -6.023 -20.984 3.852 1 97.81 262 GLY B N 1
ATOM 5474 C CA . GLY B 1 262 ? -7.098 -20.797 4.816 1 97.81 262 GLY B CA 1
ATOM 5475 C C . GLY B 1 262 ? -7.301 -19.344 5.199 1 97.81 262 GLY B C 1
ATOM 5476 O O . GLY B 1 262 ? -8.43 -18.906 5.426 1 97.81 262 GLY B O 1
ATOM 5477 N N . SER B 1 263 ? -6.238 -18.609 5.289 1 98.44 263 SER B N 1
ATOM 5478 C CA . SER B 1 263 ? -6.348 -17.219 5.723 1 98.44 263 SER B CA 1
ATOM 5479 C C . SER B 1 263 ? -7.129 -16.391 4.711 1 98.44 263 SER B C 1
ATOM 5481 O O . SER B 1 263 ? -7.918 -15.516 5.09 1 98.44 263 SER B O 1
ATOM 5483 N N . LEU B 1 264 ? -6.891 -16.594 3.432 1 98.62 264 LEU B N 1
ATOM 5484 C CA . LEU B 1 264 ? -7.641 -15.883 2.408 1 98.62 264 LEU B CA 1
ATOM 5485 C C . LEU B 1 264 ? -9.109 -16.281 2.426 1 98.62 264 LEU B C 1
ATOM 5487 O O . LEU B 1 264 ? -10 -15.43 2.361 1 98.62 264 LEU B O 1
ATOM 5491 N N . LEU B 1 265 ? -9.336 -17.594 2.498 1 98.25 265 LEU B N 1
ATOM 5492 C CA . LEU B 1 265 ? -10.711 -18.078 2.604 1 98.25 265 LEU B CA 1
ATOM 5493 C C . LEU B 1 265 ? -11.422 -17.453 3.799 1 98.25 265 LEU B C 1
ATOM 5495 O O . LEU B 1 265 ? -12.562 -17 3.684 1 98.25 265 LEU B O 1
ATOM 5499 N N . LYS B 1 266 ? -10.758 -17.438 4.867 1 98.62 266 LYS B N 1
ATOM 5500 C CA . LYS B 1 266 ? -11.305 -16.859 6.09 1 98.62 266 LYS B CA 1
ATOM 5501 C C . LYS B 1 266 ? -11.664 -15.383 5.891 1 98.62 266 LYS B C 1
ATOM 5503 O O . LYS B 1 266 ? -12.742 -14.945 6.297 1 98.62 266 LYS B O 1
ATOM 5508 N N . LEU B 1 267 ? -10.789 -14.688 5.34 1 98.31 267 LEU B N 1
ATOM 5509 C CA . LEU B 1 267 ? -11.047 -13.273 5.09 1 98.31 267 LEU B CA 1
ATOM 5510 C C . LEU B 1 267 ? -12.32 -13.094 4.262 1 98.31 267 LEU B C 1
ATOM 5512 O O . LEU B 1 267 ? -13.172 -12.266 4.598 1 98.31 267 LEU B O 1
ATOM 5516 N N . PHE B 1 268 ? -12.445 -13.82 3.162 1 98.56 268 PHE B N 1
ATOM 5517 C CA . PHE B 1 268 ? -13.609 -13.719 2.293 1 98.56 268 PHE B CA 1
ATOM 5518 C C . PHE B 1 268 ? -14.891 -14.023 3.066 1 98.56 268 PHE B C 1
ATOM 5520 O O . PHE B 1 268 ? -15.883 -13.305 2.947 1 98.56 268 PHE B O 1
ATOM 5527 N N . LEU B 1 269 ? -14.844 -15.047 3.865 1 98.5 269 LEU B N 1
ATOM 5528 C CA . LEU B 1 269 ? -16.031 -15.484 4.582 1 98.5 269 LEU B CA 1
ATOM 5529 C C . LEU B 1 269 ? -16.375 -14.516 5.707 1 98.5 269 LEU B C 1
ATOM 5531 O O . LEU B 1 269 ? -17.562 -14.273 5.992 1 98.5 269 LEU B O 1
ATOM 5535 N N . GLU B 1 270 ? -15.359 -14.008 6.34 1 97.88 270 GLU B N 1
ATOM 5536 C CA . GLU B 1 270 ? -15.609 -13 7.363 1 97.88 270 GLU B CA 1
ATOM 5537 C C . GLU B 1 270 ? -16.25 -11.75 6.766 1 97.88 270 GLU B C 1
ATOM 5539 O O . GLU B 1 270 ? -17.141 -11.156 7.363 1 97.88 270 GLU B O 1
ATOM 5544 N N . ASN B 1 271 ? -15.766 -11.328 5.656 1 98.06 271 ASN B N 1
ATOM 5545 C CA . ASN B 1 271 ? -16.391 -10.211 4.957 1 98.06 271 ASN B CA 1
ATOM 5546 C C . ASN B 1 271 ? -17.844 -10.508 4.617 1 98.06 271 ASN B C 1
ATOM 5548 O O . ASN B 1 271 ? -18.719 -9.648 4.789 1 98.06 271 ASN B O 1
ATOM 5552 N N . ILE B 1 272 ? -18.094 -11.68 4.125 1 98.25 272 ILE B N 1
ATOM 5553 C CA . ILE B 1 272 ? -19.438 -12.094 3.75 1 98.25 272 ILE B CA 1
ATOM 5554 C C . ILE B 1 272 ? -20.344 -12.062 4.977 1 98.25 272 ILE B C 1
ATOM 5556 O O . ILE B 1 272 ? -21.453 -11.516 4.93 1 98.25 272 ILE B O 1
ATOM 5560 N N . ASN B 1 273 ? -19.891 -12.617 6.051 1 96.94 273 ASN B N 1
ATOM 5561 C CA . ASN B 1 273 ? -20.672 -12.656 7.277 1 96.94 273 ASN B CA 1
ATOM 5562 C C . ASN B 1 273 ? -20.938 -11.258 7.812 1 96.94 273 ASN B C 1
ATOM 5564 O O . ASN B 1 273 ? -22.047 -10.961 8.266 1 96.94 273 ASN B O 1
ATOM 5568 N N . GLN B 1 274 ? -19.938 -10.492 7.766 1 96.88 274 GLN B N 1
ATOM 5569 C CA . GLN B 1 274 ? -20.125 -9.117 8.227 1 96.88 274 GLN B CA 1
ATOM 5570 C C . GLN B 1 274 ? -21.109 -8.367 7.348 1 96.88 274 GLN B C 1
ATOM 5572 O O . GLN B 1 274 ? -21.953 -7.617 7.848 1 96.88 274 GLN B O 1
ATOM 5577 N N . LYS B 1 275 ? -20.969 -8.547 6.059 1 97.31 275 LYS B N 1
ATOM 5578 C CA . LYS B 1 275 ? -21.906 -7.93 5.125 1 97.31 275 LYS B CA 1
ATOM 5579 C C . LYS B 1 275 ? -23.344 -8.375 5.41 1 97.31 275 LYS B C 1
ATOM 5581 O O . LYS B 1 275 ? -24.25 -7.547 5.477 1 97.31 275 LYS B O 1
ATOM 5586 N N . LYS B 1 276 ? -23.547 -9.633 5.57 1 95.75 276 LYS B N 1
ATOM 5587 C CA . LYS B 1 276 ? -24.859 -10.195 5.879 1 95.75 276 LYS B CA 1
ATOM 5588 C C . LYS B 1 276 ? -25.422 -9.602 7.164 1 95.75 276 LYS B C 1
ATOM 5590 O O . LYS B 1 276 ? -26.578 -9.18 7.203 1 95.75 276 LYS B O 1
ATOM 5595 N N . GLU B 1 277 ? -24.609 -9.555 8.148 1 94.94 277 GLU B N 1
ATOM 5596 C CA . GLU B 1 277 ? -25.031 -9.008 9.438 1 94.94 277 GLU B CA 1
ATOM 5597 C C . GLU B 1 277 ? -25.406 -7.535 9.328 1 94.94 277 GLU B C 1
ATOM 5599 O O . GLU B 1 277 ? -26.391 -7.094 9.922 1 94.94 277 GLU B O 1
ATOM 5604 N N . CYS B 1 278 ? -24.641 -6.832 8.578 1 95.38 278 CYS B N 1
ATOM 5605 C CA . CYS B 1 278 ? -24.828 -5.391 8.469 1 95.38 278 CYS B CA 1
ATOM 5606 C C . CYS B 1 278 ? -26.047 -5.07 7.602 1 95.38 278 CYS B C 1
ATOM 5608 O O . CYS B 1 278 ? -26.672 -4.023 7.77 1 95.38 278 CYS B O 1
ATOM 5610 N N . LEU B 1 279 ? -26.422 -5.973 6.711 1 93.94 279 LEU B N 1
ATOM 5611 C CA . LEU B 1 279 ? -27.656 -5.801 5.941 1 93.94 279 LEU B CA 1
ATOM 5612 C C . LEU B 1 279 ? -28.875 -5.891 6.844 1 93.94 279 LEU B C 1
ATOM 5614 O O . LEU B 1 279 ? -29.891 -5.219 6.602 1 93.94 279 LEU B O 1
ATOM 5618 N N . SER B 1 280 ? -28.812 -6.609 7.859 1 92.06 280 SER B N 1
ATOM 5619 C CA . SER B 1 280 ? -29.906 -6.789 8.805 1 92.06 280 SER B CA 1
ATOM 5620 C C . SER B 1 280 ? -29.953 -5.652 9.82 1 92.06 280 SER B C 1
ATOM 5622 O O . SER B 1 280 ? -31 -5.379 10.398 1 92.06 280 SER B O 1
ATOM 5624 N N . ASP B 1 281 ? -28.781 -4.996 10.031 1 92.44 281 ASP B N 1
ATOM 5625 C CA . ASP B 1 281 ? -28.688 -3.883 10.977 1 92.44 281 ASP B CA 1
ATOM 5626 C C . ASP B 1 281 ? -27.828 -2.752 10.406 1 92.44 281 ASP B C 1
ATOM 5628 O O . ASP B 1 281 ? -26.75 -2.457 10.938 1 92.44 281 ASP B O 1
ATOM 5632 N N . PRO B 1 282 ? -28.328 -2.049 9.492 1 88.56 282 PRO B N 1
ATOM 5633 C CA . PRO B 1 282 ? -27.547 -1.047 8.773 1 88.56 282 PRO B CA 1
ATOM 5634 C C . PRO B 1 282 ? -27.172 0.147 9.641 1 88.56 282 PRO B C 1
ATOM 5636 O O . PRO B 1 282 ? -26.25 0.905 9.305 1 88.56 282 PRO B O 1
ATOM 5639 N N . GLU B 1 283 ? -27.781 0.361 10.836 1 89.94 283 GLU B N 1
ATOM 5640 C CA . GLU B 1 283 ? -27.516 1.526 11.68 1 89.94 283 GLU B CA 1
ATOM 5641 C C . GLU B 1 283 ? -26.375 1.267 12.648 1 89.94 283 GLU B C 1
ATOM 5643 O O . GLU B 1 283 ? -25.906 2.186 13.32 1 89.94 283 GLU B O 1
ATOM 5648 N N . ASN B 1 284 ? -25.938 0.036 12.602 1 90.38 284 ASN B N 1
ATOM 5649 C CA . ASN B 1 284 ? -24.797 -0.301 13.445 1 90.38 284 ASN B CA 1
ATOM 5650 C C . ASN B 1 284 ? -23.531 0.414 12.984 1 90.38 284 ASN B C 1
ATOM 5652 O O . ASN B 1 284 ? -23.078 0.232 11.844 1 90.38 284 ASN B O 1
ATOM 5656 N N . PRO B 1 285 ? -22.922 1.178 13.875 1 87 285 PRO B N 1
ATOM 5657 C CA . PRO B 1 285 ? -21.734 1.948 13.484 1 87 285 PRO B CA 1
ATOM 5658 C C . PRO B 1 285 ? -20.578 1.061 13.031 1 87 285 PRO B C 1
ATOM 5660 O O . PRO B 1 285 ? -19.75 1.49 12.234 1 87 285 PRO B O 1
ATOM 5663 N N . SER B 1 286 ? -20.578 -0.109 13.469 1 88 286 SER B N 1
ATOM 5664 C CA . SER B 1 286 ? -19.516 -1.034 13.094 1 88 286 SER B CA 1
ATOM 5665 C C . SER B 1 286 ? -19.656 -1.484 11.648 1 88 286 SER B C 1
ATOM 5667 O O . SER B 1 286 ? -18.75 -2.102 11.094 1 88 286 SER B O 1
ATOM 5669 N N . CYS B 1 287 ? -20.734 -1.079 11.031 1 91.38 287 CYS B N 1
ATOM 5670 C CA . CYS B 1 287 ? -21.031 -1.546 9.68 1 91.38 287 CYS B CA 1
ATOM 5671 C C . CYS B 1 287 ? -20.656 -0.497 8.648 1 91.38 287 CYS B C 1
ATOM 5673 O O . CYS B 1 287 ? -20.781 -0.731 7.441 1 91.38 287 CYS B O 1
ATOM 5675 N N . SER B 1 288 ? -20.094 0.592 9.094 1 85.44 288 SER B N 1
ATOM 5676 C CA . SER B 1 288 ? -19.828 1.711 8.195 1 85.44 288 SER B CA 1
ATOM 5677 C C . SER B 1 288 ? -18.844 1.319 7.098 1 85.44 288 SER B C 1
ATOM 5679 O O . SER B 1 288 ? -18.984 1.744 5.949 1 85.44 288 SER B O 1
ATOM 5681 N N . TRP B 1 289 ? -17.969 0.433 7.406 1 86.94 289 TRP B N 1
ATOM 5682 C CA . TRP B 1 289 ? -16.906 0.117 6.461 1 86.94 289 TRP B CA 1
ATOM 5683 C C . TRP B 1 289 ? -17.391 -0.868 5.402 1 86.94 289 TRP B C 1
ATOM 5685 O O . TRP B 1 289 ? -16.875 -0.888 4.281 1 86.94 289 TRP B O 1
ATOM 5695 N N . ILE B 1 290 ? -18.422 -1.684 5.723 1 93.31 290 ILE B N 1
ATOM 5696 C CA . ILE B 1 290 ? -18.75 -2.777 4.816 1 93.31 290 ILE B CA 1
ATOM 5697 C C . ILE B 1 290 ? -20.109 -2.531 4.172 1 93.31 290 ILE B C 1
ATOM 5699 O O . ILE B 1 290 ? -20.438 -3.123 3.139 1 93.31 290 ILE B O 1
ATOM 5703 N N . LEU B 1 291 ? -20.953 -1.696 4.746 1 92.94 291 LEU B N 1
ATOM 5704 C CA . LEU B 1 291 ? -22.328 -1.537 4.285 1 92.94 291 LEU B CA 1
ATOM 5705 C C . LEU B 1 291 ? -22.375 -1.084 2.828 1 92.94 291 LEU B C 1
ATOM 5707 O O . LEU B 1 291 ? -23.109 -1.646 2.018 1 92.94 291 LEU B O 1
ATOM 5711 N N . GLN B 1 292 ? -21.516 -0.148 2.48 1 93.31 292 GLN B N 1
ATOM 5712 C CA . GLN B 1 292 ? -21.531 0.389 1.124 1 93.31 292 GLN B CA 1
ATOM 5713 C C . GLN B 1 292 ? -20.547 -0.348 0.225 1 93.31 292 GLN B C 1
ATOM 5715 O O . GLN B 1 292 ? -20.516 -0.122 -0.986 1 93.31 292 GLN B O 1
ATOM 5720 N N . ARG B 1 293 ? -19.734 -1.229 0.825 1 97.31 293 ARG B N 1
ATOM 5721 C CA . ARG B 1 293 ? -18.734 -1.976 0.064 1 97.31 293 ARG B CA 1
ATOM 5722 C C . ARG B 1 293 ? -19.391 -3.01 -0.841 1 97.31 293 ARG B C 1
ATOM 5724 O O . ARG B 1 293 ? -20.234 -3.787 -0.391 1 97.31 293 ARG B O 1
ATOM 5731 N N . LYS B 1 294 ? -19.062 -2.992 -2.133 1 98.06 294 LYS B N 1
ATOM 5732 C CA . LYS B 1 294 ? -19.641 -3.934 -3.086 1 98.06 294 LYS B CA 1
ATOM 5733 C C . LYS B 1 294 ? -18.562 -4.812 -3.717 1 98.06 294 LYS B C 1
ATOM 5735 O O . LYS B 1 294 ? -18.875 -5.855 -4.297 1 98.06 294 LYS B O 1
ATOM 5740 N N . TYR B 1 295 ? -17.344 -4.332 -3.605 1 98.56 295 TYR B N 1
ATOM 5741 C CA . TYR B 1 295 ? -16.266 -4.992 -4.34 1 98.56 295 TYR B CA 1
ATOM 5742 C C . TYR B 1 295 ? -14.977 -4.996 -3.533 1 98.56 295 TYR B C 1
ATOM 5744 O O . TYR B 1 295 ? -14.5 -3.941 -3.107 1 98.56 295 TYR B O 1
ATOM 5752 N N . PHE B 1 296 ? -14.469 -6.137 -3.283 1 98.69 296 PHE B N 1
ATOM 5753 C CA . PHE B 1 296 ? -13.156 -6.348 -2.68 1 98.69 296 PHE B CA 1
ATOM 5754 C C . PHE B 1 296 ? -12.242 -7.121 -3.623 1 98.69 296 PHE B C 1
ATOM 5756 O O . PHE B 1 296 ? -12.641 -8.156 -4.168 1 98.69 296 PHE B O 1
ATOM 5763 N N . ALA B 1 297 ? -11.031 -6.629 -3.805 1 98.75 297 ALA B N 1
ATOM 5764 C CA . ALA B 1 297 ? -10.109 -7.363 -4.668 1 98.75 297 ALA B CA 1
ATOM 5765 C C . ALA B 1 297 ? -8.742 -7.52 -4.012 1 98.75 297 ALA B C 1
ATOM 5767 O O . ALA B 1 297 ? -8.297 -6.633 -3.275 1 98.75 297 ALA B O 1
ATOM 5768 N N . LEU B 1 298 ? -8.141 -8.625 -4.266 1 98.81 298 LEU B N 1
ATOM 5769 C CA . LEU B 1 298 ? -6.773 -8.914 -3.848 1 98.81 298 LEU B CA 1
ATOM 5770 C C . LEU B 1 298 ? -5.895 -9.234 -5.051 1 98.81 298 LEU B C 1
ATOM 5772 O O . LEU B 1 298 ? -6.129 -10.219 -5.75 1 98.81 298 LEU B O 1
ATOM 5776 N N . SER B 1 299 ? -4.949 -8.352 -5.371 1 98.88 299 SER B N 1
ATOM 5777 C CA . SER B 1 299 ? -3.926 -8.602 -6.379 1 98.88 299 SER B CA 1
ATOM 5778 C C . SER B 1 299 ? -2.777 -9.43 -5.805 1 98.88 299 SER B C 1
ATOM 5780 O O . SER B 1 299 ? -2.08 -8.977 -4.891 1 98.88 299 SER B O 1
ATOM 5782 N N . ALA B 1 300 ? -2.602 -10.57 -6.379 1 98.69 300 ALA B N 1
ATOM 5783 C CA . ALA B 1 300 ? -1.712 -11.508 -5.695 1 98.69 300 ALA B CA 1
ATOM 5784 C C . ALA B 1 300 ? -0.971 -12.391 -6.695 1 98.69 300 ALA B C 1
ATOM 5786 O O . ALA B 1 300 ? -0.494 -11.906 -7.727 1 98.69 300 ALA B O 1
ATOM 5787 N N . HIS B 1 301 ? -0.73 -13.648 -6.336 1 97.88 301 HIS B N 1
ATOM 5788 C CA . HIS B 1 301 ? 0.167 -14.531 -7.074 1 97.88 301 HIS B CA 1
ATOM 5789 C C . HIS B 1 301 ? -0.553 -15.797 -7.523 1 97.88 301 HIS B C 1
ATOM 5791 O O . HIS B 1 301 ? -1.686 -16.047 -7.109 1 97.88 301 HIS B O 1
ATOM 5797 N N . ASP B 1 302 ? 0.11 -16.5 -8.406 1 95.31 302 ASP B N 1
ATOM 5798 C CA . ASP B 1 302 ? -0.381 -17.828 -8.805 1 95.31 302 ASP B CA 1
ATOM 5799 C C . ASP B 1 302 ? -0.534 -18.734 -7.59 1 95.31 302 ASP B C 1
ATOM 5801 O O . ASP B 1 302 ? -1.534 -19.453 -7.465 1 95.31 302 ASP B O 1
ATOM 5805 N N . THR B 1 303 ? 0.405 -18.609 -6.727 1 95.31 303 THR B N 1
ATOM 5806 C CA . THR B 1 303 ? 0.399 -19.453 -5.539 1 95.31 303 THR B CA 1
ATOM 5807 C C . THR B 1 303 ? -0.786 -19.125 -4.641 1 95.31 303 THR B C 1
ATOM 5809 O O . THR B 1 303 ? -1.384 -20.016 -4.035 1 95.31 303 THR B O 1
ATOM 5812 N N . THR B 1 304 ? -1.174 -17.844 -4.555 1 97.75 304 THR B N 1
ATOM 5813 C CA . THR B 1 304 ? -2.318 -17.422 -3.756 1 97.75 304 THR B CA 1
ATOM 5814 C C . THR B 1 304 ? -3.615 -17.984 -4.324 1 97.75 304 THR B C 1
ATOM 5816 O O . THR B 1 304 ? -4.438 -18.531 -3.584 1 97.75 304 THR B O 1
ATOM 5819 N N . VAL B 1 305 ? -3.756 -17.875 -5.609 1 96.69 305 VAL B N 1
ATOM 5820 C CA . VAL B 1 305 ? -4.945 -18.375 -6.285 1 96.69 305 VAL B CA 1
ATOM 5821 C C . VAL B 1 305 ? -5.02 -19.891 -6.125 1 96.69 305 VAL B C 1
ATOM 5823 O O . VAL B 1 305 ? -6.082 -20.438 -5.812 1 96.69 305 VAL B O 1
ATOM 5826 N N . ALA B 1 306 ? -3.885 -20.562 -6.312 1 94.75 306 ALA B N 1
ATOM 5827 C CA . ALA B 1 306 ? -3.828 -22.016 -6.176 1 94.75 306 ALA B CA 1
ATOM 5828 C C . ALA B 1 306 ? -4.195 -22.453 -4.762 1 94.75 306 ALA B C 1
ATOM 5830 O O . ALA B 1 306 ? -4.914 -23.438 -4.574 1 94.75 306 ALA B O 1
ATOM 5831 N N . ALA B 1 307 ? -3.674 -21.719 -3.812 1 95.75 307 ALA B N 1
ATOM 5832 C CA . ALA B 1 307 ? -3.949 -22.062 -2.42 1 95.75 307 ALA B CA 1
ATOM 5833 C C . ALA B 1 307 ? -5.438 -21.953 -2.109 1 95.75 307 ALA B C 1
ATOM 5835 O O . ALA B 1 307 ? -6 -22.797 -1.415 1 95.75 307 ALA B O 1
ATOM 5836 N N . LEU B 1 308 ? -6.066 -20.938 -2.596 1 96.5 308 LEU B N 1
ATOM 5837 C CA . LEU B 1 308 ? -7.508 -20.781 -2.395 1 96.5 308 LEU B CA 1
ATOM 5838 C C . LEU B 1 308 ? -8.266 -21.922 -3.08 1 96.5 308 LEU B C 1
ATOM 5840 O O . LEU B 1 308 ? -9.203 -22.484 -2.506 1 96.5 308 LEU B O 1
ATOM 5844 N N . LEU B 1 309 ? -7.859 -22.234 -4.281 1 94.56 309 LEU B N 1
ATOM 5845 C CA . LEU B 1 309 ? -8.5 -23.328 -5.008 1 94.56 309 LEU B CA 1
ATOM 5846 C C . LEU B 1 309 ? -8.398 -24.625 -4.223 1 94.56 309 LEU B C 1
ATOM 5848 O O . LEU B 1 309 ? -9.359 -25.406 -4.188 1 94.56 309 LEU B O 1
ATOM 5852 N N . ALA B 1 310 ? -7.254 -24.828 -3.609 1 93.5 310 ALA B N 1
ATOM 5853 C CA . ALA B 1 310 ? -7.051 -26.047 -2.832 1 93.5 310 ALA B CA 1
ATOM 5854 C C . ALA B 1 310 ? -8.062 -26.141 -1.689 1 93.5 310 ALA B C 1
ATOM 5856 O O . ALA B 1 310 ? -8.484 -27.234 -1.32 1 93.5 310 ALA B O 1
ATOM 5857 N N . THR B 1 311 ? -8.422 -24.984 -1.112 1 94.69 311 THR B N 1
ATOM 5858 C CA . THR B 1 311 ? -9.375 -24.984 -0.01 1 94.69 311 THR B CA 1
ATOM 5859 C C . THR B 1 311 ? -10.781 -25.297 -0.514 1 94.69 311 THR B C 1
ATOM 5861 O O . THR B 1 311 ? -11.664 -25.641 0.271 1 94.69 311 THR B O 1
ATOM 5864 N N . LEU B 1 312 ? -11.062 -25.062 -1.782 1 91.25 312 LEU B N 1
ATOM 5865 C CA . LEU B 1 312 ? -12.375 -25.344 -2.355 1 91.25 312 LEU B CA 1
ATOM 5866 C C . LEU B 1 312 ? -12.492 -26.812 -2.744 1 91.25 312 LEU B C 1
ATOM 5868 O O . LEU B 1 312 ? -13.555 -27.266 -3.162 1 91.25 312 LEU B O 1
ATOM 5872 N N . ALA B 1 313 ? -11.422 -27.516 -2.383 1 65.12 313 ALA B N 1
ATOM 5873 C CA . ALA B 1 313 ? -11.32 -28.953 -2.613 1 65.12 313 ALA B CA 1
ATOM 5874 C C . ALA B 1 313 ? -11.57 -29.297 -4.082 1 65.12 313 ALA B C 1
ATOM 5876 O O . ALA B 1 313 ? -12.18 -30.312 -4.395 1 65.12 313 ALA B O 1
ATOM 5877 N N . ASP B 1 314 ? -11.25 -28.312 -4.867 1 62.25 314 ASP B N 1
ATOM 5878 C CA . ASP B 1 314 ? -11.305 -28.578 -6.305 1 62.25 314 ASP B CA 1
ATOM 5879 C C . ASP B 1 314 ? -9.945 -29 -6.84 1 62.25 314 ASP B C 1
ATOM 5881 O O . ASP B 1 314 ? -9.352 -28.312 -7.676 1 62.25 314 ASP B O 1
ATOM 5885 N N . GLU B 1 315 ? -9.477 -30.047 -6.332 1 64.62 315 GLU B N 1
ATOM 5886 C CA . GLU B 1 315 ? -8.125 -30.531 -6.598 1 64.62 315 GLU B CA 1
ATOM 5887 C C . GLU B 1 315 ? -7.922 -30.812 -8.086 1 64.62 315 GLU B C 1
ATOM 5889 O O . GLU B 1 315 ? -6.801 -30.75 -8.586 1 64.62 315 GLU B O 1
ATOM 5894 N N . LYS B 1 316 ? -8.984 -31 -8.727 1 67.62 316 LYS B N 1
ATOM 5895 C CA . LYS B 1 316 ? -8.867 -31.328 -10.148 1 67.62 316 LYS B CA 1
ATOM 5896 C C . LYS B 1 316 ? -8.375 -30.125 -10.953 1 67.62 316 LYS B C 1
ATOM 5898 O O . LYS B 1 316 ? -7.633 -30.297 -11.922 1 67.62 316 LYS B O 1
ATOM 5903 N N . ILE B 1 317 ? -8.742 -29.047 -10.383 1 68.25 317 ILE B N 1
ATOM 5904 C CA . ILE B 1 317 ? -8.344 -27.828 -11.086 1 68.25 317 ILE B CA 1
ATOM 5905 C C . ILE B 1 317 ? -6.84 -27.609 -10.922 1 68.25 317 ILE B C 1
ATOM 5907 O O . ILE B 1 317 ? -6.168 -27.141 -11.852 1 68.25 317 ILE B O 1
ATOM 5911 N N . LEU B 1 318 ? -6.297 -28.016 -9.859 1 73.75 318 LEU B N 1
ATOM 5912 C CA . LEU B 1 318 ? -4.883 -27.781 -9.562 1 73.75 318 LEU B CA 1
ATOM 5913 C C . LEU B 1 318 ? -4.016 -28.844 -10.227 1 73.75 318 LEU B C 1
ATOM 5915 O O . LEU B 1 318 ? -2.805 -28.656 -10.375 1 73.75 318 LEU B O 1
ATOM 5919 N N . GLU B 1 319 ? -4.727 -29.844 -10.703 1 69.94 319 GLU B N 1
ATOM 5920 C CA . GLU B 1 319 ? -3.98 -30.922 -11.352 1 69.94 319 GLU B CA 1
ATOM 5921 C C . GLU B 1 319 ? -3.408 -30.469 -12.688 1 69.94 319 GLU B C 1
ATOM 5923 O O . GLU B 1 319 ? -2.461 -31.062 -13.203 1 69.94 319 GLU B O 1
ATOM 5928 N N . GLU B 1 320 ? -3.932 -29.406 -13.172 1 71.38 320 GLU B N 1
ATOM 5929 C CA . GLU B 1 320 ? -3.457 -28.922 -14.469 1 71.38 320 GLU B CA 1
ATOM 5930 C C . GLU B 1 320 ? -2.316 -27.922 -14.289 1 71.38 320 GLU B C 1
ATOM 5932 O O . GLU B 1 320 ? -1.746 -27.438 -15.273 1 71.38 320 GLU B O 1
ATOM 5937 N N . GLY B 1 321 ? -1.976 -27.766 -13.094 1 76.62 321 GLY B N 1
ATOM 5938 C CA . GLY B 1 321 ? -0.901 -26.828 -12.836 1 76.62 321 GLY B CA 1
ATOM 5939 C C . GLY B 1 321 ? -1.361 -25.594 -12.078 1 76.62 321 GLY B C 1
ATOM 5940 O O . GLY B 1 321 ? -2.529 -25.484 -11.703 1 76.62 321 GLY B O 1
ATOM 5941 N N . LEU B 1 322 ? -0.341 -24.688 -11.945 1 83.56 322 LEU B N 1
ATOM 5942 C CA . LEU B 1 322 ? -0.667 -23.422 -11.305 1 83.56 322 LEU B CA 1
ATOM 5943 C C . LEU B 1 322 ? -1.48 -22.531 -12.234 1 83.56 322 LEU B C 1
ATOM 5945 O O . LEU B 1 322 ? -1.356 -22.625 -13.453 1 83.56 322 LEU B O 1
ATOM 5949 N N . PRO B 1 323 ? -2.307 -21.719 -11.578 1 90.88 323 PRO B N 1
ATOM 5950 C CA . PRO B 1 323 ? -3.078 -20.781 -12.398 1 90.88 323 PRO B CA 1
ATOM 5951 C C . PRO B 1 323 ? -2.197 -19.938 -13.312 1 90.88 323 PRO B C 1
ATOM 5953 O O . PRO B 1 323 ? -1.106 -19.516 -12.906 1 90.88 323 PRO B O 1
ATOM 5956 N N . GLN B 1 324 ? -2.633 -19.719 -14.484 1 92.81 324 GLN B N 1
ATOM 5957 C CA . GLN B 1 324 ? -1.886 -18.953 -15.477 1 92.81 324 GLN B CA 1
ATOM 5958 C C . GLN B 1 324 ? -1.949 -17.453 -15.172 1 92.81 324 GLN B C 1
ATOM 5960 O O . GLN B 1 324 ? -2.531 -17.047 -14.164 1 92.81 324 GLN B O 1
ATOM 5965 N N . TYR B 1 325 ? -1.247 -16.688 -15.992 1 95.69 325 TYR B N 1
ATOM 5966 C CA . TYR B 1 325 ? -1.224 -15.25 -15.789 1 95.69 325 TYR B CA 1
ATOM 5967 C C .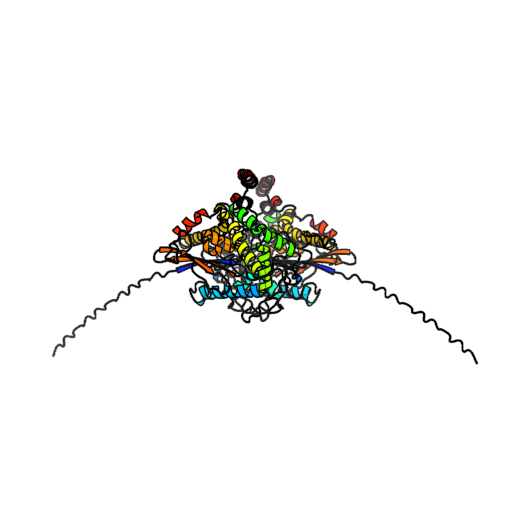 TYR B 1 325 ? -2.635 -14.672 -15.812 1 95.69 325 TYR B C 1
ATOM 5969 O O . TYR B 1 325 ? -3.436 -15.016 -16.688 1 95.69 325 TYR B O 1
ATOM 5977 N N . THR B 1 326 ? -2.99 -13.828 -14.766 1 97.31 326 THR B N 1
ATOM 5978 C CA . THR B 1 326 ? -4.23 -13.086 -14.562 1 97.31 326 THR B CA 1
ATOM 5979 C C . THR B 1 326 ? -5.371 -14.031 -14.188 1 97.31 326 THR B C 1
ATOM 5981 O O . THR B 1 326 ? -6.539 -13.641 -14.203 1 97.31 326 THR B O 1
ATOM 5984 N N . ALA B 1 327 ? -5.012 -15.328 -13.977 1 96.44 327 ALA B N 1
ATOM 5985 C CA . ALA B 1 327 ? -6.035 -16.203 -13.406 1 96.44 327 ALA B CA 1
ATOM 5986 C C . ALA B 1 327 ? -6.668 -15.562 -12.172 1 96.44 327 ALA B C 1
ATOM 5988 O O . ALA B 1 327 ? -5.996 -14.859 -11.414 1 96.44 327 ALA B O 1
ATOM 5989 N N . SER B 1 328 ? -7.984 -15.812 -11.969 1 97.19 328 SER B N 1
ATOM 5990 C CA . SER B 1 328 ? -8.68 -15.133 -10.875 1 97.19 328 SER B CA 1
ATOM 5991 C C . SER B 1 328 ? -9.883 -15.945 -10.398 1 97.19 328 SER B C 1
ATOM 5993 O O . SER B 1 328 ? -10.461 -16.719 -11.164 1 97.19 328 SER B O 1
ATOM 5995 N N . ILE B 1 329 ? -10.148 -15.844 -9.156 1 97 329 ILE B N 1
ATOM 5996 C CA . ILE B 1 329 ? -11.336 -16.422 -8.539 1 97 329 ILE B CA 1
ATOM 5997 C C . ILE B 1 329 ? -12.242 -15.305 -8.023 1 97 329 ILE B C 1
ATOM 5999 O O . ILE B 1 329 ? -11.797 -14.414 -7.301 1 97 329 ILE B O 1
ATOM 6003 N N . ALA B 1 330 ? -13.461 -15.32 -8.453 1 97.94 330 ALA B N 1
ATOM 6004 C CA . ALA B 1 330 ? -14.477 -14.414 -7.922 1 97.94 330 ALA B CA 1
ATOM 6005 C C . ALA B 1 330 ? -15.445 -15.148 -7.008 1 97.94 330 ALA B C 1
ATOM 6007 O O . ALA B 1 330 ? -15.984 -16.188 -7.375 1 97.94 330 ALA B O 1
ATOM 6008 N N . VAL B 1 331 ? -15.602 -14.664 -5.859 1 98.56 331 VAL B N 1
ATOM 6009 C CA . VAL B 1 331 ? -16.594 -15.156 -4.91 1 98.56 331 VAL B CA 1
ATOM 6010 C C . VAL B 1 331 ? -17.719 -14.133 -4.758 1 98.56 331 VAL B C 1
ATOM 6012 O O . VAL B 1 331 ? -17.516 -13.062 -4.176 1 98.56 331 VAL B O 1
ATOM 6015 N N . GLU B 1 332 ? -18.891 -14.5 -5.199 1 98.44 332 GLU B N 1
ATOM 6016 C CA . GLU B 1 332 ? -20.047 -13.609 -5.168 1 98.44 332 GLU B CA 1
ATOM 6017 C C . GLU B 1 332 ? -21.016 -14 -4.047 1 98.44 332 GLU B C 1
ATOM 6019 O O . GLU B 1 332 ? -21.297 -15.18 -3.85 1 98.44 332 GLU B O 1
ATOM 6024 N N . LEU B 1 333 ? -21.406 -13.039 -3.303 1 98.56 333 LEU B N 1
ATOM 6025 C CA . LEU B 1 333 ? -22.516 -13.227 -2.375 1 98.56 333 LEU B CA 1
ATOM 6026 C C . LEU B 1 333 ? -23.828 -12.781 -3.008 1 98.56 333 LEU B C 1
ATOM 6028 O O . LEU B 1 333 ? -23.953 -11.656 -3.486 1 98.56 333 LEU B O 1
ATOM 6032 N N . TRP B 1 334 ? -24.812 -13.688 -2.977 1 97.81 334 TRP B N 1
ATOM 6033 C CA . TRP B 1 334 ? -26.125 -13.43 -3.541 1 97.81 334 TRP B CA 1
ATOM 6034 C C . TRP B 1 334 ? -27.219 -13.578 -2.479 1 97.81 334 TRP B C 1
ATOM 6036 O O . TRP B 1 334 ? -27.031 -14.281 -1.483 1 97.81 334 TRP B O 1
ATOM 6046 N N . ASN B 1 335 ? -28.266 -12.82 -2.592 1 96.88 335 ASN B N 1
ATOM 6047 C CA . ASN B 1 335 ? -29.531 -13.102 -1.937 1 96.88 335 ASN B CA 1
ATOM 6048 C C . ASN B 1 335 ? -30.562 -13.656 -2.922 1 96.88 335 ASN B C 1
ATOM 6050 O O . ASN B 1 335 ? -31.203 -12.898 -3.646 1 96.88 335 ASN B O 1
ATOM 6054 N N . LYS B 1 336 ? -30.734 -14.953 -2.861 1 95.94 336 LYS B N 1
ATOM 6055 C CA . LYS B 1 336 ? -31.609 -15.648 -3.812 1 95.94 336 LYS B CA 1
ATOM 6056 C C . LYS B 1 336 ? -33.031 -15.742 -3.285 1 95.94 336 LYS B C 1
ATOM 6058 O O . LYS B 1 336 ? -33.25 -15.969 -2.094 1 95.94 336 LYS B O 1
ATOM 6063 N N . THR B 1 337 ? -33.969 -15.719 -4.129 1 94.19 337 THR B N 1
ATOM 6064 C CA . THR B 1 337 ? -35.406 -15.742 -3.766 1 94.19 337 THR B CA 1
ATOM 6065 C C . THR B 1 337 ? -35.781 -17.125 -3.225 1 94.19 337 THR B C 1
ATOM 6067 O O . THR B 1 337 ? -36.656 -17.219 -2.367 1 94.19 337 THR B O 1
ATOM 6070 N N . ASP B 1 338 ? -35.125 -18.125 -3.676 1 92.06 338 ASP B N 1
ATOM 6071 C CA . ASP B 1 338 ? -35.531 -19.484 -3.359 1 92.06 338 ASP B CA 1
ATOM 6072 C C . ASP B 1 338 ? -34.812 -20 -2.123 1 92.06 338 ASP B C 1
ATOM 6074 O O . ASP B 1 338 ? -35.406 -20.672 -1.276 1 92.06 338 ASP B O 1
ATOM 6078 N N . VAL B 1 339 ? -33.531 -19.656 -1.999 1 93.12 339 VAL B N 1
ATOM 6079 C CA . VAL B 1 339 ? -32.75 -20.328 -0.968 1 93.12 339 VAL B CA 1
ATOM 6080 C C . VAL B 1 339 ? -32.156 -19.297 -0.008 1 93.12 339 VAL B C 1
ATOM 6082 O O . VAL B 1 339 ? -31.531 -19.656 0.994 1 93.12 339 VAL B O 1
ATOM 6085 N N . GLY B 1 340 ? -32.344 -18.016 -0.299 1 95.75 340 GLY B N 1
ATOM 6086 C CA . GLY B 1 340 ? -31.703 -17 0.525 1 95.75 340 GLY B CA 1
ATOM 6087 C C . GLY B 1 340 ? -30.266 -16.734 0.138 1 95.75 340 GLY B C 1
ATOM 6088 O O . GLY B 1 340 ? -29.906 -16.797 -1.04 1 95.75 340 GLY B O 1
ATOM 6089 N N . PHE B 1 341 ? -29.453 -16.438 1.167 1 97.81 341 PHE B N 1
ATOM 6090 C CA . PHE B 1 341 ? -28.078 -16.094 0.884 1 97.81 341 PHE B CA 1
ATOM 6091 C C . PHE B 1 341 ? -27.312 -17.281 0.32 1 97.81 341 PHE B C 1
ATOM 6093 O O . PHE B 1 341 ? -27.406 -18.391 0.857 1 97.81 341 PHE B O 1
ATOM 6100 N N . ALA B 1 342 ? -26.625 -17.047 -0.724 1 98.31 342 ALA B N 1
ATOM 6101 C CA . ALA B 1 342 ? -25.875 -18.094 -1.415 1 98.31 342 ALA B CA 1
ATOM 6102 C C . ALA B 1 342 ? -24.578 -17.531 -2 1 98.31 342 ALA B C 1
ATOM 6104 O O . ALA B 1 342 ? -24.438 -16.312 -2.188 1 98.31 342 ALA B O 1
ATOM 6105 N N . VAL B 1 343 ? -23.672 -18.438 -2.23 1 98.31 343 VAL B N 1
ATOM 6106 C CA . VAL B 1 343 ? -22.359 -18.078 -2.77 1 98.31 343 VAL B CA 1
ATOM 6107 C C . VAL B 1 343 ? -22.203 -18.672 -4.164 1 98.31 343 VAL B C 1
ATOM 6109 O O . VAL B 1 343 ? -22.594 -19.812 -4.406 1 98.31 343 VAL B O 1
ATOM 6112 N N . LYS B 1 344 ? -21.75 -17.859 -5.051 1 97.69 344 LYS B N 1
ATOM 6113 C CA . LYS B 1 344 ? -21.328 -18.312 -6.371 1 97.69 344 LYS B CA 1
ATOM 6114 C C . LYS B 1 344 ? -19.828 -18.094 -6.562 1 97.69 344 LYS B C 1
ATOM 6116 O O . LYS B 1 344 ? -19.328 -16.984 -6.375 1 97.69 344 LYS B O 1
ATOM 6121 N N . VAL B 1 345 ? -19.094 -19.172 -6.898 1 96.94 345 VAL B N 1
ATOM 6122 C CA . VAL B 1 345 ? -17.656 -19.094 -7.121 1 96.94 345 VAL B CA 1
ATOM 6123 C C . VAL B 1 345 ? -17.359 -19.203 -8.617 1 96.94 345 VAL B C 1
ATOM 6125 O O . VAL B 1 345 ? -17.797 -20.141 -9.273 1 96.94 345 VAL B O 1
ATOM 6128 N N . LEU B 1 346 ? -16.641 -18.219 -9.109 1 96.06 346 LEU B N 1
ATOM 6129 C CA . LEU B 1 346 ? -16.25 -18.188 -10.516 1 96.06 346 LEU B CA 1
ATOM 6130 C C 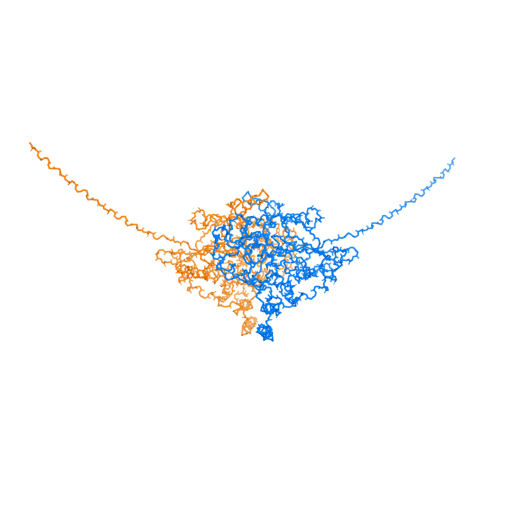. LEU B 1 346 ? -14.734 -18.297 -10.664 1 96.06 346 LEU B C 1
ATOM 6132 O O . LEU B 1 346 ? -13.984 -17.844 -9.797 1 96.06 346 LEU B O 1
ATOM 6136 N N . PHE B 1 347 ? -14.297 -18.906 -11.734 1 94.06 347 PHE B N 1
ATOM 6137 C CA . PHE B 1 347 ? -12.875 -19.062 -12.016 1 94.06 347 PHE B CA 1
ATOM 6138 C C . PHE B 1 347 ? -12.539 -18.594 -13.422 1 94.06 347 PHE B C 1
ATOM 6140 O O . PHE B 1 347 ? -13.227 -18.969 -14.383 1 94.06 347 PHE B O 1
ATOM 6147 N N . HIS B 1 348 ? -11.664 -17.656 -13.484 1 94.12 348 HIS B N 1
ATOM 6148 C CA . HIS B 1 348 ? -11.008 -17.188 -14.703 1 94.12 348 HIS B CA 1
ATOM 6149 C C . HIS B 1 348 ? -9.602 -17.781 -14.828 1 94.12 348 HIS B C 1
ATOM 6151 O O . HIS B 1 348 ? -8.656 -17.281 -14.219 1 94.12 348 HIS B O 1
ATOM 6157 N N . GLU B 1 349 ? -9.406 -18.734 -15.664 1 88 349 GLU B N 1
ATOM 6158 C CA . GLU B 1 349 ? -8.227 -19.594 -15.641 1 88 349 GLU B CA 1
ATOM 6159 C C . GLU B 1 349 ? -7.012 -18.891 -16.234 1 88 349 GLU B C 1
ATOM 6161 O O . GLU B 1 349 ? -5.875 -19.156 -15.852 1 88 349 GLU B O 1
ATOM 6166 N N . ALA B 1 350 ? -7.32 -18.094 -17.234 1 85.94 350 ALA B N 1
ATOM 6167 C CA . ALA B 1 350 ? -6.254 -17.406 -17.969 1 85.94 350 ALA B CA 1
ATOM 6168 C C . ALA B 1 350 ? -6.785 -16.156 -18.672 1 85.94 350 ALA B C 1
ATOM 6170 O O . ALA B 1 350 ? -8 -15.961 -18.75 1 85.94 350 ALA B O 1
ATOM 6171 N N . PHE B 1 351 ? -5.895 -15.398 -19.203 1 83.12 351 PHE B N 1
ATOM 6172 C CA . PHE B 1 351 ? -6.199 -14.094 -19.766 1 83.12 351 PHE B CA 1
ATOM 6173 C C . PHE B 1 351 ? -7.176 -14.227 -20.938 1 83.12 351 PHE B C 1
ATOM 6175 O O . PHE B 1 351 ? -7.984 -13.328 -21.172 1 83.12 351 PHE B O 1
ATOM 6182 N N . HIS B 1 352 ? -7.223 -15.305 -21.547 1 81.81 352 HIS B N 1
ATOM 6183 C CA . HIS B 1 352 ? -8.055 -15.43 -22.734 1 81.81 352 HIS B CA 1
ATOM 6184 C C . HIS B 1 352 ? -9.336 -16.203 -22.438 1 81.81 352 HIS B C 1
ATOM 6186 O O . HIS B 1 352 ? -10.094 -16.516 -23.359 1 81.81 352 HIS B O 1
ATOM 6192 N N . HIS B 1 353 ? -9.594 -16.469 -21.25 1 83 353 HIS B N 1
ATOM 6193 C CA . HIS B 1 353 ? -10.781 -17.219 -20.859 1 83 353 HIS B CA 1
ATOM 6194 C C . HIS B 1 353 ? -11.82 -16.312 -20.219 1 83 353 HIS B C 1
ATOM 6196 O O . HIS B 1 353 ? -11.484 -15.25 -19.688 1 83 353 HIS B O 1
ATOM 6202 N N . GLN B 1 354 ? -13.047 -16.734 -20.281 1 90.06 354 GLN B N 1
ATOM 6203 C CA . GLN B 1 354 ? -14.125 -16.094 -19.531 1 90.06 354 GLN B CA 1
ATOM 6204 C C . GLN B 1 354 ? -14.289 -16.719 -18.156 1 90.06 354 GLN B C 1
ATOM 6206 O O . GLN B 1 354 ? -13.711 -17.781 -17.875 1 90.06 354 GLN B O 1
ATOM 6211 N N . TYR B 1 355 ? -14.992 -16.031 -17.312 1 93.25 355 TYR B N 1
ATOM 6212 C CA . TYR B 1 355 ? -15.32 -16.609 -16 1 93.25 355 TYR B CA 1
ATOM 6213 C C . TYR B 1 355 ? -16.297 -17.781 -16.156 1 93.25 355 TYR B C 1
ATOM 6215 O O . TYR B 1 355 ? -17.219 -17.719 -16.969 1 93.25 355 TYR B O 1
ATOM 6223 N N . SER B 1 356 ? -16.031 -18.797 -15.484 1 92.44 356 SER B N 1
ATOM 6224 C CA . SER B 1 356 ? -16.922 -19.938 -15.406 1 92.44 356 SER B CA 1
ATOM 6225 C C . SER B 1 356 ? -17.219 -20.328 -13.953 1 92.44 356 SER B C 1
ATOM 6227 O O . SER B 1 356 ? -16.312 -20.281 -13.109 1 92.44 356 SER B O 1
ATOM 6229 N N . ALA B 1 357 ? -18.453 -20.703 -13.719 1 93.38 357 ALA B N 1
ATOM 6230 C CA . ALA B 1 357 ? -18.828 -21.094 -12.367 1 93.38 357 ALA B CA 1
ATOM 6231 C C . ALA B 1 357 ? -18.172 -22.422 -11.984 1 93.38 357 ALA B C 1
ATOM 6233 O O . ALA B 1 357 ? -18.203 -23.391 -12.758 1 93.38 357 ALA B O 1
ATOM 6234 N N . ILE B 1 358 ? -17.594 -22.422 -10.812 1 91.75 358 ILE B N 1
ATOM 6235 C CA . ILE B 1 358 ? -16.984 -23.672 -10.359 1 91.75 358 ILE B CA 1
ATOM 6236 C C . ILE B 1 358 ? -17.594 -24.078 -9.016 1 91.75 358 ILE B C 1
ATOM 6238 O O . ILE B 1 358 ? -17.031 -24.922 -8.312 1 91.75 358 ILE B O 1
ATOM 6242 N N . THR B 1 359 ? -18.703 -23.516 -8.68 1 94 359 THR B N 1
ATOM 6243 C CA . THR B 1 359 ? -19.375 -23.781 -7.414 1 94 359 THR B CA 1
ATOM 6244 C C . THR B 1 359 ? -19.719 -25.266 -7.297 1 94 359 THR B C 1
ATOM 6246 O O . THR B 1 359 ? -19.547 -25.875 -6.234 1 94 359 THR B O 1
ATOM 6249 N N . ARG B 1 360 ? -20.156 -25.828 -8.359 1 89.75 360 ARG B N 1
ATOM 6250 C CA . ARG B 1 360 ? -20.609 -27.219 -8.367 1 89.75 360 ARG B CA 1
ATOM 6251 C C . ARG B 1 360 ? -19.453 -28.172 -8.109 1 89.75 360 ARG B C 1
ATOM 6253 O O . ARG B 1 360 ? -19.672 -29.328 -7.734 1 89.75 360 ARG B O 1
ATOM 6260 N N . PHE B 1 361 ? -18.234 -27.656 -8.258 1 87.88 361 PHE B N 1
ATOM 6261 C CA . PHE B 1 361 ? -17.078 -28.5 -8.062 1 87.88 361 PHE B CA 1
ATOM 6262 C C . PHE B 1 361 ? -16.484 -28.297 -6.664 1 87.88 361 PHE B C 1
ATOM 6264 O O . PHE B 1 361 ? -15.477 -28.922 -6.312 1 87.88 361 PHE B O 1
ATOM 6271 N N . THR B 1 362 ? -17.109 -27.469 -5.922 1 89.75 362 THR B N 1
ATOM 6272 C CA . THR B 1 362 ? -16.672 -27.234 -4.551 1 89.75 362 THR B CA 1
ATOM 6273 C C . THR B 1 362 ? -17.281 -28.266 -3.604 1 89.75 362 THR B C 1
ATOM 6275 O O . THR B 1 362 ? -18.5 -28.391 -3.518 1 89.75 362 THR B O 1
ATOM 6278 N N . LYS B 1 363 ? -16.422 -28.969 -2.969 1 88 363 LYS B N 1
ATOM 6279 C CA . LYS B 1 363 ? -16.891 -30.016 -2.066 1 88 363 LYS B CA 1
ATOM 6280 C C . LYS B 1 363 ? -17.812 -29.453 -0.994 1 88 363 LYS B C 1
ATOM 6282 O O . LYS B 1 363 ? -17.5 -28.438 -0.361 1 88 363 LYS B O 1
ATOM 6287 N N . GLY B 1 364 ? -18.984 -30.078 -0.77 1 90.88 364 GLY B N 1
ATOM 6288 C CA . GLY B 1 364 ? -19.953 -29.625 0.217 1 90.88 364 GLY B CA 1
ATOM 6289 C C . GLY B 1 364 ? -21.062 -28.781 -0.38 1 90.88 364 GLY B C 1
ATOM 6290 O O . GLY B 1 364 ? -22.094 -28.562 0.254 1 90.88 364 GLY B O 1
ATOM 6291 N N . CYS B 1 365 ? -20.891 -28.344 -1.634 1 94 365 CYS B N 1
ATOM 6292 C CA . CYS B 1 365 ? -21.906 -27.578 -2.346 1 94 365 CYS B CA 1
ATOM 6293 C C . CYS B 1 365 ? -22.734 -28.469 -3.248 1 94 365 CYS B C 1
ATOM 6295 O O . CYS B 1 365 ? -22.312 -29.578 -3.598 1 94 365 CYS B O 1
ATOM 6297 N N . PRO B 1 366 ? -23.953 -28.016 -3.561 1 94.38 366 PRO B N 1
ATOM 6298 C CA . PRO B 1 366 ? -24.766 -28.797 -4.496 1 94.38 366 PRO B CA 1
ATOM 6299 C C . PRO B 1 366 ? -24.109 -28.938 -5.867 1 94.38 366 PRO B C 1
ATOM 6301 O O . PRO B 1 366 ? -23.578 -27.969 -6.402 1 94.38 366 PRO B O 1
ATOM 6304 N N . SER B 1 367 ? -24.156 -30.094 -6.441 1 91.25 367 SER B N 1
ATOM 6305 C CA . SER B 1 367 ? -23.469 -30.375 -7.699 1 91.25 367 SER B CA 1
ATOM 6306 C C . SER B 1 367 ? -24.297 -29.922 -8.891 1 91.25 367 SER B C 1
ATOM 6308 O O . SER B 1 367 ? -23.797 -29.859 -10.016 1 91.25 367 SER B O 1
ATOM 6310 N N . ASP B 1 368 ? -25.562 -29.562 -8.656 1 93.19 368 ASP B N 1
ATOM 6311 C CA . ASP B 1 368 ? -26.469 -29.266 -9.758 1 93.19 368 ASP B CA 1
ATOM 6312 C C . ASP B 1 368 ? -26.812 -27.766 -9.781 1 93.19 368 ASP B C 1
ATOM 6314 O O . ASP B 1 368 ? -27.828 -27.375 -10.359 1 93.19 368 ASP B O 1
ATOM 6318 N N . SER B 1 369 ? -25.969 -27.031 -9.023 1 93.31 369 SER B N 1
ATOM 6319 C CA . SER B 1 369 ? -26.281 -25.609 -8.953 1 93.31 369 SER B CA 1
ATOM 6320 C C . SER B 1 369 ? -25.016 -24.766 -9.047 1 93.31 369 SER B C 1
ATOM 6322 O O . SER B 1 369 ? -23.953 -25.172 -8.586 1 93.31 369 SER B O 1
ATOM 6324 N N . ASP B 1 370 ? -25.188 -23.609 -9.602 1 94.81 370 ASP B N 1
ATOM 6325 C CA . ASP B 1 370 ? -24.094 -22.641 -9.617 1 94.81 370 ASP B CA 1
ATOM 6326 C C . ASP B 1 370 ? -24.047 -21.844 -8.305 1 94.81 370 ASP B C 1
ATOM 6328 O O . ASP B 1 370 ? -23.172 -21 -8.125 1 94.81 370 ASP B O 1
ATOM 6332 N N . PHE B 1 371 ? -24.969 -22.172 -7.465 1 97.19 371 PHE B N 1
ATOM 6333 C CA . PHE B 1 371 ? -25.031 -21.5 -6.176 1 97.19 371 PHE B CA 1
ATOM 6334 C C . PHE B 1 371 ? -24.922 -22.5 -5.031 1 97.19 371 PHE B C 1
ATOM 6336 O O . PHE B 1 371 ? -25.438 -23.609 -5.125 1 97.19 371 PHE B O 1
ATOM 6343 N N . CYS B 1 372 ? -24.234 -22.109 -4.07 1 97.62 372 CYS B N 1
ATOM 6344 C CA . CYS B 1 372 ? -24.156 -22.875 -2.826 1 97.62 372 CYS B CA 1
ATOM 6345 C C . CYS B 1 372 ? -24.766 -22.094 -1.671 1 97.62 372 CYS B C 1
ATOM 6347 O O . CYS B 1 372 ? -24.328 -20.984 -1.348 1 97.62 372 CYS B O 1
ATOM 6349 N N . PRO B 1 373 ? -25.844 -22.625 -1.065 1 98.19 373 PRO B N 1
ATOM 6350 C CA . PRO B 1 373 ? -26.375 -21.922 0.111 1 98.19 373 PRO B CA 1
ATOM 6351 C C . PRO B 1 373 ? -25.281 -21.547 1.108 1 98.19 373 PRO B C 1
ATOM 6353 O O . PRO B 1 373 ? -24.359 -22.328 1.363 1 98.19 373 PRO B O 1
ATOM 6356 N N . LEU B 1 374 ? -25.328 -20.328 1.633 1 98.19 374 LEU B N 1
ATOM 6357 C CA . LEU B 1 374 ? -24.266 -19.781 2.449 1 98.19 374 LEU B CA 1
ATOM 6358 C C . LEU B 1 374 ? -23.969 -20.672 3.646 1 98.19 374 LEU B C 1
ATOM 6360 O O . LEU B 1 374 ? -22.797 -20.906 3.984 1 98.19 374 LEU B O 1
ATOM 6364 N N . ASN B 1 375 ? -25.031 -21.172 4.281 1 97.38 375 ASN B N 1
ATOM 6365 C CA . ASN B 1 375 ? -24.844 -22.031 5.445 1 97.38 375 ASN B CA 1
ATOM 6366 C C . ASN B 1 375 ? -24.031 -23.281 5.098 1 97.38 375 ASN B C 1
ATOM 6368 O O . ASN B 1 375 ? -23.188 -23.703 5.879 1 97.38 375 ASN B O 1
ATOM 6372 N N . LEU B 1 376 ? -24.281 -23.891 3.939 1 97.25 376 LEU B N 1
ATOM 6373 C CA . LEU B 1 376 ? -23.531 -25.062 3.494 1 97.25 376 LEU B CA 1
ATOM 6374 C C . LEU B 1 376 ? -22.094 -24.688 3.178 1 97.25 376 LEU B C 1
ATOM 6376 O O . LEU B 1 376 ? -21.172 -25.438 3.516 1 97.25 376 LEU B O 1
ATOM 6380 N N . PHE B 1 377 ? -21.906 -23.594 2.541 1 97.44 377 PHE B N 1
ATOM 6381 C CA . PHE B 1 377 ? -20.578 -23.156 2.18 1 97.44 377 PHE B CA 1
ATOM 6382 C C . PHE B 1 377 ? -19.734 -22.891 3.426 1 97.44 377 PHE B C 1
ATOM 6384 O O . PHE B 1 377 ? -18.562 -23.25 3.473 1 97.44 377 PHE B O 1
ATOM 6391 N N . LEU B 1 378 ? -20.359 -22.25 4.422 1 97.69 378 LEU B N 1
ATOM 6392 C CA . LEU B 1 378 ? -19.672 -21.984 5.68 1 97.69 378 LEU B CA 1
ATOM 6393 C C . LEU B 1 378 ? -19.297 -23.281 6.379 1 97.69 378 LEU B C 1
ATOM 6395 O O . LEU B 1 378 ? -18.172 -23.438 6.871 1 97.69 378 LEU B O 1
ATOM 6399 N N . LYS B 1 379 ? -20.219 -24.188 6.379 1 96.75 379 LYS B N 1
ATOM 6400 C CA . LYS B 1 379 ? -20 -25.469 7.051 1 96.75 379 LYS B CA 1
ATOM 6401 C C . LYS B 1 379 ? -18.844 -26.234 6.426 1 96.75 379 LYS B C 1
ATOM 6403 O O . LYS B 1 379 ? -17.953 -26.719 7.137 1 96.75 379 LYS B O 1
ATOM 6408 N N . ARG B 1 380 ? -18.844 -26.344 5.164 1 94.31 380 ARG B N 1
ATOM 6409 C CA . ARG B 1 380 ? -17.797 -27.094 4.48 1 94.31 380 ARG B CA 1
ATOM 6410 C C . ARG B 1 380 ? -16.438 -26.422 4.645 1 94.31 380 ARG B C 1
ATOM 6412 O O . ARG B 1 380 ? -15.398 -27.078 4.523 1 94.31 380 ARG B O 1
ATOM 6419 N N . SER B 1 381 ? -16.359 -25.062 4.832 1 96.31 381 SER B N 1
ATOM 6420 C CA . SER B 1 381 ? -15.133 -24.297 4.871 1 96.31 381 SER B CA 1
ATOM 6421 C C . SER B 1 381 ? -14.469 -24.375 6.238 1 96.31 381 SER B C 1
ATOM 6423 O O . SER B 1 381 ? -13.281 -24.047 6.383 1 96.31 381 SER B O 1
ATOM 6425 N N . LYS B 1 382 ? -15.18 -24.812 7.211 1 95.44 382 LYS B N 1
ATOM 6426 C CA . LYS B 1 382 ? -14.734 -24.781 8.602 1 95.44 382 LYS B CA 1
ATOM 6427 C C . LYS B 1 382 ? -13.406 -25.516 8.766 1 95.44 382 LYS B C 1
ATOM 6429 O O . LYS B 1 382 ? -12.539 -25.094 9.523 1 95.44 382 LYS B O 1
ATOM 6434 N N . ASN B 1 383 ? -13.234 -26.562 8 1 91.56 383 ASN B N 1
ATOM 6435 C CA . ASN B 1 383 ? -12.055 -27.406 8.148 1 91.56 383 ASN B CA 1
ATOM 6436 C C . ASN B 1 383 ? -10.797 -26.688 7.66 1 91.56 383 ASN B C 1
ATOM 6438 O O . ASN B 1 383 ? -9.68 -27.109 7.988 1 91.56 383 ASN B O 1
ATOM 6442 N N . PHE B 1 384 ? -10.891 -25.656 6.91 1 94.56 384 PHE B N 1
ATOM 6443 C CA . PHE B 1 384 ? -9.75 -25 6.285 1 94.56 384 PHE B CA 1
ATOM 6444 C C . PHE B 1 384 ? -9.523 -23.609 6.895 1 94.56 384 PHE B C 1
ATOM 6446 O O . PHE B 1 384 ? -8.648 -22.875 6.449 1 94.56 384 PHE B O 1
ATOM 6453 N N . LEU B 1 385 ? -10.242 -23.266 7.914 1 97.75 385 LEU B N 1
ATOM 6454 C CA . LEU B 1 385 ? -10.156 -21.922 8.477 1 97.75 385 LEU B CA 1
ATOM 6455 C C . LEU B 1 385 ? -9.25 -21.906 9.703 1 97.75 385 LEU B C 1
ATOM 6457 O O . LEU B 1 385 ? -9.531 -22.562 10.703 1 97.75 385 LEU B O 1
ATOM 6461 N N . PRO B 1 386 ? -8.203 -21.156 9.617 1 98 386 PRO B N 1
ATOM 6462 C CA . PRO B 1 386 ? -7.406 -21 10.836 1 98 386 PRO B CA 1
ATOM 6463 C C . PRO B 1 386 ? -8.102 -20.156 11.891 1 98 386 PRO B C 1
ATOM 6465 O O . PRO B 1 386 ? -8.758 -19.156 11.562 1 98 386 PRO B O 1
ATOM 6468 N N . LYS B 1 387 ? -8.016 -20.547 13.125 1 96.81 387 LYS B N 1
ATOM 6469 C CA . LYS B 1 387 ? -8.492 -19.703 14.219 1 96.81 387 LYS B CA 1
ATOM 6470 C C . LYS B 1 387 ? -7.531 -18.531 14.477 1 96.81 387 LYS B C 1
ATOM 6472 O O . LYS B 1 387 ? -7.949 -17.375 14.547 1 96.81 387 LYS B O 1
ATOM 6477 N N . ASN B 1 388 ? -6.293 -18.844 14.617 1 97.31 388 ASN B N 1
ATOM 6478 C CA . ASN B 1 388 ? -5.184 -17.906 14.758 1 97.31 388 ASN B CA 1
ATOM 6479 C C . ASN B 1 388 ? -3.967 -18.359 13.961 1 97.31 388 ASN B C 1
ATOM 6481 O O . ASN B 1 388 ? -3.152 -19.141 14.445 1 97.31 388 ASN B O 1
ATOM 6485 N N . ILE B 1 389 ? -3.781 -17.812 12.852 1 97.88 389 ILE B N 1
ATOM 6486 C CA . ILE B 1 389 ? -2.795 -18.297 11.891 1 97.88 389 ILE B CA 1
ATOM 6487 C C . ILE B 1 389 ? -1.396 -18.188 12.492 1 97.88 389 ILE B C 1
ATOM 6489 O O . ILE B 1 389 ? -0.558 -19.078 12.281 1 97.88 389 ILE B O 1
ATOM 6493 N N . LYS B 1 390 ? -1.103 -17.125 13.219 1 96.12 390 LYS B N 1
ATOM 6494 C CA . LYS B 1 390 ? 0.222 -16.938 13.812 1 96.12 390 LYS B CA 1
ATOM 6495 C C . LYS B 1 390 ? 0.523 -18.031 14.836 1 96.12 390 LYS B C 1
ATOM 6497 O O . LYS B 1 390 ? 1.647 -18.531 14.898 1 96.12 390 LYS B O 1
ATOM 6502 N N . GLN B 1 391 ? -0.463 -18.391 15.57 1 97 391 GLN B N 1
ATOM 6503 C CA . GLN B 1 391 ? -0.312 -19.469 16.562 1 97 391 GLN B CA 1
ATOM 6504 C C . GLN B 1 391 ? -0.195 -20.828 15.875 1 97 391 GLN B C 1
ATOM 6506 O O . GLN B 1 391 ? 0.615 -21.656 16.281 1 97 391 GLN B O 1
ATOM 6511 N N . GLU B 1 392 ? -1.026 -21.016 14.844 1 97.19 392 GLU B N 1
ATOM 6512 C CA . GLU B 1 392 ? -1.058 -22.297 14.164 1 97.19 392 GLU B CA 1
ATOM 6513 C C . GLU B 1 392 ? 0.216 -22.531 13.352 1 97.19 392 GLU B C 1
ATOM 6515 O O . GLU B 1 392 ? 0.524 -23.656 12.969 1 97.19 392 GLU B O 1
ATOM 6520 N N . CYS B 1 393 ? 0.932 -21.438 13.117 1 97 393 CYS B N 1
ATOM 6521 C CA . CYS B 1 393 ? 2.166 -21.531 12.352 1 97 393 CYS B CA 1
ATOM 6522 C C . CYS B 1 393 ? 3.348 -21.875 13.25 1 97 393 CYS B C 1
ATOM 6524 O O . CYS B 1 393 ? 4.461 -22.094 12.758 1 97 393 CYS B O 1
ATOM 6526 N N . LEU B 1 394 ? 3.133 -21.953 14.531 1 95.88 394 LEU B N 1
ATOM 6527 C CA . LEU B 1 394 ? 4.223 -22.344 15.422 1 95.88 394 LEU B CA 1
ATOM 6528 C C . LEU B 1 394 ? 4.551 -23.828 15.258 1 95.88 394 LEU B C 1
ATOM 6530 O O . LEU B 1 394 ? 3.654 -24.656 15.062 1 95.88 394 LEU B O 1
ATOM 6534 N N . SER B 1 395 ? 5.824 -24.109 15.406 1 93.69 395 SER B N 1
ATOM 6535 C CA . SER B 1 395 ? 6.27 -25.5 15.266 1 93.69 395 SER B CA 1
ATOM 6536 C C . SER B 1 395 ? 5.758 -26.359 16.422 1 93.69 395 SER B C 1
ATOM 6538 O O . SER B 1 395 ? 5.512 -25.859 17.516 1 93.69 395 SER B O 1
ATOM 6540 N N . LYS B 1 396 ? 5.582 -27.609 16.047 1 90.94 396 LYS B N 1
ATOM 6541 C CA . LYS B 1 396 ? 5.246 -28.594 17.062 1 90.94 396 LYS B CA 1
ATOM 6542 C C . LYS B 1 396 ? 6.445 -29.484 17.391 1 90.94 396 LYS B C 1
ATOM 6544 O O . LYS B 1 396 ? 6.93 -30.219 16.516 1 90.94 396 LYS B O 1
ATOM 6549 N N . ASP B 1 397 ? 6.875 -29.453 18.625 1 82.81 397 ASP B N 1
ATOM 6550 C CA . ASP B 1 397 ? 8.094 -30.141 19.047 1 82.81 397 ASP B CA 1
ATOM 6551 C C . ASP B 1 397 ? 8.016 -31.641 18.781 1 82.81 397 ASP B C 1
ATOM 6553 O O . ASP B 1 397 ? 9 -32.25 18.344 1 82.81 397 ASP B O 1
ATOM 6557 N N . GLU B 1 398 ? 7 -32.219 19.062 1 76.69 398 GLU B N 1
ATOM 6558 C CA . GLU B 1 398 ? 6.844 -33.656 18.875 1 76.69 398 GLU B CA 1
ATOM 6559 C C . GLU B 1 398 ? 7.039 -34.062 17.422 1 76.69 398 GLU B C 1
ATOM 6561 O O . GLU B 1 398 ? 7.578 -35.125 17.125 1 76.69 398 GLU B O 1
ATOM 6566 N N . MET B 1 399 ? 6.84 -33.188 16.609 1 75.81 399 MET B N 1
ATOM 6567 C CA . MET B 1 399 ? 6.875 -33.5 15.172 1 75.81 399 MET B CA 1
ATOM 6568 C C . MET B 1 399 ? 8.305 -33.469 14.648 1 75.81 399 MET B C 1
ATOM 6570 O O . MET B 1 399 ? 8.664 -34.219 13.758 1 75.81 399 MET B O 1
ATOM 6574 N N . ASN B 1 400 ? 9.047 -32.656 15.242 1 73.44 400 ASN B N 1
ATOM 6575 C CA . ASN B 1 400 ? 10.438 -32.625 14.812 1 73.44 400 ASN B CA 1
ATOM 6576 C C . ASN B 1 400 ? 11.102 -33.969 14.969 1 73.44 400 ASN B C 1
ATOM 6578 O O . ASN B 1 400 ? 11.859 -34.406 14.102 1 73.44 400 ASN B O 1
ATOM 6582 N N . ARG B 1 401 ? 10.75 -34.719 15.977 1 69.31 401 ARG B N 1
ATOM 6583 C CA . ARG B 1 401 ? 11.312 -36.031 16.25 1 69.31 401 ARG B CA 1
ATOM 6584 C C . ARG B 1 401 ? 10.781 -37.062 15.266 1 69.31 401 ARG B C 1
ATOM 6586 O O . ARG B 1 401 ? 11.531 -37.906 14.789 1 69.31 401 ARG B O 1
ATOM 6593 N N . SER B 1 402 ? 9.523 -36.844 14.945 1 66.81 402 SER B N 1
ATOM 6594 C CA . SER B 1 402 ? 8.867 -37.75 14.031 1 66.81 402 SER B CA 1
ATOM 6595 C C . SER B 1 402 ? 9.422 -37.625 12.617 1 66.81 402 SER B C 1
ATOM 6597 O O . SER B 1 402 ? 9.625 -38.625 11.922 1 66.81 402 SER B O 1
ATOM 6599 N N . ILE B 1 403 ? 9.609 -36.469 12.18 1 75.25 403 ILE B N 1
ATOM 6600 C CA . ILE B 1 403 ? 10.172 -36.188 10.867 1 75.25 403 ILE B CA 1
ATOM 6601 C C . ILE B 1 403 ? 11.539 -36.844 10.734 1 75.25 403 ILE B C 1
ATOM 6603 O O . ILE B 1 403 ? 11.844 -37.469 9.719 1 75.25 403 ILE B O 1
ATOM 6607 N N . TYR B 1 404 ? 12.297 -36.688 11.797 1 67.56 404 TYR B N 1
ATOM 6608 C CA . TYR B 1 404 ? 13.617 -37.312 11.797 1 67.56 404 TYR B CA 1
ATOM 6609 C C . TYR B 1 404 ? 13.5 -38.812 11.609 1 67.56 404 TYR B C 1
ATOM 6611 O O . TYR B 1 404 ? 14.234 -39.406 10.812 1 67.56 404 TYR B O 1
ATOM 6619 N N . LYS B 1 405 ? 12.648 -39.469 12.312 1 68.81 405 LYS B N 1
ATOM 6620 C CA . LYS B 1 405 ? 12.461 -40.906 12.234 1 68.81 405 LYS B CA 1
ATOM 6621 C C . LYS B 1 405 ? 11.945 -41.312 10.859 1 68.81 405 LYS B C 1
ATOM 6623 O O . LYS B 1 405 ? 12.414 -42.312 10.289 1 68.81 405 LYS B O 1
ATOM 6628 N N . LEU B 1 406 ? 10.922 -40.562 10.375 1 69.19 406 LEU B N 1
ATOM 6629 C CA . LEU B 1 406 ? 10.297 -40.844 9.094 1 69.19 406 LEU B CA 1
ATOM 6630 C C . LEU B 1 406 ? 11.305 -40.719 7.957 1 69.19 406 LEU B C 1
ATOM 6632 O O . LEU B 1 406 ? 11.305 -41.531 7.031 1 69.19 406 LEU B O 1
ATOM 6636 N N . CYS B 1 407 ? 12.133 -39.75 8.125 1 74.62 407 CYS B N 1
ATOM 6637 C CA . CYS B 1 407 ? 13.109 -39.5 7.062 1 74.62 407 CYS B CA 1
ATOM 6638 C C . CYS B 1 407 ? 14.258 -40.5 7.145 1 74.62 407 CYS B C 1
ATOM 6640 O O . CYS B 1 407 ? 14.875 -40.812 6.129 1 74.62 407 CYS B O 1
ATOM 6642 N N . ASP B 1 408 ? 14.688 -40.969 8.391 1 66.31 408 ASP B N 1
ATOM 6643 C CA . ASP B 1 408 ? 15.773 -41.906 8.602 1 66.31 408 ASP B CA 1
ATOM 6644 C C . ASP B 1 408 ? 15.328 -43.344 8.297 1 66.31 408 ASP B C 1
ATOM 6646 O O . ASP B 1 408 ? 16.141 -44.156 7.871 1 66.31 408 ASP B O 1
ATOM 6650 N N . THR B 1 409 ? 14.172 -43.75 8.719 1 51.5 409 THR B N 1
ATOM 6651 C CA . THR B 1 409 ? 13.742 -45.125 8.609 1 51.5 409 THR B CA 1
ATOM 6652 C C . THR B 1 409 ? 13.758 -45.594 7.152 1 51.5 409 THR B C 1
ATOM 6654 O O . THR B 1 409 ? 13.867 -46.781 6.867 1 51.5 409 THR B O 1
ATOM 6657 N N . GLU B 1 410 ? 13.391 -44.812 6.168 1 45.06 410 GLU B N 1
ATOM 6658 C CA . GLU B 1 410 ? 13.305 -45.469 4.863 1 45.06 410 GLU B CA 1
ATOM 6659 C C . GLU B 1 410 ? 14.688 -45.75 4.289 1 45.06 410 GLU B C 1
ATOM 6661 O O . GLU B 1 410 ? 14.82 -46.312 3.211 1 45.06 410 GLU B O 1
ATOM 6666 N N . VAL B 1 411 ? 15.867 -45.219 4.734 1 39.53 411 VAL B N 1
ATOM 6667 C CA . VAL B 1 411 ? 17.188 -45.719 4.355 1 39.53 411 VAL B CA 1
ATOM 6668 C C . VAL B 1 411 ? 17.422 -47.094 4.953 1 39.53 411 VAL B C 1
ATOM 6670 O O . VAL B 1 411 ? 18.5 -47.656 4.82 1 39.53 411 VAL B O 1
ATOM 6673 N N . ILE B 1 412 ? 16.562 -47.75 5.742 1 30.48 412 ILE B N 1
ATOM 6674 C CA . ILE B 1 412 ? 16.828 -49.188 5.938 1 30.48 412 ILE B CA 1
ATOM 6675 C C . ILE B 1 412 ? 16.25 -49.969 4.77 1 30.48 412 ILE B C 1
ATOM 6677 O O . ILE B 1 412 ? 15.078 -49.812 4.418 1 30.48 412 ILE B O 1
#

Radius of gyration: 32.61 Å; Cα contacts (8 Å, |Δi|>4): 1522; chains: 2; bounding box: 176×87×100 Å

InterPro domains:
  IPR000560 Histidine phosphatase superfamily, clade-2 [PF00328] (27-348)
  IPR000560 Histidine phosphatase superfamily, clade-2 [cd07061] (27-348)
  IPR029033 Histidine phosphatase superfamily [G3DSA:3.40.50.1240] (26-405)
  IPR029033 Histidine phosphatase superfamily [SSF53254] (27-393)
  IPR033379 Histidine acid phosphatase active site [PS00616] (28-42)
  IPR050645 Histidine Acid Phosphatase [PTHR11567] (25-396)

Foldseek 3Di:
DPPPPPPPPPPPPPPPPPPPPVPPAKFFQAKEKEWAFFFFAAQAAFDLDPCGQVVPVVGHGAADPRRLVLLLLVLLQVLCCQCNPPPVPDDLADDQLAEAAEEEPDRRLVSSVQSSVLSNHQDDDDPPQHDPDPPDDHSDGDDDYHYDHNLPCLQFNLVRQFQALVLLLLLLCLDPVNVVVQVVCVVVQVLCCVNRVHRGTLQCLLSNLVNVVSCVVVVHDDDPSCDPVNNVVSQQSQLVNLCSQCQVDVVRDLLSLLLRAQANVVVVLVLVVLCVVCVVPVVDPVNSNNPSYHYYYYRHHLSNQSSNCVLLVLVVVSSNPTAHHGKMKMWIWMQHPPQGTWIAIWIDRGSPDHIDTCQLSGPQAPVPDRIRRSVSVVVSNVSNHDPDSVVSSDDDPVSVVVSVCSNPVVVD/DPPPPPPPPPPPPPPPPPPPPVPPAKFFQAKEKEWAFFFFAAQAAFDLDPCGQVVPVVGHGAADPRRLVLLLLLLQQVLCCDCNPPPVPDDLADDQLAEAAEEEPDNRLVSSSQSSVLNNQQDDDDPPQHDPDPPDDHSDRDDDYHYDHNLPCLQFNLVRQFQALVLLLLLLCLDPVNVVVQVVCVVVQVLCCVNRVHRGTLQCLLSNLVNVVSCVVVVHDDDPSCDPVNNVVSQQSQLVNLCSQCQNDVVRDLLSLLLRAQANVVVVLVLVVLCVVCVVPVPDPVNSNNPSYHYYYYRHHLSNQLSNCVLLVLVVVSSNPTAHHGKMKMWIWMQHPPQGTWIAIWIDRGSPDHTDTCQLSRPQAPVPDRIRRSVSVVVSNVSSHDPDSVVSSDDDPVSVVVSVCSNPVVVD

pLDDT: mean 90.16, std 15.13, range [25.61, 98.88]